Protein 1E7U (pdb70)

Nearest PDB structures (foldseek):
  1e7u-assembly1_A  TM=1.001E+00  e=0.000E+00  Sus scrofa
  1e7v-assembly1_A  TM=9.940E-01  e=0.000E+00  Sus scrofa
  8sc8-assembly1_A  TM=9.888E-01  e=0.000E+00  Homo sapiens
  4urk-assembly1_A  TM=9.868E-01  e=0.000E+00  Homo sapiens
  4kz0-assembly1_A  TM=9.833E-01  e=0.000E+00  Homo sapiens

InterPro domains:
  IPR000341 Phosphatidylinositol 3-kinase Ras-binding (PI3K RBD) domain [PF00794] (204-310)
  IPR000341 Phosphatidylinositol 3-kinase Ras-binding (PI3K RBD) domain [PS51546] (217-309)
  IPR000341 Phosphatidylinositol 3-kinase Ras-binding (PI3K RBD) domain [SM00144] (203-312)
  IPR000403 Phosphatidylinositol 3-/4-kinase, catalytic domain [PF00454] (828-1043)
  IPR000403 Phosphatidylinositol 3-/4-kinase, catalytic domain [PS50290] (797-1080)
  IPR000403 Phosphatidylinositol 3-/4-kinase, catalytic domain [SM00146] (829-1094)
  IPR001263 Phosphoinositide 3-kinase, accessory (PIK) domain [PF00613] (544-732)
  IPR001263 Phosphoinositide 3-kinase, accessory (PIK) domain [PS51545] (541-723)
  IPR001263 Phosphoinositide 3-kinase, accessory (PIK) domain [SM00145] (541-733)
  IPR002420 C2 phosphatidylinositol 3-kinase-type domain [PF00792] (380-495)
  IPR002420 C2 phosphatidylinositol 3-kinase-type domain [PS51547] (357-521)
  IPR002420 C2 phosphatidylinositol 3-kinase-type domain [SM00142] (349-452)
  IPR003113 Phosphatidylinositol 3-kinase, adaptor-binding domain [PS51544] (34-141)
  IPR011009 Protein kinase-like domain superfamily [SSF56112] (728-1089)
  IPR015433 Phosphatidylinositol 3-/4-kinase [PTHR10048] (99-1087)
  IPR016024 Armadillo-type fold [SSF48371] (526-725)
  IPR018936 Phosphatidylinositol 3-/4-kinase, conserved site [PS00915] (832-846)
  IPR018936 Phosphatidylinositol 3-/4-kinase, conserved site [PS00916] (931-951)
  IPR029071 Ubiquitin-like domain superfamily [SSF54236] (144-321)
  IPR035892 C2 domain superfamily [G3DSA:2.60.40.150] (357-522)

Radius of gyration: 29.2 Å; Cα contacts (8 Å, |Δi|>4): 1530; chains: 1; bounding box: 87×67×64 Å

Foldseek 3Di:
DDPVVVVVLVLLCLLLVHNLVDDLFDDDCQSVVQLVVLQVLLVVLLVPFDLQCQQLQFAFDPDDQFPLLVVLDDPQKAKEWEAEPVDIDIDIGGQFDAQQSVVVVVCVPDPVVRSQKFKAFFQWSHGRHDNGGSNGGPVRSVCSNVVHHTYIYIGGRDDSVQQDFDDDLEAELDFQAFFKKWWFKKAFPDDDDPQQKKKKKKKFWDFLNDGPWIDIADIDGDDRMGGDRDMTTTPFTSSLRFFLIKTKMFMQMDGCATFWIAIAGQQDPQQWGDFFKDKAFTDTAPFRPAFLLSLFNTGDSPPNGTMITIMGGDDDGIYGYDDADADDDPLVQDDDPVLVVVLVVLLPDFDLDDADLVNLVSCAVNVNNLLLDLSCLLVNVLSFPSSGNVRVSVVVNSVVPNPNLLPDQQDPLSLLSQLASRHADQSSNLSSLVSVLPDDLNVCVLCVLVLVLSVSNYSGLDHSSLSSLLSSLLNGVVSVLLLSQSLSLCLFAPPRCVNSSSSSNSSSLSRRGNNVSVQSSLVSQQLVLVVVLCVVLVCLAPLPDWDDPVSFVVSLVSLVVCQPPPRPQWHADSQGRRFIFGHWPSVPWGFDRDSNRWTWTWTFTPRPSHPDGGTWIKTKGAPASCLLLVLLLSVLVVLQVLVSVVSDHLLEDSWGWGRRHNRITMTGDDPQKAFQVVLQCVVPNLALPGDQASLLVLLCVLPVDPVQSVQLLLQLLRQVLSCLLSCLLLQNALDARRQWMAHSSNHIYGHDPGQGVPDTASHDDASNSCVNQPDHAPDADDSRVVSLVSNLSSLVSVLVVLSSSLSSSVSCSRRVHSHHHDSVSSCSSVVSSVPPDDSVVNSVVVVVSVVSNNVCHCVSNNVVSCCVPVVD

B-factor: mean 49.57, std 15.91, range [21.3, 102.06]

CATH classification: 3.10.20.90 (+4 more: 2.60.40.150, 1.25.40.70, 3.30.1010.10)

Solvent-accessible surface area: 38796 Å² total; per-residue (Å²): 117,66,135,87,67,104,41,15,25,189,80,0,30,64,6,0,46,36,60,12,54,50,103,78,11,54,64,46,54,7,24,60,36,1,42,132,118,1,40,93,25,8,78,68,18,35,94,65,30,68,78,133,89,6,5,18,30,25,65,48,6,92,47,114,34,10,123,59,7,108,185,106,33,105,128,86,39,5,129,7,22,2,31,136,87,137,75,57,66,62,11,127,11,41,5,70,30,33,5,39,57,4,12,96,43,23,66,102,120,88,80,254,151,133,129,71,68,2,3,33,2,18,5,53,34,13,16,6,20,29,162,22,38,9,53,25,0,45,53,3,16,84,2,20,93,68,50,114,128,8,38,3,7,20,29,95,41,37,78,42,65,109,12,123,43,83,162,132,121,88,37,80,65,98,21,85,168,80,3,88,0,27,0,79,1,1,55,10,70,116,53,42,239,88,76,107,24,21,0,37,0,10,0,4,0,32,6,7,66,86,82,46,12,73,89,120,12,64,92,77,97,13,58,98,95,6,105,16,88,67,84,14,82,2,80,17,66,18,57,16,12,11,48,2,0,16,0,1,0,11,0,38,13,30,92,115,104,17,31,9,8,0,0,0,4,0,7,15,20,100,65,52,23,16,62,14,102,31,99,0,27,1,13,118,16,91,24,189,69,123,4,1,36,24,31,3,18,12,15,23,37,64,94,146,101,14,1,9,0,25,0,35,1,32,102,114,72,86,13,40,28,52,88,54,136,141,106,107,134,185,62,71,56,150,17,82,130,122,63,61,122,96,6,77,50,17,19,86,41,22,36,48,56,107,27,78,80,139,34,85,120,34,0,46,89,12,23,17,17,0,11,117,56,29,126,0,0,14,19,0,0,42,10,6,126,11,17,68,35,89,25,12,21,95,0,39,42,0,3,43,114,40,135,61,3,69,157,26,90,54,49,24,3,12,1,0,20,0,0,13,10,76,11,18,6,99,19,0,5,36,2,0,5,67,15,0,81,78,6,50,43,5,31,0,26,37,18,1,4,4,0,0,7,0,0,6,11,13,20,18,17,26,13,43,0,0,59,1,0,1,67,14,0,0,96,14,30,40,0,0,10,22,0,0,0,10,0,17,1,3,1,30,29,8,124,36,6,14,12,7,0,0,3,0,0,6,7,0,1,54,0,0,4,75,26,10,24,107,26,3,47,31,0,9,63,1,2,70,20,2,47,97,4,5,92,70,5,151,27,3,91,25,114,203,118,130,32,45,82,121,14,43,67,84,0,54,82,44,0,79,78,26,52,113,166,99,15,15,163,34,3,44,0,0,27,29,14,4,26,52,0,5,48,7,11,28,140,110,1,87,4,46,98,29,136,74,4,10,0,69,0,23,1,118,36,39,21,129,43,29,93,69,153,120,17,17,6,0,18,0,17,18,50,30,16,3,52,12,4,7,4,9,1,13,5,5,64,0,0,59,17,4,1,48,87,57,43,25,35,6,20,10,56,23,12,7,5,10,0,0,3,82,81,8,0,0,24,66,22,30,85,92,24,48,12,2,5,114,8,2,77,104,89,49,17,129,70,12,69,26,105,56,66,13,1,19,120,41,0,74,112,61,0,96,104,132,148,87,33,96,57,3,1,90,82,0,0,53,0,0,0,0,5,4,0,1,6,8,0,11,39,17,3,33,6,16,3,49,30,1,37,0,8,53,86,0,8,3,1,7,33,62,12,17,99,86,187,125,74,141,20,23,0,8,3,8,24,0,2,7,60,8,0,50,2,81,31,130,137,76,25,143,48,0,92,88,0,40,81,9,0,9,111,0,0,29,4,0,32,115,52,20,61,16,7,2,6,2,12,10,4,13,16,20,14,12,35,72,86,40,7,29,158,121,73,15,60,88,0,55,88,2,0,13,49,79,109,69,85,108,47,0,85,108,65,0,47,85,32,0,67,46,3,20,109,52,20,38,60,10,5,84,62,53,16,47,103,87,79,95,67,130

Sequence (872 aa):
ASEETLAFQRQLNALIGYDVTDVSNVHDDELEFTRRRLVTPRMAEVAGRDPKLYAMHPWVTSKPLPEYLLKKITNNCVFIVIHRSTTSQTIKVSADDTPGTILQSFFTKMAKNERDFVLRVCGRDEYLVGETPIKNFQWVRQCLKNGEEIHLVLDTPPDPALDEVRKETVSLWDCDRKFRVKIRGIDIPVLPRTADLTVFVEANIQYGQQVLCQRRTSPKPFTEEVLWNVWLEFSIKIKDLPKGALLNLQIYCGAKQLLYYVNLLLIDHRFLLRHGEYVLHMWQLSGKGFNADKLTSATNPDKENSMSISILLDNYCHPIALPKHRPTDRVRAEMPNQLRKQLEAIIATDPLNPLTAEDKELLWHFRYESLKDPKAYPKLFSSVKWGQQEIVAKTYQLLAKREVWDQSALDVGLTMQLLDCNFSDENVRAIAVQKLESLEDDDVLHYLLQLVQAVKFEPYHDSALARFLLKRGLRNKRIGHFLFWFLRSEIAQSRHYQQRFAVILEAYLRGCGTAMLHDFTQQVQVIDMLQKVTIDIKSLSAEKYDVSSQVISQLKQKLENLQNLNLPQSFRVPYDPGLKAGALVIEKCKVMASKKKPLWLEFKCADPTALSNETIGIIFKHGDDLRQDMLILQILRIMESIWETESLDLCLLPYGCISTGDKIGMIEIVKDATTIAKIQQSTVGNTGAFKDEVLSHWLKEKCPIEEKFQAAVERFVYSCAGYCVATFVLGIGDRHNDNIMISETGNLFHIDFGHINKERVPFVLTPDFLFVMGTSGKKTSLHFQKFQDVCVKAYLALRHHTNLLIILFSMMLMTGMPQLTSKEDIEYIRDALTVGKSEEDAKKYFLDQIEVCRDKGWTVQFNWFLHLVLGI

Secondary structure (DSSP, 8-state):
--HHHHHHHHHHHHHHTS-TT--TT-SSSHHHHHHHHHHHHHHHHHHHS-HHHHHH---B--SPPPHHHHTT-SSSEEEEEEESSS-EEEEEEETT--HHHHHHHHHHHS----S--EEEETTSS-B--SSS-GGGBHHHHHHHHHT--EEEEEEPPPPGGGG-------B-S---SEEEEEEEEEE-SS--TTS-EEEEEEEEEEETTEEEEEEEPPPEE--SEEEEEEEEEEEEEGGGPPTT-EEEEEEEEEE--EEEEEEEESB-TTSBBP-EEEEEEPEEP-S----GGGG--PPPS-TTTS-EEEEEE--SS-BBPPPP------------HHHHHHHHHHHTS-TTSPPPHHHHHHHHHTHHHHTT-GGGHHHHHTSS-TT-HHHHHHHHHHHH--HHHHHSPP-HHHHHHTTSTT---HHHHHHHHHHHTT--HHHHHHHHHHHHHHGGG-SSSS-HHHHHHHHHHHH-HHHHHHHHHHHHHHHHH-TTTHHHHHHHHHHHHTTS-HHHHHHHHHHHHHHHHHHHHHHHSGGGG--SS---HHHHHHHHHHHHHHHHTTS-S-EEETTEEEEEEEEE-GGG-EE-SSTT--EEEEEEES-TT-S----EEEEEEESS--HHHHHHHHHHHHHHHHHHHTT---------EEEEETTEEEEE--SSEEEHHHHHHHHS-SSS---SSHHHHHHHHH--SHHHHHHHHHHHHHHHHHHHHHHHHTT-----GGGEEEETT--EEE-----------SS---HHHHHHTT--SS---HHHHHHHHHHHHHHHHHHTTHHHHHHHHHHHHHHS-SSPP-HHHHHHHHHHTTTTS-HHHHHHHHHHHHHHHHHHTTHHHHHHHHHHTT--

Organism: Sus scrofa (NCBI:txid9823)

Structure (mmCIF, N/CA/C/O backbone):
data_1E7U
#
_entry.id   1E7U
#
_cell.length_a   145.327
_cell.length_b   67.664
_cell.length_c   106.650
_cell.angle_alpha   90.00
_cell.angle_beta   95.05
_cell.angle_gamma   90.00
#
_symmetry.space_group_name_H-M   'C 1 2 1'
#
loop_
_entity.id
_entity.type
_entity.pdbx_description
1 polymer 'PHOSPHATIDYLINOSITOL 3-KINASE CATALYTIC SUBUNIT'
2 non-polymer '(1S,6BR,9AS,11R,11BR)-9A,11B-DIMETHYL-1-[(METHYLOXY)METHYL]-3,6,9-TRIOXO-1,6,6B,7,8,9,9A,10,11,11B-DECAHYDRO-3H-FURO[4, 3,2-DE]INDENO[4,5-H][2]BENZOPYRAN-11-YL ACETATE'
3 water water
#
loop_
_atom_site.group_PDB
_atom_site.id
_atom_site.type_symbol
_atom_site.label_atom_id
_atom_site.label_alt_id
_atom_site.label_comp_id
_atom_site.label_asym_id
_atom_site.label_entity_id
_atom_site.label_seq_id
_atom_site.pdbx_PDB_ins_code
_atom_site.Cartn_x
_atom_site.Cartn_y
_atom_site.Cartn_z
_atom_site.occupancy
_atom_site.B_iso_or_equiv
_atom_site.auth_seq_id
_atom_site.auth_comp_id
_atom_site.auth_asym_id
_atom_site.auth_atom_id
_atom_site.pdbx_PDB_model_num
ATOM 1 N N . ALA A 1 2 ? 35.039 19.725 -0.770 1.00 79.80 143 ALA A N 1
ATOM 2 C CA . ALA A 1 2 ? 34.214 20.887 -0.324 1.00 79.85 143 ALA A CA 1
ATOM 3 C C . ALA A 1 2 ? 33.024 21.117 -1.255 1.00 79.90 143 ALA A C 1
ATOM 4 O O . ALA A 1 2 ? 33.187 21.622 -2.369 1.00 80.37 143 ALA A O 1
ATOM 6 N N . SER A 1 3 ? 31.828 20.755 -0.796 1.00 79.16 144 SER A N 1
ATOM 7 C CA . SER A 1 3 ? 30.619 20.932 -1.600 1.00 78.32 144 SER A CA 1
ATOM 8 C C . SER A 1 3 ? 30.215 22.402 -1.622 1.00 77.90 144 SER A C 1
ATOM 9 O O . SER A 1 3 ? 30.818 23.235 -0.945 1.00 78.03 144 SER A O 1
ATOM 12 N N . GLU A 1 4 ? 29.185 22.712 -2.401 1.00 77.33 145 GLU A N 1
ATOM 13 C CA . GLU A 1 4 ? 28.688 24.077 -2.504 1.00 76.80 145 GLU A CA 1
ATOM 14 C C . GLU A 1 4 ? 28.228 24.522 -1.123 1.00 75.98 145 GLU A C 1
ATOM 15 O O . GLU A 1 4 ? 28.309 25.700 -0.778 1.00 75.69 145 GLU A O 1
ATOM 21 N N . GLU A 1 5 ? 27.754 23.559 -0.337 1.00 74.89 146 GLU A N 1
ATOM 22 C CA . GLU A 1 5 ? 27.264 23.820 1.009 1.00 74.08 146 GLU A CA 1
ATOM 23 C C . GLU A 1 5 ? 28.350 24.408 1.915 1.00 72.48 146 GLU A C 1
ATOM 24 O O . GLU A 1 5 ? 28.197 25.509 2.452 1.00 71.86 146 GLU A O 1
ATOM 30 N N . THR A 1 6 ? 29.443 23.669 2.075 1.00 70.01 147 THR A N 1
ATOM 31 C CA . THR A 1 6 ? 30.555 24.105 2.907 1.00 68.10 147 THR A CA 1
ATOM 32 C C . THR A 1 6 ? 31.063 25.473 2.459 1.00 65.75 147 THR A C 1
ATOM 33 O O . THR A 1 6 ? 31.265 26.377 3.277 1.00 65.15 147 THR A O 1
ATOM 37 N N . LEU A 1 7 ? 31.267 25.628 1.157 1.00 62.60 148 LEU A N 1
ATOM 38 C CA . LEU A 1 7 ? 31.739 26.901 0.625 1.00 60.01 148 LEU A CA 1
ATOM 39 C C . LEU A 1 7 ? 30.724 27.995 0.954 1.00 56.82 148 LEU A C 1
ATOM 40 O O . LEU A 1 7 ? 31.093 29.092 1.374 1.00 55.47 148 LEU A O 1
ATOM 45 N N . ALA A 1 8 ? 29.444 27.682 0.768 1.00 53.57 149 ALA A N 1
ATOM 46 C CA . ALA A 1 8 ? 28.373 28.636 1.041 1.00 51.49 149 ALA A CA 1
ATOM 47 C C . ALA A 1 8 ? 28.347 29.076 2.509 1.00 49.35 149 ALA A C 1
ATOM 48 O O . ALA A 1 8 ? 28.224 30.265 2.811 1.00 47.45 149 ALA A O 1
ATOM 50 N N . PHE A 1 9 ? 28.447 28.105 3.409 1.00 46.72 150 PHE A N 1
ATOM 51 C CA . PHE A 1 9 ? 28.443 28.379 4.835 1.00 45.74 150 PHE A CA 1
ATOM 52 C C . PHE A 1 9 ? 29.618 29.297 5.222 1.00 44.20 150 PHE A C 1
ATOM 53 O O . PHE A 1 9 ? 29.439 30.268 5.956 1.00 43.04 150 PHE A O 1
ATOM 61 N N . GLN A 1 10 ? 30.812 28.997 4.717 1.00 42.45 151 GLN A N 1
ATOM 62 C CA . GLN A 1 10 ? 31.983 29.810 5.009 1.00 42.41 151 GLN A CA 1
ATOM 63 C C . GLN A 1 10 ? 31.723 31.235 4.576 1.00 43.97 151 GLN A C 1
ATOM 64 O O . GLN A 1 10 ? 32.030 32.189 5.302 1.00 38.20 151 GLN A O 1
ATOM 70 N N . ARG A 1 11 ? 31.142 31.366 3.387 1.00 43.56 152 ARG A N 1
ATOM 71 C CA . ARG A 1 11 ? 30.826 32.667 2.813 1.00 45.52 152 ARG A CA 1
ATOM 72 C C . ARG A 1 11 ? 29.961 33.523 3.740 1.00 44.25 152 ARG A C 1
ATOM 73 O O . ARG A 1 11 ? 30.282 34.684 4.008 1.00 43.29 152 ARG A O 1
ATOM 81 N N . GLN A 1 12 ? 28.865 32.953 4.235 1.00 44.01 153 GLN A N 1
ATOM 82 C CA . GLN A 1 12 ? 27.975 33.713 5.110 1.00 44.55 153 GLN A CA 1
ATOM 83 C C . GLN A 1 12 ? 28.670 34.076 6.427 1.00 43.43 153 GLN A C 1
ATOM 84 O O . GLN A 1 12 ? 28.461 35.157 6.969 1.00 42.08 153 GLN A O 1
ATOM 90 N N . LEU A 1 13 ? 29.483 33.165 6.954 1.00 42.38 154 LEU A N 1
ATOM 91 C CA . LEU A 1 13 ? 30.192 33.453 8.195 1.00 41.70 154 LEU A CA 1
ATOM 92 C C . LEU A 1 13 ? 31.144 34.631 7.960 1.00 39.31 154 LEU A C 1
ATOM 93 O O . LEU A 1 13 ? 31.232 35.524 8.789 1.00 37.40 154 LEU A O 1
ATOM 98 N N . ASN A 1 14 ? 31.852 34.644 6.832 1.00 37.37 155 ASN A N 1
ATOM 99 C CA . ASN A 1 14 ? 32.754 35.759 6.561 1.00 38.31 155 ASN A CA 1
ATOM 100 C C . ASN A 1 14 ? 31.968 37.071 6.480 1.00 38.62 155 ASN A C 1
ATOM 101 O O . ASN A 1 14 ? 32.486 38.134 6.841 1.00 38.03 155 ASN A O 1
ATOM 106 N N . ALA A 1 15 ? 30.717 36.991 6.026 1.00 37.26 156 ALA A N 1
ATOM 107 C CA . ALA A 1 15 ? 29.877 38.181 5.896 1.00 37.24 156 ALA A CA 1
ATOM 108 C C . ALA A 1 15 ? 29.472 38.688 7.272 1.00 35.00 156 ALA A C 1
ATOM 109 O O . ALA A 1 15 ? 29.404 39.893 7.508 1.00 32.46 156 ALA A O 1
ATOM 111 N N . LEU A 1 16 ? 29.204 37.756 8.180 1.00 34.64 157 LEU A N 1
ATOM 112 C CA . LEU A 1 16 ? 28.826 38.114 9.540 1.00 34.60 157 LEU A CA 1
ATOM 113 C C . LEU A 1 16 ? 30.018 38.699 10.291 1.00 34.51 157 LEU A C 1
ATOM 114 O O . LEU A 1 16 ? 29.871 39.661 11.046 1.00 35.52 157 LEU A O 1
ATOM 119 N N . ILE A 1 17 ? 31.191 38.113 10.058 1.00 33.71 158 ILE A N 1
ATOM 120 C CA . ILE A 1 17 ? 32.453 38.533 10.690 1.00 33.28 158 ILE A CA 1
ATOM 121 C C . ILE A 1 17 ? 32.917 39.882 10.154 1.00 32.98 158 ILE A C 1
ATOM 122 O O . ILE A 1 17 ? 33.508 40.681 10.883 1.00 31.20 158 ILE A O 1
ATOM 127 N N . GLY A 1 18 ? 32.675 40.106 8.862 1.00 31.33 159 GLY A N 1
ATOM 128 C CA . GLY A 1 18 ? 33.095 41.334 8.222 1.00 32.07 159 GLY A CA 1
ATOM 129 C C . GLY A 1 18 ? 34.547 41.264 7.781 1.00 33.11 159 GLY A C 1
ATOM 130 O O . GLY A 1 18 ? 35.174 42.298 7.552 1.00 33.57 159 GLY A O 1
ATOM 131 N N . TYR A 1 19 ? 35.081 40.046 7.678 1.00 33.10 160 TYR A N 1
ATOM 132 C CA . TYR A 1 19 ? 36.471 39.802 7.276 1.00 32.54 160 TYR A CA 1
ATOM 133 C C . TYR A 1 19 ? 36.569 38.357 6.805 1.00 32.68 160 TYR A C 1
ATOM 134 O O . TYR A 1 19 ? 35.920 37.476 7.361 1.00 33.07 160 TYR A O 1
ATOM 143 N N . ASP A 1 20 ? 37.399 38.113 5.799 1.00 33.77 161 ASP A N 1
ATOM 144 C CA . ASP A 1 20 ? 37.583 36.763 5.273 1.00 35.26 161 ASP A CA 1
ATOM 145 C C . ASP A 1 20 ? 38.586 35.998 6.134 1.00 34.28 161 ASP A C 1
ATOM 146 O O . ASP A 1 20 ? 39.789 36.137 5.945 1.00 34.06 161 ASP A O 1
ATOM 151 N N . VAL A 1 21 ? 38.096 35.178 7.056 1.00 35.61 162 VAL A N 1
ATOM 152 C CA . VAL A 1 21 ? 38.974 34.427 7.944 1.00 39.63 162 VAL A CA 1
ATOM 153 C C . VAL A 1 21 ? 39.880 33.413 7.260 1.00 41.94 162 VAL A C 1
ATOM 154 O O . VAL A 1 21 ? 40.774 32.869 7.903 1.00 43.57 162 VAL A O 1
ATOM 158 N N . THR A 1 22 ? 39.650 33.139 5.977 1.00 41.80 163 THR A N 1
ATOM 159 C CA . THR A 1 22 ? 40.484 32.171 5.267 1.00 42.86 163 THR A CA 1
ATOM 160 C C . THR A 1 22 ? 41.566 32.891 4.460 1.00 43.66 163 THR A C 1
ATOM 161 O O . THR A 1 22 ? 42.440 32.257 3.874 1.00 43.64 163 THR A O 1
ATOM 165 N N . ASP A 1 23 ? 41.512 34.219 4.438 1.00 43.29 164 ASP A N 1
ATOM 166 C CA . ASP A 1 23 ? 42.483 35.006 3.684 1.00 42.56 164 ASP A CA 1
ATOM 167 C C . ASP A 1 23 ? 43.901 34.734 4.146 1.00 41.61 164 ASP A C 1
ATOM 168 O O . ASP A 1 23 ? 44.158 34.646 5.344 1.00 40.21 164 ASP A O 1
ATOM 173 N N . VAL A 1 24 ? 44.825 34.586 3.204 1.00 38.58 165 VAL A N 1
ATOM 174 C CA . VAL A 1 24 ? 46.218 34.362 3.579 1.00 35.28 165 VAL A CA 1
ATOM 175 C C . VAL A 1 24 ? 47.134 35.300 2.809 1.00 35.26 165 VAL A C 1
ATOM 176 O O . VAL A 1 24 ? 48.318 35.023 2.640 1.00 34.35 165 VAL A O 1
ATOM 180 N N . SER A 1 25 ? 46.590 36.435 2.383 1.00 34.87 166 SER A N 1
ATOM 181 C CA . SER A 1 25 ? 47.370 37.411 1.631 1.00 36.87 166 SER A CA 1
ATOM 182 C C . SER A 1 25 ? 48.253 38.259 2.540 1.00 37.07 166 SER A C 1
ATOM 183 O O . SER A 1 25 ? 49.138 38.957 2.062 1.00 33.23 166 SER A O 1
ATOM 186 N N . ASN A 1 26 ? 48.013 38.191 3.847 1.00 36.45 167 ASN A N 1
ATOM 187 C CA . ASN A 1 26 ? 48.767 39.004 4.798 1.00 35.81 167 ASN A CA 1
ATOM 188 C C . ASN A 1 26 ? 49.261 38.178 5.984 1.00 36.41 167 ASN A C 1
ATOM 189 O O . ASN A 1 26 ? 48.960 38.475 7.141 1.00 35.67 167 ASN A O 1
ATOM 194 N N . VAL A 1 27 ? 50.009 37.124 5.677 1.00 35.85 168 VAL A N 1
ATOM 195 C CA . VAL A 1 27 ? 50.575 36.236 6.694 1.00 37.39 168 VAL A CA 1
ATOM 196 C C . VAL A 1 27 ? 51.949 35.743 6.216 1.00 39.12 168 VAL A C 1
ATOM 197 O O . VAL A 1 27 ? 52.224 35.737 5.015 1.00 39.04 168 VAL A O 1
ATOM 201 N N . HIS A 1 28 ? 52.808 35.335 7.152 1.00 39.45 169 HIS A N 1
ATOM 202 C CA . HIS A 1 28 ? 54.130 34.819 6.804 1.00 38.84 169 HIS A CA 1
ATOM 203 C C . HIS A 1 28 ? 54.318 33.438 7.419 1.00 38.74 169 HIS A C 1
ATOM 204 O O . HIS A 1 28 ? 55.399 32.860 7.333 1.00 40.60 169 HIS A O 1
ATOM 211 N N . ASP A 1 29 ? 53.263 32.935 8.057 1.00 38.02 170 ASP A N 1
ATOM 212 C CA . ASP A 1 29 ? 53.255 31.612 8.675 1.00 36.74 170 ASP A CA 1
ATOM 213 C C . ASP A 1 29 ? 51.810 31.132 8.789 1.00 37.31 170 ASP A C 1
ATOM 214 O O . ASP A 1 29 ? 50.887 31.816 8.338 1.00 37.23 170 ASP A O 1
ATOM 219 N N . ASP A 1 30 ? 51.605 29.961 9.383 1.00 36.62 171 ASP A N 1
ATOM 220 C CA . ASP A 1 30 ? 50.257 29.436 9.503 1.00 37.23 171 ASP A CA 1
ATOM 221 C C . ASP A 1 30 ? 49.695 29.521 10.907 1.00 34.94 171 ASP A C 1
ATOM 222 O O . ASP A 1 30 ? 48.847 28.706 11.275 1.00 36.20 171 ASP A O 1
ATOM 227 N N . GLU A 1 31 ? 50.128 30.502 11.701 1.00 35.66 172 GLU A N 1
ATOM 228 C CA . GLU A 1 31 ? 49.616 30.574 13.078 1.00 33.47 172 GLU A CA 1
ATOM 229 C C . GLU A 1 31 ? 48.095 30.731 13.116 1.00 31.33 172 GLU A C 1
ATOM 230 O O . GLU A 1 31 ? 47.419 30.050 13.885 1.00 33.07 172 GLU A O 1
ATOM 236 N N . LEU A 1 32 ? 4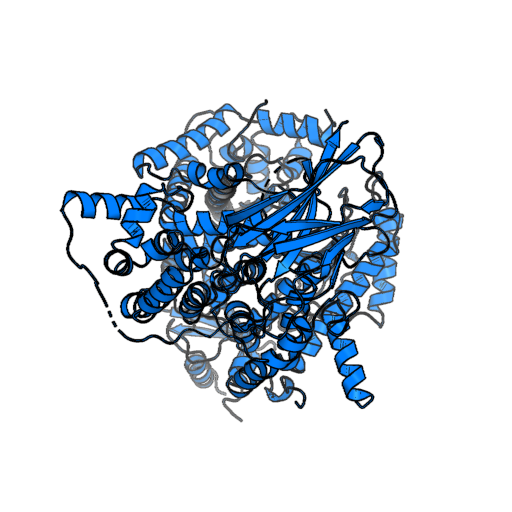7.553 31.624 12.288 1.00 32.07 173 LEU A N 1
ATOM 237 C CA . LEU A 1 32 ? 46.099 31.854 12.263 1.00 34.68 173 LEU A CA 1
ATOM 238 C C . LEU A 1 32 ? 45.323 30.583 11.882 1.00 36.15 173 LEU A C 1
ATOM 239 O O . LEU A 1 32 ? 44.390 30.173 12.569 1.00 36.77 173 LEU A O 1
ATOM 244 N N . GLU A 1 33 ? 45.709 29.957 10.776 1.00 40.28 174 GLU A N 1
ATOM 245 C CA . GLU A 1 33 ? 45.033 28.736 10.330 1.00 42.22 174 GLU A CA 1
ATOM 246 C C . GLU A 1 33 ? 45.189 27.668 11.406 1.00 39.61 174 GLU A C 1
ATOM 247 O O . GLU A 1 33 ? 44.261 26.930 11.705 1.00 37.94 174 GLU A O 1
ATOM 253 N N . PHE A 1 34 ? 46.376 27.609 11.998 1.00 40.67 175 PHE A N 1
ATOM 254 C CA . PHE A 1 34 ? 46.652 26.648 13.056 1.00 38.54 175 PHE A CA 1
ATOM 255 C C . PHE A 1 34 ? 45.692 26.878 14.214 1.00 37.42 175 PHE A C 1
ATOM 256 O O . PHE A 1 34 ? 45.178 25.934 14.819 1.00 35.47 175 PHE A O 1
ATOM 264 N N . THR A 1 35 ? 45.449 28.146 14.519 1.00 36.17 176 THR A N 1
ATOM 265 C CA . THR A 1 35 ? 44.559 28.489 15.618 1.00 34.90 176 THR A CA 1
ATOM 266 C C . THR A 1 35 ? 43.116 28.095 15.303 1.00 33.11 176 THR A C 1
ATOM 267 O O . THR A 1 35 ? 42.400 27.611 16.179 1.00 30.69 176 THR A O 1
ATOM 271 N N . ARG A 1 36 ? 42.681 28.296 14.060 1.00 33.24 177 ARG A N 1
ATOM 272 C CA . ARG A 1 36 ? 41.321 27.918 13.693 1.00 33.53 177 ARG A CA 1
ATOM 273 C C . ARG A 1 36 ? 41.133 26.432 13.991 1.00 35.20 177 ARG A C 1
ATOM 274 O O . ARG A 1 36 ? 40.157 26.041 14.622 1.00 35.01 177 ARG A O 1
ATOM 282 N N . ARG A 1 37 ? 42.087 25.606 13.554 1.00 38.46 178 ARG A N 1
ATOM 283 C CA . ARG A 1 37 ? 42.000 24.167 13.780 1.00 39.75 178 ARG A CA 1
ATOM 284 C C . ARG A 1 37 ? 41.973 23.818 15.261 1.00 39.31 178 ARG A C 1
ATOM 285 O O . ARG A 1 37 ? 41.185 22.978 15.691 1.00 39.73 178 ARG A O 1
ATOM 293 N N . ARG A 1 38 ? 42.825 24.466 16.048 1.00 40.06 179 ARG A N 1
ATOM 294 C CA . ARG A 1 38 ? 42.876 24.183 17.481 1.00 39.30 179 ARG A CA 1
ATOM 295 C C . ARG A 1 38 ? 41.659 24.644 18.268 1.00 39.58 179 ARG A C 1
ATOM 296 O O . ARG A 1 38 ? 41.377 24.102 19.343 1.00 38.72 179 ARG A O 1
ATOM 304 N N . LEU A 1 39 ? 40.931 25.636 17.755 1.00 37.53 180 LEU A N 1
ATOM 305 C CA . LEU A 1 39 ? 39.744 26.100 18.481 1.00 37.41 180 LEU A CA 1
ATOM 306 C C . LEU A 1 39 ? 38.534 25.202 18.229 1.00 36.71 180 LEU A C 1
ATOM 307 O O . LEU A 1 39 ? 37.494 25.352 18.874 1.00 35.50 180 LEU A O 1
ATOM 312 N N . VAL A 1 40 ? 38.673 24.262 17.294 1.00 38.80 181 VAL A N 1
ATOM 313 C CA . VAL A 1 40 ? 37.573 23.350 16.952 1.00 41.52 181 VAL A CA 1
ATOM 314 C C . VAL A 1 40 ? 37.143 22.466 18.127 1.00 41.36 181 VAL A C 1
ATOM 315 O O . VAL A 1 40 ? 35.956 22.301 18.381 1.00 40.66 181 VAL A O 1
ATOM 319 N N . THR A 1 41 ? 38.114 21.905 18.841 1.00 42.71 182 THR A N 1
ATOM 320 C CA . THR A 1 41 ? 37.825 21.041 19.990 1.00 44.77 182 THR A CA 1
ATOM 321 C C . THR A 1 41 ? 37.146 21.781 21.146 1.00 44.28 182 THR A C 1
ATOM 322 O O . THR A 1 41 ? 36.153 21.312 21.692 1.00 46.06 182 THR A O 1
ATOM 326 N N . PRO A 1 42 ? 37.689 22.938 21.549 1.00 42.97 183 PRO A N 1
ATOM 327 C CA . PRO A 1 42 ? 37.084 23.695 22.652 1.00 41.93 183 PRO A CA 1
ATOM 328 C C . PRO A 1 42 ? 35.611 24.031 22.362 1.00 40.32 183 PRO A C 1
ATOM 329 O O . PRO A 1 42 ? 34.742 23.910 23.230 1.00 37.08 183 PRO A O 1
ATOM 333 N N . ARG A 1 43 ? 35.343 24.469 21.136 1.00 39.88 184 ARG A N 1
ATOM 334 C CA . ARG A 1 43 ? 33.983 24.833 20.727 1.00 39.55 184 ARG A CA 1
ATOM 335 C C . ARG A 1 43 ? 33.052 23.621 20.843 1.00 40.06 184 ARG A C 1
ATOM 336 O O . ARG A 1 43 ? 32.037 23.674 21.537 1.00 36.74 184 ARG A O 1
ATOM 344 N N . MET A 1 44 ? 33.406 22.525 20.172 1.00 39.76 185 MET A N 1
ATOM 345 C CA . MET A 1 44 ? 32.571 21.316 20.209 1.00 41.93 185 MET A CA 1
ATOM 346 C C . MET A 1 44 ? 32.315 20.803 21.624 1.00 41.49 185 MET A C 1
ATOM 347 O O . MET A 1 44 ? 31.195 20.423 21.963 1.00 42.14 185 MET A O 1
ATOM 352 N N . ALA A 1 45 ? 33.357 20.796 22.447 1.00 43.27 186 ALA A N 1
ATOM 353 C CA . ALA A 1 45 ? 33.246 20.331 23.827 1.00 43.96 186 ALA A CA 1
ATOM 354 C C . ALA A 1 45 ? 32.241 21.149 24.614 1.00 43.68 186 ALA A C 1
ATOM 355 O O . ALA A 1 45 ? 31.453 20.605 25.397 1.00 43.88 186 ALA A O 1
ATOM 357 N N . GLU A 1 46 ? 32.260 22.461 24.410 1.00 41.92 187 GLU A N 1
ATOM 358 C CA . GLU A 1 46 ? 31.333 23.323 25.132 1.00 41.56 187 GLU A CA 1
ATOM 359 C C . GLU A 1 46 ? 29.903 23.147 24.604 1.00 39.98 187 GLU A C 1
ATOM 360 O O . GLU A 1 46 ? 28.941 23.193 25.370 1.00 38.82 187 GLU A O 1
ATOM 366 N N . VAL A 1 47 ? 29.769 22.968 23.292 1.00 40.32 188 VAL A N 1
ATOM 367 C CA . VAL A 1 47 ? 28.456 22.784 22.666 1.00 42.03 188 VAL A CA 1
ATOM 368 C C . VAL A 1 47 ? 27.727 21.545 23.195 1.00 42.97 188 VAL A C 1
ATOM 369 O O . VAL A 1 47 ? 26.522 21.593 23.468 1.00 43.21 188 VAL A O 1
ATOM 373 N N . ALA A 1 48 ? 28.473 20.448 23.344 1.00 43.81 189 ALA A N 1
ATOM 374 C CA . ALA A 1 48 ? 27.926 19.182 23.833 1.00 43.90 189 ALA A CA 1
ATOM 375 C C . ALA A 1 48 ? 27.724 19.162 25.342 1.00 44.92 189 ALA A C 1
ATOM 376 O O . ALA A 1 48 ? 27.007 18.314 25.867 1.00 46.12 189 ALA A O 1
ATOM 378 N N . GLY A 1 49 ? 28.337 20.110 26.039 1.00 44.43 190 GLY A N 1
ATOM 379 C CA . GLY A 1 49 ? 28.209 20.139 27.485 1.00 45.78 190 GLY A CA 1
ATOM 380 C C . GLY A 1 49 ? 27.160 21.086 28.035 1.00 46.10 190 GLY A C 1
ATOM 381 O O . GLY A 1 49 ? 26.823 21.015 29.213 1.00 46.24 190 GLY A O 1
ATOM 382 N N . ARG A 1 50 ? 26.626 21.968 27.197 1.00 46.17 191 ARG A N 1
ATOM 383 C CA . ARG A 1 50 ? 25.625 22.915 27.671 1.00 47.08 191 ARG A CA 1
ATOM 384 C C . ARG A 1 50 ? 24.226 22.318 27.649 1.00 46.81 191 ARG A C 1
ATOM 385 O O . ARG A 1 50 ? 23.910 21.457 26.825 1.00 45.64 191 ARG A O 1
ATOM 393 N N . ASP A 1 51 ? 23.392 22.777 28.573 1.00 48.67 192 ASP A N 1
ATOM 394 C CA . ASP A 1 51 ? 22.022 22.305 28.645 1.00 49.81 192 ASP A CA 1
ATOM 395 C C . ASP A 1 51 ? 21.245 22.922 27.500 1.00 50.36 192 ASP A C 1
ATOM 396 O O . ASP A 1 51 ? 21.289 24.132 27.293 1.00 50.29 192 ASP A O 1
ATOM 401 N N . PRO A 1 52 ? 20.507 22.099 26.743 1.00 50.58 193 PRO A N 1
ATOM 402 C CA . PRO A 1 52 ? 19.734 22.626 25.614 1.00 50.25 193 PRO A CA 1
ATOM 403 C C . PRO A 1 52 ? 18.591 23.596 25.957 1.00 49.26 193 PRO A C 1
ATOM 404 O O . PRO A 1 52 ? 18.317 24.515 25.188 1.00 47.58 193 PRO A O 1
ATOM 408 N N . LYS A 1 53 ? 17.935 23.410 27.101 1.00 49.14 194 LYS A N 1
ATOM 409 C CA . LYS A 1 53 ? 16.826 24.294 27.473 1.00 49.29 194 LYS A CA 1
ATOM 410 C C . LYS A 1 53 ? 17.298 25.602 28.113 1.00 48.24 194 LYS A C 1
ATOM 411 O O . LYS A 1 53 ? 16.855 26.690 27.736 1.00 48.30 194 LYS A O 1
ATOM 417 N N . LEU A 1 54 ? 18.203 25.493 29.078 1.00 45.74 195 LEU A N 1
ATOM 418 C CA . LEU A 1 54 ? 18.731 26.669 29.745 1.00 45.37 195 LEU A CA 1
ATOM 419 C C . LEU A 1 54 ? 19.492 27.554 28.753 1.00 44.02 195 LEU A C 1
ATOM 420 O O . LEU A 1 54 ? 19.532 28.773 28.893 1.00 44.71 195 LEU A O 1
ATOM 425 N N . TYR A 1 55 ? 20.109 26.940 27.755 1.00 41.97 196 TYR A N 1
ATOM 426 C CA . TYR A 1 55 ? 20.848 27.704 26.756 1.00 40.87 196 TYR A CA 1
ATOM 427 C C . TYR A 1 55 ? 19.848 28.428 25.862 1.00 41.67 196 TYR A C 1
ATOM 428 O O . TYR A 1 55 ? 20.096 29.540 25.417 1.00 41.19 196 TYR A O 1
ATOM 437 N N . ALA A 1 56 ? 18.708 27.786 25.624 1.00 41.05 197 ALA A N 1
ATOM 438 C CA . ALA A 1 56 ? 17.650 28.341 24.789 1.00 41.48 197 ALA A CA 1
ATOM 439 C C . ALA A 1 56 ? 16.944 29.525 25.446 1.00 40.09 197 ALA A C 1
ATOM 440 O O . ALA A 1 56 ? 16.582 30.483 24.772 1.00 40.18 197 ALA A O 1
ATOM 442 N N . MET A 1 57 ? 16.741 29.464 26.758 1.00 40.19 198 MET A N 1
ATOM 443 C CA . MET A 1 57 ? 16.047 30.554 27.447 1.00 41.12 198 MET A CA 1
ATOM 444 C C . MET A 1 57 ? 16.972 31.528 28.166 1.00 41.19 198 MET A C 1
ATOM 445 O O . MET A 1 57 ? 16.508 32.489 28.769 1.00 42.63 198 MET A O 1
ATOM 450 N N . HIS A 1 58 ? 18.275 31.271 28.096 1.00 41.59 199 HIS A N 1
ATOM 451 C CA . HIS A 1 58 ? 19.298 32.124 28.708 1.00 40.58 199 HIS A CA 1
ATOM 452 C C . HIS A 1 58 ? 18.859 32.969 29.913 1.00 40.04 199 HIS A C 1
ATOM 453 O O . HIS A 1 58 ? 18.878 34.197 29.858 1.00 39.31 199 HIS A O 1
ATOM 460 N N . PRO A 1 59 ? 18.456 32.328 31.015 1.00 40.98 200 PRO A N 1
ATOM 461 C CA . PRO A 1 59 ? 18.033 33.087 32.196 1.00 40.89 200 PRO A CA 1
ATOM 462 C C . PRO A 1 59 ? 19.138 34.049 32.647 1.00 40.58 200 PRO A C 1
ATOM 463 O O . PRO A 1 59 ? 20.320 33.684 32.670 1.00 40.87 200 PRO A O 1
ATOM 467 N N . TRP A 1 60 ? 18.748 35.266 33.012 1.00 40.12 201 TRP A N 1
ATOM 468 C CA . TRP A 1 60 ? 19.708 36.275 33.465 1.00 42.04 201 TRP A CA 1
ATOM 469 C C . TRP A 1 60 ? 19.568 36.439 34.975 1.00 40.98 201 TRP A C 1
ATOM 470 O O . TRP A 1 60 ? 18.654 37.110 35.459 1.00 40.20 201 TRP A O 1
ATOM 481 N N . VAL A 1 61 ? 20.491 35.832 35.711 1.00 41.05 202 VAL A N 1
ATOM 482 C CA . VAL A 1 61 ? 20.445 35.862 37.162 1.00 44.04 202 VAL A CA 1
ATOM 483 C C . VAL A 1 61 ? 21.729 36.318 37.823 1.00 42.77 202 VAL A C 1
ATOM 484 O O . VAL A 1 61 ? 22.720 36.626 37.161 1.00 42.37 202 VAL A O 1
ATOM 488 N N . THR A 1 62 ? 21.698 36.342 39.149 1.00 43.34 203 THR A N 1
ATOM 489 C CA . THR A 1 62 ? 22.848 36.731 39.949 1.00 43.75 203 THR A CA 1
ATOM 490 C C . THR A 1 62 ? 22.833 35.988 41.282 1.00 45.50 203 THR A C 1
ATOM 491 O O . THR A 1 62 ? 21.769 35.638 41.799 1.00 44.32 203 THR A O 1
ATOM 495 N N . SER A 1 63 ? 24.021 35.760 41.836 1.00 46.65 204 SER A N 1
ATOM 496 C CA . SER A 1 63 ? 24.159 35.071 43.114 1.00 47.91 204 SER A CA 1
ATOM 497 C C . SER A 1 63 ? 24.546 36.108 44.167 1.00 48.92 204 SER A C 1
ATOM 498 O O . SER A 1 63 ? 24.820 35.771 45.315 1.00 48.58 204 SER A O 1
ATOM 501 N N . LYS A 1 64 ? 24.575 37.375 43.764 1.00 47.93 205 LYS A N 1
ATOM 502 C CA . LYS A 1 64 ? 24.925 38.445 44.683 1.00 47.44 205 LYS A CA 1
ATOM 503 C C . LYS A 1 64 ? 23.744 38.731 45.606 1.00 49.08 205 LYS A C 1
ATOM 504 O O . LYS A 1 64 ? 22.592 38.479 45.264 1.00 47.57 205 LYS A O 1
ATOM 510 N N . PRO A 1 65 ? 24.019 39.274 46.794 1.00 50.83 206 PRO A N 1
ATOM 511 C CA . PRO A 1 65 ? 22.930 39.573 47.726 1.00 52.60 206 PRO A CA 1
ATOM 512 C C . PRO A 1 65 ? 22.147 40.796 47.285 1.00 53.69 206 PRO A C 1
ATOM 513 O O . PRO A 1 65 ? 22.635 41.589 46.485 1.00 53.63 206 PRO A O 1
ATOM 517 N N . LEU A 1 66 ? 20.929 40.941 47.793 1.00 54.83 207 LEU A N 1
ATOM 518 C CA . LEU A 1 66 ? 20.101 42.093 47.458 1.00 57.30 207 LEU A CA 1
ATOM 519 C C . LEU A 1 66 ? 20.673 43.344 48.108 1.00 58.46 207 LEU A C 1
ATOM 520 O O . LEU A 1 66 ? 20.850 43.399 49.326 1.00 58.46 207 LEU A O 1
ATOM 525 N N . PRO A 1 67 ? 20.981 44.364 47.298 1.00 59.16 208 PRO A N 1
ATOM 526 C CA . PRO A 1 67 ? 21.534 45.624 47.801 1.00 59.81 208 PRO A CA 1
ATOM 527 C C . PRO A 1 67 ? 20.606 46.274 48.821 1.00 60.76 208 PRO A C 1
ATOM 528 O O . PRO A 1 67 ? 19.387 46.064 48.789 1.00 59.48 208 PRO A O 1
ATOM 532 N N . GLU A 1 68 ? 21.188 47.073 49.712 1.00 61.51 209 GLU A N 1
ATOM 533 C CA . GLU A 1 68 ? 20.425 47.763 50.746 1.00 62.27 209 GLU A CA 1
ATOM 534 C C . GLU A 1 68 ? 19.301 48.623 50.159 1.00 62.00 209 GLU A C 1
ATOM 535 O O . GLU A 1 68 ? 18.224 48.715 50.743 1.00 62.14 209 GLU A O 1
ATOM 541 N N . TYR A 1 69 ? 19.542 49.238 49.002 1.00 61.63 210 TYR A N 1
ATOM 542 C CA . TYR A 1 69 ? 18.539 50.098 48.371 1.00 60.85 210 TYR A CA 1
ATOM 543 C C . TYR A 1 69 ? 17.412 49.347 47.676 1.00 61.99 210 TYR A C 1
ATOM 544 O O . TYR A 1 69 ? 16.502 49.956 47.116 1.00 62.04 210 TYR A O 1
ATOM 553 N N . LEU A 1 70 ? 17.476 48.022 47.703 1.00 63.48 211 LEU A N 1
ATOM 554 C CA . LEU A 1 70 ? 16.433 47.199 47.098 1.00 65.40 211 LEU A CA 1
ATOM 555 C C . LEU A 1 70 ? 15.671 46.484 48.205 1.00 66.34 211 LEU A C 1
ATOM 556 O O . LEU A 1 70 ? 14.502 46.128 48.046 1.00 65.72 211 LEU A O 1
ATOM 561 N N . LEU A 1 71 ? 16.349 46.280 49.331 1.00 68.41 212 LEU A N 1
ATOM 562 C CA . LEU A 1 71 ? 15.754 45.620 50.486 1.00 70.47 212 LEU A CA 1
ATOM 563 C C . LEU A 1 71 ? 14.549 46.433 50.941 1.00 71.74 212 LEU A C 1
ATOM 564 O O . LEU A 1 71 ? 13.518 45.884 51.325 1.00 71.32 212 LEU A O 1
ATOM 569 N N . LYS A 1 72 ? 14.692 47.752 50.887 1.00 73.57 213 LYS A N 1
ATOM 570 C CA . LYS A 1 72 ? 13.624 48.657 51.286 1.00 75.24 213 LYS A CA 1
ATOM 571 C C . LYS A 1 72 ? 12.412 48.406 50.393 1.00 76.27 213 LYS A C 1
ATOM 572 O O . LYS A 1 72 ? 11.286 48.264 50.876 1.00 76.73 213 LYS A O 1
ATOM 578 N N . LYS A 1 73 ? 12.661 48.336 49.089 1.00 76.59 214 LYS A N 1
ATOM 579 C CA . LYS A 1 73 ? 11.617 48.111 48.090 1.00 77.38 214 LYS A CA 1
ATOM 580 C C . LYS A 1 73 ? 10.700 46.904 48.316 1.00 77.84 214 LYS A C 1
ATOM 581 O O . LYS A 1 73 ? 9.597 46.853 47.760 1.00 77.66 214 LYS A O 1
ATOM 587 N N . ILE A 1 74 ? 11.139 45.932 49.113 1.00 78.15 215 ILE A N 1
ATOM 588 C CA . ILE A 1 74 ? 10.308 44.758 49.362 1.00 78.94 215 ILE A CA 1
ATOM 589 C C . ILE A 1 74 ? 9.711 44.786 50.762 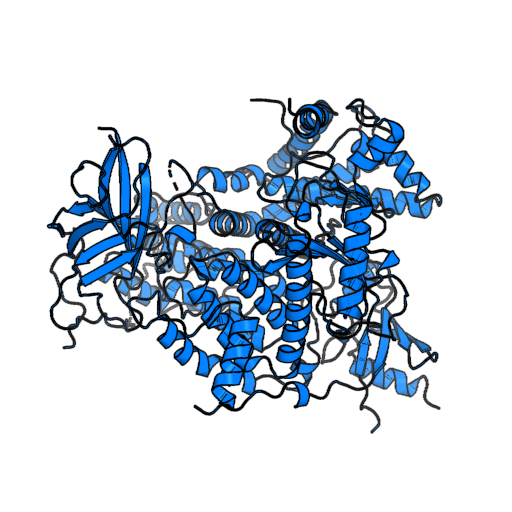1.00 79.30 215 ILE A C 1
ATOM 590 O O . ILE A 1 74 ? 10.420 45.006 51.745 1.00 79.46 215 ILE A O 1
ATOM 595 N N . THR A 1 75 ? 8.406 44.542 50.843 1.00 79.37 216 THR A N 1
ATOM 596 C CA . THR A 1 75 ? 7.697 44.530 52.119 1.00 79.24 216 THR A CA 1
ATOM 597 C C . THR A 1 75 ? 7.372 43.102 52.566 1.00 79.14 216 THR A C 1
ATOM 598 O O . THR A 1 75 ? 6.516 42.438 51.980 1.00 79.71 216 THR A O 1
ATOM 602 N N . ASN A 1 76 ? 8.071 42.640 53.600 1.00 78.77 217 ASN A N 1
ATOM 603 C CA . ASN A 1 76 ? 7.868 41.308 54.165 1.00 78.07 217 ASN A CA 1
ATOM 604 C C . ASN A 1 76 ? 8.203 40.102 53.290 1.00 77.02 217 ASN A C 1
ATOM 605 O O . ASN A 1 76 ? 7.406 39.162 53.203 1.00 76.33 217 ASN A O 1
ATOM 610 N N . ASN A 1 77 ? 9.358 40.128 52.632 1.00 75.61 218 ASN A N 1
ATOM 611 C CA . ASN A 1 77 ? 9.787 38.991 51.824 1.00 74.54 218 ASN A CA 1
ATOM 612 C C . ASN A 1 77 ? 8.765 38.618 50.736 1.00 73.33 218 ASN A C 1
ATOM 613 O O . ASN A 1 77 ? 8.677 37.460 50.335 1.00 72.29 218 ASN A O 1
ATOM 618 N N . CYS A 1 78 ? 7.995 39.594 50.258 1.00 72.19 219 CYS A N 1
ATOM 619 C CA . CYS A 1 78 ? 6.989 39.321 49.229 1.00 71.70 219 CYS A CA 1
ATOM 620 C C . CYS A 1 78 ? 7.169 40.116 47.943 1.00 71.15 219 CYS A C 1
ATOM 621 O O . CYS A 1 78 ? 7.765 41.192 47.942 1.00 71.08 219 CYS A O 1
ATOM 624 N N . VAL A 1 79 ? 6.647 39.565 46.852 1.00 69.89 220 VAL A N 1
ATOM 625 C CA . VAL A 1 79 ? 6.755 40.184 45.538 1.00 69.22 220 VAL A CA 1
ATOM 626 C C . VAL A 1 79 ? 5.496 39.999 44.709 1.00 68.37 220 VAL A C 1
ATOM 627 O O . VAL A 1 79 ? 4.989 38.887 44.590 1.00 68.03 220 VAL A O 1
ATOM 631 N N . PHE A 1 80 ? 5.002 41.090 44.129 1.00 67.87 221 PHE A N 1
ATOM 632 C CA . PHE A 1 80 ? 3.807 41.033 43.297 1.00 67.27 221 PHE A CA 1
ATOM 633 C C . PHE A 1 80 ? 4.168 40.948 41.818 1.00 66.83 221 PHE A C 1
ATOM 634 O O . PHE A 1 80 ? 4.969 41.742 41.322 1.00 66.11 221 PHE A O 1
ATOM 642 N N . ILE A 1 81 ? 3.571 39.983 41.123 1.00 65.55 222 ILE A N 1
ATOM 643 C CA . ILE A 1 81 ? 3.808 39.794 39.697 1.00 65.66 222 ILE A CA 1
ATOM 644 C C . ILE A 1 81 ? 2.477 39.705 38.963 1.00 65.91 222 ILE A C 1
ATOM 645 O O . ILE A 1 81 ? 1.517 39.135 39.481 1.00 65.84 222 ILE A O 1
ATOM 650 N N . VAL A 1 82 ? 2.422 40.270 37.761 1.00 65.89 223 VAL A N 1
ATOM 651 C CA . VAL A 1 82 ? 1.204 40.242 36.960 1.00 66.47 223 VAL A CA 1
ATOM 652 C C . VAL A 1 82 ? 1.382 39.320 35.768 1.00 66.69 223 VAL A C 1
ATOM 653 O O . VAL A 1 82 ? 2.203 39.580 34.891 1.00 67.38 223 VAL A O 1
ATOM 657 N N . ILE A 1 83 ? 0.609 38.242 35.734 1.00 66.88 224 ILE A N 1
ATOM 658 C CA . ILE A 1 83 ? 0.695 37.290 34.638 1.00 67.24 224 ILE A CA 1
ATOM 659 C C . ILE A 1 83 ? -0.409 37.547 33.622 1.00 68.22 224 ILE A C 1
ATOM 660 O O . ILE A 1 83 ? -1.549 37.832 33.993 1.00 68.13 224 ILE A O 1
ATOM 665 N N . HIS A 1 84 ? -0.063 37.459 32.340 1.00 68.65 225 HIS A N 1
ATOM 666 C CA . HIS A 1 84 ? -1.031 37.673 31.274 1.00 70.05 225 HIS A CA 1
ATOM 667 C C . HIS A 1 84 ? -1.202 36.416 30.430 1.00 71.16 225 HIS A C 1
ATOM 668 O O . HIS A 1 84 ? -0.333 35.541 30.410 1.00 71.22 225 HIS A O 1
ATOM 675 N N . ARG A 1 85 ? -2.339 36.343 29.742 1.00 72.39 226 ARG A N 1
ATOM 676 C CA . ARG A 1 85 ? -2.671 35.243 28.841 1.00 73.63 226 ARG A CA 1
ATOM 677 C C . ARG A 1 85 ? -2.910 35.933 27.506 1.00 73.20 226 ARG A C 1
ATOM 678 O O . ARG A 1 85 ? -1.996 36.085 26.695 1.00 73.88 226 ARG A O 1
ATOM 686 N N . SER A 1 86 ? -4.149 36.349 27.282 1.00 72.07 227 SER A N 1
ATOM 687 C CA . SER A 1 86 ? -4.495 37.088 26.077 1.00 71.38 227 SER A CA 1
ATOM 688 C C . SER A 1 86 ? -4.753 38.453 26.681 1.00 71.26 227 SER A C 1
ATOM 689 O O . SER A 1 86 ? -3.812 39.143 27.081 1.00 71.52 227 SER A O 1
ATOM 692 N N . THR A 1 87 ? -6.018 38.843 26.765 1.00 71.30 228 THR A N 1
ATOM 693 C CA . THR A 1 87 ? -6.358 40.108 27.405 1.00 71.12 228 THR A CA 1
ATOM 694 C C . THR A 1 87 ? -6.460 39.662 28.855 1.00 71.42 228 THR A C 1
ATOM 695 O O . THR A 1 87 ? -6.340 40.456 29.795 1.00 71.61 228 THR A O 1
ATOM 699 N N . THR A 1 88 ? -6.677 38.356 28.997 1.00 71.76 229 THR A N 1
ATOM 700 C CA . THR A 1 88 ? -6.799 37.686 30.284 1.00 72.15 229 THR A CA 1
ATOM 701 C C . THR A 1 88 ? -5.519 37.922 31.073 1.00 73.02 229 THR A C 1
ATOM 702 O O . THR A 1 88 ? -4.419 37.709 30.559 1.00 73.18 229 THR A O 1
ATOM 706 N N . SER A 1 89 ? -5.663 38.361 32.319 1.00 74.23 230 SER A N 1
ATOM 707 C CA . SER A 1 89 ? -4.509 38.642 33.164 1.00 75.02 230 SER A CA 1
ATOM 708 C C . SER A 1 89 ? -4.906 38.740 34.628 1.00 76.93 230 SER A C 1
ATOM 709 O O . SER A 1 89 ? -5.919 39.348 34.967 1.00 77.12 230 SER A O 1
ATOM 712 N N . GLN A 1 90 ? -4.095 38.134 35.488 1.00 79.73 231 GLN A N 1
ATOM 713 C CA . GLN A 1 90 ? -4.335 38.134 36.926 1.00 82.32 231 GLN A CA 1
ATOM 714 C C . GLN A 1 90 ? -3.055 38.540 37.641 1.00 83.59 231 GLN A C 1
ATOM 715 O O . GLN A 1 90 ? -1.956 38.320 37.137 1.00 83.84 231 GLN A O 1
ATOM 721 N N . THR A 1 91 ? -3.201 39.137 38.816 1.00 84.87 232 THR A N 1
ATOM 722 C CA . THR A 1 91 ? -2.048 39.564 39.594 1.00 86.23 232 THR A CA 1
ATOM 723 C C . THR A 1 91 ? -1.884 38.636 40.796 1.00 87.11 232 THR A C 1
ATOM 724 O O . THR A 1 91 ? -2.863 38.294 41.461 1.00 88.04 232 THR A O 1
ATOM 728 N N . ILE A 1 92 ? -0.651 38.221 41.070 1.00 87.59 233 ILE A N 1
ATOM 729 C CA . ILE A 1 92 ? -0.391 37.322 42.190 1.00 87.97 233 ILE A CA 1
ATOM 730 C C . ILE A 1 92 ? 0.713 37.833 43.104 1.00 87.42 233 ILE A C 1
ATOM 731 O O . ILE A 1 92 ? 1.613 38.548 42.670 1.00 87.71 233 ILE A O 1
ATOM 736 N N . LYS A 1 93 ? 0.631 37.460 44.375 1.00 86.99 234 LYS A N 1
ATOM 737 C CA . LYS A 1 93 ? 1.628 37.844 45.368 1.00 86.55 234 LYS A CA 1
ATOM 738 C C . LYS A 1 93 ? 2.411 36.587 45.729 1.00 85.78 234 LYS A C 1
ATOM 739 O O . LYS A 1 93 ? 1.834 35.608 46.199 1.00 85.38 234 LYS A O 1
ATOM 745 N N . VAL A 1 94 ? 3.722 36.614 45.511 1.00 84.70 235 VAL A N 1
ATOM 746 C CA . VAL A 1 94 ? 4.557 35.455 45.801 1.00 83.44 235 VAL A CA 1
ATOM 747 C C . VAL A 1 94 ? 5.661 35.772 46.797 1.00 82.16 235 VAL A C 1
ATOM 748 O O . VAL A 1 94 ? 5.825 36.915 47.215 1.00 81.79 235 VAL A O 1
ATOM 752 N N . SER A 1 95 ? 6.420 34.752 47.176 1.00 81.45 236 SER A N 1
ATOM 753 C CA . SER A 1 95 ? 7.512 34.944 48.116 1.00 81.22 236 SER A CA 1
ATOM 754 C C . SER A 1 95 ? 8.783 35.236 47.331 1.00 80.43 236 SER A C 1
ATOM 755 O O . SER A 1 95 ? 9.052 34.608 46.305 1.00 79.44 236 SER A O 1
ATOM 758 N N . ALA A 1 96 ? 9.563 36.186 47.830 1.00 79.21 237 ALA A N 1
ATOM 759 C CA . ALA A 1 96 ? 10.806 36.582 47.193 1.00 77.98 237 ALA A CA 1
ATOM 760 C C . ALA A 1 96 ? 11.760 35.415 46.972 1.00 77.31 237 ALA A C 1
ATOM 761 O O . ALA A 1 96 ? 12.725 35.540 46.219 1.00 76.32 237 ALA A O 1
ATOM 763 N N . ASP A 1 97 ? 11.493 34.280 47.612 1.00 76.33 238 ASP A N 1
ATOM 764 C CA . ASP A 1 97 ? 12.374 33.131 47.460 1.00 76.33 238 ASP A CA 1
ATOM 765 C C . ASP A 1 97 ? 11.811 32.008 46.592 1.00 75.75 238 ASP A C 1
ATOM 766 O O . ASP A 1 97 ? 12.466 30.985 46.397 1.00 75.69 238 ASP A O 1
ATOM 771 N N . ASP A 1 98 ? 10.606 32.195 46.064 1.00 75.45 239 ASP A N 1
ATOM 772 C CA . ASP A 1 98 ? 10.003 31.170 45.220 1.00 75.70 239 ASP A CA 1
ATOM 773 C C . ASP A 1 98 ? 10.695 31.039 43.872 1.00 75.68 239 ASP A C 1
ATOM 774 O O . ASP A 1 98 ? 11.141 32.026 43.294 1.00 75.64 239 ASP A O 1
ATOM 779 N N . THR A 1 99 ? 10.778 29.811 43.375 1.00 75.38 240 THR A N 1
ATOM 780 C CA . THR A 1 99 ? 11.393 29.556 42.084 1.00 75.60 240 THR A CA 1
ATOM 781 C C . THR A 1 99 ? 10.296 29.687 41.036 1.00 75.90 240 THR A C 1
ATOM 782 O O . THR A 1 99 ? 9.131 29.424 41.319 1.00 75.67 240 THR A O 1
ATOM 786 N N . PRO A 1 100 ? 10.651 30.111 39.815 1.00 76.30 241 PRO A N 1
ATOM 787 C CA . PRO A 1 100 ? 9.661 30.262 38.746 1.00 76.94 241 PRO A CA 1
ATOM 788 C C . PRO A 1 100 ? 8.721 29.059 38.650 1.00 77.35 241 PRO A C 1
ATOM 789 O O . PRO A 1 100 ? 7.574 29.188 38.218 1.00 76.75 241 PRO A O 1
ATOM 793 N N . GLY A 1 101 ? 9.219 27.893 39.052 1.00 78.23 242 GLY A N 1
ATOM 794 C CA . GLY A 1 101 ? 8.413 26.685 39.019 1.00 79.34 242 GLY A CA 1
ATOM 795 C C . GLY A 1 101 ? 7.373 26.713 40.124 1.00 79.87 242 GLY A C 1
ATOM 796 O O . GLY A 1 101 ? 6.207 26.378 39.908 1.00 79.66 242 GLY A O 1
ATOM 797 N N . THR A 1 102 ? 7.803 27.125 41.312 1.00 80.28 243 THR A N 1
ATOM 798 C CA . THR A 1 102 ? 6.919 27.222 42.466 1.00 81.13 243 THR A CA 1
ATOM 799 C C . THR A 1 102 ? 5.890 28.321 42.209 1.00 81.65 243 THR A C 1
ATOM 800 O O . THR A 1 102 ? 4.887 28.421 42.909 1.00 80.88 243 THR A O 1
ATOM 804 N N . ILE A 1 103 ? 6.158 29.147 41.201 1.00 83.04 244 ILE A N 1
ATOM 805 C CA . ILE A 1 103 ? 5.265 30.238 40.831 1.00 84.65 244 ILE A CA 1
ATOM 806 C C . ILE A 1 103 ? 4.134 29.688 39.972 1.00 86.19 244 ILE A C 1
ATOM 807 O O . ILE A 1 103 ? 2.960 29.849 40.300 1.00 86.49 244 ILE A O 1
ATOM 812 N N . LEU A 1 104 ? 4.498 29.035 38.872 1.00 87.65 245 LEU A N 1
ATOM 813 C CA . LEU A 1 104 ? 3.517 28.462 37.961 1.00 89.73 245 LEU A CA 1
ATOM 814 C C . LEU A 1 104 ? 2.621 27.471 38.692 1.00 90.85 245 LEU A C 1
ATOM 815 O O . LEU A 1 104 ? 1.398 27.503 38.546 1.00 90.76 245 LEU A O 1
ATOM 820 N N . GLN A 1 105 ? 3.237 26.592 39.476 1.00 92.13 246 GLN A N 1
ATOM 821 C CA . GLN A 1 105 ? 2.498 25.596 40.246 1.00 93.61 246 GLN A CA 1
ATOM 822 C C . GLN A 1 105 ? 1.524 26.300 41.185 1.00 93.87 246 GLN A C 1
ATOM 823 O O . GLN A 1 105 ? 0.446 25.786 41.480 1.00 93.99 246 GLN A O 1
ATOM 829 N N . SER A 1 106 ? 1.913 27.487 41.641 1.00 94.48 247 SER A N 1
ATOM 830 C CA . SER A 1 106 ? 1.088 28.282 42.543 1.00 94.76 247 SER A CA 1
ATOM 831 C C . SER A 1 106 ? 0.045 29.073 41.762 1.00 95.06 247 SER A C 1
ATOM 832 O O . SER A 1 106 ? -0.939 29.544 42.328 1.00 94.89 247 SER A O 1
ATOM 835 N N . PHE A 1 107 ? 0.268 29.220 40.461 1.00 95.65 248 PHE A N 1
ATOM 836 C CA . PHE A 1 107 ? -0.661 29.953 39.612 1.00 96.24 248 PHE A CA 1
ATOM 837 C C . PHE A 1 107 ? -1.785 29.039 39.151 1.00 96.87 248 PHE A C 1
ATOM 838 O O . PHE A 1 107 ? -2.925 29.474 38.987 1.00 96.90 248 PHE A O 1
ATOM 846 N N . PHE A 1 108 ? -1.452 27.770 38.941 1.00 97.50 249 PHE A N 1
ATOM 847 C CA . PHE A 1 108 ? -2.429 26.788 38.496 1.00 98.41 249 PHE A CA 1
ATOM 848 C C . PHE A 1 108 ? -3.391 26.407 39.616 1.00 98.45 249 PHE A C 1
ATOM 849 O O . PHE A 1 108 ? -4.473 25.881 39.358 1.00 98.85 249 PHE A O 1
ATOM 857 N N . THR A 1 109 ? -2.998 26.678 40.857 1.00 98.18 250 THR A N 1
ATOM 858 C CA . THR A 1 109 ? -3.842 26.365 42.005 1.00 98.01 250 THR A CA 1
ATOM 859 C C . THR A 1 109 ? -4.800 27.512 42.311 1.00 97.81 250 THR A C 1
ATOM 860 O O . THR A 1 109 ? -5.938 27.283 42.716 1.00 97.94 250 THR A O 1
ATOM 864 N N . LYS A 1 110 ? -4.338 28.745 42.124 1.00 97.60 251 LYS A N 1
ATOM 865 C CA . LYS A 1 110 ? -5.185 29.906 42.364 1.00 97.52 251 LYS A CA 1
ATOM 866 C C . LYS A 1 110 ? -6.242 29.863 41.269 1.00 97.71 251 LYS A C 1
ATOM 867 O O . LYS A 1 110 ? -7.328 29.320 41.475 1.00 97.89 251 LYS A O 1
ATOM 873 N N . MET A 1 111 ? -5.935 30.438 40.110 1.00 97.81 252 MET A N 1
ATOM 874 C CA . MET A 1 111 ? -6.868 30.375 38.994 1.00 98.03 252 MET A CA 1
ATOM 875 C C . MET A 1 111 ? -6.744 28.925 38.554 1.00 98.39 252 MET A C 1
ATOM 876 O O . MET A 1 111 ? -5.635 28.393 38.507 1.00 98.54 252 MET A O 1
ATOM 881 N N . ALA A 1 112 ? -7.859 28.277 38.241 1.00 98.48 253 ALA A N 1
ATOM 882 C CA . ALA A 1 112 ? -7.791 26.883 37.825 1.00 98.67 253 ALA A CA 1
ATOM 883 C C . ALA A 1 112 ? -8.847 26.513 36.794 1.00 98.99 253 ALA A C 1
ATOM 884 O O . ALA A 1 112 ? -8.538 25.903 35.771 1.00 99.21 253 ALA A O 1
ATOM 886 N N . LYS A 1 113 ? -10.093 26.882 37.071 1.00 99.22 254 LYS A N 1
ATOM 887 C CA . LYS A 1 113 ? -11.204 26.580 36.174 1.00 99.36 254 LYS A CA 1
ATOM 888 C C . LYS A 1 113 ? -11.287 27.589 35.033 1.00 99.29 254 LYS A C 1
ATOM 889 O O . LYS A 1 113 ? -10.820 27.329 33.923 1.00 98.83 254 LYS A O 1
ATOM 895 N N . ASN A 1 125 ? 1.779 19.537 27.918 1.00 97.14 266 ASN A N 1
ATOM 896 C CA . ASN A 1 125 ? 0.649 18.826 28.506 1.00 96.65 266 ASN A CA 1
ATOM 897 C C . ASN A 1 125 ? -0.076 19.677 29.547 1.00 96.10 266 ASN A C 1
ATOM 898 O O . ASN A 1 125 ? -1.220 20.090 29.341 1.00 95.59 266 ASN A O 1
ATOM 903 N N . GLU A 1 126 ? 0.605 19.937 30.660 1.00 95.54 267 GLU A N 1
ATOM 904 C CA . GLU A 1 126 ? 0.052 20.731 31.752 1.00 94.43 267 GLU A CA 1
ATOM 905 C C . GLU A 1 126 ? 1.071 21.771 32.200 1.00 93.32 267 GLU A C 1
ATOM 906 O O . GLU A 1 126 ? 0.800 22.974 32.187 1.00 92.97 267 GLU A O 1
ATOM 912 N N . ARG A 1 127 ? 2.246 21.295 32.597 1.00 92.29 268 ARG A N 1
ATOM 913 C CA . ARG A 1 127 ? 3.320 22.173 33.045 1.00 90.95 268 ARG A CA 1
ATOM 914 C C . ARG A 1 127 ? 4.271 22.374 31.870 1.00 89.32 268 ARG A C 1
ATOM 915 O O . ARG A 1 127 ? 5.491 22.270 32.011 1.00 88.85 268 ARG A O 1
ATOM 923 N N . ASP A 1 128 ? 3.693 22.662 30.707 1.00 87.46 269 ASP A N 1
ATOM 924 C CA . ASP A 1 128 ? 4.459 22.860 29.485 1.00 84.83 269 ASP A CA 1
ATOM 925 C C . ASP A 1 128 ? 4.574 24.342 29.128 1.00 82.41 269 ASP A C 1
ATOM 926 O O . ASP A 1 128 ? 4.856 24.689 27.981 1.00 82.49 269 ASP A O 1
ATOM 931 N N . PHE A 1 129 ? 4.346 25.214 30.106 1.00 79.26 270 PHE A N 1
ATOM 932 C CA . PHE A 1 129 ? 4.435 26.652 29.872 1.00 76.07 270 PHE A CA 1
ATOM 933 C C . PHE A 1 129 ? 5.650 27.270 30.556 1.00 73.04 270 PHE A C 1
ATOM 934 O O . PHE A 1 129 ? 6.302 26.634 31.382 1.00 72.79 270 PHE A O 1
ATOM 942 N N . VAL A 1 130 ? 5.952 28.514 30.204 1.00 69.44 271 VAL A N 1
ATOM 943 C CA . VAL A 1 130 ? 7.097 29.214 30.774 1.00 65.58 271 VAL A CA 1
ATOM 944 C C . VAL A 1 130 ? 6.783 30.692 30.987 1.00 62.45 271 VAL A C 1
ATOM 945 O O . VAL A 1 130 ? 5.957 31.266 30.278 1.00 61.82 271 VAL A O 1
ATOM 949 N N . LEU A 1 131 ? 7.436 31.300 31.974 1.00 59.27 272 LEU A N 1
ATOM 950 C CA . LEU A 1 131 ? 7.238 32.718 32.260 1.00 56.93 272 LEU A CA 1
ATOM 951 C C . LEU A 1 131 ? 8.218 33.575 31.462 1.00 55.63 272 LEU A C 1
ATOM 952 O O . LEU A 1 131 ? 9.428 33.406 31.570 1.00 54.58 272 LEU A O 1
ATOM 957 N N . ARG A 1 132 ? 7.678 34.489 30.661 1.00 53.99 273 ARG A N 1
ATOM 958 C CA . ARG A 1 132 ? 8.484 35.383 29.838 1.00 52.96 273 ARG A CA 1
ATOM 959 C C . ARG A 1 132 ? 8.079 36.824 30.119 1.00 51.93 273 ARG A C 1
ATOM 960 O O . ARG A 1 132 ? 6.900 37.116 30.292 1.00 52.05 273 ARG A O 1
ATOM 968 N N . VAL A 1 133 ? 9.053 37.724 30.171 1.00 51.80 274 VAL A N 1
ATOM 969 C CA . VAL A 1 133 ? 8.763 39.131 30.422 1.00 50.04 274 VAL A CA 1
ATOM 970 C C . VAL A 1 133 ? 7.946 39.686 29.266 1.00 50.66 274 VAL A C 1
ATOM 971 O O . VAL A 1 133 ? 8.149 39.309 28.112 1.00 50.61 274 VAL A O 1
ATOM 975 N N . CYS A 1 134 ? 7.015 40.576 29.583 1.00 51.03 275 CYS A N 1
ATOM 976 C CA . CYS A 1 134 ? 6.168 41.177 28.565 1.00 51.93 275 CYS A CA 1
ATOM 977 C C . CYS A 1 134 ? 6.963 41.995 27.556 1.00 50.95 275 CYS A C 1
ATOM 978 O O . CYS A 1 134 ? 7.719 42.887 27.932 1.00 50.86 275 CYS A O 1
ATOM 981 N N . GLY A 1 135 ? 6.783 41.674 26.278 1.00 49.36 276 GLY A N 1
ATOM 982 C CA . GLY A 1 135 ? 7.462 42.392 25.217 1.00 48.90 276 GLY A CA 1
ATOM 983 C C . GLY A 1 135 ? 8.968 42.241 25.143 1.00 47.81 276 GLY A C 1
ATOM 984 O O . GLY A 1 135 ? 9.655 43.143 24.675 1.00 49.00 276 GLY A O 1
ATOM 985 N N . ARG A 1 136 ? 9.492 41.111 25.596 1.00 47.28 277 ARG A N 1
ATOM 986 C CA . ARG A 1 136 ? 10.929 40.882 25.547 1.00 46.52 277 ARG A CA 1
ATOM 987 C C . ARG A 1 136 ? 11.274 39.408 25.557 1.00 46.01 277 ARG A C 1
ATOM 988 O O . ARG A 1 136 ? 10.542 38.600 26.117 1.00 46.08 277 ARG A O 1
ATOM 996 N N . ASP A 1 137 ? 12.395 39.064 24.934 1.00 46.71 278 ASP A N 1
ATOM 997 C CA . ASP A 1 137 ? 12.861 37.687 24.927 1.00 47.05 278 ASP A CA 1
ATOM 998 C C . ASP A 1 137 ? 13.707 37.499 26.182 1.00 45.63 278 ASP A C 1
ATOM 999 O O . ASP A 1 137 ? 14.926 37.314 26.110 1.00 44.07 278 ASP A O 1
ATOM 1004 N N . GLU A 1 138 ? 13.048 37.582 27.335 1.00 43.75 279 GLU A N 1
ATOM 1005 C CA . GLU A 1 138 ? 13.710 37.406 28.622 1.00 43.26 279 GLU A CA 1
ATOM 1006 C C . GLU A 1 138 ? 12.883 36.424 29.444 1.00 44.49 279 GLU A C 1
ATOM 1007 O O . GLU A 1 138 ? 11.717 36.690 29.745 1.00 44.07 279 GLU A O 1
ATOM 1013 N N . TYR A 1 139 ? 13.488 35.298 29.811 1.00 44.17 280 TYR A N 1
ATOM 1014 C CA . TYR A 1 139 ? 12.788 34.266 30.567 1.00 45.92 280 TYR A CA 1
ATOM 1015 C C . TYR A 1 139 ? 13.194 34.150 32.032 1.00 47.20 280 TYR A C 1
ATOM 1016 O O . TYR A 1 139 ? 14.371 34.272 32.380 1.00 47.09 280 TYR A O 1
ATOM 1025 N N . LEU A 1 140 ? 12.206 33.908 32.889 1.00 49.20 281 LEU A N 1
ATOM 1026 C CA . LEU A 1 140 ? 12.459 33.725 34.314 1.00 51.22 281 LEU A CA 1
ATOM 1027 C C . LEU A 1 140 ? 12.214 32.247 34.572 1.00 51.46 281 LEU A C 1
ATOM 1028 O O . LEU A 1 140 ? 11.082 31.834 34.848 1.00 51.62 281 LEU A O 1
ATOM 1033 N N . VAL A 1 141 ? 13.274 31.457 34.441 1.00 52.99 282 VAL A N 1
ATOM 1034 C CA . VAL A 1 141 ? 13.217 30.010 34.642 1.00 54.29 282 VAL A CA 1
ATOM 1035 C C . VAL A 1 141 ? 14.504 29.504 35.270 1.00 53.80 282 VAL A C 1
ATOM 1036 O O . VAL A 1 141 ? 15.501 30.233 35.341 1.00 52.85 282 VAL A O 1
ATOM 1040 N N . GLY A 1 142 ? 14.476 28.247 35.706 1.00 52.46 283 GLY A N 1
ATOM 1041 C CA . GLY A 1 142 ? 15.638 27.649 36.336 1.00 52.88 283 GLY A CA 1
ATOM 1042 C C . GLY A 1 142 ? 15.509 27.678 37.847 1.00 53.13 283 GLY A C 1
ATOM 1043 O O . GLY A 1 142 ? 14.725 28.456 38.389 1.00 53.29 283 GLY A O 1
ATOM 1044 N N . GLU A 1 143 ? 16.266 26.829 38.533 1.00 53.29 284 GLU A N 1
ATOM 1045 C CA . GLU A 1 143 ? 16.213 26.778 39.988 1.00 53.87 284 GLU A CA 1
ATOM 1046 C C . GLU A 1 143 ? 16.846 28.019 40.600 1.00 52.36 284 GLU A C 1
ATOM 1047 O O . GLU A 1 143 ? 17.968 27.979 41.114 1.00 52.21 284 GLU A O 1
ATOM 1053 N N . THR A 1 144 ? 16.117 29.126 40.545 1.00 51.35 285 THR A N 1
ATOM 1054 C CA . THR A 1 144 ? 16.610 30.382 41.090 1.00 49.87 285 THR A CA 1
ATOM 1055 C C . THR A 1 144 ? 15.480 31.191 41.712 1.00 50.74 285 THR A C 1
ATOM 1056 O O . THR A 1 144 ? 14.372 31.257 41.173 1.00 50.80 285 THR A O 1
ATOM 1060 N N . PRO A 1 145 ? 15.743 31.813 42.867 1.00 51.29 286 PRO A N 1
ATOM 1061 C CA . PRO A 1 145 ? 14.706 32.619 43.520 1.00 51.26 286 PRO A CA 1
ATOM 1062 C C . PRO A 1 145 ? 14.324 33.769 42.597 1.00 51.41 286 PRO A C 1
ATOM 1063 O O . PRO A 1 145 ? 15.193 34.377 41.976 1.00 52.68 286 PRO A O 1
ATOM 1067 N N . ILE A 1 146 ? 13.034 34.071 42.504 1.00 50.18 287 ILE A N 1
ATOM 1068 C CA . ILE A 1 146 ? 12.583 35.158 41.647 1.00 51.88 287 ILE A CA 1
ATOM 1069 C C . ILE A 1 146 ? 13.347 36.455 41.913 1.00 51.31 287 ILE A C 1
ATOM 1070 O O . ILE A 1 146 ? 13.527 37.264 41.008 1.00 52.26 287 ILE A O 1
ATOM 1075 N N . LYS A 1 147 ? 13.794 36.651 43.148 1.00 49.75 288 LYS A N 1
ATOM 1076 C CA . LYS A 1 147 ? 14.512 37.869 43.500 1.00 49.44 288 LYS A CA 1
ATOM 1077 C C . LYS A 1 147 ? 15.932 37.923 42.942 1.00 48.70 288 LYS A C 1
ATOM 1078 O O . LYS A 1 147 ? 16.572 38.975 42.974 1.00 47.42 288 LYS A O 1
ATOM 1084 N N . ASN A 1 148 ? 16.431 36.791 42.457 1.00 48.10 289 ASN A N 1
ATOM 1085 C CA . ASN A 1 148 ? 17.780 36.741 41.914 1.00 47.30 289 ASN A CA 1
ATOM 1086 C C . ASN A 1 148 ? 17.828 36.908 40.398 1.00 46.90 289 ASN A C 1
ATOM 1087 O O . ASN A 1 148 ? 18.836 36.598 39.760 1.00 47.84 289 ASN A O 1
ATOM 1092 N N . PHE A 1 149 ? 16.738 37.395 39.819 1.00 45.42 290 PHE A N 1
ATOM 1093 C CA . PHE A 1 149 ? 16.688 37.639 38.385 1.00 44.01 290 PHE A CA 1
ATOM 1094 C C . PHE A 1 149 ? 16.942 39.123 38.146 1.00 44.02 290 PHE A C 1
ATOM 1095 O O . PHE A 1 149 ? 16.355 39.977 38.801 1.00 42.86 290 PHE A O 1
ATOM 1103 N N . GLN A 1 150 ? 17.821 39.430 37.206 1.00 44.94 291 GLN A N 1
ATOM 1104 C CA . GLN A 1 150 ? 18.140 40.814 36.927 1.00 46.23 291 GLN A CA 1
ATOM 1105 C C . GLN A 1 150 ? 16.941 41.673 36.575 1.00 44.10 291 GLN A C 1
ATOM 1106 O O . GLN A 1 150 ? 16.894 42.825 36.977 1.00 43.10 291 GLN A O 1
ATOM 1112 N N . TRP A 1 151 ? 15.983 41.128 35.826 1.00 43.39 292 TRP A N 1
ATOM 1113 C CA . TRP A 1 151 ? 14.807 41.907 35.445 1.00 44.61 292 TRP A CA 1
ATOM 1114 C C . TRP A 1 151 ? 13.953 42.293 36.639 1.00 45.51 292 TRP A C 1
ATOM 1115 O O . TRP A 1 151 ? 13.407 43.400 36.703 1.00 44.84 292 TRP A O 1
ATOM 1126 N N . VAL A 1 152 ? 13.842 41.366 37.581 1.00 45.80 293 VAL A N 1
ATOM 1127 C CA . VAL A 1 152 ? 13.053 41.581 38.784 1.00 46.91 293 VAL A CA 1
ATOM 1128 C C . VAL A 1 152 ? 13.702 42.704 39.593 1.00 46.74 293 VAL A C 1
ATOM 1129 O O . VAL A 1 152 ? 13.028 43.619 40.075 1.00 46.76 293 VAL A O 1
ATOM 1133 N N . ARG A 1 153 ? 15.022 42.628 39.727 1.00 47.72 294 ARG A N 1
ATOM 1134 C CA . ARG A 1 153 ? 15.773 43.635 40.468 1.00 48.50 294 ARG A CA 1
ATOM 1135 C C . ARG A 1 153 ? 15.716 44.992 39.780 1.00 50.22 294 ARG A C 1
ATOM 1136 O O . ARG A 1 153 ? 15.783 46.032 40.437 1.00 49.43 294 ARG A O 1
ATOM 1144 N N . GLN A 1 154 ? 15.575 44.975 38.458 1.00 51.24 295 GLN A N 1
ATOM 1145 C CA . GLN A 1 154 ? 15.502 46.205 37.687 1.00 52.75 295 GLN A CA 1
ATOM 1146 C C . GLN A 1 154 ? 14.166 46.894 37.953 1.00 53.21 295 GLN A C 1
ATOM 1147 O O . GLN A 1 154 ? 14.118 48.085 38.270 1.00 52.64 295 GLN A O 1
ATOM 1153 N N . CYS A 1 155 ? 13.080 46.137 37.815 1.00 52.34 296 CYS A N 1
ATOM 1154 C CA . CYS A 1 155 ? 11.743 46.671 38.057 1.00 52.90 296 CYS A CA 1
ATOM 1155 C C . CYS A 1 155 ? 11.635 47.256 39.462 1.00 53.10 296 CYS A C 1
ATOM 1156 O O . CYS A 1 155 ? 11.119 48.355 39.642 1.00 53.00 296 CYS A O 1
ATOM 1159 N N . LEU A 1 156 ? 12.125 46.518 40.453 1.00 55.00 297 LEU A N 1
ATOM 1160 C CA . LEU A 1 156 ? 12.082 46.979 41.836 1.00 57.00 297 LEU A CA 1
ATOM 1161 C C . LEU A 1 156 ? 12.679 48.377 41.947 1.00 59.06 297 LEU A C 1
ATOM 1162 O O . LEU A 1 156 ? 11.990 49.323 42.316 1.00 59.93 297 LEU A O 1
ATOM 1167 N N . LYS A 1 157 ? 13.959 48.506 41.613 1.00 61.49 298 LYS A N 1
ATOM 1168 C CA . LYS A 1 157 ? 14.638 49.797 41.675 1.00 63.55 298 LYS A CA 1
ATOM 1169 C C . LYS A 1 157 ? 13.859 50.884 40.934 1.00 64.51 298 LYS A C 1
ATOM 1170 O O . LYS A 1 157 ? 13.662 51.983 41.453 1.00 64.72 298 LYS A O 1
ATOM 1176 N N . ASN A 1 158 ? 13.422 50.572 39.718 1.00 65.75 299 ASN A N 1
ATOM 1177 C CA . ASN A 1 158 ? 12.675 51.529 38.910 1.00 67.97 299 ASN A CA 1
ATOM 1178 C C . ASN A 1 158 ? 11.293 51.805 39.477 1.00 68.45 299 ASN A C 1
ATOM 1179 O O . ASN A 1 158 ? 10.649 52.787 39.109 1.00 68.74 299 ASN A O 1
ATOM 1184 N N . GLY A 1 159 ? 10.840 50.936 40.372 1.00 68.93 300 GLY A N 1
ATOM 1185 C CA . GLY A 1 159 ? 9.528 51.109 40.958 1.00 68.77 300 GLY A CA 1
ATOM 1186 C C . GLY A 1 159 ? 8.451 50.653 39.996 1.00 69.27 300 GLY A C 1
ATOM 1187 O O . GLY A 1 159 ? 7.261 50.777 40.284 1.00 70.24 300 GLY A O 1
ATOM 1188 N N . GLU A 1 160 ? 8.863 50.132 38.845 1.00 68.85 301 GLU A N 1
ATOM 1189 C CA . GLU A 1 160 ? 7.913 49.649 37.852 1.00 68.51 301 GLU A CA 1
ATOM 1190 C C . GLU A 1 160 ? 7.392 48.267 38.228 1.00 67.41 301 GLU A C 1
ATOM 1191 O O . GLU A 1 160 ? 8.010 47.556 39.021 1.00 67.38 301 GLU A O 1
ATOM 1197 N N . GLU A 1 161 ? 6.256 47.895 37.648 1.00 65.62 302 GLU A N 1
ATOM 1198 C CA . GLU A 1 161 ? 5.627 46.607 37.919 1.00 63.85 302 GLU A CA 1
ATOM 1199 C C . GLU A 1 161 ? 6.229 45.481 37.085 1.00 62.12 302 GLU A C 1
ATOM 1200 O O . GLU A 1 161 ? 6.792 45.715 36.018 1.00 61.54 302 GLU A O 1
ATOM 1206 N N . ILE A 1 162 ? 6.093 44.255 37.576 1.00 60.46 303 ILE A N 1
ATOM 1207 C CA . ILE A 1 162 ? 6.631 43.084 36.891 1.00 59.41 303 ILE A CA 1
ATOM 1208 C C . ILE A 1 162 ? 5.548 42.355 36.100 1.00 59.07 303 ILE A C 1
ATOM 1209 O O . ILE A 1 162 ? 4.748 41.610 36.666 1.00 59.00 303 ILE A O 1
ATOM 1214 N N . HIS A 1 163 ? 5.519 42.574 34.792 1.00 58.53 304 HIS A N 1
ATOM 1215 C CA . HIS A 1 163 ? 4.534 41.920 33.943 1.00 58.23 304 HIS A CA 1
ATOM 1216 C C . HIS A 1 163 ? 5.155 40.761 33.162 1.00 58.15 304 HIS A C 1
ATOM 1217 O O . HIS A 1 163 ? 6.086 40.950 32.379 1.00 58.02 304 HIS A O 1
ATOM 1224 N N . LEU A 1 164 ? 4.637 39.558 33.390 1.00 57.41 305 LEU A N 1
ATOM 1225 C CA . LEU A 1 164 ? 5.128 38.361 32.723 1.00 57.17 305 LEU A CA 1
ATOM 1226 C C . LEU A 1 164 ? 3.996 37.725 31.922 1.00 58.35 305 LEU A C 1
ATOM 1227 O O . LEU A 1 164 ? 2.836 37.804 32.312 1.00 58.57 305 LEU A O 1
ATOM 1232 N N . VAL A 1 165 ? 4.328 37.097 30.801 1.00 59.70 306 VAL A N 1
ATOM 1233 C CA . VAL A 1 165 ? 3.313 36.454 29.981 1.00 61.98 306 VAL A CA 1
ATOM 1234 C C . VAL A 1 165 ? 3.515 34.946 30.026 1.00 63.42 306 VAL A C 1
ATOM 1235 O O . VAL A 1 165 ? 4.631 34.458 30.227 1.00 63.64 306 VAL A O 1
ATOM 1239 N N . LEU A 1 166 ? 2.430 34.206 29.847 1.00 63.97 307 LEU A N 1
ATOM 1240 C CA . LEU A 1 166 ? 2.506 32.756 29.874 1.00 65.32 307 LEU A CA 1
ATOM 1241 C C . LEU A 1 166 ? 2.548 32.216 28.448 1.00 65.89 307 LEU A C 1
ATOM 1242 O O . LEU A 1 166 ? 1.515 32.142 27.781 1.00 66.57 307 LEU A O 1
ATOM 1247 N N . ASP A 1 167 ? 3.735 31.846 27.974 1.00 65.97 308 ASP A N 1
ATOM 1248 C CA . ASP A 1 167 ? 3.862 31.313 26.620 1.00 66.14 308 ASP A CA 1
ATOM 1249 C C . ASP A 1 167 ? 4.629 29.998 26.592 1.00 64.81 308 ASP A C 1
ATOM 1250 O O . ASP A 1 167 ? 5.095 29.520 27.624 1.00 63.68 308 ASP A O 1
ATOM 1255 N N . THR A 1 168 ? 4.747 29.418 25.402 1.00 64.48 309 THR A N 1
ATOM 1256 C CA . THR A 1 168 ? 5.435 28.143 25.223 1.00 63.87 309 THR A CA 1
ATOM 1257 C C . THR A 1 168 ? 6.952 28.297 25.137 1.00 62.63 309 THR A C 1
ATOM 1258 O O . THR A 1 168 ? 7.461 29.151 24.410 1.00 61.72 309 THR A O 1
ATOM 1262 N N . PRO A 1 169 ? 7.693 27.452 25.874 1.00 61.72 310 PRO A N 1
ATOM 1263 C CA . PRO A 1 169 ? 9.157 27.496 25.879 1.00 60.60 310 PRO A CA 1
ATOM 1264 C C . PRO A 1 169 ? 9.726 27.313 24.477 1.00 59.25 310 PRO A C 1
ATOM 1265 O O . PRO A 1 169 ? 9.215 26.522 23.686 1.00 58.22 310 PRO A O 1
ATOM 1269 N N . PRO A 1 170 ? 10.795 28.054 24.153 1.00 57.66 311 PRO A N 1
ATOM 1270 C CA . PRO A 1 170 ? 11.412 27.948 22.832 1.00 57.02 311 PRO A CA 1
ATOM 1271 C C . PRO A 1 170 ? 12.060 26.579 22.655 1.00 56.16 311 PRO A C 1
ATOM 1272 O O . PRO A 1 170 ? 12.835 26.125 23.497 1.00 55.34 311 PRO A O 1
ATOM 1276 N N . ASP A 1 171 ? 11.717 25.919 21.557 1.00 54.81 312 ASP A N 1
ATOM 1277 C CA . ASP A 1 171 ? 12.242 24.600 21.261 1.00 53.51 312 ASP A CA 1
ATOM 1278 C C . ASP A 1 171 ? 13.745 24.660 21.025 1.00 53.14 312 ASP A C 1
ATOM 1279 O O . ASP A 1 171 ? 14.220 25.323 20.102 1.00 51.62 312 ASP A O 1
ATOM 1284 N N . PRO A 1 172 ? 14.514 23.958 21.866 1.00 51.82 313 PRO A N 1
ATOM 1285 C CA . PRO A 1 172 ? 15.973 23.925 21.760 1.00 51.83 313 PRO A CA 1
ATOM 1286 C C . PRO A 1 172 ? 16.488 23.393 20.432 1.00 50.80 313 PRO A C 1
ATOM 1287 O O . PRO A 1 172 ? 17.670 23.518 20.127 1.00 49.48 313 PRO A O 1
ATOM 1291 N N . ALA A 1 173 ? 15.601 22.807 19.637 1.00 50.44 314 ALA A N 1
ATOM 1292 C CA . ALA A 1 173 ? 16.007 22.276 18.341 1.00 50.18 314 ALA A CA 1
ATOM 1293 C C . ALA A 1 173 ? 16.344 23.433 17.404 1.00 49.22 314 ALA A C 1
ATOM 1294 O O . ALA A 1 173 ? 17.038 23.260 16.401 1.00 49.36 314 ALA A O 1
ATOM 1296 N N . LEU A 1 174 ? 15.841 24.616 17.732 1.00 48.05 315 LEU A N 1
ATOM 1297 C CA . LEU A 1 174 ? 16.110 25.795 16.919 1.00 47.47 315 LEU A CA 1
ATOM 1298 C C . LEU A 1 174 ? 17.569 26.257 17.073 1.00 46.15 315 LEU A C 1
ATOM 1299 O O . LEU A 1 174 ? 18.054 27.064 16.282 1.00 44.99 315 LEU A O 1
ATOM 1304 N N . ASP A 1 175 ? 18.259 25.749 18.091 1.00 45.61 316 ASP A N 1
ATOM 1305 C CA . ASP A 1 175 ? 19.660 26.104 18.322 1.00 46.03 316 ASP A CA 1
ATOM 1306 C C . ASP A 1 175 ? 20.596 25.052 17.756 1.00 47.68 316 ASP A C 1
ATOM 1307 O O . ASP A 1 175 ? 21.784 25.026 18.077 1.00 48.81 316 ASP A O 1
ATOM 1312 N N . GLU A 1 176 ? 20.054 24.177 16.918 1.00 50.56 317 GLU A N 1
ATOM 1313 C CA . GLU A 1 176 ? 20.830 23.107 16.300 1.00 52.33 317 GLU A CA 1
ATOM 1314 C C . GLU A 1 176 ? 22.139 23.629 15.731 1.00 51.84 317 GLU A C 1
ATOM 1315 O O . GLU A 1 176 ? 22.181 24.709 15.158 1.00 50.56 317 GLU A O 1
ATOM 1321 N N . VAL A 1 177 ? 23.207 22.859 15.907 1.00 52.73 318 VAL A N 1
ATOM 1322 C CA . VAL A 1 177 ? 24.517 23.228 15.386 1.00 54.50 318 VAL A CA 1
ATOM 1323 C C . VAL A 1 177 ? 24.858 22.360 14.177 1.00 57.45 318 VAL A C 1
ATOM 1324 O O . VAL A 1 177 ? 24.608 21.152 14.176 1.00 57.48 318 VAL A O 1
ATOM 1328 N N . ARG A 1 178 ? 25.439 22.979 13.155 1.00 61.15 319 ARG A N 1
ATOM 1329 C CA . ARG A 1 178 ? 25.817 22.266 11.939 1.00 64.37 319 ARG A CA 1
ATOM 1330 C C . ARG A 1 178 ? 26.777 21.131 12.245 1.00 66.39 319 ARG A C 1
ATOM 1331 O O . ARG A 1 178 ? 27.484 21.144 13.253 1.00 66.19 319 ARG A O 1
ATOM 1339 N N . LYS A 1 179 ? 26.784 20.147 11.356 1.00 69.32 320 LYS A N 1
ATOM 1340 C CA . LYS A 1 179 ? 27.641 18.978 11.474 1.00 71.65 320 LYS A CA 1
ATOM 1341 C C . LYS A 1 179 ? 29.114 19.366 11.372 1.00 72.40 320 LYS A C 1
ATOM 1342 O O . LYS A 1 179 ? 29.483 20.220 10.569 1.00 71.84 320 LYS A O 1
ATOM 1348 N N . GLU A 1 180 ? 29.953 18.739 12.191 1.00 73.89 321 GLU A N 1
ATOM 1349 C CA . GLU A 1 180 ? 31.385 19.024 12.175 1.00 75.61 321 GLU A CA 1
ATOM 1350 C C . GLU A 1 180 ? 32.183 17.765 11.849 1.00 76.32 321 GLU A C 1
ATOM 1351 O O . GLU A 1 180 ? 32.053 16.739 12.520 1.00 76.92 321 GLU A O 1
ATOM 1357 N N . THR A 1 210 ? 67.383 19.110 12.908 1.00 86.92 351 THR A N 1
ATOM 1358 C CA . THR A 1 210 ? 66.298 18.159 13.132 1.00 86.72 351 THR A CA 1
ATOM 1359 C C . THR A 1 210 ? 65.495 18.566 14.366 1.00 86.57 351 THR A C 1
ATOM 1360 O O . THR A 1 210 ? 64.459 19.224 14.255 1.00 86.52 351 THR A O 1
ATOM 1364 N N . VAL A 1 211 ? 65.987 18.181 15.542 1.00 86.03 352 VAL A N 1
ATOM 1365 C CA . VAL A 1 211 ? 65.318 18.505 16.796 1.00 84.77 352 VAL A CA 1
ATOM 1366 C C . VAL A 1 211 ? 66.318 18.962 17.857 1.00 83.70 352 VAL A C 1
ATOM 1367 O O . VAL A 1 211 ? 66.567 18.257 18.832 1.00 83.46 352 VAL A O 1
ATOM 1371 N N . SER A 1 212 ? 66.892 20.145 17.660 1.00 82.89 353 SER A N 1
ATOM 1372 C CA . SER A 1 212 ? 67.850 20.696 18.615 1.00 82.25 353 SER A CA 1
ATOM 1373 C C . SER A 1 212 ? 67.084 21.139 19.867 1.00 81.29 353 SER A C 1
ATOM 1374 O O . SER A 1 212 ? 65.906 21.480 19.782 1.00 81.36 353 SER A O 1
ATOM 1377 N N . LEU A 1 213 ? 67.748 21.134 21.021 1.00 80.11 354 LEU A N 1
ATOM 1378 C CA . LEU A 1 213 ? 67.114 21.524 22.280 1.00 78.51 354 LEU A CA 1
ATOM 1379 C C . LEU A 1 213 ? 67.497 22.941 22.701 1.00 77.51 354 LEU A C 1
ATOM 1380 O O . LEU A 1 213 ? 67.884 23.764 21.870 1.00 77.79 354 LEU A O 1
ATOM 1385 N N . TRP A 1 214 ? 67.374 23.214 23.999 1.00 75.74 355 TRP A N 1
ATOM 1386 C CA . TRP A 1 214 ? 67.707 24.519 24.574 1.00 73.59 355 TRP A CA 1
ATOM 1387 C C . TRP A 1 214 ? 69.110 24.968 24.189 1.00 73.28 355 TRP A C 1
ATOM 1388 O O . TRP A 1 214 ? 69.295 26.044 23.612 1.00 73.16 355 TRP A O 1
ATOM 1399 N N . ASP A 1 215 ? 70.083 24.120 24.520 1.00 71.68 356 ASP A N 1
ATOM 1400 C CA . ASP A 1 215 ? 71.494 24.365 24.258 1.00 70.34 356 ASP A CA 1
ATOM 1401 C C . ASP A 1 215 ? 71.839 24.976 22.903 1.00 69.69 356 ASP A C 1
ATOM 1402 O O . ASP A 1 215 ? 71.740 24.338 21.859 1.00 70.96 356 ASP A O 1
ATOM 1407 N N . CYS A 1 216 ? 72.252 26.235 22.959 1.00 68.25 357 CYS A N 1
ATOM 1408 C CA . CYS A 1 216 ? 72.656 27.030 21.809 1.00 66.88 357 CYS A CA 1
ATOM 1409 C C . CYS A 1 216 ? 73.300 28.274 22.409 1.00 66.46 357 CYS A C 1
ATOM 1410 O O . CYS A 1 216 ? 72.738 29.373 22.370 1.00 67.10 357 CYS A O 1
ATOM 1413 N N . ASP A 1 217 ? 74.480 28.072 22.987 1.00 64.70 358 ASP A N 1
ATOM 1414 C CA . ASP A 1 217 ? 75.234 29.131 23.640 1.00 63.51 358 ASP A CA 1
ATOM 1415 C C . ASP A 1 217 ? 75.491 30.322 22.733 1.00 61.22 358 ASP A C 1
ATOM 1416 O O . ASP A 1 217 ? 75.829 31.403 23.208 1.00 59.83 358 ASP A O 1
ATOM 1421 N N . ARG A 1 218 ? 75.325 30.134 21.430 1.00 59.92 359 ARG A N 1
ATOM 1422 C CA . ARG A 1 218 ? 75.578 31.221 20.495 1.00 58.69 359 ARG A CA 1
ATOM 1423 C C . ARG A 1 218 ? 74.624 32.390 20.736 1.00 56.12 359 ARG A C 1
ATOM 1424 O O . ARG A 1 218 ? 73.487 32.200 21.152 1.00 55.72 359 ARG A O 1
ATOM 1432 N N . LYS A 1 219 ? 75.106 33.600 20.477 1.00 52.74 360 LYS A N 1
ATOM 1433 C CA . LYS A 1 219 ? 74.313 34.799 20.667 1.00 49.53 360 LYS A CA 1
ATOM 1434 C C . LYS A 1 219 ? 73.352 34.978 19.489 1.00 48.04 360 LYS A C 1
ATOM 1435 O O . LYS A 1 219 ? 73.703 34.700 18.333 1.00 43.77 360 LYS A O 1
ATOM 1441 N N . PHE A 1 220 ? 72.147 35.461 19.787 1.00 44.40 361 PHE A N 1
ATOM 1442 C CA . PHE A 1 220 ? 71.145 35.689 18.759 1.00 41.54 361 PHE A CA 1
ATOM 1443 C C . PHE A 1 220 ? 71.541 36.874 17.886 1.00 41.13 361 PHE A C 1
ATOM 1444 O O . PHE A 1 220 ? 72.058 37.879 18.378 1.00 38.43 361 PHE A O 1
ATOM 1452 N N . ARG A 1 221 ? 71.295 36.751 16.585 1.00 42.25 362 ARG A N 1
ATOM 1453 C CA . ARG A 1 221 ? 71.612 37.815 15.642 1.00 43.78 362 ARG A CA 1
ATOM 1454 C C . ARG A 1 221 ? 70.590 37.871 14.512 1.00 43.09 362 ARG A C 1
ATOM 1455 O O . ARG A 1 221 ? 69.950 36.877 14.181 1.00 43.01 362 ARG A O 1
ATOM 1463 N N . VAL A 1 222 ? 70.434 39.047 13.926 1.00 43.12 363 VAL A N 1
ATOM 1464 C CA . VAL A 1 222 ? 69.511 39.211 12.816 1.00 43.03 363 VAL A CA 1
ATOM 1465 C C . VAL A 1 222 ? 70.191 40.119 11.800 1.00 41.97 363 VAL A C 1
ATOM 1466 O O . VAL A 1 222 ? 70.954 41.011 12.173 1.00 43.03 363 VAL A O 1
ATOM 1470 N N . LYS A 1 223 ? 69.926 39.887 10.520 1.00 41.33 364 LYS A N 1
ATOM 1471 C CA . LYS A 1 223 ? 70.512 40.705 9.478 1.00 39.96 364 LYS A CA 1
ATOM 1472 C C . LYS A 1 223 ? 69.494 41.663 8.864 1.00 39.60 364 LYS A C 1
ATOM 1473 O O . LYS A 1 223 ? 68.432 41.249 8.402 1.00 35.44 364 LYS A O 1
ATOM 1479 N N . ILE A 1 224 ? 69.828 42.948 8.875 1.00 39.10 365 ILE A N 1
ATOM 1480 C CA . ILE A 1 224 ? 68.973 43.969 8.308 1.00 39.54 365 ILE A CA 1
ATOM 1481 C C . ILE A 1 224 ? 69.437 44.183 6.871 1.00 40.70 365 ILE A C 1
ATOM 1482 O O . ILE A 1 224 ? 70.497 44.777 6.640 1.00 40.25 365 ILE A O 1
ATOM 1487 N N . ARG A 1 225 ? 68.661 43.684 5.909 1.00 41.36 366 ARG A N 1
ATOM 1488 C CA . ARG A 1 225 ? 69.010 43.835 4.495 1.00 41.59 366 ARG A CA 1
ATOM 1489 C C . ARG A 1 225 ? 68.689 45.235 3.986 1.00 42.67 366 ARG A C 1
ATOM 1490 O O . ARG A 1 225 ? 69.567 45.925 3.457 1.00 42.98 366 ARG A O 1
ATOM 1498 N N . GLY A 1 226 ? 67.441 45.667 4.155 1.00 41.67 367 GLY A N 1
ATOM 1499 C CA . GLY A 1 226 ? 67.071 47.002 3.709 1.00 42.02 367 GLY A CA 1
ATOM 1500 C C . GLY A 1 226 ? 65.622 47.369 3.957 1.00 40.83 367 GLY A C 1
ATOM 1501 O O . GLY A 1 226 ? 64.843 46.572 4.466 1.00 41.33 367 GLY A O 1
ATOM 1502 N N . ILE A 1 227 ? 65.252 48.590 3.596 1.00 41.64 368 ILE A N 1
ATOM 1503 C CA . ILE A 1 227 ? 63.876 49.032 3.773 1.00 41.12 368 ILE A CA 1
ATOM 1504 C C . ILE A 1 227 ? 63.397 49.607 2.443 1.00 43.83 368 ILE A C 1
ATOM 1505 O O . ILE A 1 227 ? 64.195 50.156 1.681 1.00 42.94 368 ILE A O 1
ATOM 1510 N N . ASP A 1 228 ? 62.104 49.463 2.158 1.00 44.69 369 ASP A N 1
ATOM 1511 C CA . ASP A 1 228 ? 61.532 49.947 0.897 1.00 47.59 369 ASP A CA 1
ATOM 1512 C C . ASP A 1 228 ? 60.161 50.574 1.039 1.00 48.00 369 ASP A C 1
ATOM 1513 O O . ASP A 1 228 ? 59.269 49.988 1.638 1.00 47.81 369 ASP A O 1
ATOM 1518 N N . ILE A 1 229 ? 59.992 51.761 0.467 1.00 49.32 370 ILE A N 1
ATOM 1519 C CA . ILE A 1 229 ? 58.713 52.442 0.527 1.00 52.69 370 ILE A CA 1
ATOM 1520 C C . ILE A 1 229 ? 58.428 53.165 -0.798 1.00 55.04 370 ILE A C 1
ATOM 1521 O O . ILE A 1 229 ? 59.199 54.019 -1.237 1.00 54.55 370 ILE A O 1
ATOM 1526 N N . PRO A 1 230 ? 57.314 52.811 -1.460 1.00 57.10 371 PRO A N 1
ATOM 1527 C CA . PRO A 1 230 ? 56.918 53.412 -2.736 1.00 59.06 371 PRO A CA 1
ATOM 1528 C C . PRO A 1 230 ? 57.051 54.929 -2.758 1.00 61.28 371 PRO A C 1
ATOM 1529 O O . PRO A 1 230 ? 57.759 55.477 -3.600 1.00 60.93 371 PRO A O 1
ATOM 1533 N N . VAL A 1 231 ? 56.369 55.604 -1.837 1.00 63.57 372 VAL A N 1
ATOM 1534 C CA . VAL A 1 231 ? 56.434 57.059 -1.749 1.00 66.59 372 VAL A CA 1
ATOM 1535 C C . VAL A 1 231 ? 57.123 57.430 -0.446 1.00 68.01 372 VAL A C 1
ATOM 1536 O O . VAL A 1 231 ? 56.965 56.748 0.561 1.00 67.17 372 VAL A O 1
ATOM 1540 N N . LEU A 1 232 ? 57.892 58.508 -0.464 1.00 70.79 373 LEU A N 1
ATOM 1541 C CA . LEU A 1 232 ? 58.569 58.939 0.748 1.00 74.75 373 LEU A CA 1
ATOM 1542 C C . LEU A 1 232 ? 58.160 60.353 1.142 1.00 77.81 373 LEU A C 1
ATOM 1543 O O . LEU A 1 232 ? 57.705 61.138 0.307 1.00 78.88 373 LEU A O 1
ATOM 1548 N N . PRO A 1 233 ? 58.300 60.684 2.434 1.00 80.23 374 PRO A N 1
ATOM 1549 C CA . PRO A 1 233 ? 57.983 61.968 3.071 1.00 82.04 374 PRO A CA 1
ATOM 1550 C C . PRO A 1 233 ? 58.350 63.236 2.297 1.00 83.58 374 PRO A C 1
ATOM 1551 O O . PRO A 1 233 ? 59.163 63.214 1.369 1.00 83.72 374 PRO A O 1
ATOM 1555 N N . ARG A 1 234 ? 57.744 64.347 2.705 1.00 85.54 375 ARG A N 1
ATOM 1556 C CA . ARG A 1 234 ? 57.977 65.638 2.069 1.00 87.11 375 ARG A CA 1
ATOM 1557 C C . ARG A 1 234 ? 58.912 66.554 2.861 1.00 87.61 375 ARG A C 1
ATOM 1558 O O . ARG A 1 234 ? 58.474 67.526 3.483 1.00 88.78 375 ARG A O 1
ATOM 1566 N N . THR A 1 235 ? 60.202 66.227 2.831 1.00 87.35 376 THR A N 1
ATOM 1567 C CA . THR A 1 235 ? 61.244 66.995 3.517 1.00 87.20 376 THR A CA 1
ATOM 1568 C C . THR A 1 235 ? 62.574 66.602 2.869 1.00 86.67 376 THR A C 1
ATOM 1569 O O . THR A 1 235 ? 63.585 67.299 2.982 1.00 86.54 376 THR A O 1
ATOM 1573 N N . ALA A 1 236 ? 62.533 65.460 2.189 1.00 85.80 377 ALA A N 1
ATOM 1574 C CA . ALA A 1 236 ? 63.648 64.876 1.441 1.00 84.70 377 ALA A CA 1
ATOM 1575 C C . ALA A 1 236 ? 65.103 65.048 1.889 1.00 83.51 377 ALA A C 1
ATOM 1576 O O . ALA A 1 236 ? 66.019 64.806 1.100 1.00 83.91 377 ALA A O 1
ATOM 1578 N N . ASP A 1 237 ? 65.333 65.470 3.125 1.00 81.55 378 ASP A N 1
ATOM 1579 C CA . ASP A 1 237 ? 66.702 65.603 3.618 1.00 79.28 378 ASP A CA 1
ATOM 1580 C C . ASP A 1 237 ? 66.744 64.877 4.951 1.00 77.03 378 ASP A C 1
ATOM 1581 O O . ASP A 1 237 ? 67.542 65.186 5.843 1.00 76.54 378 ASP A O 1
ATOM 1586 N N . LEU A 1 238 ? 65.866 63.885 5.049 1.00 74.12 379 LEU A N 1
ATOM 1587 C CA . LEU A 1 238 ? 65.712 63.065 6.237 1.00 70.97 379 LEU A CA 1
ATOM 1588 C C . LEU A 1 238 ? 66.719 61.926 6.315 1.00 68.62 379 LEU A C 1
ATOM 1589 O O . LEU A 1 238 ? 67.245 61.463 5.302 1.00 67.71 379 LEU A O 1
ATOM 1594 N N . THR A 1 239 ? 66.975 61.486 7.542 1.00 65.96 380 THR A N 1
ATOM 1595 C CA . THR A 1 239 ? 67.889 60.390 7.810 1.00 63.70 380 THR A CA 1
ATOM 1596 C C . THR A 1 239 ? 67.108 59.328 8.566 1.00 61.19 380 THR A C 1
ATOM 1597 O O . THR A 1 239 ? 66.196 59.649 9.327 1.00 60.84 380 THR A O 1
ATOM 1601 N N . VAL A 1 240 ? 67.457 58.066 8.347 1.00 56.91 381 VAL A N 1
ATOM 1602 C CA . VAL A 1 240 ? 66.783 56.976 9.025 1.00 53.74 381 VAL A CA 1
ATOM 1603 C C . VAL A 1 240 ? 67.707 55.807 9.329 1.00 51.71 381 VAL A C 1
ATOM 1604 O O . VAL A 1 240 ? 68.624 55.500 8.561 1.00 51.31 381 VAL A O 1
ATOM 1608 N N . PHE A 1 241 ? 67.448 55.163 10.461 1.00 47.70 382 PHE A N 1
ATOM 1609 C CA . PHE A 1 241 ? 68.210 54.007 10.884 1.00 45.18 382 PHE A CA 1
ATOM 1610 C C . PHE A 1 241 ? 67.236 52.987 11.444 1.00 43.78 382 PHE A C 1
ATOM 1611 O O . PHE A 1 241 ? 66.126 53.334 11.842 1.00 42.83 382 PHE A O 1
ATOM 1619 N N . VAL A 1 242 ? 67.649 51.726 11.453 1.00 40.96 383 VAL A N 1
ATOM 1620 C CA . VAL A 1 242 ? 66.809 50.668 11.968 1.00 41.09 383 VAL A CA 1
ATOM 1621 C C . VAL A 1 242 ? 67.241 50.296 13.376 1.00 41.56 383 VAL A C 1
ATOM 1622 O O . VAL A 1 242 ? 68.428 50.176 13.647 1.00 43.07 383 VAL A O 1
ATOM 1626 N N . GLU A 1 243 ? 66.268 50.131 14.267 1.00 41.78 384 GLU A N 1
ATOM 1627 C CA . GLU A 1 243 ? 66.522 49.747 15.654 1.00 39.74 384 GLU A CA 1
ATOM 1628 C C . GLU A 1 243 ? 65.835 48.410 15.852 1.00 39.73 384 GLU A C 1
ATOM 1629 O O . GLU A 1 243 ? 64.646 48.260 15.551 1.00 41.25 384 GLU A O 1
ATOM 1635 N N . ALA A 1 244 ? 66.583 47.433 16.337 1.00 37.46 385 ALA A N 1
ATOM 1636 C CA . ALA A 1 244 ? 66.029 46.114 16.579 1.00 37.84 385 ALA A CA 1
ATOM 1637 C C . ALA A 1 244 ? 66.062 45.826 18.071 1.00 39.50 385 ALA A C 1
ATOM 1638 O O . ALA A 1 244 ? 67.121 45.867 18.697 1.00 39.71 385 ALA A O 1
ATOM 1640 N N . ASN A 1 245 ? 64.900 45.535 18.641 1.00 38.70 386 ASN A N 1
ATOM 1641 C CA . ASN A 1 245 ? 64.809 45.235 20.063 1.00 38.96 386 ASN A CA 1
ATOM 1642 C C . ASN A 1 245 ? 64.281 43.838 20.280 1.00 39.31 386 ASN A C 1
ATOM 1643 O O . ASN A 1 245 ? 63.438 43.356 19.517 1.00 38.97 386 ASN A O 1
ATOM 1648 N N . ILE A 1 246 ? 64.792 43.182 21.314 1.00 37.25 387 ILE A N 1
ATOM 1649 C CA . ILE A 1 246 ? 64.319 41.862 21.693 1.00 36.67 387 ILE A CA 1
ATOM 1650 C C . ILE A 1 246 ? 63.467 42.236 22.902 1.00 38.89 387 ILE A C 1
ATOM 1651 O O . ILE A 1 246 ? 64.016 42.503 23.987 1.00 37.44 387 ILE A O 1
ATOM 1656 N N . GLN A 1 247 ? 62.146 42.271 22.716 1.00 38.29 388 GLN A N 1
ATOM 1657 C CA . GLN A 1 247 ? 61.224 42.653 23.783 1.00 37.75 388 GLN A CA 1
ATOM 1658 C C . GLN A 1 247 ? 60.463 41.502 24.408 1.00 37.64 388 GLN A C 1
ATOM 1659 O O . GLN A 1 247 ? 60.240 40.470 23.780 1.00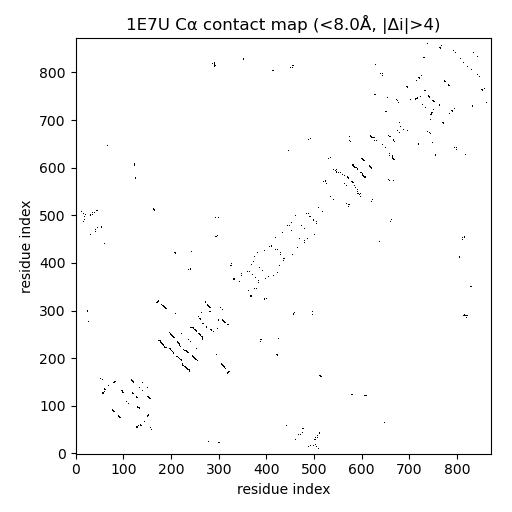 36.96 388 GLN A O 1
ATOM 1665 N N . TYR A 1 248 ? 60.076 41.699 25.664 1.00 37.61 389 TYR A N 1
ATOM 1666 C CA . TYR A 1 248 ? 59.298 40.727 26.436 1.00 39.29 389 TYR A CA 1
ATOM 1667 C C . TYR A 1 248 ? 58.536 41.558 27.465 1.00 40.84 389 TYR A C 1
ATOM 1668 O O . TYR A 1 248 ? 59.116 42.442 28.094 1.00 40.75 389 TYR A O 1
ATOM 1677 N N . GLY A 1 249 ? 57.243 41.298 27.612 1.00 42.87 390 GLY A N 1
ATOM 1678 C CA . GLY A 1 249 ? 56.452 42.051 28.563 1.00 45.06 390 GLY A CA 1
ATOM 1679 C C . GLY A 1 249 ? 56.682 43.545 28.441 1.00 47.77 390 GLY A C 1
ATOM 1680 O O . GLY A 1 249 ? 56.889 44.229 29.447 1.00 47.08 390 GLY A O 1
ATOM 1681 N N . GLN A 1 250 ? 56.647 44.042 27.208 1.00 48.58 391 GLN A N 1
ATOM 1682 C CA . GLN A 1 250 ? 56.852 45.450 26.923 1.00 50.98 391 GLN A CA 1
ATOM 1683 C C . GLN A 1 250 ? 58.191 46.003 27.437 1.00 52.04 391 GLN A C 1
ATOM 1684 O O . GLN A 1 250 ? 58.390 47.219 27.490 1.00 52.96 391 GLN A O 1
ATOM 1690 N N . GLN A 1 251 ? 59.114 45.116 27.803 1.00 50.98 392 GLN A N 1
ATOM 1691 C CA . GLN A 1 251 ? 60.425 45.540 28.268 1.00 50.12 392 GLN A CA 1
ATOM 1692 C C . GLN A 1 251 ? 61.462 45.089 27.238 1.00 49.27 392 GLN A C 1
ATOM 1693 O O . GLN A 1 251 ? 61.338 44.010 26.649 1.00 47.67 392 GLN A O 1
ATOM 1699 N N . VAL A 1 252 ? 62.481 45.912 27.016 1.00 48.47 393 VAL A N 1
ATOM 1700 C CA . VAL A 1 252 ? 63.528 45.561 26.063 1.00 47.81 393 VAL A CA 1
ATOM 1701 C C . VAL A 1 252 ? 64.650 44.807 26.765 1.00 46.20 393 VAL A C 1
ATOM 1702 O O . VAL A 1 252 ? 65.260 45.328 27.695 1.00 44.75 393 VAL A O 1
ATOM 1706 N N . LEU A 1 253 ? 64.908 43.575 26.327 1.00 44.29 394 LEU A N 1
ATOM 1707 C CA . LEU A 1 253 ? 65.970 42.756 26.909 1.00 44.29 394 LEU A CA 1
ATOM 1708 C C . LEU A 1 253 ? 67.317 43.188 26.321 1.00 46.20 394 LEU A C 1
ATOM 1709 O O . LEU A 1 253 ? 68.312 43.300 27.034 1.00 46.47 394 LEU A O 1
ATOM 1714 N N . CYS A 1 254 ? 67.333 43.440 25.017 1.00 45.23 395 CYS A N 1
ATOM 1715 C CA . CYS A 1 254 ? 68.534 43.896 24.341 1.00 47.82 395 CYS A CA 1
ATOM 1716 C C . CYS A 1 254 ? 68.171 44.738 23.116 1.00 47.32 395 CYS A C 1
ATOM 1717 O O . CYS A 1 254 ? 67.143 44.522 22.479 1.00 47.80 395 CYS A O 1
ATOM 1720 N N . GLN A 1 255 ? 69.030 45.690 22.787 1.00 47.26 396 GLN A N 1
ATOM 1721 C CA . GLN A 1 255 ? 68.797 46.569 21.660 1.00 48.94 396 GLN A CA 1
ATOM 1722 C C . GLN A 1 255 ? 70.048 46.725 20.786 1.00 48.92 396 GLN A C 1
ATOM 1723 O O . GLN A 1 255 ? 71.175 46.758 21.288 1.00 45.97 396 GLN A O 1
ATOM 1729 N N . ARG A 1 256 ? 69.829 46.818 19.479 1.00 46.98 397 ARG A N 1
ATOM 1730 C CA . ARG A 1 256 ? 70.893 47.010 18.502 1.00 47.93 397 ARG A CA 1
ATOM 1731 C C . ARG A 1 256 ? 70.354 47.971 17.443 1.00 49.56 397 ARG A C 1
ATOM 1732 O O . ARG A 1 256 ? 69.155 47.969 17.148 1.00 48.15 397 ARG A O 1
ATOM 1740 N N . ARG A 1 257 ? 71.231 48.804 16.890 1.00 49.54 398 ARG A N 1
ATOM 1741 C CA . ARG A 1 257 ? 70.833 49.778 15.878 1.00 49.97 398 ARG A CA 1
ATOM 1742 C C . ARG A 1 257 ? 71.817 49.821 14.717 1.00 50.34 398 ARG A C 1
ATOM 1743 O O . ARG A 1 257 ? 72.983 49.463 14.869 1.00 50.29 398 ARG A O 1
ATOM 1751 N N . THR A 1 258 ? 71.341 50.260 13.558 1.00 50.16 399 THR A N 1
ATOM 1752 C CA . THR A 1 258 ? 72.193 50.388 12.382 1.00 50.48 399 THR A CA 1
ATOM 1753 C C . THR A 1 258 ? 72.578 51.861 12.318 1.00 51.06 399 THR A C 1
ATOM 1754 O O . THR A 1 258 ? 72.019 52.687 13.047 1.00 51.68 399 THR A O 1
ATOM 1758 N N . SER A 1 259 ? 73.518 52.189 11.438 1.00 49.74 400 SER A N 1
ATOM 1759 C CA . SER A 1 259 ? 73.963 53.568 11.274 1.00 49.40 400 SER A CA 1
ATOM 1760 C C . SER A 1 259 ? 72.914 54.375 10.521 1.00 49.36 400 SER A C 1
ATOM 1761 O O . SER A 1 259 ? 72.052 53.815 9.864 1.00 48.57 400 SER A O 1
ATOM 1764 N N . PRO A 1 260 ? 72.975 55.710 10.620 1.00 49.80 401 PRO A N 1
ATOM 1765 C CA . PRO A 1 260 ? 72.006 56.555 9.920 1.00 50.09 401 PRO A CA 1
ATOM 1766 C C . PRO A 1 260 ? 72.380 56.678 8.441 1.00 51.01 401 PRO A C 1
ATOM 1767 O O . PRO A 1 260 ? 73.562 56.720 8.093 1.00 49.71 401 PRO A O 1
ATOM 1771 N N . LYS A 1 261 ? 71.369 56.725 7.579 1.00 50.95 402 LYS A N 1
ATOM 1772 C CA . LYS A 1 261 ? 71.574 56.878 6.140 1.00 50.76 402 LYS A CA 1
ATOM 1773 C C . LYS A 1 261 ? 70.454 57.751 5.600 1.00 51.77 402 LYS A C 1
ATOM 1774 O O . LYS A 1 261 ? 69.384 57.842 6.207 1.00 51.31 402 LYS A O 1
ATOM 1780 N N . PRO A 1 262 ? 70.683 58.409 4.451 1.00 52.06 403 PRO A N 1
ATOM 1781 C CA . PRO A 1 262 ? 69.654 59.269 3.855 1.00 51.39 403 PRO A CA 1
ATOM 1782 C C . PRO A 1 262 ? 68.358 58.491 3.637 1.00 51.34 403 PRO A C 1
ATOM 1783 O O . PRO A 1 262 ? 68.377 57.308 3.271 1.00 49.47 403 PRO A O 1
ATOM 1787 N N . PHE A 1 263 ? 67.232 59.154 3.878 1.00 51.64 404 PHE A N 1
ATOM 1788 C CA . PHE A 1 263 ? 65.937 58.511 3.716 1.00 51.81 404 PHE A CA 1
ATOM 1789 C C . PHE A 1 263 ? 65.472 58.571 2.268 1.00 51.78 404 PHE A C 1
ATOM 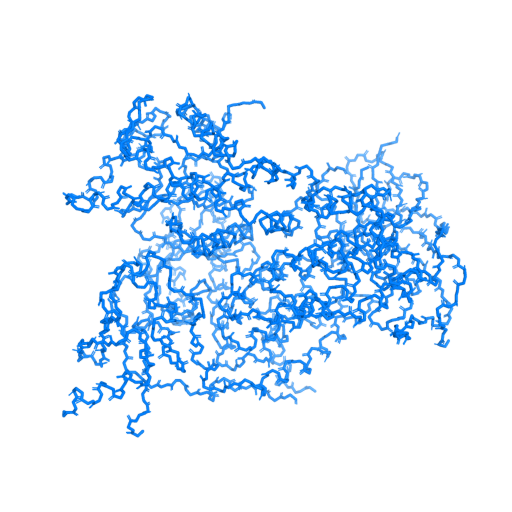1790 O O . PHE A 1 263 ? 64.984 59.599 1.805 1.00 52.69 404 PHE A O 1
ATOM 1798 N N . THR A 1 264 ? 65.626 57.455 1.567 1.00 52.08 405 THR A N 1
ATOM 1799 C CA . THR A 1 264 ? 65.234 57.348 0.171 1.00 51.66 405 THR A CA 1
ATOM 1800 C C . THR A 1 264 ? 64.324 56.134 -0.004 1.00 50.53 405 THR A C 1
ATOM 1801 O O . THR A 1 264 ? 64.262 55.276 0.872 1.00 48.77 405 THR A O 1
ATOM 1805 N N . GLU A 1 265 ? 63.622 56.064 -1.132 1.00 50.25 406 GLU A N 1
ATOM 1806 C CA . GLU A 1 265 ? 62.696 54.963 -1.403 1.00 50.86 406 GLU A CA 1
ATOM 1807 C C . GLU A 1 265 ? 63.257 53.587 -1.045 1.00 50.38 406 GLU A C 1
ATOM 1808 O O . GLU A 1 265 ? 62.525 52.707 -0.590 1.00 47.93 406 GLU A O 1
ATOM 1814 N N . GLU A 1 266 ? 64.552 53.394 -1.266 1.00 48.87 407 GLU A N 1
ATOM 1815 C CA . GLU A 1 266 ? 65.192 52.127 -0.941 1.00 48.33 407 GLU A CA 1
ATOM 1816 C C . GLU A 1 266 ? 66.508 52.394 -0.201 1.00 49.21 407 GLU A C 1
ATOM 1817 O O . GLU A 1 266 ? 67.371 53.135 -0.689 1.00 47.59 407 GLU A O 1
ATOM 1823 N N . VAL A 1 267 ? 66.645 51.802 0.984 1.00 47.79 408 VAL A N 1
ATOM 1824 C CA . VAL A 1 267 ? 67.852 51.966 1.790 1.00 48.76 408 VAL A CA 1
ATOM 1825 C C . VAL A 1 267 ? 68.373 50.593 2.187 1.00 48.31 408 VAL A C 1
ATOM 1826 O O . VAL A 1 267 ? 67.704 49.847 2.891 1.00 48.47 408 VAL A O 1
ATOM 1830 N N . LEU A 1 268 ? 69.570 50.259 1.721 1.00 48.14 409 LEU A N 1
ATOM 1831 C CA . LEU A 1 268 ? 70.168 48.964 2.016 1.00 48.62 409 LEU A CA 1
ATOM 1832 C C . LEU A 1 268 ? 71.264 49.102 3.079 1.00 49.21 409 LEU A C 1
ATOM 1833 O O . LEU A 1 268 ? 71.966 50.121 3.146 1.00 48.81 409 LEU A O 1
ATOM 1838 N N . TRP A 1 269 ? 71.402 48.067 3.904 1.00 49.62 410 TRP A N 1
ATOM 1839 C CA . TRP A 1 269 ? 72.399 48.041 4.975 1.00 49.98 410 TRP A CA 1
ATOM 1840 C C . TRP A 1 269 ? 73.216 46.764 4.883 1.00 50.04 410 TRP A C 1
ATOM 1841 O O . TRP A 1 269 ? 74.447 46.795 4.924 1.00 49.51 410 TRP A O 1
ATOM 1852 N N . ASN A 1 270 ? 72.520 45.642 4.739 1.00 50.79 411 ASN A N 1
ATOM 1853 C CA . ASN A 1 270 ? 73.171 44.340 4.661 1.00 52.68 411 ASN A CA 1
ATOM 1854 C C . ASN A 1 270 ? 74.182 44.221 5.794 1.00 53.05 411 ASN A C 1
ATOM 1855 O O . ASN A 1 270 ? 75.324 43.820 5.573 1.00 52.66 411 ASN A O 1
ATOM 1860 N N . VAL A 1 271 ? 73.748 44.571 7.005 1.00 52.65 412 VAL A N 1
ATOM 1861 C CA . VAL A 1 271 ? 74.605 44.528 8.189 1.00 51.85 412 VAL A CA 1
ATOM 1862 C C . VAL A 1 271 ? 74.032 43.586 9.246 1.00 52.83 412 VAL A C 1
ATOM 1863 O O . VAL A 1 271 ? 72.834 43.634 9.527 1.00 52.37 412 VAL A O 1
ATOM 1867 N N . TRP A 1 272 ? 74.881 42.739 9.830 1.00 51.72 413 TRP A N 1
ATOM 1868 C CA . TRP A 1 272 ? 74.439 41.814 10.871 1.00 51.47 413 TRP A CA 1
ATOM 1869 C C . TRP A 1 272 ? 74.389 42.484 12.238 1.00 51.83 413 TRP A C 1
ATOM 1870 O O . TRP A 1 272 ? 75.335 43.169 12.651 1.00 51.03 413 TRP A O 1
ATOM 1881 N N . LEU A 1 273 ? 73.281 42.277 12.940 1.00 51.23 414 LEU A N 1
ATOM 1882 C CA . LEU A 1 273 ? 73.112 42.829 14.278 1.00 51.39 414 LEU A CA 1
ATOM 1883 C C . LEU A 1 273 ? 73.089 41.672 15.266 1.00 51.69 414 LEU A C 1
ATOM 1884 O O . LEU A 1 273 ? 72.123 40.921 15.330 1.00 53.37 414 LEU A O 1
ATOM 1889 N N . GLU A 1 274 ? 74.164 41.518 16.029 1.00 51.83 415 GLU A N 1
ATOM 1890 C CA . GLU A 1 274 ? 74.239 40.438 17.002 1.00 51.57 415 GLU A CA 1
ATOM 1891 C C . GLU A 1 274 ? 73.872 40.960 18.386 1.00 50.15 415 GLU A C 1
ATOM 1892 O O . GLU A 1 274 ? 74.348 42.016 18.800 1.00 48.21 415 GLU A O 1
ATOM 1898 N N . PHE A 1 275 ? 73.026 40.220 19.095 1.00 48.06 416 PHE A N 1
ATOM 1899 C CA . PHE A 1 275 ? 72.594 40.643 20.420 1.00 49.08 416 PHE A CA 1
ATOM 1900 C C . PHE A 1 275 ? 73.381 39.961 21.536 1.00 48.62 416 PHE A C 1
ATOM 1901 O O . PHE A 1 275 ? 73.986 38.906 21.331 1.00 46.97 416 PHE A O 1
ATOM 1909 N N . SER A 1 276 ? 73.342 40.559 22.723 1.00 48.99 417 SER A N 1
ATOM 1910 C CA . SER A 1 276 ? 74.047 40.013 23.868 1.00 49.65 417 SER A CA 1
ATOM 1911 C C . SER A 1 276 ? 73.306 38.863 24.533 1.00 49.90 417 SER A C 1
ATOM 1912 O O . SER A 1 276 ? 73.800 38.293 25.502 1.00 50.33 417 SER A O 1
ATOM 1915 N N . ILE A 1 277 ? 72.138 38.490 24.013 1.00 48.58 418 ILE A N 1
ATOM 1916 C CA . ILE A 1 277 ? 71.402 37.388 24.622 1.00 47.10 418 ILE A CA 1
ATOM 1917 C C . ILE A 1 277 ? 71.628 36.083 23.869 1.00 47.93 418 ILE A C 1
ATOM 1918 O O . ILE A 1 277 ? 71.704 36.072 22.640 1.00 47.91 418 ILE A O 1
ATOM 1923 N N . LYS A 1 278 ? 71.746 34.983 24.608 1.00 48.32 419 LYS A N 1
ATOM 1924 C CA . LYS A 1 278 ? 71.976 33.680 23.989 1.00 50.35 419 LYS A CA 1
ATOM 1925 C C . LYS A 1 278 ? 70.673 33.044 23.527 1.00 50.77 419 LYS A C 1
ATOM 1926 O O . LYS A 1 278 ? 69.656 33.133 24.213 1.00 50.98 419 LYS A O 1
ATOM 1932 N N . ILE A 1 279 ? 70.713 32.399 22.364 1.00 51.15 420 ILE A N 1
ATOM 1933 C CA . ILE A 1 279 ? 69.542 31.725 21.812 1.00 49.98 420 ILE A CA 1
ATOM 1934 C C . ILE A 1 279 ? 68.799 30.921 22.878 1.00 49.78 420 ILE A C 1
ATOM 1935 O O . ILE A 1 279 ? 67.577 31.008 22.989 1.00 50.07 420 ILE A O 1
ATOM 1940 N N . LYS A 1 280 ? 69.540 30.144 23.663 1.00 47.34 421 LYS A N 1
ATOM 1941 C CA . LYS A 1 280 ? 68.943 29.314 24.703 1.00 45.63 421 LYS A CA 1
ATOM 1942 C C . LYS A 1 280 ? 68.238 30.115 25.789 1.00 43.58 421 LYS A C 1
ATOM 1943 O O . LYS A 1 280 ? 67.465 29.560 26.562 1.00 43.11 421 LYS A O 1
ATOM 1949 N N . ASP A 1 281 ? 68.523 31.411 25.868 1.00 42.75 422 ASP A N 1
ATOM 1950 C CA . ASP A 1 281 ? 67.886 32.257 26.873 1.00 41.88 422 ASP A CA 1
ATOM 1951 C C . ASP A 1 281 ? 66.622 32.958 26.370 1.00 41.27 422 ASP A C 1
ATOM 1952 O O . ASP A 1 281 ? 65.907 33.580 27.155 1.00 40.94 422 ASP A O 1
ATOM 1957 N N . LEU A 1 282 ? 66.351 32.873 25.071 1.00 39.68 423 LEU A N 1
ATOM 1958 C CA . LEU A 1 282 ? 65.143 33.490 24.516 1.00 37.79 423 LEU A CA 1
ATOM 1959 C C . LEU A 1 282 ? 63.919 32.800 25.118 1.00 37.02 423 LEU A C 1
ATOM 1960 O O . LEU A 1 282 ? 63.788 31.581 25.042 1.00 38.35 423 LEU A O 1
ATOM 1965 N N . PRO A 1 283 ? 63.028 33.568 25.768 1.00 36.63 424 PRO A N 1
ATOM 1966 C CA . PRO A 1 283 ? 61.804 33.040 26.392 1.00 37.01 424 PRO A CA 1
ATOM 1967 C C . PRO A 1 283 ? 60.623 32.975 25.398 1.00 36.99 424 PRO A C 1
ATOM 1968 O O . PRO A 1 283 ? 60.522 33.790 24.481 1.00 38.54 424 PRO A O 1
ATOM 1972 N N . LYS A 1 284 ? 59.732 32.013 25.584 1.00 37.81 425 LYS A N 1
ATOM 1973 C CA . LYS A 1 284 ? 58.586 31.872 24.695 1.00 39.94 425 LYS A CA 1
ATOM 1974 C C . LYS A 1 284 ? 57.696 33.114 24.782 1.00 39.36 425 LYS A C 1
ATOM 1975 O O . LYS A 1 284 ? 57.258 33.499 25.862 1.00 38.41 425 LYS A O 1
ATOM 1981 N N . GLY A 1 285 ? 57.457 33.750 23.638 1.00 38.97 426 GLY A N 1
ATOM 1982 C CA . GLY A 1 285 ? 56.636 34.949 23.619 1.00 38.54 426 GLY A CA 1
ATOM 1983 C C . GLY A 1 285 ? 57.460 36.202 23.367 1.00 37.30 426 GLY A C 1
ATOM 1984 O O . GLY A 1 285 ? 56.927 37.306 23.237 1.00 35.87 426 GLY A O 1
ATOM 1985 N N . ALA A 1 286 ? 58.777 36.048 23.294 1.00 36.22 427 ALA A N 1
ATOM 1986 C CA . ALA A 1 286 ? 59.626 37.206 23.054 1.00 35.41 427 ALA A CA 1
ATOM 1987 C C . ALA A 1 286 ? 59.419 37.653 21.622 1.00 35.42 427 ALA A C 1
ATOM 1988 O O . ALA A 1 286 ? 59.093 36.845 20.761 1.00 34.17 427 ALA A O 1
ATOM 1990 N N . LEU A 1 287 ? 59.571 38.949 21.385 1.00 35.83 428 LEU A N 1
ATOM 1991 C CA . LEU A 1 287 ? 59.406 39.505 20.058 1.00 36.87 428 LEU A CA 1
ATOM 1992 C C . LEU A 1 287 ? 60.639 40.247 19.563 1.00 37.95 428 LEU A C 1
ATOM 1993 O O . LEU A 1 287 ? 61.391 40.837 20.342 1.00 39.15 428 LEU A O 1
ATOM 1998 N N . LEU A 1 288 ? 60.835 40.211 18.253 1.00 37.02 429 LEU A N 1
ATOM 1999 C CA . LEU A 1 288 ? 61.896 40.961 17.627 1.00 36.94 429 LEU A CA 1
ATOM 2000 C C . LEU A 1 288 ? 61.125 42.175 17.139 1.00 37.03 429 LEU A C 1
ATOM 2001 O O . LEU A 1 288 ? 60.320 42.081 16.200 1.00 39.37 429 LEU A O 1
ATOM 2006 N N . ASN A 1 289 ? 61.317 43.295 17.819 1.00 36.51 430 ASN A N 1
ATOM 2007 C CA . ASN A 1 289 ? 60.643 44.527 17.469 1.00 37.34 430 ASN A CA 1
ATOM 2008 C C . ASN A 1 289 ? 61.560 45.369 16.602 1.00 38.91 430 ASN A C 1
ATOM 2009 O O . ASN A 1 289 ? 62.605 45.837 17.053 1.00 39.22 430 ASN A O 1
ATOM 2014 N N . LEU A 1 290 ? 61.149 45.566 15.355 1.00 37.31 431 LEU A N 1
ATOM 2015 C CA . LEU A 1 290 ? 61.920 46.333 14.382 1.00 37.39 431 LEU A CA 1
ATOM 2016 C C . LEU A 1 290 ? 61.320 47.710 14.193 1.00 37.75 431 LEU A C 1
ATOM 2017 O O . LEU A 1 290 ? 60.140 47.838 13.853 1.00 38.75 431 LEU A O 1
ATOM 2022 N N . GLN A 1 291 ? 62.120 48.748 14.407 1.00 37.56 432 GLN A N 1
ATOM 2023 C CA . GLN A 1 291 ? 61.607 50.102 14.260 1.00 37.98 432 GLN A CA 1
ATOM 2024 C C . GLN A 1 291 ? 62.490 51.031 13.448 1.00 40.00 432 GLN A C 1
ATOM 2025 O O . GLN A 1 291 ? 63.711 50.916 13.470 1.00 42.78 432 GLN A O 1
ATOM 2031 N N . ILE A 1 292 ? 61.855 51.941 12.719 1.00 39.29 433 ILE A N 1
ATOM 2032 C CA . ILE A 1 292 ? 62.567 52.885 11.874 1.00 39.81 433 ILE A CA 1
ATOM 2033 C C . ILE A 1 292 ? 62.402 54.301 12.409 1.00 40.42 433 ILE A C 1
ATOM 2034 O O . ILE A 1 292 ? 61.277 54.762 12.624 1.00 38.34 433 ILE A O 1
ATOM 2039 N N . TYR A 1 293 ? 63.527 54.974 12.640 1.00 40.86 434 TYR A N 1
ATOM 2040 C CA . TYR A 1 293 ? 63.531 56.345 13.146 1.00 45.30 434 TYR A CA 1
ATOM 2041 C C . TYR A 1 293 ? 63.887 57.337 12.040 1.00 49.45 434 TYR A C 1
ATOM 2042 O O . TYR A 1 293 ? 64.784 57.083 11.225 1.00 49.40 434 TYR A O 1
ATOM 2051 N N . CYS A 1 294 ? 63.190 58.471 12.019 1.00 52.82 435 CYS A N 1
ATOM 2052 C CA . CYS A 1 294 ? 63.426 59.479 10.996 1.00 58.20 435 CYS A CA 1
ATOM 2053 C C . CYS A 1 294 ? 63.872 60.823 11.553 1.00 60.64 435 CYS A C 1
ATOM 2054 O O . CYS A 1 294 ? 63.110 61.503 12.241 1.00 60.94 435 CYS A O 1
ATOM 2057 N N . GLY A 1 295 ? 65.110 61.198 11.241 1.00 62.18 436 GLY A N 1
ATOM 2058 C CA . GLY A 1 295 ? 65.652 62.461 11.709 1.00 65.03 436 GLY A CA 1
ATOM 2059 C C . GLY A 1 295 ? 66.021 63.388 10.566 1.00 66.15 436 GLY A C 1
ATOM 2060 O O . GLY A 1 295 ? 65.612 63.172 9.423 1.00 65.84 436 GLY A O 1
ATOM 2061 N N . ALA A 1 296 ? 66.796 64.423 10.865 1.00 67.59 437 ALA A N 1
ATOM 2062 C CA . ALA A 1 296 ? 67.209 65.372 9.835 1.00 69.56 437 ALA A CA 1
ATOM 2063 C C . ALA A 1 296 ? 68.715 65.294 9.601 1.00 70.69 437 ALA A C 1
ATOM 2064 O O . ALA A 1 296 ? 69.477 64.967 10.511 1.00 71.14 437 ALA A O 1
ATOM 2066 N N . LYS A 1 297 ? 69.142 65.585 8.376 1.00 72.37 438 LYS A N 1
ATOM 2067 C CA . LYS A 1 297 ? 70.567 65.553 8.048 1.00 73.60 438 LYS A CA 1
ATOM 2068 C C . LYS A 1 297 ? 70.929 66.666 7.077 1.00 73.90 438 LYS A C 1
ATOM 2069 O O . LYS A 1 297 ? 71.806 67.483 7.359 1.00 75.82 438 LYS A O 1
ATOM 2071 N N . GLN A 1 318 ? 63.065 60.097 15.859 1.00 51.80 459 GLN A N 1
ATOM 2072 C CA . GLN A 1 318 ? 61.601 60.019 15.875 1.00 52.72 459 GLN A CA 1
ATOM 2073 C C . GLN A 1 318 ? 61.077 58.742 15.205 1.00 50.12 459 GLN A C 1
ATOM 2074 O O . GLN A 1 318 ? 61.283 58.532 14.017 1.00 48.68 459 GLN A O 1
ATOM 2080 N N . LEU A 1 319 ? 60.404 57.894 15.978 1.00 48.33 460 LEU A N 1
ATOM 2081 C CA . LEU A 1 319 ? 59.856 56.640 15.466 1.00 46.86 460 LEU A CA 1
ATOM 2082 C C . LEU A 1 319 ? 58.750 56.896 14.443 1.00 45.76 460 LEU A C 1
ATOM 2083 O O . LEU A 1 319 ? 57.833 57.682 14.700 1.00 45.52 460 LEU A O 1
ATOM 2088 N N . LEU A 1 320 ? 58.833 56.220 13.297 1.00 43.40 461 LEU A N 1
ATOM 2089 C CA . LEU A 1 320 ? 57.844 56.387 12.226 1.00 43.67 461 LEU A CA 1
ATOM 2090 C C . LEU A 1 320 ? 57.187 55.105 11.737 1.00 40.54 461 LEU A C 1
ATOM 2091 O O . LEU A 1 320 ? 56.044 55.127 11.283 1.00 39.26 461 LEU A O 1
ATOM 2096 N N . TYR A 1 321 ? 57.918 53.999 11.811 1.00 38.16 462 TYR A N 1
ATOM 2097 C CA . TYR A 1 321 ? 57.408 52.711 11.355 1.00 36.30 462 TYR A CA 1
ATOM 2098 C C . TYR A 1 321 ? 57.837 51.600 12.299 1.00 33.78 462 TYR A C 1
ATOM 2099 O O . TYR A 1 321 ? 58.915 51.664 12.883 1.00 32.14 462 TYR A O 1
ATOM 2108 N N . TYR A 1 322 ? 56.999 50.575 12.429 1.00 31.79 463 TYR A N 1
ATOM 2109 C CA . TYR A 1 322 ? 57.318 49.444 13.282 1.00 30.97 463 TYR A CA 1
ATOM 2110 C C . TYR A 1 322 ? 56.611 48.185 12.840 1.00 32.58 463 TYR A C 1
ATOM 2111 O O . TYR A 1 322 ? 55.542 48.226 12.218 1.00 32.14 463 TYR A O 1
ATOM 2120 N N . VAL A 1 323 ? 57.216 47.059 13.177 1.00 32.69 464 VAL A N 1
ATOM 2121 C CA . VAL A 1 323 ? 56.632 45.763 12.893 1.00 32.57 464 VAL A CA 1
ATOM 2122 C C . VAL A 1 323 ? 57.327 44.763 13.822 1.00 32.28 464 VAL A C 1
ATOM 2123 O O . VAL A 1 323 ? 58.502 44.933 14.165 1.00 34.12 464 VAL A O 1
ATOM 2127 N N . ASN A 1 324 ? 56.593 43.738 14.242 1.00 32.11 465 ASN A N 1
ATOM 2128 C CA . ASN A 1 324 ? 57.128 42.731 15.148 1.00 32.36 465 ASN A CA 1
ATOM 2129 C C . ASN A 1 324 ? 57.074 41.346 14.557 1.00 33.24 465 ASN A C 1
ATOM 2130 O O . ASN A 1 324 ? 56.338 41.088 13.609 1.00 32.94 465 ASN A O 1
ATOM 2135 N N . LEU A 1 325 ? 57.852 40.457 15.153 1.00 32.05 466 LEU A N 1
ATOM 2136 C CA . LEU A 1 325 ? 57.938 39.079 14.729 1.00 31.76 466 LEU A CA 1
ATOM 2137 C C . LEU A 1 325 ? 58.259 38.224 15.955 1.00 31.91 466 LEU A C 1
ATOM 2138 O O . LEU A 1 325 ? 59.253 38.469 16.651 1.00 32.48 466 LEU A O 1
ATOM 2143 N N . LEU A 1 326 ? 57.400 37.246 16.230 1.00 31.59 467 LEU A N 1
ATOM 2144 C CA . LEU A 1 326 ? 57.584 36.341 17.361 1.00 33.82 467 LEU A CA 1
ATOM 2145 C C . LEU A 1 326 ? 58.827 35.486 17.087 1.00 35.77 467 LEU A C 1
ATOM 2146 O O . LEU A 1 326 ? 58.934 34.851 16.030 1.00 31.77 467 LEU A O 1
ATOM 2151 N N . LEU A 1 327 ? 59.757 35.464 18.040 1.00 36.81 468 LEU A N 1
ATOM 2152 C CA . LEU A 1 327 ? 61.009 34.716 17.874 1.00 38.25 468 LEU A CA 1
ATOM 2153 C C . LEU A 1 327 ? 60.836 33.212 17.976 1.00 37.92 468 LEU A C 1
ATOM 2154 O O . LEU A 1 327 ? 61.554 32.436 17.337 1.00 38.20 468 LEU A O 1
ATOM 2159 N N . ILE A 1 328 ? 59.873 32.809 18.787 1.00 39.10 469 ILE A N 1
ATOM 2160 C CA . ILE A 1 328 ? 59.552 31.406 18.960 1.00 40.71 469 ILE A CA 1
ATOM 2161 C C . ILE A 1 328 ? 58.122 31.313 18.454 1.00 41.37 469 ILE A C 1
ATOM 2162 O O . ILE A 1 328 ? 57.259 32.020 18.968 1.00 39.55 469 ILE A O 1
ATOM 2167 N N . ASP A 1 329 ? 57.869 30.452 17.466 1.00 41.47 470 ASP A N 1
ATOM 2168 C CA . ASP A 1 329 ? 56.522 30.340 16.911 1.00 40.92 470 ASP A CA 1
ATOM 2169 C C . ASP A 1 329 ? 55.591 29.468 17.737 1.00 41.26 470 ASP A C 1
ATOM 2170 O O . ASP A 1 329 ? 55.992 28.900 18.749 1.00 40.79 470 ASP A O 1
ATOM 2175 N N . HIS A 1 330 ? 54.343 29.371 17.290 1.00 40.62 471 HIS A N 1
ATOM 2176 C CA . HIS A 1 330 ? 53.317 28.606 17.982 1.00 39.75 471 HIS A CA 1
ATOM 2177 C C . HIS A 1 330 ? 53.645 27.136 18.146 1.00 41.15 471 HIS A C 1
ATOM 2178 O O . HIS A 1 330 ? 52.997 26.446 18.926 1.00 40.93 471 HIS A O 1
ATOM 2185 N N . ARG A 1 331 ? 54.634 26.650 17.403 1.00 43.08 472 ARG A N 1
ATOM 2186 C CA . ARG A 1 331 ? 55.024 25.249 17.494 1.00 46.28 472 ARG A CA 1
ATOM 2187 C C . ARG A 1 331 ? 56.331 25.077 18.261 1.00 48.17 472 ARG A C 1
ATOM 2188 O O . ARG A 1 331 ? 56.985 24.038 18.165 1.00 49.34 472 ARG A O 1
ATOM 2196 N N . PHE A 1 332 ? 56.707 26.101 19.020 1.00 47.22 473 PHE A N 1
ATOM 2197 C CA . PHE A 1 332 ? 57.924 26.063 19.820 1.00 47.53 473 PHE A CA 1
ATOM 2198 C C . PHE A 1 332 ? 59.197 25.981 18.987 1.00 48.06 473 PHE A C 1
ATOM 2199 O O . PHE A 1 332 ? 60.239 25.578 19.495 1.00 46.22 473 PHE A O 1
ATOM 2207 N N . LEU A 1 333 ? 59.117 26.362 17.716 1.00 48.60 474 LEU A N 1
ATOM 2208 C CA . LEU A 1 333 ? 60.285 26.329 16.845 1.00 49.83 474 LEU A CA 1
ATOM 2209 C C . LEU A 1 333 ? 60.888 27.723 16.752 1.00 49.86 474 LEU A C 1
ATOM 2210 O O . LEU A 1 333 ? 60.169 28.721 16.787 1.00 50.15 474 LEU A O 1
ATOM 2215 N N . LEU A 1 334 ? 62.209 27.786 16.630 1.00 47.85 475 LEU A N 1
ATOM 2216 C CA . LEU A 1 334 ? 62.908 29.052 16.523 1.00 48.36 475 LEU A CA 1
ATOM 2217 C C . LEU A 1 334 ? 62.670 29.626 15.129 1.00 48.95 475 LEU A C 1
ATOM 2218 O O . LEU A 1 334 ? 62.840 28.940 14.125 1.00 48.10 475 LEU A O 1
ATOM 2223 N N . ARG A 1 335 ? 62.297 30.894 15.071 1.00 49.70 476 ARG A N 1
ATOM 2224 C CA . ARG A 1 335 ? 62.028 31.545 13.800 1.00 51.03 476 ARG A CA 1
ATOM 2225 C C . ARG A 1 335 ? 63.305 31.656 12.958 1.00 50.86 476 ARG A C 1
ATOM 2226 O O . ARG A 1 335 ? 64.333 32.136 13.437 1.00 50.57 476 ARG A O 1
ATOM 2234 N N . HIS A 1 336 ? 63.243 31.208 11.706 1.00 49.83 477 HIS A N 1
ATOM 2235 C CA . HIS A 1 336 ? 64.404 31.281 10.825 1.00 49.23 477 HIS A CA 1
ATOM 2236 C C . HIS A 1 336 ? 63.969 31.608 9.416 1.00 49.53 477 HIS A C 1
ATOM 2237 O O . HIS A 1 336 ? 62.782 31.569 9.100 1.00 47.85 477 HIS A O 1
ATOM 2244 N N . GLY A 1 337 ? 64.940 31.919 8.566 1.00 48.94 478 GLY A N 1
ATOM 2245 C CA . GLY A 1 337 ? 64.626 32.234 7.189 1.00 48.74 478 GLY A CA 1
ATOM 2246 C C . GLY A 1 337 ? 64.635 33.712 6.870 1.00 48.60 478 GLY A C 1
ATOM 2247 O O . GLY A 1 337 ? 64.973 34.542 7.716 1.00 47.98 478 GLY A O 1
ATOM 2248 N N . GLU A 1 338 ? 64.280 34.029 5.629 1.00 48.43 479 GLU A N 1
ATOM 2249 C CA . GLU A 1 338 ? 64.215 35.404 5.150 1.00 48.91 479 GLU A CA 1
ATOM 2250 C C . GLU A 1 338 ? 62.795 35.909 5.379 1.00 47.90 479 GLU A C 1
ATOM 2251 O O . GLU A 1 338 ? 61.838 35.135 5.347 1.00 47.41 479 GLU A O 1
ATOM 2257 N N . TYR A 1 339 ? 62.654 37.207 5.612 1.00 46.08 480 TYR A N 1
ATOM 2258 C CA . TYR A 1 339 ? 61.336 37.777 5.835 1.00 44.01 480 TYR A CA 1
ATOM 2259 C C . TYR A 1 339 ? 61.208 39.166 5.235 1.00 42.59 480 TYR A C 1
ATOM 2260 O O . TYR A 1 339 ? 62.143 39.957 5.269 1.00 41.61 480 TYR A O 1
ATOM 2269 N N . VAL A 1 340 ? 60.042 39.447 4.667 1.00 41.43 481 VAL A N 1
ATOM 2270 C CA . VAL A 1 340 ? 59.745 40.753 4.100 1.00 40.32 481 VAL A CA 1
ATOM 2271 C C . VAL A 1 340 ? 58.457 41.143 4.849 1.00 40.30 481 VAL A C 1
ATOM 2272 O O . VAL A 1 340 ? 57.372 40.628 4.576 1.00 39.27 481 VAL A O 1
ATOM 2276 N N . LEU A 1 341 ? 58.603 42.041 5.818 1.00 39.22 482 LEU A N 1
ATOM 2277 C CA . LEU A 1 341 ? 57.493 42.468 6.654 1.00 36.50 482 LEU A CA 1
ATOM 2278 C C . LEU A 1 341 ? 57.073 43.912 6.404 1.00 35.94 482 LEU A C 1
ATOM 2279 O O . LEU A 1 341 ? 57.893 44.831 6.463 1.00 36.39 482 LEU A O 1
ATOM 2284 N N . HIS A 1 342 ? 55.785 44.110 6.136 1.00 35.21 483 HIS A N 1
ATOM 2285 C CA . HIS A 1 342 ? 55.265 45.451 5.907 1.00 34.57 483 HIS A CA 1
ATOM 2286 C C . HIS A 1 342 ? 54.893 46.002 7.267 1.00 34.26 483 HIS A C 1
ATOM 2287 O O . HIS A 1 342 ? 54.226 45.348 8.065 1.00 32.73 483 HIS A O 1
ATOM 2294 N N . MET A 1 343 ? 55.318 47.228 7.505 1.00 32.81 484 MET A N 1
ATOM 2295 C CA . MET A 1 343 ? 55.162 47.841 8.799 1.00 35.80 484 MET A CA 1
ATOM 2296 C C . MET A 1 343 ? 53.994 48.785 8.988 1.00 37.06 484 MET A C 1
ATOM 2297 O O . MET A 1 343 ? 53.332 49.201 8.029 1.00 36.65 484 MET A O 1
ATOM 2302 N N . TRP A 1 344 ? 53.759 49.134 10.247 1.00 35.26 485 TRP A N 1
ATOM 2303 C CA . TRP A 1 344 ? 52.697 50.053 10.564 1.00 36.35 485 TRP A CA 1
ATOM 2304 C C . TRP A 1 344 ? 53.355 51.418 10.715 1.00 38.40 485 TRP A C 1
ATOM 2305 O O . TRP A 1 344 ? 54.538 51.515 11.062 1.00 35.29 485 TRP A O 1
ATOM 2316 N N . GLN A 1 345 ? 52.596 52.468 10.435 1.00 40.43 486 GLN A N 1
ATOM 2317 C CA . GLN A 1 345 ? 53.116 53.814 10.552 1.00 46.41 486 GLN A CA 1
ATOM 2318 C C . GLN A 1 345 ? 52.608 54.434 11.846 1.00 49.89 486 GLN A C 1
ATOM 2319 O O . GLN A 1 345 ? 51.432 54.311 12.187 1.00 49.82 486 GLN A O 1
ATOM 2325 N N . LEU A 1 346 ? 53.503 55.097 12.565 1.00 53.62 487 LEU A N 1
ATOM 2326 C CA . LEU A 1 346 ? 53.157 55.722 13.832 1.00 59.30 487 LEU A CA 1
ATOM 2327 C C . LEU A 1 346 ? 52.432 57.033 13.579 1.00 62.68 487 LEU A C 1
ATOM 2328 O O . LEU A 1 346 ? 52.922 57.898 12.849 1.00 63.36 487 LEU A O 1
ATOM 2333 N N . SER A 1 347 ? 51.259 57.174 14.185 1.00 67.32 488 SER A N 1
ATOM 2334 C CA . SER A 1 347 ? 50.465 58.385 14.028 1.00 71.59 488 SER A CA 1
ATOM 2335 C C . SER A 1 347 ? 50.924 59.473 14.994 1.00 73.87 488 SER A C 1
ATOM 2336 O O . SER A 1 347 ? 50.958 60.657 14.643 1.00 74.41 488 SER A O 1
ATOM 2339 N N . GLY A 1 348 ? 51.274 59.063 16.210 1.00 75.77 489 GLY A N 1
ATOM 2340 C CA . GLY A 1 348 ? 51.722 60.013 17.212 1.00 78.39 489 GLY A CA 1
ATOM 2341 C C . GLY A 1 348 ? 53.136 60.500 16.963 1.00 79.84 489 GLY A C 1
ATOM 2342 O O . GLY A 1 348 ? 54.101 59.800 17.271 1.00 79.73 489 GLY A O 1
ATOM 2343 N N . LYS A 1 349 ? 53.258 61.701 16.403 1.00 80.98 490 LYS A N 1
ATOM 2344 C CA . LYS A 1 349 ? 54.560 62.288 16.111 1.00 81.69 490 LYS A CA 1
ATOM 2345 C C . LYS A 1 349 ? 55.369 62.486 17.390 1.00 81.88 490 LYS A C 1
ATOM 2346 O O . LYS A 1 349 ? 55.244 63.509 18.065 1.00 81.45 490 LYS A O 1
ATOM 2352 N N . GLY A 1 350 ? 56.198 61.500 17.718 1.00 82.37 491 GLY A N 1
ATOM 2353 C CA . GLY A 1 350 ? 57.013 61.589 18.916 1.00 82.67 491 GLY A CA 1
ATOM 2354 C C . GLY A 1 350 ? 58.234 60.693 18.852 1.00 82.87 491 GLY A C 1
ATOM 2355 O O . GLY A 1 350 ? 58.354 59.850 17.963 1.00 82.69 491 GLY A O 1
ATOM 2356 N N . PHE A 1 356 ? 53.738 52.017 24.768 1.00 48.16 497 PHE A N 1
ATOM 2357 C CA . PHE A 1 356 ? 52.883 53.153 24.457 1.00 47.01 497 PHE A CA 1
ATOM 2358 C C . PHE A 1 356 ? 51.433 52.736 24.203 1.00 43.96 497 PHE A C 1
ATOM 2359 O O . PHE A 1 356 ? 50.514 53.486 24.527 1.00 44.10 497 PHE A O 1
ATOM 2367 N N . ASN A 1 357 ? 51.230 51.562 23.606 1.00 39.53 498 ASN A N 1
ATOM 2368 C CA . ASN A 1 357 ? 49.879 51.029 23.383 1.00 38.79 498 ASN A CA 1
ATOM 2369 C C . ASN A 1 357 ? 49.850 49.648 22.747 1.00 35.01 498 ASN A C 1
ATOM 2370 O O . ASN A 1 357 ? 50.832 49.195 22.164 1.00 35.74 498 ASN A O 1
ATOM 2375 N N . ALA A 1 358 ? 48.713 48.980 22.911 1.00 34.00 499 ALA A N 1
ATOM 2376 C CA . ALA A 1 358 ? 48.497 47.626 22.414 1.00 30.84 499 ALA A CA 1
ATOM 2377 C C . ALA A 1 358 ? 48.882 47.369 20.967 1.00 30.97 499 ALA A C 1
ATOM 2378 O O . ALA A 1 358 ? 49.399 46.297 20.649 1.00 31.54 499 ALA A O 1
ATOM 2380 N N . ASP A 1 359 ? 48.624 48.334 20.091 1.00 27.87 500 ASP A N 1
ATOM 2381 C CA . ASP A 1 359 ? 48.935 48.155 18.674 1.00 30.40 500 ASP A CA 1
ATOM 2382 C C . ASP A 1 359 ? 50.410 47.929 18.388 1.00 30.60 500 ASP A C 1
ATOM 2383 O O . ASP A 1 359 ? 50.762 47.185 17.473 1.00 30.47 500 ASP A O 1
ATOM 2388 N N . LYS A 1 360 ? 51.280 48.557 19.174 1.00 31.75 501 LYS A N 1
ATOM 2389 C CA . LYS A 1 360 ? 52.708 48.386 18.948 1.00 33.04 501 LYS A CA 1
ATOM 2390 C C . LYS A 1 360 ? 53.205 46.980 19.237 1.00 30.90 501 LYS A C 1
ATOM 2391 O O . LYS A 1 360 ? 54.329 46.640 18.873 1.00 31.12 501 LYS A O 1
ATOM 2397 N N . LEU A 1 361 ? 52.381 46.162 19.884 1.00 28.93 502 LEU A N 1
ATOM 2398 C CA . LEU A 1 361 ? 52.809 44.805 20.212 1.00 28.71 502 LEU A CA 1
ATOM 2399 C C . LEU A 1 361 ? 52.353 43.752 19.223 1.00 29.27 502 LEU A C 1
ATOM 2400 O O . LEU A 1 361 ? 52.718 42.592 19.347 1.00 27.52 502 LEU A O 1
ATOM 2405 N N . THR A 1 362 ? 51.550 44.143 18.243 1.00 26.38 503 THR A N 1
ATOM 2406 C CA . THR A 1 362 ? 51.001 43.160 17.311 1.00 28.85 503 THR A CA 1
ATOM 2407 C C . THR A 1 362 ? 51.985 42.390 16.426 1.00 27.39 503 THR A C 1
ATOM 2408 O O . THR A 1 362 ? 52.982 42.933 15.957 1.00 31.02 503 THR A O 1
ATOM 2412 N N . SER A 1 363 ? 51.695 41.109 16.232 1.00 29.15 504 SER A N 1
ATOM 2413 C CA . SER A 1 363 ? 52.508 40.259 15.365 1.00 31.98 504 SER A CA 1
ATOM 2414 C C . SER A 1 363 ? 51.960 40.380 13.948 1.00 32.81 504 SER A C 1
ATOM 2415 O O . SER A 1 363 ? 52.502 39.798 13.003 1.00 32.22 504 SER A O 1
ATOM 2418 N N . ALA A 1 364 ? 50.887 41.144 13.790 1.00 30.08 505 ALA A N 1
ATOM 2419 C CA . ALA A 1 364 ? 50.310 41.293 12.462 1.00 31.84 505 ALA A CA 1
ATOM 2420 C C . ALA A 1 364 ? 51.088 42.284 11.630 1.00 31.12 505 ALA A C 1
ATOM 2421 O O . ALA A 1 364 ? 51.639 43.265 12.147 1.00 31.35 505 ALA A O 1
ATOM 2423 N N . THR A 1 365 ? 51.126 42.021 10.330 1.00 30.26 506 THR A N 1
ATOM 2424 C CA . THR A 1 365 ? 51.808 42.893 9.377 1.00 30.97 506 THR A CA 1
ATOM 2425 C C . THR A 1 365 ? 50.764 43.787 8.702 1.00 30.12 506 THR A C 1
ATOM 2426 O O . THR A 1 365 ? 49.586 43.474 8.733 1.00 28.66 506 THR A O 1
ATOM 2430 N N . ASN A 1 366 ? 51.194 44.908 8.128 1.00 30.23 507 ASN A N 1
ATOM 2431 C CA . ASN A 1 366 ? 50.291 45.845 7.454 1.00 33.36 507 ASN A CA 1
ATOM 2432 C C . ASN A 1 366 ? 49.808 45.219 6.133 1.00 33.73 507 ASN A C 1
ATOM 2433 O O . ASN A 1 366 ? 50.625 44.912 5.270 1.00 34.74 507 ASN A O 1
ATOM 2438 N N . PRO A 1 367 ? 48.485 45.016 5.956 1.00 33.84 508 PRO A N 1
ATOM 2439 C CA . PRO A 1 367 ? 48.010 44.411 4.694 1.00 35.35 508 PRO A CA 1
ATOM 2440 C C . PRO A 1 367 ? 48.141 45.270 3.437 1.00 38.92 508 PRO A C 1
ATOM 2441 O O . PRO A 1 367 ? 48.038 44.760 2.317 1.00 39.59 508 PRO A O 1
ATOM 2445 N N . ASP A 1 368 ? 48.356 46.566 3.620 1.00 40.60 509 ASP A N 1
ATOM 2446 C CA . ASP A 1 368 ? 48.491 47.477 2.500 1.00 45.36 509 ASP A CA 1
ATOM 2447 C C . ASP A 1 368 ? 49.943 47.495 2.035 1.00 47.51 509 ASP A C 1
ATOM 2448 O O . ASP A 1 368 ? 50.747 48.308 2.489 1.00 48.81 509 ASP A O 1
ATOM 2453 N N . LYS A 1 369 ? 50.271 46.582 1.128 1.00 48.99 510 LYS A N 1
ATOM 2454 C CA . LYS A 1 369 ? 51.632 46.460 0.608 1.00 51.91 510 LYS A CA 1
ATOM 2455 C C . LYS A 1 369 ? 52.055 47.569 -0.348 1.00 53.91 510 LYS A C 1
ATOM 2456 O O . LYS A 1 369 ? 53.201 48.028 -0.316 1.00 55.10 510 LYS A O 1
ATOM 2462 N N . GLU A 1 370 ? 51.121 47.989 -1.195 1.00 54.96 511 GLU A N 1
ATOM 2463 C CA . GLU A 1 370 ? 51.367 49.014 -2.204 1.00 56.04 511 GLU A CA 1
ATOM 2464 C C . GLU A 1 370 ? 51.686 50.410 -1.680 1.00 56.05 511 GLU A C 1
ATOM 2465 O O . GLU A 1 370 ? 52.196 51.251 -2.422 1.00 55.91 511 GLU A O 1
ATOM 2471 N N . ASN A 1 371 ? 51.397 50.677 -0.412 1.00 54.22 512 ASN A N 1
ATOM 2472 C CA . ASN A 1 371 ? 51.661 52.017 0.101 1.00 53.66 512 ASN A CA 1
ATOM 2473 C C . ASN A 1 371 ? 52.540 52.092 1.341 1.00 52.05 512 ASN A C 1
ATOM 2474 O O . ASN A 1 371 ? 53.174 53.119 1.598 1.00 53.41 512 ASN A O 1
ATOM 2479 N N . SER A 1 372 ? 52.587 51.005 2.099 1.00 48.04 513 SER A N 1
ATOM 2480 C CA . SER A 1 372 ? 53.366 50.969 3.331 1.00 45.46 513 SER A CA 1
ATOM 2481 C C . SER A 1 372 ? 54.859 50.741 3.151 1.00 43.75 513 SER A C 1
ATOM 2482 O O . SER A 1 372 ? 55.347 50.473 2.062 1.00 44.88 513 SER A O 1
ATOM 2485 N N . MET A 1 373 ? 55.573 50.859 4.259 1.00 42.64 514 MET A N 1
ATOM 2486 C CA . MET A 1 373 ? 57.009 50.642 4.310 1.00 40.19 514 MET A CA 1
ATOM 2487 C C . MET A 1 373 ? 57.216 49.157 4.593 1.00 39.14 514 MET A C 1
ATOM 2488 O O . MET A 1 373 ? 56.434 48.548 5.323 1.00 36.80 514 MET A O 1
ATOM 2493 N N . SER A 1 374 ? 58.257 48.563 4.017 1.00 36.92 515 SER A N 1
ATOM 2494 C CA . SER A 1 374 ? 58.541 47.153 4.279 1.00 38.04 515 SER A CA 1
ATOM 2495 C C . SER A 1 374 ? 60.003 47.069 4.668 1.00 39.60 515 SER A C 1
ATOM 2496 O O . SER A 1 374 ? 60.825 47.885 4.225 1.00 40.72 515 SER A O 1
ATOM 2499 N N . ILE A 1 375 ? 60.328 46.097 5.510 1.00 38.47 516 ILE A N 1
ATOM 2500 C CA . ILE A 1 375 ? 61.707 45.900 5.937 1.00 38.68 516 ILE A CA 1
ATOM 2501 C C . ILE A 1 375 ? 62.041 44.454 5.640 1.00 37.22 516 ILE A C 1
ATOM 2502 O O . ILE A 1 375 ? 61.245 43.554 5.929 1.00 36.47 516 ILE A O 1
ATOM 2507 N N . SER A 1 376 ? 63.201 44.250 5.023 1.00 36.45 517 SER A N 1
ATOM 2508 C CA . SER A 1 376 ? 63.656 42.917 4.650 1.00 35.94 517 SER A CA 1
ATOM 2509 C C . SER A 1 376 ? 64.804 42.494 5.548 1.00 36.97 517 SER A C 1
ATOM 2510 O O . SER A 1 376 ? 65.829 43.178 5.609 1.00 35.17 517 SER A O 1
ATOM 2513 N N . ILE A 1 377 ? 64.630 41.356 6.219 1.00 36.91 518 ILE A N 1
ATOM 2514 C CA . ILE A 1 377 ? 65.635 40.826 7.129 1.00 37.89 518 ILE A CA 1
ATOM 2515 C C . ILE A 1 377 ? 65.864 39.346 6.880 1.00 40.37 518 ILE A C 1
ATOM 2516 O O . ILE A 1 377 ? 65.073 38.680 6.199 1.00 36.68 518 ILE A O 1
ATOM 2521 N N . LEU A 1 378 ? 66.966 38.853 7.433 1.00 42.19 519 LEU A N 1
ATOM 2522 C CA . LEU A 1 378 ? 67.354 37.459 7.312 1.00 44.91 519 LEU A CA 1
ATOM 2523 C C . LEU A 1 378 ? 67.718 36.882 8.674 1.00 46.91 519 LEU A C 1
ATOM 2524 O O . LEU A 1 378 ? 68.523 37.464 9.396 1.00 46.69 519 LEU A O 1
ATOM 2529 N N . LEU A 1 379 ? 67.113 35.747 9.022 1.00 51.62 520 LEU A N 1
ATOM 2530 C CA . LEU A 1 379 ? 67.388 35.065 10.291 1.00 56.34 520 LEU A CA 1
ATOM 2531 C C . LEU A 1 379 ? 68.183 33.783 10.044 1.00 60.34 520 LEU A C 1
ATOM 2532 O O . LEU A 1 379 ? 68.065 33.180 8.981 1.00 60.67 520 LEU A O 1
ATOM 2537 N N . ASP A 1 380 ? 68.987 33.384 11.032 1.00 65.92 521 ASP A N 1
ATOM 2538 C CA . ASP A 1 380 ? 69.824 32.179 10.964 1.00 71.78 521 ASP A CA 1
ATOM 2539 C C . ASP A 1 380 ? 69.060 30.992 10.404 1.00 75.42 521 ASP A C 1
ATOM 2540 O O . ASP A 1 380 ? 68.006 30.619 10.925 1.00 75.73 521 ASP A O 1
ATOM 2545 N N . ASN A 1 381 ? 69.620 30.373 9.369 1.00 79.66 522 ASN A N 1
ATOM 2546 C CA . ASN A 1 381 ? 68.942 29.267 8.709 1.00 83.61 522 ASN A CA 1
ATOM 2547 C C . ASN A 1 381 ? 69.607 27.891 8.747 1.00 85.15 522 ASN A C 1
ATOM 2548 O O . ASN A 1 381 ? 70.132 27.437 7.726 1.00 85.34 522 ASN A O 1
ATOM 2553 N N . TYR A 1 382 ? 69.614 27.230 9.905 1.00 86.83 523 TYR A N 1
ATOM 2554 C CA . TYR A 1 382 ? 70.169 25.883 9.928 1.00 88.97 523 TYR A CA 1
ATOM 2555 C C . TYR A 1 382 ? 69.052 24.853 10.071 1.00 89.77 523 TYR A C 1
ATOM 2556 O O . TYR A 1 382 ? 68.051 24.932 9.350 1.00 90.28 523 TYR A O 1
ATOM 2565 N N . CYS A 1 383 ? 69.205 23.888 10.969 1.00 90.74 524 CYS A N 1
ATOM 2566 C CA . CYS A 1 383 ? 68.176 22.864 11.129 1.00 90.99 524 CYS A CA 1
ATOM 2567 C C . CYS A 1 383 ? 66.875 23.389 11.728 1.00 90.49 524 CYS A C 1
ATOM 2568 O O . CYS A 1 383 ? 66.244 24.292 11.172 1.00 90.68 524 CYS A O 1
ATOM 2571 N N . HIS A 1 384 ? 66.466 22.812 12.853 1.00 89.74 525 HIS A N 1
ATOM 2572 C CA . HIS A 1 384 ? 65.231 23.220 13.505 1.00 88.92 525 HIS A CA 1
ATOM 2573 C C . HIS A 1 384 ? 65.317 23.170 15.029 1.00 87.26 525 HIS A C 1
ATOM 2574 O O . HIS A 1 384 ? 64.894 22.196 15.650 1.00 87.33 525 HIS A O 1
ATOM 2581 N N . PRO A 1 385 ? 65.887 24.218 15.650 1.00 85.67 526 PRO A N 1
ATOM 2582 C CA . PRO A 1 385 ? 66.010 24.271 17.112 1.00 83.80 526 PRO A CA 1
ATOM 2583 C C . PRO A 1 385 ? 64.620 24.406 17.724 1.00 82.11 526 PRO A C 1
ATOM 2584 O O . PRO A 1 385 ? 63.822 25.232 17.283 1.00 81.06 526 PRO A O 1
ATOM 2588 N N . ILE A 1 386 ? 64.334 23.598 18.738 1.00 81.05 527 ILE A N 1
ATOM 2589 C CA . ILE A 1 386 ? 63.028 23.630 19.384 1.00 80.31 527 ILE A CA 1
ATOM 2590 C C . ILE A 1 386 ? 63.125 23.921 20.875 1.00 79.69 527 ILE A C 1
ATOM 2591 O O . ILE A 1 386 ? 63.950 23.335 21.578 1.00 78.90 527 ILE A O 1
ATOM 2596 N N . ALA A 1 387 ? 62.272 24.824 21.352 1.00 79.10 528 ALA A N 1
ATOM 2597 C CA . ALA A 1 387 ? 62.244 25.180 22.765 1.00 79.09 528 ALA A CA 1
ATOM 2598 C C . ALA A 1 387 ? 61.537 24.063 23.519 1.00 78.96 528 ALA A C 1
ATOM 2599 O O . ALA A 1 387 ? 60.413 23.697 23.192 1.00 77.49 528 ALA A O 1
ATOM 2601 N N . LEU A 1 388 ? 62.203 23.526 24.533 1.00 80.31 529 LEU A N 1
ATOM 2602 C CA . LEU A 1 388 ? 61.650 22.432 25.318 1.00 81.94 529 LEU A CA 1
ATOM 2603 C C . LEU A 1 388 ? 60.677 22.865 26.410 1.00 82.78 529 LEU A C 1
ATOM 2604 O O . LEU A 1 388 ? 60.981 23.745 27.214 1.00 83.01 529 LEU A O 1
ATOM 2609 N N . PRO A 1 389 ? 59.479 22.259 26.437 1.00 83.38 530 PRO A N 1
ATOM 2610 C CA . PRO A 1 389 ? 58.478 22.594 27.453 1.00 84.19 530 PRO A CA 1
ATOM 2611 C C . PRO A 1 389 ? 58.979 22.201 28.848 1.00 84.71 530 PRO A C 1
ATOM 2612 O O . PRO A 1 389 ? 59.527 21.114 29.033 1.00 84.42 530 PRO A O 1
ATOM 2616 N N . LYS A 1 390 ? 58.787 23.089 29.821 1.00 85.44 531 LYS A N 1
ATOM 2617 C CA . LYS A 1 390 ? 59.232 22.861 31.196 1.00 87.12 531 LYS A CA 1
ATOM 2618 C C . LYS A 1 390 ? 58.547 21.676 31.883 1.00 88.88 531 LYS A C 1
ATOM 2619 O O . LYS A 1 390 ? 57.370 21.402 31.654 1.00 89.54 531 LYS A O 1
ATOM 2625 N N . HIS A 1 391 ? 59.301 20.984 32.732 1.00 90.65 532 HIS A N 1
ATOM 2626 C CA . HIS A 1 391 ? 58.799 19.845 33.498 1.00 92.55 532 HIS A CA 1
ATOM 2627 C C . HIS A 1 391 ? 59.296 19.982 34.941 1.00 93.89 532 HIS A C 1
ATOM 2628 O O . HIS A 1 391 ? 60.470 19.739 35.232 1.00 94.05 532 HIS A O 1
ATOM 2635 N N . ARG A 1 392 ? 58.389 20.371 35.835 1.00 95.47 533 ARG A N 1
ATOM 2636 C CA . ARG A 1 392 ? 58.709 20.585 37.246 1.00 96.90 533 ARG A CA 1
ATOM 2637 C C . ARG A 1 392 ? 59.330 19.395 37.979 1.00 97.88 533 ARG A C 1
ATOM 2638 O O . ARG A 1 392 ? 58.696 18.351 38.136 1.00 97.88 533 ARG A O 1
ATOM 2646 N N . PRO A 1 393 ? 60.585 19.546 38.441 1.00 98.89 534 PRO A N 1
ATOM 2647 C CA . PRO A 1 393 ? 61.294 18.485 39.167 1.00 99.46 534 PRO A CA 1
ATOM 2648 C C . PRO A 1 393 ? 60.799 18.393 40.610 1.00 99.82 534 PRO A C 1
ATOM 2649 O O . PRO A 1 393 ? 59.943 17.571 40.938 1.00 99.93 534 PRO A O 1
ATOM 2653 N N . THR A 1 394 ? 61.345 19.251 41.465 1.00 100.28 535 THR A N 1
ATOM 2654 C CA . THR A 1 394 ? 60.964 19.279 42.872 1.00 101.08 535 THR A CA 1
ATOM 2655 C C . THR A 1 394 ? 59.475 19.569 43.033 1.00 101.45 535 THR A C 1
ATOM 2656 O O . THR A 1 394 ? 58.856 20.193 42.170 1.00 102.06 535 THR A O 1
ATOM 2660 N N . ASP A 1 400 ? 64.278 24.665 45.637 1.00 86.25 541 ASP A N 1
ATOM 2661 C CA . ASP A 1 400 ? 64.000 24.041 46.925 1.00 85.87 541 ASP A CA 1
ATOM 2662 C C . ASP A 1 400 ? 64.037 25.040 48.074 1.00 85.44 541 ASP A C 1
ATOM 2663 O O . ASP A 1 400 ? 63.120 25.077 48.899 1.00 85.65 541 ASP A O 1
ATOM 2668 N N . ARG A 1 401 ? 65.098 25.843 48.126 1.00 84.60 542 ARG A N 1
ATOM 2669 C CA . ARG A 1 401 ? 65.252 26.844 49.177 1.00 83.02 542 ARG A CA 1
ATOM 2670 C C . ARG A 1 401 ? 64.040 27.766 49.264 1.00 81.20 542 ARG A C 1
ATOM 2671 O O . ARG A 1 401 ? 63.979 28.803 48.598 1.00 80.66 542 ARG A O 1
ATOM 2679 N N . VAL A 1 402 ? 63.077 27.375 50.091 1.00 78.91 543 VAL A N 1
ATOM 2680 C CA . VAL A 1 402 ? 61.869 28.158 50.287 1.00 76.86 543 VAL A CA 1
ATOM 2681 C C . VAL A 1 402 ? 62.155 29.317 51.233 1.00 74.95 543 VAL A C 1
ATOM 2682 O O . VAL A 1 402 ? 61.405 30.292 51.266 1.00 75.14 543 VAL A O 1
ATOM 2686 N N . ARG A 1 403 ? 63.245 29.197 51.991 1.00 72.34 544 ARG A N 1
ATOM 2687 C CA . ARG A 1 403 ? 63.665 30.219 52.945 1.00 70.12 544 ARG A CA 1
ATOM 2688 C C . ARG A 1 403 ? 62.481 30.983 53.519 1.00 69.60 544 ARG A C 1
ATOM 2689 O O . ARG A 1 403 ? 62.267 32.148 53.199 1.00 69.66 544 ARG A O 1
ATOM 2697 N N . ALA A 1 404 ? 61.723 30.314 54.382 1.00 69.86 545 ALA A N 1
ATOM 2698 C CA . ALA A 1 404 ? 60.538 30.896 55.000 1.00 70.17 545 ALA A CA 1
ATOM 2699 C C . ALA A 1 404 ? 60.802 31.877 56.141 1.00 70.35 545 ALA A C 1
ATOM 2700 O O . ALA A 1 404 ? 59.860 32.329 56.801 1.00 70.41 545 ALA A O 1
ATOM 2702 N N . GLU A 1 405 ? 62.067 32.209 56.376 1.00 70.48 546 GLU A N 1
ATOM 2703 C CA . GLU A 1 405 ? 62.410 33.142 57.445 1.00 70.82 546 GLU A CA 1
ATOM 2704 C C . GLU A 1 405 ? 63.356 34.254 56.995 1.00 69.53 546 GLU A C 1
ATOM 2705 O O . GLU A 1 405 ? 64.267 34.031 56.198 1.00 69.43 546 GLU A O 1
ATOM 2711 N N . MET A 1 406 ? 63.130 35.455 57.515 1.00 68.05 547 MET A N 1
ATOM 2712 C CA . MET A 1 406 ? 63.949 36.609 57.169 1.00 66.27 547 MET A CA 1
ATOM 2713 C C . MET A 1 406 ? 63.981 37.609 58.327 1.00 65.17 547 MET A C 1
ATOM 2714 O O . MET A 1 406 ? 63.154 37.543 59.236 1.00 64.54 547 MET A O 1
ATOM 2719 N N . PRO A 1 407 ? 64.951 38.540 58.311 1.00 64.63 548 PRO A N 1
ATOM 2720 C CA . PRO A 1 407 ? 65.097 39.561 59.354 1.00 64.66 548 PRO A CA 1
ATOM 2721 C C . PRO A 1 407 ? 63.854 40.433 59.452 1.00 64.92 548 PRO A C 1
ATOM 2722 O O . PRO A 1 407 ? 63.241 40.769 58.436 1.00 64.01 548 PRO A O 1
ATOM 2726 N N . ASN A 1 408 ? 63.490 40.806 60.673 1.00 63.76 549 ASN A N 1
ATOM 2727 C CA . ASN A 1 408 ? 62.323 41.650 60.883 1.00 64.72 549 ASN A CA 1
ATOM 2728 C C . ASN A 1 408 ? 62.248 42.840 59.928 1.00 64.25 549 ASN A C 1
ATOM 2729 O O . ASN A 1 408 ? 61.223 43.066 59.285 1.00 64.18 549 ASN A O 1
ATOM 2734 N N . GLN A 1 409 ? 63.331 43.604 59.843 1.00 63.45 550 GLN A N 1
ATOM 2735 C CA . GLN A 1 409 ? 63.371 44.771 58.974 1.00 64.22 550 GLN A CA 1
ATOM 2736 C C . GLN A 1 409 ? 63.169 44.398 57.503 1.00 63.46 550 GLN A C 1
ATOM 2737 O O . GLN A 1 409 ? 62.388 45.036 56.802 1.00 63.35 550 GLN A O 1
ATOM 2743 N N . LEU A 1 410 ? 63.873 43.368 57.044 1.00 62.39 551 LEU A N 1
ATOM 2744 C CA . LEU A 1 410 ? 63.766 42.909 55.664 1.00 61.71 551 LEU A CA 1
ATOM 2745 C C . LEU A 1 410 ? 62.309 42.587 55.358 1.00 61.55 551 LEU A C 1
ATOM 2746 O O . LEU A 1 410 ? 61.741 43.079 54.383 1.00 59.78 551 LEU A O 1
ATOM 2751 N N . ARG A 1 411 ? 61.719 41.755 56.211 1.00 60.79 552 ARG A N 1
ATOM 2752 C CA . ARG A 1 411 ? 60.327 41.354 56.082 1.00 60.11 552 ARG A CA 1
ATOM 2753 C C . ARG A 1 411 ? 59.437 42.580 55.920 1.00 59.81 552 ARG A C 1
ATOM 2754 O O . ARG A 1 411 ? 58.712 42.715 54.930 1.00 58.26 552 ARG A O 1
ATOM 2762 N N . LYS A 1 412 ? 59.508 43.483 56.890 1.00 59.08 553 LYS A N 1
ATOM 2763 C CA . LYS A 1 412 ? 58.685 44.685 56.862 1.00 60.05 553 LYS A CA 1
ATOM 2764 C C . LYS A 1 412 ? 58.865 45.558 55.622 1.00 59.80 553 LYS A C 1
ATOM 2765 O O . LYS A 1 412 ? 57.910 46.190 55.161 1.00 60.34 553 LYS A O 1
ATOM 2771 N N . GLN A 1 413 ? 60.076 45.602 55.080 1.00 58.59 554 GLN A N 1
ATOM 2772 C CA . GLN A 1 413 ? 60.320 46.417 53.900 1.00 59.25 554 GLN A CA 1
ATOM 2773 C C . GLN A 1 413 ? 59.859 45.695 52.632 1.00 58.14 554 GLN A C 1
ATOM 2774 O O . GLN A 1 413 ? 59.696 46.304 51.575 1.00 55.22 554 GLN A O 1
ATOM 2780 N N . LEU A 1 414 ? 59.645 44.390 52.754 1.00 57.87 555 LEU A N 1
ATOM 2781 C CA . LEU A 1 414 ? 59.172 43.583 51.640 1.00 57.56 555 LEU A CA 1
ATOM 2782 C C . LEU A 1 414 ? 57.680 43.818 51.497 1.00 57.77 555 LEU A C 1
ATOM 2783 O O . LEU A 1 414 ? 57.166 43.995 50.386 1.00 56.89 555 LEU A O 1
ATOM 2788 N N . GLU A 1 415 ? 56.992 43.828 52.636 1.00 57.71 556 GLU A N 1
ATOM 2789 C CA . GLU A 1 415 ? 55.546 44.031 52.671 1.00 57.89 556 GLU A CA 1
ATOM 2790 C C . GLU A 1 415 ? 55.192 45.458 52.267 1.00 57.14 556 GLU A C 1
ATOM 2791 O O . GLU A 1 415 ? 54.067 45.737 51.853 1.00 57.66 556 GLU A O 1
ATOM 2797 N N . ALA A 1 416 ? 56.154 46.364 52.402 1.00 56.69 557 ALA A N 1
ATOM 2798 C CA . ALA A 1 416 ? 55.936 47.758 52.029 1.00 56.44 557 ALA A CA 1
ATOM 2799 C C . ALA A 1 416 ? 55.961 47.854 50.509 1.00 56.37 557 ALA A C 1
ATOM 2800 O O . ALA A 1 416 ? 55.202 48.613 49.915 1.00 57.20 557 ALA A O 1
ATOM 2802 N N . ILE A 1 417 ? 56.846 47.085 49.881 1.00 55.88 558 ILE A N 1
ATOM 2803 C CA . ILE A 1 417 ? 56.945 47.079 48.423 1.00 55.25 558 ILE A CA 1
ATOM 2804 C C . ILE A 1 417 ? 55.658 46.518 47.826 1.00 55.18 558 ILE A C 1
ATOM 2805 O O . ILE A 1 417 ? 55.091 47.101 46.907 1.00 55.70 558 ILE A O 1
ATOM 2810 N N . ILE A 1 418 ? 55.207 45.389 48.363 1.00 53.53 559 ILE A N 1
ATOM 2811 C CA . ILE A 1 418 ? 53.992 44.738 47.897 1.00 54.96 559 ILE A CA 1
ATOM 2812 C C . ILE A 1 418 ? 52.766 45.614 48.105 1.00 57.11 559 ILE A C 1
ATOM 2813 O O . ILE A 1 418 ? 51.896 45.699 47.235 1.00 57.36 559 ILE A O 1
ATOM 2818 N N . ALA A 1 419 ? 52.710 46.268 49.261 1.00 57.42 560 ALA A N 1
ATOM 2819 C CA . ALA A 1 419 ? 51.590 47.130 49.611 1.00 59.44 560 ALA A CA 1
ATOM 2820 C C . ALA A 1 419 ? 51.509 48.367 48.727 1.00 60.55 560 ALA A C 1
ATOM 2821 O O . ALA A 1 419 ? 50.533 49.113 48.779 1.00 62.07 560 ALA A O 1
ATOM 2823 N N . THR A 1 420 ? 52.534 48.586 47.914 1.00 62.07 561 THR A N 1
ATOM 2824 C CA . THR A 1 420 ? 52.559 49.741 47.026 1.00 63.80 561 THR A CA 1
ATOM 2825 C C . THR A 1 420 ? 51.592 49.546 45.856 1.00 63.54 561 THR A C 1
ATOM 2826 O O . THR A 1 420 ? 51.287 48.412 45.478 1.00 63.00 561 THR A O 1
ATOM 2830 N N . ASP A 1 421 ? 51.117 50.649 45.283 1.00 62.87 562 ASP A N 1
ATOM 2831 C CA . ASP A 1 421 ? 50.179 50.579 44.163 1.00 62.40 562 ASP A CA 1
ATOM 2832 C C . ASP A 1 421 ? 50.851 50.058 42.890 1.00 61.28 562 ASP A C 1
ATOM 2833 O O . ASP A 1 421 ? 52.081 50.043 42.786 1.00 60.17 562 ASP A O 1
ATOM 2838 N N . PRO A 1 422 ? 50.047 49.634 41.900 1.00 61.13 563 PRO A N 1
ATOM 2839 C CA . PRO A 1 422 ? 50.529 49.102 40.619 1.00 61.77 563 PRO A CA 1
ATOM 2840 C C . PRO A 1 422 ? 51.482 50.004 39.834 1.00 62.28 563 PRO A C 1
ATOM 2841 O O . PRO A 1 422 ? 52.581 49.588 39.463 1.00 63.14 563 PRO A O 1
ATOM 2845 N N . LEU A 1 423 ? 51.058 51.239 39.588 1.00 62.68 564 LEU A N 1
ATOM 2846 C CA . LEU A 1 423 ? 51.861 52.188 38.820 1.00 62.17 564 LEU A CA 1
ATOM 2847 C C . LEU A 1 423 ? 53.215 52.519 39.438 1.00 62.47 564 LEU A C 1
ATOM 2848 O O . LEU A 1 423 ? 54.064 53.139 38.794 1.00 61.42 564 LEU A O 1
ATOM 2853 N N . ASN A 1 424 ? 53.426 52.112 40.683 1.00 63.11 565 ASN A N 1
ATOM 2854 C CA . ASN A 1 424 ? 54.698 52.394 41.331 1.00 63.29 565 ASN A CA 1
ATOM 2855 C C . ASN A 1 424 ? 55.775 51.446 40.827 1.00 62.69 565 ASN A C 1
ATOM 2856 O O . ASN A 1 424 ? 55.628 50.224 40.903 1.00 62.82 565 ASN A O 1
ATOM 2861 N N . PRO A 1 425 ? 56.878 52.002 40.303 1.00 61.74 566 PRO A N 1
ATOM 2862 C CA . PRO A 1 425 ? 57.984 51.199 39.782 1.00 60.97 566 PRO A CA 1
ATOM 2863 C C . PRO A 1 425 ? 58.816 50.535 40.868 1.00 59.89 566 PRO A C 1
ATOM 2864 O O . PRO A 1 425 ? 58.896 51.021 41.998 1.00 59.69 566 PRO A O 1
ATOM 2868 N N . LEU A 1 426 ? 59.423 49.409 40.515 1.00 58.74 567 LEU A N 1
ATOM 2869 C CA . LEU A 1 426 ? 60.270 48.672 41.437 1.00 57.33 567 LEU A CA 1
ATOM 2870 C C . LEU A 1 426 ? 61.708 48.974 41.070 1.00 56.81 567 LEU A C 1
ATOM 2871 O O . LEU A 1 426 ? 62.050 49.055 39.892 1.00 54.72 567 LEU A O 1
ATOM 2876 N N . THR A 1 427 ? 62.547 49.142 42.085 1.00 57.21 568 THR A N 1
ATOM 2877 C CA . THR A 1 427 ? 63.958 49.425 41.872 1.00 56.14 568 THR A CA 1
ATOM 2878 C C . THR A 1 427 ? 64.690 48.102 41.737 1.00 55.83 568 THR A C 1
ATOM 2879 O O . THR A 1 427 ? 64.130 47.042 42.029 1.00 55.04 568 THR A O 1
ATOM 2883 N N . ALA A 1 428 ? 65.940 48.164 41.293 1.00 55.01 569 ALA A N 1
ATOM 2884 C CA . ALA A 1 428 ? 66.745 46.961 41.147 1.00 54.39 569 ALA A CA 1
ATOM 2885 C C . ALA A 1 428 ? 66.808 46.239 42.488 1.00 54.20 569 ALA A C 1
ATOM 2886 O O . ALA A 1 428 ? 66.685 45.017 42.547 1.00 54.24 569 ALA A O 1
ATOM 2888 N N . GLU A 1 429 ? 66.980 46.999 43.567 1.00 54.65 570 GLU A N 1
ATOM 2889 C CA . GLU A 1 429 ? 67.067 46.413 44.906 1.00 54.25 570 GLU A CA 1
ATOM 2890 C C . GLU A 1 429 ? 65.719 45.836 45.313 1.00 51.90 570 GLU A C 1
ATOM 2891 O O . GLU A 1 429 ? 65.654 44.808 45.995 1.00 51.18 570 GLU A O 1
ATOM 2897 N N . ASP A 1 430 ? 64.648 46.514 44.904 1.00 50.20 571 ASP A N 1
ATOM 2898 C CA . ASP A 1 430 ? 63.283 46.072 45.194 1.00 49.17 571 ASP A CA 1
ATOM 2899 C C . ASP A 1 430 ? 63.018 44.721 44.539 1.00 47.07 571 ASP A C 1
ATOM 2900 O O . ASP A 1 430 ? 62.433 43.820 45.147 1.00 43.91 571 ASP A O 1
ATOM 2905 N N . LYS A 1 431 ? 63.461 44.590 43.292 1.00 45.87 572 LYS A N 1
ATOM 2906 C CA . LYS A 1 431 ? 63.272 43.356 42.545 1.00 46.11 572 LYS A CA 1
ATOM 2907 C C . LYS A 1 431 ? 64.122 42.216 43.109 1.00 45.89 572 LYS A C 1
ATOM 2908 O O . LYS A 1 431 ? 63.697 41.062 43.111 1.00 45.19 572 LYS A O 1
ATOM 2914 N N . GLU A 1 432 ? 65.323 42.535 43.582 1.00 47.41 573 GLU A N 1
ATOM 2915 C CA . GLU A 1 432 ? 66.202 41.504 44.139 1.00 47.81 573 GLU A CA 1
ATOM 2916 C C . GLU A 1 432 ? 65.610 40.856 45.385 1.00 47.08 573 GLU A C 1
ATOM 2917 O O . GLU A 1 432 ? 65.691 39.631 45.561 1.00 47.16 573 GLU A O 1
ATOM 2923 N N . LEU A 1 433 ? 65.004 41.684 46.231 1.00 45.68 574 LEU A N 1
ATOM 2924 C CA . LEU A 1 433 ? 64.391 41.223 47.472 1.00 45.95 574 LEU A CA 1
ATOM 2925 C C . LEU A 1 433 ? 63.190 40.331 47.165 1.00 45.75 574 LEU A C 1
ATOM 2926 O O . LEU A 1 433 ? 63.009 39.261 47.764 1.00 44.63 574 LEU A O 1
ATOM 2931 N N . LEU A 1 434 ? 62.360 40.789 46.229 1.00 44.96 575 LEU A N 1
ATOM 2932 C CA . LEU A 1 434 ? 61.177 40.039 45.838 1.00 42.89 575 LEU A CA 1
ATOM 2933 C C . LEU A 1 434 ? 61.578 38.670 45.289 1.00 41.31 575 LEU A C 1
ATOM 2934 O O . LEU A 1 434 ? 61.011 37.648 45.654 1.00 40.93 575 LEU A O 1
ATOM 2939 N N . TRP A 1 435 ? 62.561 38.648 44.404 1.00 41.65 576 TRP A N 1
ATOM 2940 C CA . TRP A 1 435 ? 62.984 37.384 43.829 1.00 43.84 576 TRP A CA 1
ATOM 2941 C C . TRP A 1 435 ? 63.677 36.480 44.849 1.00 44.65 576 TRP A C 1
ATOM 2942 O O . TRP A 1 435 ? 63.390 35.291 44.928 1.00 44.69 576 TRP A O 1
ATOM 2953 N N . HIS A 1 436 ? 64.585 37.040 45.636 1.00 44.69 577 HIS A N 1
ATOM 2954 C CA . HIS A 1 436 ? 65.299 36.243 46.626 1.00 45.48 577 HIS A CA 1
ATOM 2955 C C . HIS A 1 436 ? 64.306 35.537 47.538 1.00 43.69 577 HIS A C 1
ATOM 2956 O O . HIS A 1 436 ? 64.446 34.349 47.824 1.00 42.96 577 HIS A O 1
ATOM 2963 N N . PHE A 1 437 ? 63.286 36.267 47.976 1.00 43.71 578 PHE A N 1
ATOM 2964 C CA . PHE A 1 437 ? 62.271 35.701 48.849 1.00 43.20 578 PHE A CA 1
ATOM 2965 C C . PHE A 1 437 ? 61.000 35.354 48.079 1.00 44.36 578 PHE A C 1
ATOM 2966 O O . PHE A 1 437 ? 59.893 35.672 48.501 1.00 43.92 578 PHE A O 1
ATOM 2974 N N . ARG A 1 438 ? 61.177 34.686 46.947 1.00 45.43 579 ARG A N 1
ATOM 2975 C CA . ARG A 1 438 ? 60.066 34.268 46.100 1.00 47.11 579 ARG A CA 1
ATOM 2976 C C . ARG A 1 438 ? 58.945 33.621 46.888 1.00 46.78 579 ARG A C 1
ATOM 2977 O O . ARG A 1 438 ? 57.832 34.144 46.935 1.00 47.68 579 ARG A O 1
ATOM 2985 N N . TYR A 1 439 ? 59.240 32.467 47.489 1.00 46.51 580 TYR A N 1
ATOM 2986 C CA . TYR A 1 439 ? 58.239 31.718 48.250 1.00 45.91 580 TYR A CA 1
ATOM 2987 C C . TYR A 1 439 ? 57.533 32.502 49.328 1.00 46.32 580 TYR A C 1
ATOM 2988 O O . TYR A 1 439 ? 56.366 32.236 49.625 1.00 47.92 580 TYR A O 1
ATOM 2997 N N . GLU A 1 440 ? 58.229 33.466 49.917 1.00 45.77 581 GLU A N 1
ATOM 2998 C CA . GLU A 1 440 ? 57.618 34.278 50.951 1.00 46.63 581 GLU A CA 1
ATOM 2999 C C . GLU A 1 440 ? 56.623 35.217 50.271 1.00 46.60 581 GLU A C 1
ATOM 3000 O O . GLU A 1 440 ? 55.506 35.433 50.751 1.00 44.29 581 GLU A O 1
ATOM 3006 N N . SER A 1 441 ? 57.035 35.772 49.138 1.00 46.57 582 SER A N 1
ATOM 3007 C CA . SER A 1 441 ? 56.169 36.679 48.398 1.00 45.93 582 SER A CA 1
ATOM 3008 C C . SER A 1 441 ? 54.955 35.913 47.871 1.00 45.18 582 SER A C 1
ATOM 3009 O O . SER A 1 441 ? 53.853 36.445 47.816 1.00 47.03 582 SER A O 1
ATOM 3012 N N . LEU A 1 442 ? 55.168 34.651 47.511 1.00 45.86 583 LEU A N 1
ATOM 3013 C CA . LEU A 1 442 ? 54.114 33.785 46.976 1.00 46.28 583 LEU A CA 1
ATOM 3014 C C . LEU A 1 442 ? 52.947 33.576 47.934 1.00 46.57 583 LEU A C 1
ATOM 3015 O O . LEU A 1 442 ? 51.851 33.189 47.519 1.00 44.99 583 LEU A O 1
ATOM 3020 N N . LYS A 1 443 ? 53.182 33.811 49.217 1.00 45.17 584 LYS A N 1
ATOM 3021 C CA . LYS A 1 443 ? 52.139 33.613 50.204 1.00 45.61 584 LYS A CA 1
ATOM 3022 C C . LYS A 1 443 ? 51.083 34.711 50.153 1.00 45.16 584 LYS A C 1
ATOM 3023 O O . LYS A 1 443 ? 50.034 34.595 50.777 1.00 45.69 584 LYS A O 1
ATOM 3029 N N . ASP A 1 444 ? 51.348 35.768 49.389 1.00 45.60 585 ASP A N 1
ATOM 3030 C CA . ASP A 1 444 ? 50.386 36.864 49.252 1.00 44.75 585 ASP A CA 1
ATOM 3031 C C . ASP A 1 444 ? 50.032 37.122 47.783 1.00 42.84 585 ASP A C 1
ATOM 3032 O O . ASP A 1 444 ? 50.834 37.677 47.037 1.00 40.52 585 ASP A O 1
ATOM 3037 N N . PRO A 1 445 ? 48.816 36.734 47.362 1.00 42.85 586 PRO A N 1
ATOM 3038 C CA . PRO A 1 445 ? 48.359 36.925 45.983 1.00 43.02 586 PRO A CA 1
ATOM 3039 C C . PRO A 1 445 ? 48.617 38.322 45.429 1.00 43.63 586 PRO A C 1
ATOM 3040 O O . PRO A 1 445 ? 49.037 38.471 44.287 1.00 44.45 586 PRO A O 1
ATOM 3044 N N . LYS A 1 446 ? 48.378 39.343 46.243 1.00 42.58 587 LYS A N 1
ATOM 3045 C CA . LYS A 1 446 ? 48.565 40.716 45.797 1.00 44.10 587 LYS A CA 1
ATOM 3046 C C . LYS A 1 446 ? 49.989 41.059 45.391 1.00 42.85 587 LYS A C 1
ATOM 3047 O O . LYS A 1 446 ? 50.236 42.112 44.808 1.00 44.33 587 LYS A O 1
ATOM 3053 N N . ALA A 1 447 ? 50.927 40.171 45.692 1.00 41.80 588 ALA A N 1
ATOM 3054 C CA . ALA A 1 447 ? 52.324 40.409 45.349 1.00 39.70 588 ALA A CA 1
ATOM 3055 C C . ALA A 1 447 ? 52.694 39.779 44.014 1.00 38.80 588 ALA A C 1
ATOM 3056 O O . ALA A 1 447 ? 53.787 40.008 43.499 1.00 38.68 588 ALA A O 1
ATOM 3058 N N . TYR A 1 448 ? 51.794 38.978 43.451 1.00 37.51 589 TYR A N 1
ATOM 3059 C CA . TYR A 1 448 ? 52.099 38.299 42.198 1.00 37.74 589 TYR A CA 1
ATOM 3060 C C . TYR A 1 448 ? 52.553 39.205 41.057 1.00 37.54 589 TYR A C 1
ATOM 3061 O O . TYR A 1 448 ? 53.544 38.912 40.392 1.00 35.90 589 TYR A O 1
ATOM 3070 N N . PRO A 1 449 ? 51.845 40.318 40.813 1.00 36.45 590 PRO A N 1
ATOM 3071 C CA . PRO A 1 449 ? 52.264 41.209 39.724 1.00 36.91 590 PRO A CA 1
ATOM 3072 C C . PRO A 1 449 ? 53.700 41.705 39.930 1.00 36.68 590 PRO A C 1
ATOM 3073 O O . PRO A 1 449 ? 54.535 41.562 39.046 1.00 35.31 590 PRO A O 1
ATOM 3077 N N . LYS A 1 450 ? 53.990 42.269 41.104 1.00 38.75 591 LYS A N 1
ATOM 3078 C CA . LYS A 1 450 ? 55.339 42.762 41.398 1.00 37.74 591 LYS A CA 1
ATOM 3079 C C . LYS A 1 450 ? 56.365 41.629 41.291 1.00 38.16 591 LYS A C 1
ATOM 3080 O O . LYS A 1 450 ? 57.425 41.794 40.697 1.00 37.68 591 LYS A O 1
ATOM 3086 N N . LEU A 1 451 ? 56.050 40.486 41.887 1.00 37.11 592 LEU A N 1
ATOM 3087 C CA . LEU A 1 451 ? 56.945 39.334 41.883 1.00 38.75 592 LEU A CA 1
ATOM 3088 C C . LEU A 1 451 ? 57.316 38.884 40.488 1.00 40.79 592 LEU A C 1
ATOM 3089 O O . LEU A 1 451 ? 58.492 38.765 40.151 1.00 38.52 592 LEU A O 1
ATOM 3094 N N . PHE A 1 452 ? 56.311 38.632 39.659 1.00 40.77 593 PHE A N 1
ATOM 3095 C CA . PHE A 1 452 ? 56.614 38.178 38.316 1.00 42.87 593 PHE A CA 1
ATOM 3096 C C . PHE A 1 452 ? 57.197 39.253 37.424 1.00 44.57 593 PHE A C 1
ATOM 3097 O O . PHE A 1 452 ? 57.672 38.965 36.327 1.00 46.13 593 PHE A O 1
ATOM 3105 N N . SER A 1 453 ? 57.207 40.488 37.918 1.00 45.54 594 SER A N 1
ATOM 3106 C CA . SER A 1 453 ? 57.791 41.582 37.155 1.00 47.20 594 SER A CA 1
ATOM 3107 C C . SER A 1 453 ? 59.233 41.752 37.646 1.00 47.30 594 SER A C 1
ATOM 3108 O O . SER A 1 453 ? 59.949 42.657 37.221 1.00 46.57 594 SER A O 1
ATOM 3111 N N . SER A 1 454 ? 59.647 40.874 38.556 1.00 45.97 595 SER A N 1
ATOM 3112 C CA . SER A 1 454 ? 60.996 40.905 39.115 1.00 46.63 595 SER A CA 1
ATOM 3113 C C . SER A 1 454 ? 61.785 39.695 38.614 1.00 46.00 595 SER A C 1
ATOM 3114 O O . SER A 1 454 ? 62.902 39.408 39.068 1.00 45.12 595 SER A O 1
ATOM 3117 N N . VAL A 1 455 ? 61.165 38.982 37.685 1.00 43.90 596 VAL A N 1
ATOM 3118 C CA . VAL A 1 455 ? 61.740 37.803 37.076 1.00 42.87 596 VAL A CA 1
ATOM 3119 C C . VAL A 1 455 ? 62.577 38.190 35.869 1.00 43.76 596 VAL A C 1
ATOM 3120 O O . VAL A 1 455 ? 62.110 38.912 34.985 1.00 43.25 596 VAL A O 1
ATOM 3124 N N . LYS A 1 456 ? 63.819 37.721 35.825 1.00 41.87 597 LYS A N 1
ATOM 3125 C CA . LYS A 1 456 ? 64.655 38.016 34.673 1.00 42.25 597 LYS A CA 1
ATOM 3126 C C . LYS A 1 456 ? 64.220 37.010 33.610 1.00 42.00 597 LYS A C 1
ATOM 3127 O O . LYS A 1 456 ? 64.749 35.898 33.535 1.00 39.86 597 LYS A O 1
ATOM 3133 N N . TRP A 1 457 ? 63.232 37.393 32.804 1.00 37.82 598 TRP A N 1
ATOM 3134 C CA . TRP A 1 457 ? 62.722 36.492 31.784 1.00 38.11 598 TRP A CA 1
ATOM 3135 C C . TRP A 1 457 ? 63.736 36.195 30.692 1.00 38.18 598 TRP A C 1
ATOM 3136 O O . TRP A 1 457 ? 63.561 35.252 29.916 1.00 40.53 598 TRP A O 1
ATOM 3147 N N . GLY A 1 458 ? 64.800 36.987 30.637 1.00 38.57 599 GLY A N 1
ATOM 3148 C CA . GLY A 1 458 ? 65.825 36.761 29.637 1.00 40.86 599 GLY A CA 1
ATOM 3149 C C . GLY A 1 458 ? 66.879 35.756 30.081 1.00 42.39 599 GLY A C 1
ATOM 3150 O O . GLY A 1 458 ? 67.957 35.683 29.504 1.00 44.70 599 GLY A O 1
ATOM 3151 N N . GLN A 1 459 ? 66.582 34.986 31.119 1.00 43.89 600 GLN A N 1
ATOM 3152 C CA . GLN A 1 459 ? 67.519 33.985 31.612 1.00 45.09 600 GLN A CA 1
ATOM 3153 C C . GLN A 1 459 ? 66.857 32.635 31.807 1.00 44.44 600 GLN A C 1
ATOM 3154 O O . GLN A 1 459 ? 66.009 32.464 32.683 1.00 44.54 600 GLN A O 1
ATOM 3160 N N . GLN A 1 460 ? 67.251 31.680 30.973 1.00 44.76 601 GLN A N 1
ATOM 3161 C CA . GLN A 1 460 ? 66.718 30.321 31.027 1.00 46.47 601 GLN A CA 1
ATOM 3162 C C . GLN A 1 460 ? 66.594 29.777 32.454 1.00 46.12 601 GLN A C 1
ATOM 3163 O O . GLN A 1 460 ? 65.509 29.398 32.897 1.00 44.66 601 GLN A O 1
ATOM 3169 N N . GLU A 1 461 ? 67.717 29.752 33.166 1.00 46.51 602 GLU A N 1
ATOM 3170 C CA . GLU A 1 461 ? 67.773 29.232 34.526 1.00 46.98 602 GLU A CA 1
ATOM 3171 C C . GLU A 1 461 ? 66.708 29.873 35.418 1.00 45.56 602 GLU A C 1
ATOM 3172 O O . GLU A 1 461 ? 65.993 29.186 36.153 1.00 43.08 602 GLU A O 1
ATOM 3178 N N . ILE A 1 462 ? 66.605 31.199 35.356 1.00 45.77 603 ILE A N 1
ATOM 3179 C CA . ILE A 1 462 ? 65.634 31.921 36.180 1.00 46.49 603 ILE A CA 1
ATOM 3180 C C . ILE A 1 462 ? 64.195 31.570 35.812 1.00 44.55 603 ILE A C 1
ATOM 3181 O O . ILE A 1 462 ? 63.366 31.320 36.688 1.00 44.18 603 ILE A O 1
ATOM 3186 N N . VAL A 1 463 ? 63.897 31.522 34.520 1.00 44.55 604 VAL A N 1
ATOM 3187 C CA . VAL A 1 463 ? 62.550 31.164 34.085 1.00 43.68 604 VAL A CA 1
ATOM 3188 C C . VAL A 1 463 ? 62.171 29.786 34.604 1.00 42.72 604 VAL A C 1
ATOM 3189 O O . VAL A 1 463 ? 61.074 29.595 35.136 1.00 42.33 604 VAL A O 1
ATOM 3193 N N . ALA A 1 464 ? 63.079 28.824 34.439 1.00 44.37 605 ALA A N 1
ATOM 3194 C CA . ALA A 1 464 ? 62.834 27.463 34.906 1.00 44.94 605 ALA A CA 1
ATOM 3195 C C . ALA A 1 464 ? 62.475 27.496 36.384 1.00 44.14 605 ALA A C 1
ATOM 3196 O O . ALA A 1 464 ? 61.566 26.798 36.835 1.00 42.94 605 ALA A O 1
ATOM 3198 N N . LYS A 1 465 ? 63.181 28.324 37.138 1.00 44.81 606 LYS A N 1
ATOM 3199 C CA . LYS A 1 465 ? 62.923 28.434 38.566 1.00 45.32 606 LYS A CA 1
ATOM 3200 C C . LYS A 1 465 ? 61.553 29.030 38.788 1.00 45.75 606 LYS A C 1
ATOM 3201 O O . LYS A 1 465 ? 60.861 28.684 39.742 1.00 43.11 606 LYS A O 1
ATOM 3207 N N . THR A 1 466 ? 61.165 29.931 37.890 1.00 46.84 607 THR A N 1
ATOM 3208 C CA . THR A 1 466 ? 59.864 30.575 37.992 1.00 46.57 607 THR A CA 1
ATOM 3209 C C . THR A 1 466 ? 58.726 29.567 37.840 1.00 46.07 607 THR A C 1
ATOM 3210 O O . THR A 1 466 ? 57.720 29.657 38.543 1.00 44.20 607 THR A O 1
ATOM 3214 N N . TYR A 1 467 ? 58.884 28.598 36.940 1.00 47.62 608 TYR A N 1
ATOM 3215 C CA . TYR A 1 467 ? 57.843 27.590 36.759 1.00 48.82 608 TYR A CA 1
ATOM 3216 C C . TYR A 1 467 ? 57.807 26.643 37.951 1.00 49.31 608 TYR A C 1
ATOM 3217 O O . TYR A 1 467 ? 56.749 26.132 38.314 1.00 47.47 608 TYR A O 1
ATOM 3226 N N . GLN A 1 468 ? 58.970 26.403 38.551 1.00 51.11 609 GLN A N 1
ATOM 3227 C CA . GLN A 1 468 ? 59.049 25.540 39.720 1.00 53.02 609 GLN A CA 1
ATOM 3228 C C . GLN A 1 468 ? 58.235 26.207 40.819 1.00 53.68 609 GLN A C 1
ATOM 3229 O O . GLN A 1 468 ? 57.477 25.550 41.537 1.00 51.78 609 GLN A O 1
ATOM 3235 N N . LEU A 1 469 ? 58.402 27.525 40.926 1.00 54.35 610 LEU A N 1
ATOM 3236 C CA . LEU A 1 469 ? 57.704 28.333 41.919 1.00 55.39 610 LEU A CA 1
ATOM 3237 C C . LEU A 1 469 ? 56.199 28.235 41.719 1.00 56.54 610 LEU A C 1
ATOM 3238 O O . LEU A 1 469 ? 55.452 27.966 42.658 1.00 57.56 610 LEU A O 1
ATOM 3243 N N . LEU A 1 470 ? 55.759 28.455 40.484 1.00 57.33 611 LEU A N 1
ATOM 3244 C CA . LEU A 1 470 ? 54.338 28.404 40.155 1.00 57.89 611 LEU A CA 1
ATOM 3245 C C . LEU A 1 470 ? 53.737 27.009 40.287 1.00 58.85 611 LEU A C 1
ATOM 3246 O O . LEU A 1 470 ? 52.521 26.864 40.428 1.00 56.75 611 LEU A O 1
ATOM 3251 N N . ALA A 1 471 ? 54.587 25.986 40.230 1.00 60.04 612 ALA A N 1
ATOM 3252 C CA . ALA A 1 471 ? 54.122 24.609 40.367 1.00 61.87 612 ALA A CA 1
ATOM 3253 C C . ALA A 1 471 ? 53.262 24.505 41.625 1.00 62.83 612 ALA A C 1
ATOM 3254 O O . ALA A 1 471 ? 52.145 23.992 41.585 1.00 62.83 612 ALA A O 1
ATOM 3256 N N . LYS A 1 472 ? 53.790 25.006 42.738 1.00 63.91 613 LYS A N 1
ATOM 3257 C CA . LYS A 1 472 ? 53.065 24.988 43.997 1.00 65.21 613 LYS A CA 1
ATOM 3258 C C . LYS A 1 472 ? 52.244 26.258 44.125 1.00 65.00 613 LYS A C 1
ATOM 3259 O O . LYS A 1 472 ? 52.707 27.247 44.697 1.00 65.87 613 LYS A O 1
ATOM 3265 N N . ARG A 1 473 ? 51.024 26.221 43.595 1.00 64.29 614 ARG A N 1
ATOM 3266 C CA . ARG A 1 473 ? 50.131 27.373 43.642 1.00 63.13 614 ARG A CA 1
ATOM 3267 C C . ARG A 1 473 ? 48.907 27.142 44.501 1.00 62.07 614 ARG A C 1
ATOM 3268 O O . ARG A 1 473 ? 47.841 27.685 44.216 1.00 61.10 614 ARG A O 1
ATOM 3276 N N . GLU A 1 474 ? 49.050 26.349 45.556 1.00 60.33 615 GLU A N 1
ATOM 3277 C CA . GLU A 1 474 ? 47.909 26.079 46.417 1.00 59.23 615 GLU A CA 1
ATOM 3278 C C . GLU A 1 474 ? 47.331 27.364 46.999 1.00 57.10 615 GLU A C 1
ATOM 3279 O O . GLU A 1 474 ? 46.113 27.506 47.120 1.00 56.68 615 GLU A O 1
ATOM 3285 N N . VAL A 1 475 ? 48.208 28.301 47.344 1.00 55.66 616 VAL A N 1
ATOM 3286 C CA . VAL A 1 475 ? 47.773 29.572 47.908 1.00 55.10 616 VAL A CA 1
ATOM 3287 C C . VAL A 1 475 ? 46.969 30.386 46.894 1.00 56.05 616 VAL A C 1
ATOM 3288 O O . VAL A 1 475 ? 45.933 30.977 47.223 1.00 55.36 616 VAL A O 1
ATOM 3292 N N . TRP A 1 476 ? 47.451 30.416 45.659 1.00 54.61 617 TRP A N 1
ATOM 3293 C CA . TRP A 1 476 ? 46.761 31.145 44.614 1.00 53.81 617 TRP A CA 1
ATOM 3294 C C . TRP A 1 476 ? 45.498 30.388 44.190 1.00 54.33 617 TRP A C 1
ATOM 3295 O O . TRP A 1 476 ? 44.478 31.002 43.896 1.00 53.69 617 TRP A O 1
ATOM 3306 N N . ASP A 1 477 ? 45.546 29.060 44.176 1.00 54.67 618 ASP A N 1
ATOM 3307 C CA . ASP A 1 477 ? 44.367 28.297 43.777 1.00 56.40 618 ASP A CA 1
ATOM 3308 C C . ASP A 1 477 ? 43.196 28.491 44.731 1.00 55.89 618 ASP A C 1
ATOM 3309 O O . ASP A 1 477 ? 42.044 28.492 44.302 1.00 55.48 618 ASP A O 1
ATOM 3314 N N . GLN A 1 478 ? 43.497 28.659 46.018 1.00 55.62 619 GLN A N 1
ATOM 3315 C CA . GLN A 1 478 ? 42.473 28.838 47.053 1.00 54.91 619 GLN A CA 1
ATOM 3316 C C . GLN A 1 478 ? 42.110 30.296 47.305 1.00 52.84 619 GLN A C 1
ATOM 3317 O O . GLN A 1 478 ? 41.078 30.592 47.912 1.00 53.00 619 GLN A O 1
ATOM 3323 N N . SER A 1 479 ? 42.965 31.204 46.848 1.00 50.90 620 SER A N 1
ATOM 3324 C CA . SER A 1 479 ? 42.738 32.632 47.045 1.00 46.94 620 SER A CA 1
ATOM 3325 C C . SER A 1 479 ? 41.378 33.037 46.490 1.00 46.33 620 SER A C 1
ATOM 3326 O O . SER A 1 479 ? 40.850 32.390 45.582 1.00 46.45 620 SER A O 1
ATOM 3329 N N . ALA A 1 480 ? 40.811 34.111 47.031 1.00 45.72 621 ALA A N 1
ATOM 3330 C CA . ALA A 1 480 ? 39.514 34.594 46.565 1.00 45.15 621 ALA A CA 1
ATOM 3331 C C . ALA A 1 480 ? 39.703 35.299 45.226 1.00 45.06 621 ALA A C 1
ATOM 3332 O O . ALA A 1 480 ? 40.755 35.886 44.983 1.00 42.22 621 ALA A O 1
ATOM 3334 N N . LEU A 1 481 ? 38.702 35.217 44.352 1.00 44.51 622 LEU A N 1
ATOM 3335 C CA . LEU A 1 481 ? 38.783 35.867 43.043 1.00 42.24 622 LEU A CA 1
ATOM 3336 C C . LEU A 1 481 ? 38.837 37.388 43.208 1.00 39.60 622 LEU A C 1
ATOM 3337 O O . LEU A 1 481 ? 37.921 38.002 43.754 1.00 38.29 622 LEU A O 1
ATOM 3342 N N . ASP A 1 482 ? 39.923 37.987 42.737 1.00 38.35 623 ASP A N 1
ATOM 3343 C CA . ASP A 1 482 ? 40.123 39.441 42.797 1.00 38.13 623 ASP A CA 1
ATOM 3344 C C . ASP A 1 482 ? 40.273 39.913 41.338 1.00 37.19 623 ASP A C 1
ATOM 3345 O O . ASP A 1 482 ? 41.365 39.867 40.778 1.00 32.67 623 ASP A O 1
ATOM 3350 N N . VAL A 1 483 ? 39.176 40.347 40.723 1.00 37.04 624 VAL A N 1
ATOM 3351 C CA . VAL A 1 483 ? 39.223 40.780 39.329 1.00 35.58 624 VAL A CA 1
ATOM 3352 C C . VAL A 1 483 ? 40.355 41.766 39.032 1.00 34.03 624 VAL A C 1
ATOM 3353 O O . VAL A 1 483 ? 41.074 41.613 38.043 1.00 34.81 624 VAL A O 1
ATOM 3357 N N . GLY A 1 484 ? 40.517 42.770 39.891 1.00 33.81 625 GLY A N 1
ATOM 3358 C CA . GLY A 1 484 ? 41.563 43.758 39.695 1.00 31.90 625 GLY A CA 1
ATOM 3359 C C . GLY A 1 484 ? 42.948 43.155 39.591 1.00 33.64 625 GLY A C 1
ATOM 3360 O O . GLY A 1 484 ? 43.726 43.480 38.677 1.00 33.22 625 GLY A O 1
ATOM 3361 N N . LEU A 1 485 ? 43.254 42.282 40.545 1.00 31.38 626 LEU A N 1
ATOM 3362 C CA . LEU A 1 485 ? 44.529 41.577 40.617 1.00 33.72 626 LEU A CA 1
ATOM 3363 C C . LEU A 1 485 ? 44.729 40.710 39.376 1.00 33.01 626 LEU A C 1
ATOM 3364 O O . LEU A 1 485 ? 45.811 40.672 38.784 1.00 31.16 626 LEU A O 1
ATOM 3369 N N . THR A 1 486 ? 43.672 40.013 38.982 1.00 32.42 627 THR A N 1
ATOM 3370 C CA . THR A 1 486 ? 43.758 39.131 37.830 1.00 35.20 627 THR A CA 1
ATOM 3371 C C . THR A 1 486 ? 44.060 39.883 36.531 1.00 35.77 627 THR A C 1
ATOM 3372 O O . THR A 1 486 ? 44.910 39.458 35.747 1.00 36.71 627 THR A O 1
ATOM 3376 N N . MET A 1 487 ? 43.389 41.011 36.320 1.00 35.06 628 MET A N 1
ATOM 3377 C CA . MET A 1 487 ? 43.602 41.807 35.116 1.00 36.13 628 MET A CA 1
ATOM 3378 C C . MET A 1 487 ? 45.050 42.275 35.023 1.00 36.37 628 MET A C 1
ATOM 3379 O O . MET A 1 487 ? 45.626 42.352 33.934 1.00 29.81 628 MET A O 1
ATOM 3384 N N . GLN A 1 488 ? 45.639 42.595 36.172 1.00 32.25 629 GLN A N 1
ATOM 3385 C CA . GLN A 1 488 ? 47.020 43.059 36.177 1.00 31.84 629 GLN A CA 1
ATOM 3386 C C . GLN A 1 488 ? 47.982 42.054 35.525 1.00 31.46 629 GLN A C 1
ATOM 3387 O O . GLN A 1 488 ? 48.994 42.449 34.944 1.00 32.37 629 GLN A O 1
ATOM 3393 N N . LEU A 1 489 ? 47.670 40.764 35.627 1.00 29.35 630 LEU A N 1
ATOM 3394 C CA . LEU A 1 489 ? 48.520 39.725 35.046 1.00 30.75 630 LEU A CA 1
ATOM 3395 C C . LEU A 1 489 ? 48.215 39.440 33.580 1.00 32.16 630 LEU A C 1
ATOM 3396 O O . LEU A 1 489 ? 48.882 38.614 32.949 1.00 31.32 630 LEU A O 1
ATOM 3401 N N . LEU A 1 490 ? 47.215 40.130 33.046 1.00 32.12 631 LEU A N 1
ATOM 3402 C CA . LEU A 1 490 ? 46.834 39.959 31.653 1.00 31.84 631 LEU A CA 1
ATOM 3403 C C . LEU A 1 490 ? 47.112 41.209 30.816 1.00 34.35 631 LEU A C 1
ATOM 3404 O O . LEU A 1 490 ? 46.634 41.307 29.682 1.00 31.52 631 LEU A O 1
ATOM 3409 N N . ASP A 1 491 ? 47.883 42.161 31.356 1.00 34.76 632 ASP A N 1
ATOM 3410 C CA . ASP A 1 491 ? 48.201 43.384 30.606 1.00 35.76 632 ASP A CA 1
ATOM 3411 C C . ASP A 1 491 ? 49.511 43.272 29.819 1.00 35.72 632 ASP A C 1
ATOM 3412 O O . ASP A 1 491 ? 50.044 42.174 29.649 1.00 37.97 632 ASP A O 1
ATOM 3417 N N . CYS A 1 492 ? 50.026 44.406 29.351 1.00 32.97 633 CYS A N 1
ATOM 3418 C CA . CYS A 1 492 ? 51.248 44.442 28.547 1.00 33.75 633 CYS A CA 1
ATOM 3419 C C . CYS A 1 492 ? 52.552 44.034 29.249 1.00 34.75 633 CYS A C 1
ATOM 3420 O O . CYS A 1 492 ? 53.556 43.748 28.588 1.00 31.65 633 CYS A O 1
ATOM 3423 N N . ASN A 1 493 ? 52.519 43.961 30.576 1.00 33.86 634 ASN A N 1
ATOM 3424 C CA . ASN A 1 493 ? 53.705 43.612 31.356 1.00 35.39 634 ASN A CA 1
ATOM 3425 C C . ASN A 1 493 ? 54.048 42.118 31.466 1.00 35.35 634 ASN A C 1
ATOM 3426 O O . ASN A 1 493 ? 55.150 41.764 31.879 1.00 34.58 634 ASN A O 1
ATOM 3431 N N . PHE A 1 494 ? 53.120 41.238 31.104 1.00 35.19 635 PHE A N 1
ATOM 3432 C CA . PHE A 1 494 ? 53.387 39.809 31.193 1.00 35.96 635 PHE A CA 1
ATOM 3433 C C . PHE A 1 494 ? 53.178 39.097 29.851 1.00 38.05 635 PHE A C 1
ATOM 3434 O O . PHE A 1 494 ? 52.107 39.168 29.270 1.00 37.70 635 PHE A O 1
ATOM 3442 N N . SER A 1 495 ? 54.223 38.446 29.345 1.00 37.03 636 SER A N 1
ATOM 3443 C CA . SER A 1 495 ? 54.141 37.732 28.076 1.00 38.36 636 SER A CA 1
ATOM 3444 C C . SER A 1 495 ? 54.247 36.226 28.278 1.00 36.83 636 SER A C 1
ATOM 3445 O O . SER A 1 495 ? 54.020 35.456 27.348 1.00 35.68 636 SER A O 1
ATOM 3448 N N . ASP A 1 496 ? 54.598 35.806 29.488 1.00 35.95 637 ASP A N 1
ATOM 3449 C CA . ASP A 1 496 ? 54.734 34.381 29.774 1.00 35.27 637 ASP A CA 1
ATOM 3450 C C . ASP A 1 496 ? 53.373 33.701 29.868 1.00 36.96 637 ASP A C 1
ATOM 3451 O O . ASP A 1 496 ? 52.517 34.117 30.653 1.00 35.36 637 ASP A O 1
ATOM 3456 N N . GLU A 1 497 ? 53.196 32.637 29.088 1.00 37.54 638 GLU A N 1
ATOM 3457 C CA . GLU A 1 497 ? 51.946 31.886 29.051 1.00 40.72 638 GLU A CA 1
ATOM 3458 C C . GLU A 1 497 ? 51.491 31.333 30.404 1.00 40.48 638 GLU A C 1
ATOM 3459 O O . GLU A 1 497 ? 50.305 31.387 30.724 1.00 40.11 638 GLU A O 1
ATOM 3465 N N . ASN A 1 498 ? 52.427 30.821 31.198 1.00 39.35 639 ASN A N 1
ATOM 3466 C CA . ASN A 1 498 ? 52.099 30.257 32.502 1.00 40.22 639 ASN A CA 1
ATOM 3467 C C . ASN A 1 498 ? 51.528 31.304 33.463 1.00 37.70 639 ASN A C 1
ATOM 3468 O O . ASN A 1 498 ? 50.544 31.042 34.136 1.00 38.40 639 ASN A O 1
ATOM 3473 N N . VAL A 1 499 ? 52.139 32.485 33.532 1.00 36.37 640 VAL A N 1
ATOM 3474 C CA . VAL A 1 499 ? 51.634 33.529 34.420 1.00 33.78 640 VAL A CA 1
ATOM 3475 C C . VAL A 1 499 ? 50.247 33.962 33.952 1.00 33.76 640 VAL A C 1
ATOM 3476 O O . VAL A 1 499 ? 49.349 34.120 34.764 1.00 32.98 640 VAL A O 1
ATOM 3480 N N . ARG A 1 500 ? 50.071 34.162 32.648 1.00 34.09 641 ARG A N 1
ATOM 3481 C CA . ARG A 1 500 ? 48.766 34.585 32.120 1.00 34.09 641 ARG A CA 1
ATOM 3482 C C . ARG A 1 500 ? 47.723 33.498 32.351 1.00 33.24 641 ARG A C 1
ATOM 3483 O O . ARG A 1 500 ? 46.596 33.786 32.763 1.00 35.25 641 ARG A O 1
ATOM 3491 N N . ALA A 1 501 ? 48.105 32.243 32.127 1.00 34.98 642 ALA A N 1
ATOM 3492 C CA . ALA A 1 501 ? 47.176 31.129 32.320 1.00 35.06 642 ALA A CA 1
ATOM 3493 C C . ALA A 1 501 ? 46.616 31.066 33.738 1.00 35.85 642 ALA A C 1
ATOM 3494 O O . ALA A 1 501 ? 45.454 30.709 33.935 1.00 35.90 642 ALA A O 1
ATOM 3496 N N . ILE A 1 502 ? 47.417 31.414 34.740 1.00 36.89 643 ILE A N 1
ATOM 3497 C CA . ILE A 1 502 ? 46.898 31.350 36.107 1.00 36.78 643 ILE A CA 1
ATOM 3498 C C . ILE A 1 502 ? 45.902 32.464 36.353 1.00 36.58 643 ILE A C 1
ATOM 3499 O O . ILE A 1 502 ? 45.032 32.361 37.214 1.00 37.25 643 ILE A O 1
ATOM 3504 N N . ALA A 1 503 ? 46.032 33.560 35.619 1.00 36.83 644 ALA A N 1
ATOM 3505 C CA . ALA A 1 503 ? 45.072 34.635 35.808 1.00 34.76 644 ALA A CA 1
ATOM 3506 C C . ALA A 1 503 ? 43.747 34.120 35.249 1.00 34.06 644 ALA A C 1
ATOM 3507 O O . ALA A 1 503 ? 42.703 34.220 35.900 1.00 33.17 644 ALA A O 1
ATOM 3509 N N . VAL A 1 504 ? 43.794 33.564 34.040 1.00 31.78 645 VAL A N 1
ATOM 3510 C CA . VAL A 1 504 ? 42.585 33.028 33.414 1.00 32.08 645 VAL A CA 1
ATOM 3511 C C . VAL A 1 504 ? 41.938 31.956 34.296 1.00 34.30 645 VAL A C 1
ATOM 3512 O O . VAL A 1 504 ? 40.702 31.840 34.371 1.00 34.04 645 VAL A O 1
ATOM 3516 N N . GLN A 1 505 ? 42.774 31.169 34.965 1.00 36.18 646 GLN A N 1
ATOM 3517 C CA . GLN A 1 505 ? 42.273 30.117 35.848 1.00 38.46 646 GLN A CA 1
ATOM 3518 C C . GLN A 1 505 ? 41.295 30.700 36.855 1.00 36.71 646 GLN A C 1
ATOM 3519 O O . GLN A 1 505 ? 40.242 30.115 37.125 1.00 35.11 646 GLN A O 1
ATOM 3525 N N . LYS A 1 506 ? 41.636 31.865 37.396 1.00 35.61 647 LYS A N 1
ATOM 3526 C CA . LYS A 1 506 ? 40.773 32.510 38.368 1.00 36.86 647 LYS A CA 1
ATOM 3527 C C . LYS A 1 506 ? 39.491 33.036 37.727 1.00 36.96 647 LYS A C 1
ATOM 3528 O O . LYS A 1 506 ? 38.427 32.975 38.331 1.00 37.38 647 LYS A O 1
ATOM 3534 N N . LEU A 1 507 ? 39.579 33.541 36.501 1.00 36.40 648 LEU A N 1
ATOM 3535 C CA . LEU A 1 507 ? 38.392 34.081 35.840 1.00 38.12 648 LEU A CA 1
ATOM 3536 C C . LEU A 1 507 ? 37.307 33.016 35.673 1.00 37.37 648 LEU A C 1
ATOM 3537 O O . LEU A 1 507 ? 36.128 33.338 35.590 1.00 35.17 648 LEU A O 1
ATOM 3542 N N . GLU A 1 508 ? 37.714 31.750 35.608 1.00 37.49 649 GLU A N 1
ATOM 3543 C CA . GLU A 1 508 ? 36.772 30.635 35.459 1.00 38.85 649 GLU A CA 1
ATOM 3544 C C . GLU A 1 508 ? 35.697 30.672 36.538 1.00 37.31 649 GLU A C 1
ATOM 3545 O O . GLU A 1 508 ? 34.605 30.135 36.362 1.00 37.05 649 GLU A O 1
ATOM 3551 N N . SER A 1 509 ? 36.018 31.316 37.655 1.00 37.38 650 SER A N 1
ATOM 3552 C CA . SER A 1 509 ? 35.103 31.426 38.795 1.00 39.02 650 SER A CA 1
ATOM 3553 C C . SER A 1 509 ? 33.998 32.483 38.634 1.00 38.27 650 SER A C 1
ATOM 3554 O O . SER A 1 509 ? 33.038 32.498 39.399 1.00 38.25 650 SER A O 1
ATOM 3557 N N . LEU A 1 510 ? 34.127 33.366 37.650 1.00 34.90 651 LEU A N 1
ATOM 3558 C CA . LEU A 1 510 ? 33.123 34.416 37.432 1.00 35.80 651 LEU A CA 1
ATOM 3559 C C . LEU A 1 510 ? 31.777 33.861 36.980 1.00 35.60 651 LEU A C 1
ATOM 3560 O O . LEU A 1 510 ? 31.733 32.972 36.133 1.00 36.41 651 LEU A O 1
ATOM 3565 N N . GLU A 1 511 ? 30.680 34.378 37.537 1.00 36.00 652 GLU A N 1
ATOM 3566 C CA . GLU A 1 511 ? 29.353 33.929 37.109 1.00 37.12 652 GLU A CA 1
ATOM 3567 C C . GLU A 1 511 ? 28.985 34.800 35.903 1.00 37.22 652 GLU A C 1
ATOM 3568 O O . GLU A 1 511 ? 29.505 35.911 35.762 1.00 34.71 652 GLU A O 1
ATOM 3574 N N . ASP A 1 512 ? 28.106 34.303 35.034 1.00 36.01 653 ASP A N 1
ATOM 3575 C CA . ASP A 1 512 ? 27.727 35.045 33.828 1.00 33.87 653 ASP A CA 1
ATOM 3576 C C . ASP A 1 512 ? 27.480 36.550 34.033 1.00 36.06 653 ASP A C 1
ATOM 3577 O O . ASP A 1 512 ? 27.948 37.379 33.246 1.00 34.17 653 ASP A O 1
ATOM 3582 N N . ASP A 1 513 ? 26.766 36.913 35.092 1.00 34.42 654 ASP A N 1
ATOM 3583 C CA . ASP A 1 513 ? 26.483 38.322 35.362 1.00 36.59 654 ASP A CA 1
ATOM 3584 C C . ASP A 1 513 ? 27.745 39.193 35.481 1.00 37.76 654 ASP A C 1
ATOM 3585 O O . ASP A 1 513 ? 27.780 40.352 35.029 1.00 35.43 654 ASP A O 1
ATOM 3590 N N . ASP A 1 514 ? 28.785 38.629 36.085 1.00 34.52 655 ASP A N 1
ATOM 3591 C CA . ASP A 1 514 ? 30.038 39.351 36.224 1.00 34.15 655 ASP A CA 1
ATOM 3592 C C . ASP A 1 514 ? 30.852 39.333 34.926 1.00 31.42 655 ASP A C 1
ATOM 3593 O O . ASP A 1 514 ? 31.549 40.294 34.612 1.00 30.25 655 ASP A O 1
ATOM 3598 N N . VAL A 1 515 ? 30.780 38.237 34.177 1.00 29.62 656 VAL A N 1
ATOM 3599 C CA . VAL A 1 515 ? 31.502 38.161 32.910 1.00 29.06 656 VAL A CA 1
ATOM 3600 C C . VAL A 1 515 ? 30.969 39.292 32.026 1.00 29.26 656 VAL A C 1
ATOM 3601 O O . VAL A 1 515 ? 31.725 39.947 31.323 1.00 31.69 656 VAL A O 1
ATOM 3605 N N . LEU A 1 516 ? 29.666 39.538 32.096 1.00 29.32 657 LEU A N 1
ATOM 3606 C CA . LEU A 1 516 ? 29.033 40.601 31.314 1.00 33.08 657 LEU A CA 1
ATOM 3607 C C . LEU A 1 516 ? 29.602 41.980 31.674 1.00 33.63 657 LEU A C 1
ATOM 3608 O O . LEU A 1 516 ? 29.801 42.818 30.799 1.00 34.44 657 LEU A O 1
ATOM 3613 N N . HIS A 1 517 ? 29.892 42.207 32.955 1.00 31.78 658 HIS A N 1
ATOM 3614 C CA . HIS A 1 517 ? 30.433 43.501 33.389 1.00 30.42 658 HIS A CA 1
ATOM 3615 C C . HIS A 1 517 ? 31.849 43.759 32.847 1.00 30.96 658 HIS A C 1
ATOM 3616 O O . HIS A 1 517 ? 32.201 44.877 32.450 1.00 26.85 658 HIS A O 1
ATOM 3623 N N . TYR A 1 518 ? 32.655 42.704 32.791 1.00 29.93 659 TYR A N 1
ATOM 3624 C CA . TYR A 1 518 ? 34.037 42.820 32.321 1.00 28.45 659 TYR A CA 1
ATOM 3625 C C . TYR A 1 518 ? 34.308 42.265 30.924 1.00 24.86 659 TYR A C 1
ATOM 3626 O O . TYR A 1 518 ? 35.458 42.235 30.478 1.00 24.57 659 TYR A O 1
ATOM 3635 N N . LEU A 1 519 ? 33.259 41.861 30.212 1.00 24.83 660 LEU A N 1
ATOM 3636 C CA . LEU A 1 519 ? 33.461 41.245 28.896 1.00 23.92 660 LEU A CA 1
ATOM 3637 C C . LEU A 1 519 ? 34.247 42.106 27.917 1.00 25.23 660 LEU A C 1
ATOM 3638 O O . LEU A 1 519 ? 35.202 41.626 27.308 1.00 24.09 660 LEU A O 1
ATOM 3643 N N . LEU A 1 520 ? 33.876 43.378 27.765 1.00 25.85 661 LEU A N 1
ATOM 3644 C CA . LEU A 1 520 ? 34.581 44.244 26.802 1.00 26.53 661 LEU A CA 1
ATOM 3645 C C . LEU A 1 520 ? 36.081 44.351 27.144 1.00 28.58 661 LEU A C 1
ATOM 3646 O O . LEU A 1 520 ? 36.959 44.265 26.271 1.00 26.46 661 LEU A O 1
ATOM 3651 N N . GLN A 1 521 ? 36.365 44.539 28.426 1.00 27.53 662 GLN A N 1
ATOM 3652 C CA . GLN A 1 521 ? 37.737 44.632 28.918 1.00 29.45 662 GLN A CA 1
ATOM 3653 C C . GLN A 1 521 ? 38.537 43.350 28.641 1.00 28.26 662 GLN A C 1
ATOM 3654 O O . GLN A 1 521 ? 39.706 43.414 28.228 1.00 29.70 662 GLN A O 1
ATOM 3660 N N . LEU A 1 522 ? 37.919 42.195 28.890 1.00 25.57 663 LEU A N 1
ATOM 3661 C CA . LEU A 1 522 ? 38.588 40.919 28.645 1.00 25.65 663 LEU A CA 1
ATOM 3662 C C . LEU A 1 522 ? 38.862 40.767 27.157 1.00 24.52 663 LEU A C 1
ATOM 3663 O O . LEU A 1 522 ? 39.937 40.297 26.772 1.00 23.20 663 LEU A O 1
ATOM 3668 N N . VAL A 1 523 ? 37.893 41.145 26.313 1.00 24.82 664 VAL A N 1
ATOM 3669 C CA . VAL A 1 523 ? 38.121 41.094 24.861 1.00 24.25 664 VAL A CA 1
ATOM 3670 C C . VAL A 1 523 ? 39.307 41.980 24.475 1.00 25.57 664 VAL A C 1
ATOM 3671 O O . VAL A 1 523 ? 40.196 41.546 23.714 1.00 23.66 664 VAL A O 1
ATOM 3675 N N . GLN A 1 524 ? 39.336 43.213 24.999 1.00 25.88 665 GLN A N 1
ATOM 3676 C CA . GLN A 1 524 ? 40.453 44.104 24.700 1.00 25.63 665 GLN A CA 1
ATOM 3677 C C . GLN A 1 524 ? 41.789 43.472 25.143 1.00 23.18 665 GLN A C 1
ATOM 3678 O O . GLN A 1 524 ? 42.808 43.603 24.447 1.00 23.74 665 GLN A O 1
ATOM 3684 N N . ALA A 1 525 ? 41.783 42.796 26.288 1.00 24.13 666 ALA A N 1
ATOM 3685 C CA . ALA A 1 525 ? 43.001 42.174 26.795 1.00 24.24 666 ALA A CA 1
ATOM 3686 C C . ALA A 1 525 ? 43.610 41.101 25.876 1.00 25.27 666 ALA A C 1
ATOM 3687 O O . ALA A 1 525 ? 44.785 40.742 26.014 1.00 23.26 666 ALA A O 1
ATOM 3689 N N . VAL A 1 526 ? 42.846 40.605 24.911 1.00 23.56 667 VAL A N 1
ATOM 3690 C CA . VAL A 1 526 ? 43.398 39.612 24.009 1.00 21.98 667 VAL A CA 1
ATOM 3691 C C . VAL A 1 526 ? 44.525 40.255 23.193 1.00 24.68 667 VAL A C 1
ATOM 3692 O O . VAL A 1 526 ? 45.426 39.567 22.702 1.00 26.58 667 VAL A O 1
ATOM 3696 N N . LYS A 1 527 ? 44.471 41.581 23.055 1.00 24.70 668 LYS A N 1
ATOM 3697 C CA . LYS A 1 527 ? 45.515 42.314 22.335 1.00 24.40 668 LYS A CA 1
ATOM 3698 C C . LYS A 1 527 ? 46.879 42.210 23.025 1.00 27.42 668 LYS A C 1
ATOM 3699 O O . LYS A 1 527 ? 47.916 42.478 22.408 1.00 29.35 668 LYS A O 1
ATOM 3705 N N . PHE A 1 528 ? 46.879 41.828 24.297 1.00 25.53 669 PHE A N 1
ATOM 3706 C CA . PHE A 1 528 ? 48.131 41.715 25.038 1.00 28.78 669 PHE A CA 1
ATOM 3707 C C . PHE A 1 528 ? 48.693 40.274 24.965 1.00 28.70 669 PHE A C 1
ATOM 3708 O O . PHE A 1 528 ? 49.755 39.969 25.508 1.00 30.14 669 PHE A O 1
ATOM 3716 N N . GLU A 1 529 ? 47.974 39.388 24.287 1.00 28.92 670 GLU A N 1
ATOM 3717 C CA . GLU A 1 529 ? 48.407 38.008 24.146 1.00 29.88 670 GLU A CA 1
ATOM 3718 C C . GLU A 1 529 ? 49.430 37.863 23.018 1.00 29.96 670 GLU A C 1
ATOM 3719 O O . GLU A 1 529 ? 49.219 38.344 21.904 1.00 30.50 670 GLU A O 1
ATOM 3725 N N . PRO A 1 530 ? 50.579 37.227 23.307 1.00 30.91 671 PRO A N 1
ATOM 3726 C CA . PRO A 1 530 ? 51.567 37.065 22.241 1.00 30.56 671 PRO A CA 1
ATOM 3727 C C . PRO A 1 530 ? 51.088 36.132 21.108 1.00 29.52 671 PRO A C 1
ATOM 3728 O O . PRO A 1 530 ? 51.433 36.339 19.946 1.00 30.13 671 PRO A O 1
ATOM 3732 N N . TYR A 1 531 ? 50.283 35.129 21.447 1.00 28.17 672 TYR A N 1
ATOM 3733 C CA . TYR A 1 531 ? 49.772 34.178 20.446 1.00 32.27 672 TYR A CA 1
ATOM 3734 C C . TYR A 1 531 ? 48.254 34.248 20.234 1.00 29.21 672 TYR A C 1
ATOM 3735 O O . TYR A 1 531 ? 47.525 34.613 21.142 1.00 30.09 672 TYR A O 1
ATOM 3744 N N . HIS A 1 532 ? 47.791 33.889 19.031 1.00 31.13 673 HIS A N 1
ATOM 3745 C CA . HIS A 1 532 ? 46.364 33.907 18.690 1.00 28.75 673 HIS A CA 1
ATOM 3746 C C . HIS A 1 532 ? 45.560 32.943 19.541 1.00 30.70 673 HIS A C 1
ATOM 3747 O O . HIS A 1 532 ? 44.417 33.227 19.925 1.00 28.02 673 HIS A O 1
ATOM 3754 N N . ASP A 1 533 ? 46.149 31.793 19.830 1.00 32.44 674 ASP A N 1
ATOM 3755 C CA . ASP A 1 533 ? 45.477 30.820 20.654 1.00 34.36 674 ASP A CA 1
ATOM 3756 C C . ASP A 1 533 ? 46.049 30.967 22.041 1.00 36.32 674 ASP A C 1
ATOM 3757 O O . ASP A 1 533 ? 47.254 30.823 22.235 1.00 39.12 674 ASP A O 1
ATOM 3762 N N . SER A 1 534 ? 45.185 31.245 23.005 1.00 34.55 675 SER A N 1
ATOM 3763 C CA . SER A 1 534 ? 45.624 31.431 24.373 1.00 33.03 675 SER A CA 1
ATOM 3764 C C . SER A 1 534 ? 44.503 31.009 25.290 1.00 31.85 675 SER A C 1
ATOM 3765 O O . SER A 1 534 ? 43.360 30.791 24.852 1.00 33.82 675 SER A O 1
ATOM 3768 N N . ALA A 1 535 ? 44.820 30.900 26.571 1.00 30.64 676 ALA A N 1
ATOM 3769 C CA . ALA A 1 535 ? 43.805 30.525 27.537 1.00 27.71 676 ALA A CA 1
ATOM 3770 C C . ALA A 1 535 ? 42.659 31.554 27.551 1.00 28.58 676 ALA A C 1
ATOM 3771 O O . ALA A 1 535 ? 41.473 31.179 27.581 1.00 29.23 676 ALA A O 1
ATOM 3773 N N . LEU A 1 536 ? 43.011 32.843 27.565 1.00 28.62 677 LEU A N 1
ATOM 3774 C CA . LEU A 1 536 ? 42.017 33.935 27.558 1.00 26.86 677 LEU A CA 1
ATOM 3775 C C . LEU A 1 536 ? 41.086 33.877 26.329 1.00 26.99 677 LEU A C 1
ATOM 3776 O O . LEU A 1 536 ? 39.869 34.008 26.458 1.00 28.87 677 LEU A O 1
ATOM 3781 N N . ALA A 1 537 ? 41.644 33.696 25.138 1.00 27.24 678 ALA A N 1
ATOM 3782 C CA . ALA A 1 537 ? 40.795 33.626 23.956 1.00 29.43 678 ALA A CA 1
ATOM 3783 C C . ALA A 1 537 ? 39.826 32.451 24.090 1.00 31.72 678 ALA A C 1
ATOM 3784 O O . ALA A 1 537 ? 38.645 32.567 23.739 1.00 29.86 678 ALA A O 1
ATOM 3786 N N . ARG A 1 538 ? 40.312 31.330 24.625 1.00 31.45 679 ARG A N 1
ATOM 3787 C CA . ARG A 1 538 ? 39.469 30.146 24.796 1.00 31.55 679 ARG A CA 1
ATOM 3788 C C . ARG A 1 538 ? 38.438 30.321 25.871 1.00 31.27 679 ARG A C 1
ATOM 3789 O O . ARG A 1 538 ? 37.350 29.720 25.823 1.00 31.68 679 ARG A O 1
ATOM 3797 N N . PHE A 1 539 ? 38.786 31.143 26.852 1.00 29.14 680 PHE A N 1
ATOM 3798 C CA . PHE A 1 539 ? 37.876 31.415 27.954 1.00 31.23 680 PHE A CA 1
ATOM 3799 C C . PHE A 1 539 ? 36.652 32.162 27.389 1.00 29.30 680 PHE A C 1
ATOM 3800 O O . PHE A 1 539 ? 35.501 31.777 27.614 1.00 28.98 680 PHE A O 1
ATOM 3808 N N . LEU A 1 540 ? 36.927 33.219 26.632 1.00 30.75 681 LEU A N 1
ATOM 3809 C CA . LEU A 1 540 ? 35.882 34.040 26.024 1.00 30.91 681 LEU A CA 1
ATOM 3810 C C . LEU A 1 540 ? 35.006 33.181 25.100 1.00 30.90 681 LEU A C 1
ATOM 3811 O O . LEU A 1 540 ? 33.790 33.306 25.093 1.00 30.32 681 LEU A O 1
ATOM 3816 N N . LEU A 1 541 ? 35.642 32.322 24.307 1.00 32.29 682 LEU A N 1
ATOM 3817 C CA . LEU A 1 541 ? 34.932 31.439 23.380 1.00 32.27 682 LEU A CA 1
ATOM 3818 C C . LEU A 1 541 ? 33.919 30.621 24.147 1.00 32.58 682 LEU A C 1
ATOM 3819 O O . LEU A 1 541 ? 32.729 30.608 23.823 1.00 33.55 682 LEU A O 1
ATOM 3824 N N . LYS A 1 542 ? 34.412 29.974 25.199 1.00 33.04 683 LYS A N 1
ATOM 3825 C CA . LYS A 1 542 ? 33.616 29.127 26.072 1.00 32.05 683 LYS A CA 1
ATOM 3826 C C . LYS A 1 542 ? 32.436 29.795 26.751 1.00 32.55 683 LYS A C 1
ATOM 3827 O O . LYS A 1 542 ? 31.318 29.265 26.704 1.00 32.50 683 LYS A O 1
ATOM 3833 N N . ARG A 1 543 ? 32.667 30.941 27.395 1.00 30.67 684 ARG A N 1
ATOM 3834 C CA . ARG A 1 543 ? 31.576 31.618 28.085 1.00 28.30 684 ARG A CA 1
ATOM 3835 C C . ARG A 1 543 ? 30.535 32.136 27.089 1.00 27.60 684 ARG A C 1
ATOM 3836 O O . ARG A 1 543 ? 29.334 32.179 27.380 1.00 28.19 684 ARG A O 1
ATOM 3844 N N . GLY A 1 544 ? 30.985 32.526 25.907 1.00 27.61 685 GLY A N 1
ATOM 3845 C CA . GLY A 1 544 ? 30.041 33.009 24.918 1.00 30.22 685 GLY A CA 1
ATOM 3846 C C . GLY A 1 544 ? 29.155 31.875 24.438 1.00 32.02 685 GLY A C 1
ATOM 3847 O O . GLY A 1 544 ? 27.947 32.051 24.285 1.00 31.54 685 GLY A O 1
ATOM 3848 N N . LEU A 1 545 ? 29.753 30.711 24.201 1.00 31.34 686 LEU A N 1
ATOM 3849 C CA . LEU A 1 545 ? 29.007 29.538 23.732 1.00 33.67 686 LEU A CA 1
ATOM 3850 C C . LEU A 1 545 ? 28.088 28.972 24.789 1.00 34.49 686 LEU A C 1
ATOM 3851 O O . LEU A 1 545 ? 27.099 28.299 24.474 1.00 35.78 686 LEU A O 1
ATOM 3856 N N . ARG A 1 546 ? 28.398 29.282 26.043 1.00 33.56 687 ARG A N 1
ATOM 3857 C CA . ARG A 1 546 ? 27.626 28.770 27.168 1.00 34.24 687 ARG A CA 1
ATOM 3858 C C . ARG A 1 546 ? 26.420 29.623 27.553 1.00 35.86 687 ARG A C 1
ATOM 3859 O O . ARG A 1 546 ? 25.523 29.153 28.256 1.00 35.75 687 ARG A O 1
ATOM 3867 N N . ASN A 1 547 ? 26.399 30.879 27.118 1.00 33.16 688 ASN A N 1
ATOM 3868 C CA . ASN A 1 547 ? 25.288 31.760 27.470 1.00 33.42 688 ASN A CA 1
ATOM 3869 C C . ASN A 1 547 ? 25.009 32.741 26.341 1.00 33.81 688 ASN A C 1
ATOM 3870 O O . ASN A 1 547 ? 25.913 33.445 25.889 1.00 32.15 688 ASN A O 1
ATOM 3875 N N . LYS A 1 548 ? 23.760 32.763 25.881 1.00 32.84 689 LYS A N 1
ATOM 3876 C CA . LYS A 1 548 ? 23.369 33.628 24.783 1.00 33.81 689 LYS A CA 1
ATOM 3877 C C . LYS A 1 548 ? 23.643 35.110 24.995 1.00 31.33 689 LYS A C 1
ATOM 3878 O O . LYS A 1 548 ? 24.046 35.791 24.066 1.00 33.03 689 LYS A O 1
ATOM 3884 N N . ARG A 1 549 ? 23.429 35.628 26.194 1.00 30.44 690 ARG A N 1
ATOM 3885 C CA . ARG A 1 549 ? 23.630 37.060 26.373 1.00 29.82 690 ARG A CA 1
ATOM 3886 C C . ARG A 1 549 ? 25.087 37.418 26.198 1.00 29.41 690 ARG A C 1
ATOM 3887 O O . ARG A 1 549 ? 25.424 38.420 25.558 1.00 30.45 690 ARG A O 1
ATOM 3895 N N . ILE A 1 550 ? 25.956 36.588 26.765 1.00 29.34 691 ILE A N 1
ATOM 3896 C CA . ILE A 1 550 ? 27.393 36.813 26.640 1.00 25.93 691 ILE A CA 1
ATOM 3897 C C . ILE A 1 550 ? 27.801 36.607 25.189 1.00 27.08 691 ILE A C 1
ATOM 3898 O O . ILE A 1 550 ? 28.568 37.399 24.629 1.00 26.53 691 ILE A O 1
ATOM 3903 N N . GLY A 1 551 ? 27.218 35.585 24.565 1.00 25.41 692 GLY A N 1
ATOM 3904 C CA . GLY A 1 551 ? 27.529 35.281 23.172 1.00 25.07 692 GLY A CA 1
ATOM 3905 C C . GLY A 1 551 ? 27.166 36.452 22.263 1.00 25.15 692 GLY A C 1
ATOM 3906 O O . GLY A 1 551 ? 27.913 36.823 21.351 1.00 25.97 692 GLY A O 1
ATOM 3907 N N . HIS A 1 552 ? 26.011 37.051 22.534 1.00 28.75 693 HIS A N 1
ATOM 3908 C CA . HIS A 1 552 ? 25.519 38.192 21.755 1.00 28.02 693 HIS A CA 1
ATOM 3909 C C . HIS A 1 552 ? 26.482 39.373 21.818 1.00 28.19 693 HIS A C 1
ATOM 3910 O O . HIS A 1 552 ? 26.850 39.938 20.795 1.00 26.44 693 HIS A O 1
ATOM 3917 N N . PHE A 1 553 ? 26.871 39.765 23.026 1.00 27.89 694 PHE A N 1
ATOM 3918 C CA . PHE A 1 553 ? 27.794 40.873 23.172 1.00 26.23 694 PHE A CA 1
ATOM 3919 C C . PHE A 1 553 ? 29.199 40.564 22.696 1.00 27.74 694 PHE A C 1
ATOM 3920 O O . PHE A 1 553 ? 29.883 41.448 22.170 1.00 24.12 694 PHE A O 1
ATOM 3928 N N . LEU A 1 554 ? 29.616 39.308 22.847 1.00 26.08 695 LEU A N 1
ATOM 3929 C CA . LEU A 1 554 ? 30.935 38.894 22.400 1.00 26.91 695 LEU A CA 1
ATOM 3930 C C . LEU A 1 554 ? 30.989 39.102 20.893 1.00 26.03 695 LEU A C 1
ATOM 3931 O O . LEU A 1 554 ? 31.966 39.625 20.330 1.00 24.74 695 LEU A O 1
ATOM 3936 N N . PHE A 1 555 ? 29.932 38.651 20.228 1.00 24.89 696 PHE A N 1
ATOM 3937 C CA . PHE A 1 555 ? 29.818 38.815 18.784 1.00 25.43 696 PHE A CA 1
ATOM 3938 C C . PHE A 1 555 ? 30.141 40.265 18.406 1.00 25.16 696 PHE A C 1
ATOM 3939 O O . PHE A 1 555 ? 31.097 40.535 17.674 1.00 24.89 696 PHE A O 1
ATOM 3947 N N . TRP A 1 556 ? 29.365 41.206 18.938 1.00 24.51 697 TRP A N 1
ATOM 3948 C CA . TRP A 1 556 ? 29.547 42.619 18.589 1.00 25.12 697 TRP A CA 1
ATOM 3949 C C . TRP A 1 556 ? 30.862 43.257 18.979 1.00 25.38 697 TRP A C 1
ATOM 3950 O O . TRP A 1 556 ? 31.382 44.112 18.248 1.00 23.64 697 TRP A O 1
ATOM 3961 N N . PHE A 1 557 ? 31.395 42.858 20.129 1.00 25.25 698 PHE A N 1
ATOM 3962 C CA . PHE A 1 557 ? 32.666 43.424 20.575 1.00 26.64 698 PHE A CA 1
ATOM 3963 C C . PHE A 1 557 ? 33.789 42.968 19.626 1.00 24.49 698 PHE A C 1
ATOM 3964 O O . PHE A 1 557 ? 34.663 43.755 19.252 1.00 21.76 698 PHE A O 1
ATOM 3972 N N . LEU A 1 558 ? 33.751 41.696 19.218 1.00 25.63 699 LEU A N 1
ATOM 3973 C CA . LEU A 1 558 ? 34.784 41.183 18.307 1.00 25.75 699 LEU A CA 1
ATOM 3974 C C . LEU A 1 558 ? 34.604 41.826 16.933 1.00 26.83 699 LEU A C 1
ATOM 3975 O O . LEU A 1 558 ? 35.579 42.205 16.274 1.00 26.24 699 LEU A O 1
ATOM 3980 N N . ARG A 1 559 ? 33.349 41.956 16.506 1.00 25.97 700 ARG A N 1
ATOM 3981 C CA . ARG A 1 559 ? 33.050 42.554 15.205 1.00 28.40 700 ARG A CA 1
ATOM 3982 C C . ARG A 1 559 ? 33.487 44.023 15.092 1.00 25.39 700 ARG A C 1
ATOM 3983 O O . ARG A 1 559 ? 33.942 44.463 14.017 1.00 26.50 700 ARG A O 1
ATOM 3991 N N . SER A 1 560 ? 33.369 44.783 16.182 1.00 25.64 701 SER A N 1
ATOM 3992 C CA . SER A 1 560 ? 33.780 46.183 16.114 1.00 24.90 701 SER A CA 1
ATOM 3993 C C . SER A 1 560 ? 35.293 46.299 15.972 1.00 24.36 701 SER A C 1
ATOM 3994 O O . SER A 1 560 ? 35.790 47.215 15.298 1.00 24.33 701 SER A O 1
ATOM 3997 N N . GLU A 1 561 ? 36.032 45.376 16.591 1.00 24.55 702 GLU A N 1
ATOM 3998 C CA . GLU A 1 561 ? 37.504 45.430 16.482 1.00 27.72 702 GLU A CA 1
ATOM 3999 C C . GLU A 1 561 ? 37.976 44.938 15.106 1.00 26.31 702 GLU A C 1
ATOM 4000 O O . GLU A 1 561 ? 38.880 45.511 14.495 1.00 29.42 702 GLU A O 1
ATOM 4006 N N . ILE A 1 562 ? 37.363 43.861 14.632 1.00 28.40 703 ILE A N 1
ATOM 4007 C CA . ILE A 1 562 ? 37.697 43.289 13.325 1.00 28.36 703 ILE A CA 1
ATOM 4008 C C . ILE A 1 562 ? 37.489 44.347 12.227 1.00 28.49 703 ILE A C 1
ATOM 4009 O O . ILE A 1 562 ? 38.264 44.449 11.270 1.00 29.12 703 ILE A O 1
ATOM 4014 N N . ALA A 1 563 ? 36.461 45.171 12.387 1.00 27.60 704 ALA A N 1
ATOM 4015 C CA . ALA A 1 563 ? 36.169 46.198 11.381 1.00 27.64 704 ALA A CA 1
ATOM 4016 C C . ALA A 1 563 ? 36.976 47.498 11.486 1.00 28.38 704 ALA A C 1
ATOM 4017 O O . ALA A 1 563 ? 37.180 48.180 10.484 1.00 27.09 704 ALA A O 1
ATOM 4019 N N . GLN A 1 564 ? 37.464 47.832 12.672 1.00 26.49 705 GLN A N 1
ATOM 4020 C CA . GLN A 1 564 ? 38.177 49.091 12.843 1.00 29.83 705 GLN A CA 1
ATOM 4021 C C . GLN A 1 564 ? 39.667 48.951 13.178 1.00 33.14 705 GLN A C 1
ATOM 4022 O O . GLN A 1 564 ? 40.421 49.920 13.116 1.00 34.15 705 GLN A O 1
ATOM 4028 N N . SER A 1 565 ? 40.090 47.740 13.522 1.00 33.29 706 SER A N 1
ATOM 4029 C CA . SER A 1 565 ? 41.485 47.508 13.878 1.00 34.13 706 SER A CA 1
ATOM 4030 C C . SER A 1 565 ? 42.208 46.550 12.930 1.00 32.03 706 SER A C 1
ATOM 4031 O O . SER A 1 565 ? 42.027 45.349 13.025 1.00 31.99 706 SER A O 1
ATOM 4034 N N . ARG A 1 566 ? 43.035 47.066 12.031 1.00 30.79 707 ARG A N 1
ATOM 4035 C CA . ARG A 1 566 ? 43.758 46.166 11.147 1.00 33.06 707 ARG A CA 1
ATOM 4036 C C . ARG A 1 566 ? 44.866 45.437 11.910 1.00 30.64 707 ARG A C 1
ATOM 4037 O O . ARG A 1 566 ? 45.302 44.376 11.490 1.00 30.96 707 ARG A O 1
ATOM 4045 N N . HIS A 1 567 ? 45.292 45.998 13.043 1.00 31.00 708 HIS A N 1
ATOM 4046 C CA . HIS A 1 567 ? 46.333 45.391 13.871 1.00 29.54 708 HIS A CA 1
ATOM 4047 C C . HIS A 1 567 ? 45.929 44.036 14.470 1.00 27.68 708 HIS A C 1
ATOM 4048 O O . HIS A 1 567 ? 46.768 43.145 14.603 1.00 27.04 708 HIS A O 1
ATOM 4055 N N . TYR A 1 568 ? 44.669 43.902 14.878 1.00 25.99 709 TYR A N 1
ATOM 4056 C CA . TYR A 1 568 ? 44.179 42.662 15.463 1.00 26.37 709 TYR A CA 1
ATOM 4057 C C . TYR A 1 568 ? 42.964 42.047 14.762 1.00 24.75 709 TYR A C 1
ATOM 4058 O O . TYR A 1 568 ? 42.408 41.077 15.250 1.00 24.88 709 TYR A O 1
ATOM 4067 N N . GLN A 1 569 ? 42.545 42.577 13.624 1.00 27.70 710 GLN A N 1
ATOM 4068 C CA . GLN A 1 569 ? 41.367 41.991 13.004 1.00 27.86 710 GLN A CA 1
ATOM 4069 C C . GLN A 1 569 ? 41.516 40.510 12.646 1.00 26.91 710 GLN A C 1
ATOM 4070 O O . GLN A 1 569 ? 40.551 39.751 12.759 1.00 28.69 710 GLN A O 1
ATOM 4076 N N . GLN A 1 570 ? 42.719 40.080 12.260 1.00 26.64 711 GLN A N 1
ATOM 4077 C CA . GLN A 1 570 ? 42.922 38.676 11.894 1.00 26.50 711 GLN A CA 1
ATOM 4078 C C . GLN A 1 570 ? 42.720 37.744 13.081 1.00 26.00 711 GLN A C 1
ATOM 4079 O O . GLN A 1 570 ? 42.032 36.709 12.975 1.00 25.83 711 GLN A O 1
ATOM 4085 N N . ARG A 1 571 ? 43.325 38.083 14.218 1.00 24.78 712 ARG A N 1
ATOM 4086 C CA . ARG A 1 571 ? 43.176 37.244 15.406 1.00 25.75 712 ARG A CA 1
ATOM 4087 C C . ARG A 1 571 ? 41.742 37.235 15.911 1.00 26.33 712 ARG A C 1
ATOM 4088 O O . ARG A 1 571 ? 41.200 36.173 16.255 1.00 26.34 712 ARG A O 1
ATOM 4096 N N . PHE A 1 572 ? 41.122 38.420 15.967 1.00 24.77 713 PHE A N 1
ATOM 4097 C CA . PHE A 1 572 ? 39.727 38.506 16.434 1.00 25.56 713 PHE A CA 1
ATOM 4098 C C . PHE A 1 572 ? 38.762 37.754 15.493 1.00 24.56 713 PHE A C 1
ATOM 4099 O O . PHE A 1 572 ? 37.779 37.159 15.936 1.00 25.66 713 PHE A O 1
ATOM 4107 N N . ALA A 1 573 ? 39.055 37.769 14.204 1.00 27.06 714 ALA A N 1
ATOM 4108 C CA . ALA A 1 573 ? 38.214 37.073 13.232 1.00 25.44 714 ALA A CA 1
ATOM 4109 C C . ALA A 1 573 ? 38.223 35.562 13.480 1.00 27.11 714 ALA A C 1
ATOM 4110 O O . ALA A 1 573 ? 37.187 34.910 13.392 1.00 26.73 714 ALA A O 1
ATOM 4112 N N . VAL A 1 574 ? 39.395 34.999 13.769 1.00 29.82 715 VAL A N 1
ATOM 4113 C CA . VAL A 1 574 ? 39.483 33.563 14.048 1.00 28.29 715 VAL A CA 1
ATOM 4114 C C . VAL A 1 574 ? 38.628 33.231 15.276 1.00 28.73 715 VAL A C 1
ATOM 4115 O O . VAL A 1 574 ? 37.864 32.263 15.280 1.00 28.48 715 VAL A O 1
ATOM 4119 N N . ILE A 1 575 ? 38.737 34.037 16.323 1.00 28.51 716 ILE A N 1
ATOM 4120 C CA . ILE A 1 575 ? 37.941 33.796 17.524 1.00 27.60 716 ILE A CA 1
ATOM 4121 C C . ILE A 1 575 ? 36.425 33.930 17.263 1.00 27.71 716 ILE A C 1
ATOM 4122 O O . ILE A 1 575 ? 35.637 33.137 17.770 1.00 28.57 716 ILE A O 1
ATOM 4127 N N . LEU A 1 576 ? 36.008 34.921 16.478 1.00 25.45 717 LEU A N 1
ATOM 4128 C CA . LEU A 1 576 ? 34.568 35.093 16.207 1.00 27.12 717 LEU A CA 1
ATOM 4129 C C . LEU A 1 576 ? 34.034 33.941 15.333 1.00 25.08 717 LEU A C 1
ATOM 4130 O O . LEU A 1 576 ? 32.909 33.492 15.527 1.00 24.61 717 LEU A O 1
ATOM 4135 N N . GLU A 1 577 ? 34.833 33.461 14.376 1.00 27.86 718 GLU A N 1
ATOM 4136 C CA . GLU A 1 577 ? 34.375 32.354 13.513 1.00 29.42 718 GLU A CA 1
ATOM 4137 C C . GLU A 1 577 ? 34.109 31.122 14.370 1.00 29.51 718 GLU A C 1
ATOM 4138 O O . GLU A 1 577 ? 33.091 30.441 14.197 1.00 26.42 718 GLU A O 1
ATOM 4144 N N . ALA A 1 578 ? 35.015 30.867 15.315 1.00 27.48 719 ALA A N 1
ATOM 4145 C CA . ALA A 1 578 ? 34.890 29.731 16.231 1.00 27.95 719 ALA A CA 1
ATOM 4146 C C . ALA A 1 578 ? 33.606 29.831 17.050 1.00 28.82 719 ALA A C 1
ATOM 4147 O O . ALA A 1 578 ? 32.953 28.819 17.343 1.00 28.71 719 ALA A O 1
ATOM 4149 N N . TYR A 1 579 ? 33.247 31.050 17.444 1.00 29.63 720 TYR A N 1
ATOM 4150 C CA . TYR A 1 579 ? 32.017 31.243 18.211 1.00 28.43 720 TYR A CA 1
ATOM 4151 C C . TYR A 1 579 ? 30.797 31.030 17.295 1.00 27.33 720 TYR A C 1
ATOM 4152 O O . TYR A 1 579 ? 29.828 30.391 17.679 1.00 29.47 720 TYR A O 1
ATOM 4161 N N . LEU A 1 580 ? 30.834 31.590 16.096 1.00 29.68 721 LEU A N 1
ATOM 4162 C CA . LEU A 1 580 ? 29.701 31.480 15.178 1.00 32.13 721 LEU A CA 1
ATOM 4163 C C . LEU A 1 580 ? 29.387 30.056 14.719 1.00 31.85 721 LEU A C 1
ATOM 4164 O O . LEU A 1 580 ? 28.245 29.757 14.385 1.00 33.31 721 LEU A O 1
ATOM 4169 N N . ARG A 1 581 ? 30.391 29.185 14.704 1.00 33.75 722 ARG A N 1
ATOM 4170 C CA . ARG A 1 581 ? 30.194 27.788 14.291 1.00 35.58 722 ARG A CA 1
ATOM 4171 C C . ARG A 1 581 ? 29.580 26.949 15.400 1.00 35.67 722 ARG A C 1
ATOM 4172 O O . ARG A 1 581 ? 29.241 25.771 15.211 1.00 36.94 722 ARG A O 1
ATOM 4180 N N . GLY A 1 582 ? 29.432 27.564 16.569 1.00 35.73 723 GLY A N 1
ATOM 4181 C CA . GLY A 1 582 ? 28.845 26.854 17.692 1.00 33.91 723 GLY A CA 1
ATOM 4182 C C . GLY A 1 582 ? 27.726 27.582 18.419 1.00 33.76 723 GLY A C 1
ATOM 4183 O O . GLY A 1 582 ? 27.220 27.064 19.420 1.00 33.66 723 GLY A O 1
ATOM 4184 N N . CYS A 1 583 ? 27.330 28.768 17.951 1.00 32.40 724 CYS A N 1
ATOM 4185 C CA . CYS A 1 583 ? 26.255 29.470 18.657 1.00 33.74 724 CYS A CA 1
ATOM 4186 C C . CYS A 1 583 ? 24.862 28.904 18.369 1.00 32.77 724 CYS A C 1
ATOM 4187 O O . CYS A 1 583 ? 23.946 29.051 19.173 1.00 29.30 724 CYS A O 1
ATOM 4190 N N . GLY A 1 584 ? 24.710 28.257 17.223 1.00 34.97 725 GLY A N 1
ATOM 4191 C CA . GLY A 1 584 ? 23.426 27.668 16.897 1.00 34.65 725 GLY A CA 1
ATOM 4192 C C . GLY A 1 584 ? 22.695 28.345 15.757 1.00 36.31 725 GLY A C 1
ATOM 4193 O O . GLY A 1 584 ? 22.877 29.539 15.476 1.00 33.68 725 GLY A O 1
ATOM 4194 N N . THR A 1 585 ? 21.852 27.569 15.085 1.00 36.63 726 THR A N 1
ATOM 4195 C CA . THR A 1 585 ? 21.081 28.077 13.954 1.00 38.25 726 THR A CA 1
ATOM 4196 C C . THR A 1 585 ? 20.293 29.333 14.300 1.00 36.17 726 THR A C 1
ATOM 4197 O O . THR A 1 585 ? 20.400 30.333 13.604 1.00 37.78 726 THR A O 1
ATOM 4201 N N . ALA A 1 586 ? 19.526 29.285 15.384 1.00 35.94 727 ALA A N 1
ATOM 4202 C CA . ALA A 1 586 ? 18.721 30.424 15.799 1.00 35.14 727 ALA A CA 1
ATOM 4203 C C . ALA A 1 586 ? 19.538 31.709 15.978 1.00 37.54 727 ALA A C 1
ATOM 4204 O O . ALA A 1 586 ? 19.152 32.760 15.467 1.00 36.04 727 ALA A O 1
ATOM 4206 N N . MET A 1 587 ? 20.662 31.644 16.690 1.00 36.56 728 MET A N 1
ATOM 4207 C CA . MET A 1 587 ? 21.464 32.856 16.879 1.00 36.74 728 MET A CA 1
ATOM 4208 C C . MET A 1 587 ? 22.088 33.329 15.573 1.00 35.03 728 MET A C 1
ATOM 4209 O O . MET A 1 587 ? 22.184 34.533 15.320 1.00 35.80 728 MET A O 1
ATOM 4214 N N . LEU A 1 588 ? 22.494 32.374 14.740 1.00 35.54 729 LEU A N 1
ATOM 4215 C CA . LEU A 1 588 ? 23.092 32.674 13.444 1.00 35.29 729 LEU A CA 1
ATOM 4216 C C . LEU A 1 588 ? 22.090 33.485 12.603 1.00 35.54 729 LEU A C 1
ATOM 4217 O O . LEU A 1 588 ? 22.458 34.394 11.850 1.00 35.10 729 LEU A O 1
ATOM 4222 N N . HIS A 1 589 ? 20.818 33.127 12.723 1.00 35.39 730 HIS A N 1
ATOM 4223 C CA . HIS A 1 589 ? 19.757 33.815 11.999 1.00 34.92 730 HIS A CA 1
ATOM 4224 C C . HIS A 1 589 ? 19.553 35.227 12.562 1.00 34.47 730 HIS A C 1
ATOM 4225 O O . HIS A 1 589 ? 19.351 36.185 11.804 1.00 34.98 730 HIS A O 1
ATOM 4232 N N . ASP A 1 590 ? 19.622 35.356 13.885 1.00 32.49 731 ASP A N 1
ATOM 4233 C CA . ASP A 1 590 ? 19.451 36.661 14.511 1.00 33.91 731 ASP A CA 1
ATOM 4234 C C . ASP A 1 590 ? 20.560 37.619 14.097 1.00 33.78 731 ASP A C 1
ATOM 4235 O O . ASP A 1 590 ? 20.302 38.777 13.748 1.00 33.25 731 ASP A O 1
ATOM 4240 N N . PHE A 1 591 ? 21.797 37.131 14.146 1.00 33.41 732 PHE A N 1
ATOM 4241 C CA . PHE A 1 591 ? 22.947 37.942 13.773 1.00 31.90 732 PHE A CA 1
ATOM 4242 C C . PHE A 1 591 ? 22.818 38.399 12.330 1.00 33.62 732 PHE A C 1
ATOM 4243 O O . PHE A 1 591 ? 23.155 39.539 12.007 1.00 32.84 732 PHE A O 1
ATOM 4251 N N . THR A 1 592 ? 22.344 37.501 11.462 1.00 32.76 733 THR A N 1
ATOM 4252 C CA . THR A 1 592 ? 22.182 37.823 10.036 1.00 32.41 733 THR A CA 1
ATOM 4253 C C . THR A 1 592 ? 21.203 38.982 9.833 1.00 31.65 733 THR A C 1
ATOM 4254 O O . THR A 1 592 ? 21.455 39.875 9.036 1.00 33.51 733 THR A O 1
ATOM 4258 N N . GLN A 1 593 ? 20.089 38.968 10.561 1.00 34.67 734 GLN A N 1
ATOM 4259 C CA . GLN A 1 593 ? 19.077 40.021 10.437 1.00 34.41 734 GLN A CA 1
ATOM 4260 C C . GLN A 1 593 ? 19.644 41.344 10.940 1.00 34.67 734 GLN A C 1
ATOM 4261 O O . GLN A 1 593 ? 19.482 42.395 10.312 1.00 33.82 734 GLN A O 1
ATOM 4267 N N . GLN A 1 594 ? 20.298 41.292 12.094 1.00 33.32 735 GLN A N 1
ATOM 4268 C CA . GLN A 1 594 ? 20.901 42.492 12.652 1.00 33.78 735 GLN A CA 1
ATOM 4269 C C . GLN A 1 594 ? 21.926 43.064 11.693 1.00 31.91 735 GLN A C 1
ATOM 4270 O O . GLN A 1 594 ? 21.961 44.272 11.458 1.00 30.36 735 GLN A O 1
ATOM 4276 N N . VAL A 1 595 ? 22.765 42.198 11.143 1.00 29.16 736 VAL A N 1
ATOM 4277 C CA . VAL A 1 595 ? 23.777 42.678 10.222 1.00 32.41 736 VAL A CA 1
ATOM 4278 C C . VAL A 1 595 ? 23.134 43.244 8.950 1.00 33.20 736 VAL A C 1
ATOM 4279 O O . VAL A 1 595 ? 23.609 44.246 8.416 1.00 29.29 736 VAL A O 1
ATOM 4283 N N . GLN A 1 596 ? 22.059 42.612 8.475 1.00 35.20 737 GLN A N 1
ATOM 4284 C CA . GLN A 1 596 ? 21.367 43.097 7.279 1.00 38.52 737 GLN A CA 1
ATOM 4285 C C . GLN A 1 596 ? 20.888 44.536 7.481 1.00 35.52 737 GLN A C 1
ATOM 4286 O O . GLN A 1 596 ? 21.142 45.401 6.647 1.00 37.43 737 GLN A O 1
ATOM 4292 N N . VAL A 1 597 ? 20.193 44.787 8.588 1.00 35.57 738 VAL A N 1
ATOM 4293 C CA . VAL A 1 597 ? 19.705 46.133 8.879 1.00 34.99 738 VAL A CA 1
ATOM 4294 C C . VAL A 1 597 ? 20.853 47.149 8.901 1.00 35.22 738 VAL A C 1
ATOM 4295 O O . VAL A 1 597 ? 20.758 48.229 8.316 1.00 34.39 738 VAL A O 1
ATOM 4299 N N . ILE A 1 598 ? 21.943 46.802 9.569 1.00 31.76 739 ILE A N 1
ATOM 4300 C CA . ILE A 1 598 ? 23.088 47.705 9.631 1.00 33.11 739 ILE A CA 1
ATOM 4301 C C . ILE A 1 598 ? 23.709 47.951 8.249 1.00 35.14 739 ILE A C 1
ATOM 4302 O O . ILE A 1 598 ? 24.081 49.078 7.936 1.00 34.38 739 ILE A O 1
ATOM 4307 N N . ASP A 1 599 ? 23.844 46.906 7.433 1.00 35.67 740 ASP A N 1
ATOM 4308 C CA . ASP A 1 599 ? 24.400 47.091 6.090 1.00 37.59 740 ASP A CA 1
ATOM 4309 C C . ASP A 1 599 ? 23.471 47.986 5.265 1.00 37.37 740 ASP A C 1
ATOM 4310 O O . ASP A 1 599 ? 23.924 48.891 4.571 1.00 36.37 740 ASP A O 1
ATOM 4315 N N . MET A 1 600 ? 22.172 47.727 5.343 1.00 39.19 741 MET A N 1
ATOM 4316 C CA . MET A 1 600 ? 21.206 48.527 4.602 1.00 40.95 741 MET A CA 1
ATOM 4317 C C . MET A 1 600 ? 21.226 49.979 5.061 1.00 40.01 741 MET A C 1
ATOM 4318 O O . MET A 1 600 ? 21.254 50.898 4.239 1.00 38.85 741 MET A O 1
ATOM 4323 N N . LEU A 1 601 ? 21.236 50.184 6.374 1.00 39.36 742 LEU A N 1
ATOM 4324 C CA . LEU A 1 601 ? 21.250 51.535 6.914 1.00 39.95 742 LEU A CA 1
ATOM 4325 C C . LEU A 1 601 ? 22.540 52.257 6.561 1.00 40.69 742 LEU A C 1
ATOM 4326 O O . LEU A 1 601 ? 22.546 53.467 6.343 1.00 41.87 742 LEU A O 1
ATOM 4331 N N . GLN A 1 602 ? 23.644 51.522 6.523 1.00 40.41 743 GLN A N 1
ATOM 4332 C CA . GLN A 1 602 ? 24.911 52.150 6.190 1.00 40.46 743 GLN A CA 1
ATOM 4333 C C . GLN A 1 602 ? 24.898 52.618 4.735 1.00 40.19 743 GLN A C 1
ATOM 4334 O O . GLN A 1 602 ? 25.247 53.756 4.444 1.00 38.24 743 GLN A O 1
ATOM 4340 N N . LYS A 1 603 ? 24.482 51.749 3.819 1.00 42.04 744 LYS A N 1
ATOM 4341 C CA . LYS A 1 603 ? 24.474 52.127 2.407 1.00 44.41 744 LYS A CA 1
ATOM 4342 C C . LYS A 1 603 ? 23.621 53.378 2.191 1.00 43.37 744 LYS A C 1
ATOM 4343 O O . LYS A 1 603 ? 23.905 54.184 1.305 1.00 44.59 744 LYS A O 1
ATOM 4349 N N . VAL A 1 604 ? 22.585 53.535 3.012 1.00 43.32 745 VAL A N 1
ATOM 4350 C CA . VAL A 1 604 ? 21.704 54.693 2.949 1.00 43.58 745 VAL A CA 1
ATOM 4351 C C . VAL A 1 604 ? 22.499 55.950 3.282 1.00 44.51 745 VAL A C 1
ATOM 4352 O O . VAL A 1 604 ? 22.365 56.984 2.615 1.00 43.08 745 VAL A O 1
ATOM 4356 N N . THR A 1 605 ? 23.340 55.859 4.307 1.00 44.10 746 THR A N 1
ATOM 4357 C CA . THR A 1 605 ? 24.148 57.004 4.706 1.00 43.60 746 THR A CA 1
ATOM 4358 C C . THR A 1 605 ? 25.228 57.265 3.660 1.00 44.46 746 THR A C 1
ATOM 4359 O O . THR A 1 605 ? 25.802 58.355 3.597 1.00 44.23 746 THR A O 1
ATOM 4363 N N . ILE A 1 606 ? 25.515 56.253 2.849 1.00 43.83 747 ILE A N 1
ATOM 4364 C CA . ILE A 1 606 ? 26.525 56.394 1.798 1.00 46.37 747 ILE A CA 1
ATOM 4365 C C . ILE A 1 606 ? 25.877 56.901 0.508 1.00 46.32 747 ILE A C 1
ATOM 4366 O O . ILE A 1 606 ? 26.511 57.598 -0.264 1.00 46.36 747 ILE A O 1
ATOM 4371 N N . ASP A 1 607 ? 24.617 56.540 0.287 1.00 46.92 748 ASP A N 1
ATOM 4372 C CA . ASP A 1 607 ? 23.895 56.957 -0.909 1.00 47.92 748 ASP A CA 1
ATOM 4373 C C . ASP A 1 607 ? 23.505 58.426 -0.848 1.00 48.17 748 ASP A C 1
ATOM 4374 O O . ASP A 1 607 ? 23.390 59.090 -1.877 1.00 48.44 748 ASP A O 1
ATOM 4379 N N . ILE A 1 608 ? 23.288 58.920 0.365 1.00 47.32 749 ILE A N 1
ATOM 4380 C CA . ILE A 1 608 ? 22.941 60.315 0.578 1.00 45.38 749 ILE A CA 1
ATOM 4381 C C . ILE A 1 608 ? 24.255 61.034 0.860 1.00 46.04 749 ILE A C 1
ATOM 4382 O O . ILE A 1 608 ? 24.643 61.232 2.020 1.00 43.80 749 ILE A O 1
ATOM 4387 N N . LYS A 1 609 ? 24.932 61.418 -0.222 1.00 44.60 750 LYS A N 1
ATOM 4388 C CA . LYS A 1 609 ? 26.234 62.084 -0.155 1.00 45.00 750 LYS A CA 1
ATOM 4389 C C . LYS A 1 609 ? 26.392 63.276 0.773 1.00 43.36 750 LYS A C 1
ATOM 4390 O O . LYS A 1 609 ? 27.493 63.503 1.308 1.00 42.62 750 LYS A O 1
ATOM 4396 N N . SER A 1 610 ? 25.321 64.044 0.965 1.00 40.53 751 SER A N 1
ATOM 4397 C CA . SER A 1 610 ? 25.425 65.218 1.829 1.00 40.34 751 SER A CA 1
ATOM 4398 C C . SER A 1 610 ? 25.533 64.847 3.315 1.00 42.25 751 SER A C 1
ATOM 4399 O O . SER A 1 610 ? 25.847 65.703 4.157 1.00 39.79 751 SER A O 1
ATOM 4402 N N . LEU A 1 611 ? 25.267 63.585 3.647 1.00 42.37 752 LEU A N 1
ATOM 4403 C CA . LEU A 1 611 ? 25.340 63.165 5.051 1.00 45.55 752 LEU A CA 1
ATOM 4404 C C . LEU A 1 611 ? 26.769 63.222 5.582 1.00 45.63 752 LEU A C 1
ATOM 4405 O O . LEU A 1 611 ? 26.989 63.330 6.786 1.00 48.06 752 LEU A O 1
ATOM 4410 N N . SER A 1 612 ? 27.740 63.173 4.677 1.00 47.75 753 SER A N 1
ATOM 4411 C CA . SER A 1 612 ? 29.150 63.220 5.071 1.00 50.50 753 SER A CA 1
ATOM 4412 C C . SER A 1 612 ? 29.736 64.629 4.988 1.00 51.01 753 SER A C 1
ATOM 4413 O O . SER A 1 612 ? 30.939 64.818 5.178 1.00 50.74 753 SER A O 1
ATOM 4416 N N . ALA A 1 613 ? 28.885 65.612 4.703 1.00 50.94 754 ALA A N 1
ATOM 4417 C CA . ALA A 1 613 ? 29.321 67.001 4.587 1.00 53.06 754 ALA A CA 1
ATOM 4418 C C . ALA A 1 613 ? 28.900 67.832 5.804 1.00 55.05 754 ALA A C 1
ATOM 4419 O O . ALA A 1 613 ? 27.752 68.275 5.908 1.00 54.90 754 ALA A O 1
ATOM 4421 N N . GLU A 1 614 ? 29.843 68.048 6.716 1.00 56.56 755 GLU A N 1
ATOM 4422 C CA . GLU A 1 614 ? 29.591 68.801 7.942 1.00 58.58 755 GLU A CA 1
ATOM 4423 C C . GLU A 1 614 ? 29.472 70.310 7.739 1.00 59.82 755 GLU A C 1
ATOM 4424 O O . GLU A 1 614 ? 28.940 71.022 8.595 1.00 58.55 755 GLU A O 1
ATOM 4430 N N . LYS A 1 615 ? 29.956 70.789 6.599 1.00 60.71 756 LYS A N 1
ATOM 4431 C CA . LYS A 1 615 ? 29.932 72.214 6.285 1.00 61.76 756 LYS A CA 1
ATOM 4432 C C . LYS A 1 615 ? 28.554 72.879 6.269 1.00 61.70 756 LYS A C 1
ATOM 4433 O O . LYS A 1 615 ? 28.376 73.956 6.840 1.00 62.13 756 LYS A O 1
ATOM 4439 N N . TYR A 1 616 ? 27.574 72.250 5.628 1.00 60.84 757 TYR A N 1
ATOM 4440 C CA . TYR A 1 616 ? 26.241 72.844 5.551 1.00 60.58 757 TYR A CA 1
ATOM 4441 C C . TYR A 1 616 ? 25.150 72.069 6.283 1.00 61.23 757 TYR A C 1
ATOM 4442 O O . TYR A 1 616 ? 25.221 70.849 6.429 1.00 61.08 757 TYR A O 1
ATOM 4451 N N . ASP A 1 617 ? 24.128 72.797 6.721 1.00 62.08 758 ASP A N 1
ATOM 4452 C CA . ASP A 1 617 ? 23.012 72.213 7.456 1.00 63.55 758 ASP A CA 1
ATOM 4453 C C . ASP A 1 617 ? 22.131 71.253 6.665 1.00 63.43 758 ASP A C 1
ATOM 4454 O O . ASP A 1 617 ? 22.200 71.175 5.441 1.00 62.06 758 ASP A O 1
ATOM 4459 N N . VAL A 1 618 ? 21.291 70.532 7.399 1.00 64.16 759 VAL A N 1
ATOM 4460 C CA . VAL A 1 618 ? 20.370 69.556 6.835 1.00 64.11 759 VAL A CA 1
ATOM 4461 C C . VAL A 1 618 ? 19.094 70.219 6.320 1.00 63.84 759 VAL A C 1
ATOM 4462 O O . VAL A 1 618 ? 18.330 70.810 7.089 1.00 61.83 759 VAL A O 1
ATOM 4466 N N . SER A 1 619 ? 18.856 70.092 5.019 1.00 64.60 760 SER A N 1
ATOM 4467 C CA . SER A 1 619 ? 17.681 70.686 4.387 1.00 66.00 760 SER A CA 1
ATOM 4468 C C . SER A 1 619 ? 16.456 69.782 4.492 1.00 66.97 760 SER A C 1
ATOM 4469 O O . SER A 1 619 ? 16.546 68.640 4.939 1.00 67.09 760 SER A O 1
ATOM 4472 N N . SER A 1 620 ? 15.313 70.293 4.051 1.00 67.27 761 SER A N 1
ATOM 4473 C CA . SER A 1 620 ? 14.079 69.522 4.099 1.00 67.89 761 SER A CA 1
ATOM 4474 C C . SER A 1 620 ? 14.068 68.485 2.982 1.00 67.52 761 SER A C 1
ATOM 4475 O O . SER A 1 620 ? 13.415 67.449 3.092 1.00 68.40 761 SER A O 1
ATOM 4478 N N . GLN A 1 621 ? 14.795 68.764 1.904 1.00 66.59 762 GLN A N 1
ATOM 4479 C CA . GLN A 1 621 ? 14.850 67.841 0.776 1.00 66.14 762 GLN A CA 1
ATOM 4480 C C . GLN A 1 621 ? 15.597 66.553 1.126 1.00 64.88 762 GLN A C 1
ATOM 4481 O O . GLN A 1 621 ? 15.166 65.458 0.755 1.00 63.92 762 GLN A O 1
ATOM 4487 N N . VAL A 1 622 ? 16.713 66.682 1.840 1.00 63.93 763 VAL A N 1
ATOM 4488 C CA . VAL A 1 622 ? 17.499 65.511 2.228 1.00 62.79 763 VAL A CA 1
ATOM 4489 C C . VAL A 1 622 ? 16.711 64.607 3.173 1.00 61.58 763 VAL A C 1
ATOM 4490 O O . VAL A 1 622 ? 16.720 63.382 3.025 1.00 61.20 763 VAL A O 1
ATOM 4494 N N . ILE A 1 623 ? 16.025 65.210 4.139 1.00 61.10 764 ILE A N 1
ATOM 4495 C CA . ILE A 1 623 ? 15.227 64.431 5.079 1.00 61.17 764 ILE A CA 1
ATOM 4496 C C . ILE A 1 623 ? 14.148 63.684 4.301 1.00 60.73 764 ILE A C 1
ATOM 4497 O O . ILE A 1 623 ? 13.926 62.489 4.516 1.00 61.79 764 ILE A O 1
ATOM 4502 N N . SER A 1 624 ? 13.488 64.390 3.388 1.00 59.11 765 SER A N 1
ATOM 4503 C CA . SER A 1 624 ? 12.444 63.787 2.575 1.00 58.22 765 SER A CA 1
ATOM 4504 C C . SER A 1 624 ? 13.057 62.637 1.781 1.00 56.84 765 SER A C 1
ATOM 4505 O O . SER A 1 624 ? 12.411 61.613 1.543 1.00 56.43 765 SER A O 1
ATOM 4508 N N . GLN A 1 625 ? 14.309 62.812 1.372 1.00 55.19 766 GLN A N 1
ATOM 4509 C CA . GLN A 1 625 ? 15.012 61.780 0.625 1.00 55.55 766 GLN A CA 1
ATOM 4510 C C . GLN A 1 625 ? 15.302 60.585 1.530 1.00 55.01 766 GLN A C 1
ATOM 4511 O O . GLN A 1 625 ? 15.310 59.433 1.081 1.00 53.76 766 GLN A O 1
ATOM 4517 N N . LEU A 1 626 ? 15.534 60.871 2.810 1.00 54.03 767 LEU A N 1
ATOM 4518 C CA . LEU A 1 626 ? 15.802 59.827 3.795 1.00 53.20 767 LEU A CA 1
ATOM 4519 C C . LEU A 1 626 ? 14.538 58.987 3.973 1.00 53.37 767 LEU A C 1
ATOM 4520 O O . LEU A 1 626 ? 14.575 57.759 3.855 1.00 51.05 767 LEU A O 1
ATOM 4525 N N . LYS A 1 627 ? 13.415 59.658 4.221 1.00 53.72 768 LYS A N 1
ATOM 4526 C CA . LYS A 1 627 ? 12.140 58.966 4.407 1.00 55.46 768 LYS A CA 1
ATOM 4527 C C . LYS A 1 627 ? 11.814 58.072 3.218 1.00 55.43 768 LYS A C 1
ATOM 4528 O O . LYS A 1 627 ? 11.330 56.946 3.377 1.00 55.27 768 LYS A O 1
ATOM 4534 N N . GLN A 1 628 ? 12.083 58.579 2.022 1.00 56.87 769 GLN A N 1
ATOM 4535 C CA . GLN A 1 628 ? 11.815 57.832 0.802 1.00 57.67 769 GLN A CA 1
ATOM 4536 C C . GLN A 1 628 ? 12.646 56.558 0.703 1.00 56.77 769 GLN A C 1
ATOM 4537 O O . GLN A 1 628 ? 12.109 55.472 0.465 1.00 57.85 769 GLN A O 1
ATOM 4543 N N . LYS A 1 629 ? 13.958 56.681 0.872 1.00 55.10 770 LYS A N 1
ATOM 4544 C CA . LYS A 1 629 ? 14.808 55.501 0.796 1.00 54.37 770 LYS A CA 1
ATOM 4545 C C . LYS A 1 629 ? 14.429 54.482 1.864 1.00 53.01 770 LYS A C 1
ATOM 4546 O O . LYS A 1 629 ? 14.475 53.271 1.625 1.00 50.28 770 LYS A O 1
ATOM 4552 N N . LEU A 1 630 ? 14.045 54.967 3.041 1.00 53.57 771 LEU A N 1
ATOM 4553 C CA . LEU A 1 630 ? 13.639 54.056 4.099 1.00 55.20 771 LEU A CA 1
ATOM 4554 C C . LEU A 1 630 ? 12.346 53.355 3.679 1.00 56.27 771 LEU A C 1
ATOM 4555 O O . LEU A 1 630 ? 12.097 52.218 4.070 1.00 55.28 771 LEU A O 1
ATOM 4560 N N . GLU A 1 631 ? 11.526 54.034 2.882 1.00 58.90 772 GLU A N 1
ATOM 4561 C CA . GLU A 1 631 ? 10.274 53.446 2.423 1.00 62.33 772 GLU A CA 1
ATOM 4562 C C . GLU A 1 631 ? 10.538 52.282 1.477 1.00 62.40 772 GLU A C 1
ATOM 4563 O O . GLU A 1 631 ? 9.950 51.213 1.630 1.00 63.26 772 GLU A O 1
ATOM 4569 N N . ASN A 1 632 ? 11.421 52.486 0.505 1.00 63.49 773 ASN A N 1
ATOM 4570 C CA . ASN A 1 632 ? 11.744 51.432 -0.454 1.00 65.59 773 ASN A CA 1
ATOM 4571 C C . ASN A 1 632 ? 12.227 50.177 0.253 1.00 66.31 773 ASN A C 1
ATOM 4572 O O . ASN A 1 632 ? 11.722 49.080 0.019 1.00 65.41 773 ASN A O 1
ATOM 4577 N N . LEU A 1 633 ? 13.216 50.351 1.120 1.00 67.14 774 LEU A N 1
ATOM 4578 C CA . LEU A 1 633 ? 13.789 49.238 1.856 1.00 68.44 774 LEU A CA 1
ATOM 4579 C C . LEU A 1 633 ? 12.732 48.461 2.623 1.00 68.78 774 LEU A C 1
ATOM 4580 O O . LEU A 1 633 ? 12.664 47.236 2.534 1.00 67.73 774 LEU A O 1
ATOM 4585 N N . GLN A 1 634 ? 11.906 49.191 3.366 1.00 70.02 775 GLN A N 1
ATOM 4586 C CA . GLN A 1 634 ? 10.859 48.596 4.184 1.00 71.07 775 GLN A CA 1
ATOM 4587 C C . GLN A 1 634 ? 9.834 47.792 3.387 1.00 72.56 775 GLN A C 1
ATOM 4588 O O . GLN A 1 634 ? 9.312 46.791 3.879 1.00 72.52 775 GLN A O 1
ATOM 4594 N N . ASN A 1 635 ? 9.547 48.219 2.159 1.00 74.24 776 ASN A N 1
ATOM 4595 C CA . ASN A 1 635 ? 8.577 47.505 1.330 1.00 75.91 776 ASN A CA 1
ATOM 4596 C C . ASN A 1 635 ? 8.775 45.998 1.417 1.00 76.56 776 ASN A C 1
ATOM 4597 O O . ASN A 1 635 ? 7.965 45.291 2.021 1.00 77.32 776 ASN A O 1
ATOM 4602 N N . LEU A 1 636 ? 9.863 45.512 0.827 1.00 76.49 777 LEU A N 1
ATOM 4603 C CA . LEU A 1 636 ? 10.153 44.086 0.841 1.00 76.06 777 LEU A CA 1
ATOM 4604 C C . LEU A 1 636 ? 11.645 43.852 0.635 1.00 74.54 777 LEU A C 1
ATOM 4605 O O . LEU A 1 636 ? 12.088 43.529 -0.467 1.00 75.59 777 LEU A O 1
ATOM 4610 N N . ASN A 1 637 ? 12.418 44.022 1.701 1.00 72.65 778 ASN A N 1
ATOM 4611 C CA . ASN A 1 637 ? 13.862 43.824 1.629 1.00 70.59 778 ASN A CA 1
ATOM 4612 C C . ASN A 1 637 ? 14.488 43.888 3.025 1.00 68.47 778 ASN A C 1
ATOM 4613 O O . ASN A 1 637 ? 15.360 43.085 3.369 1.00 67.36 778 ASN A O 1
ATOM 4618 N N . LEU A 1 638 ? 14.026 44.839 3.828 1.00 65.62 779 LEU A N 1
ATOM 4619 C CA . LEU A 1 638 ? 14.526 45.014 5.188 1.00 63.51 779 LEU A CA 1
ATOM 4620 C C . LEU A 1 638 ? 13.855 44.025 6.139 1.00 62.13 779 LEU A C 1
ATOM 4621 O O . LEU A 1 638 ? 12.638 43.864 6.116 1.00 62.13 779 LEU A O 1
ATOM 4626 N N . PRO A 1 639 ? 14.647 43.339 6.984 1.00 60.66 780 PRO A N 1
ATOM 4627 C CA . PRO A 1 639 ? 14.087 42.371 7.935 1.00 59.22 780 PRO A CA 1
ATOM 4628 C C . PRO A 1 639 ? 12.916 42.982 8.702 1.00 57.72 780 PRO A C 1
ATOM 4629 O O . PRO A 1 639 ? 13.028 44.086 9.235 1.00 56.98 780 PRO A O 1
ATOM 4633 N N . GLN A 1 640 ? 11.799 42.265 8.755 1.00 55.85 781 GLN A N 1
ATOM 4634 C CA . GLN A 1 640 ? 10.607 42.762 9.438 1.00 55.72 781 GLN A CA 1
ATOM 4635 C C . GLN A 1 640 ? 10.795 42.859 10.950 1.00 53.67 781 GLN A C 1
ATOM 4636 O O . GLN A 1 640 ? 9.938 43.384 11.661 1.00 53.79 781 GLN A O 1
ATOM 4642 N N . SER A 1 641 ? 11.911 42.332 11.442 1.00 51.45 782 SER A N 1
ATOM 4643 C CA . SER A 1 641 ? 12.219 42.393 12.868 1.00 48.96 782 SER A CA 1
ATOM 4644 C C . SER A 1 641 ? 13.658 41.950 13.132 1.00 47.02 782 SER A C 1
ATOM 4645 O O . SER A 1 641 ? 14.193 41.082 12.436 1.00 45.83 782 SER A O 1
ATOM 4648 N N . PHE A 1 642 ? 14.279 42.556 14.139 1.00 43.91 783 PHE A N 1
ATOM 4649 C CA . PHE A 1 642 ? 15.648 42.218 14.508 1.00 41.09 783 PHE A CA 1
ATOM 4650 C C . PHE A 1 642 ? 15.893 42.589 15.957 1.00 38.76 783 PHE A C 1
ATOM 4651 O O . PHE A 1 642 ? 15.209 43.452 16.512 1.00 39.66 783 PHE A O 1
ATOM 4659 N N . ARG A 1 643 ? 16.860 41.929 16.579 1.00 37.01 784 ARG A N 1
ATOM 4660 C CA . ARG A 1 643 ? 17.180 42.233 17.972 1.00 34.65 784 ARG A CA 1
ATOM 4661 C C . ARG A 1 643 ? 18.016 43.500 18.066 1.00 32.64 784 ARG A C 1
ATOM 4662 O O . ARG A 1 643 ? 18.895 43.724 17.256 1.00 31.19 784 ARG A O 1
ATOM 4670 N N . VAL A 1 644 ? 17.744 44.334 19.059 1.00 31.84 785 VAL A N 1
ATOM 4671 C CA . VAL A 1 644 ? 18.503 45.566 19.193 1.00 31.89 785 VAL A CA 1
ATOM 4672 C C . VAL A 1 644 ? 19.893 45.207 19.696 1.00 30.44 785 VAL A C 1
ATOM 4673 O O . VAL A 1 644 ? 20.052 44.675 20.784 1.00 29.91 785 VAL A O 1
ATOM 4677 N N . PRO A 1 645 ? 20.925 45.518 18.907 1.00 30.79 786 PRO A N 1
ATOM 4678 C CA . PRO A 1 645 ? 22.315 45.216 19.256 1.00 29.47 786 PRO A CA 1
ATOM 4679 C C . PRO A 1 645 ? 22.714 45.476 20.705 1.00 30.67 786 PRO A C 1
ATOM 4680 O O . PRO A 1 645 ? 23.339 44.623 21.332 1.00 31.16 786 PRO A O 1
ATOM 4684 N N . TYR A 1 646 ? 22.337 46.633 21.244 1.00 30.31 787 TYR A N 1
ATOM 4685 C CA . TYR A 1 646 ? 22.685 46.960 22.625 1.00 32.10 787 TYR A CA 1
ATOM 4686 C C . TYR A 1 646 ? 21.655 46.517 23.658 1.00 32.88 787 TYR A C 1
ATOM 4687 O O . TYR A 1 646 ? 21.849 46.750 24.853 1.00 32.22 787 TYR A O 1
ATOM 4696 N N . ASP A 1 647 ? 20.576 45.886 23.198 1.00 32.60 788 ASP A N 1
ATOM 4697 C CA . ASP A 1 647 ? 19.500 45.406 24.078 1.00 34.05 788 ASP A CA 1
ATOM 4698 C C . ASP A 1 647 ? 18.888 44.182 23.390 1.00 35.08 788 ASP A C 1
ATOM 4699 O O . ASP A 1 647 ? 17.749 44.221 22.929 1.00 33.86 788 ASP A O 1
ATOM 4704 N N . PRO A 1 648 ? 19.653 43.075 23.322 1.00 36.57 789 PRO A N 1
ATOM 4705 C CA . PRO A 1 648 ? 19.271 41.800 22.695 1.00 37.38 789 PRO A CA 1
ATOM 4706 C C . PRO A 1 648 ? 17.891 41.265 23.048 1.00 37.76 789 PRO A C 1
ATOM 4707 O O . PRO A 1 648 ? 17.231 40.644 22.214 1.00 39.52 789 PRO A O 1
ATOM 4711 N N . GLY A 1 649 ? 17.458 41.505 24.278 1.00 39.56 790 GLY A N 1
ATOM 4712 C CA . GLY A 1 649 ? 16.149 41.035 24.683 1.00 41.18 790 GLY A CA 1
ATOM 4713 C C . GLY A 1 649 ? 15.005 41.748 23.981 1.00 42.41 790 GLY A C 1
ATOM 4714 O O . GLY A 1 649 ? 13.888 41.232 23.948 1.00 43.32 790 GLY A O 1
ATOM 4715 N N . LEU A 1 650 ? 15.284 42.919 23.410 1.00 42.65 791 LEU A N 1
ATOM 4716 C CA . LEU A 1 650 ? 14.266 43.712 22.721 1.00 43.29 791 LEU A CA 1
ATOM 4717 C C . LEU A 1 650 ? 14.279 43.481 21.202 1.00 43.12 791 LEU A C 1
ATOM 4718 O O . LEU A 1 650 ? 15.327 43.559 20.567 1.00 41.98 791 LEU A O 1
ATOM 4723 N N . LYS A 1 651 ? 13.109 43.212 20.626 1.00 42.40 792 LYS A N 1
ATOM 4724 C CA . LYS A 1 651 ? 12.985 42.969 19.190 1.00 41.41 792 LYS A CA 1
ATOM 4725 C C . LYS A 1 651 ? 12.336 44.159 18.488 1.00 40.61 792 LYS A C 1
ATOM 4726 O O . LYS A 1 651 ? 11.171 44.469 18.742 1.00 41.99 792 LYS A O 1
ATOM 4732 N N . ALA A 1 652 ? 13.090 44.825 17.618 1.00 37.30 793 ALA A N 1
ATOM 4733 C CA . ALA A 1 652 ? 12.581 45.968 16.862 1.00 37.81 793 ALA A CA 1
ATOM 4734 C C . ALA A 1 652 ? 11.820 45.461 15.638 1.00 39.55 793 ALA A C 1
ATOM 4735 O O . ALA A 1 652 ? 12.224 44.480 15.011 1.00 39.03 793 ALA A O 1
ATOM 4737 N N . GLY A 1 653 ? 10.723 46.129 15.299 1.00 41.06 794 GLY A N 1
ATOM 4738 C CA . GLY A 1 653 ? 9.939 45.718 14.144 1.00 42.87 794 GLY A CA 1
ATOM 4739 C C . GLY A 1 653 ? 10.073 46.668 12.971 1.00 44.19 794 GLY A C 1
ATOM 4740 O O . GLY A 1 653 ? 11.180 46.952 12.523 1.00 44.82 794 GLY A O 1
ATOM 4741 N N . ALA A 1 654 ? 8.946 47.172 12.474 1.00 45.36 795 ALA A N 1
ATOM 4742 C CA . ALA A 1 654 ? 8.964 48.088 11.338 1.00 44.82 795 ALA A CA 1
ATOM 4743 C C . ALA A 1 654 ? 9.333 49.510 11.741 1.00 44.14 795 ALA A C 1
ATOM 4744 O O . ALA A 1 654 ? 9.097 49.935 12.868 1.00 42.41 795 ALA A O 1
ATOM 4746 N N . LEU A 1 655 ? 9.905 50.242 10.794 1.00 45.40 796 LEU A N 1
ATOM 4747 C CA . LEU A 1 655 ? 10.292 51.628 11.012 1.00 45.93 796 LEU A CA 1
ATOM 4748 C C . LEU A 1 655 ? 9.069 52.529 10.986 1.00 47.61 796 LEU A C 1
ATOM 4749 O O . LEU A 1 655 ? 8.108 52.261 10.270 1.00 46.92 796 LEU A O 1
ATOM 4754 N N . VAL A 1 656 ? 9.113 53.588 11.786 1.00 48.02 797 VAL A N 1
ATOM 4755 C CA . VAL A 1 656 ? 8.047 54.569 11.836 1.00 49.12 797 VAL A CA 1
ATOM 4756 C C . VAL A 1 656 ? 8.603 55.732 11.029 1.00 49.65 797 VAL A C 1
ATOM 4757 O O . VAL A 1 656 ? 9.049 56.738 11.579 1.00 48.94 797 VAL A O 1
ATOM 4761 N N . ILE A 1 657 ? 8.577 55.567 9.712 1.00 50.33 798 ILE A N 1
ATOM 4762 C CA . ILE A 1 657 ? 9.110 56.552 8.785 1.00 52.55 798 ILE A CA 1
ATOM 4763 C C . ILE A 1 657 ? 8.743 58.001 9.084 1.00 52.45 798 ILE A C 1
ATOM 4764 O O . ILE A 1 657 ? 9.539 58.900 8.834 1.00 52.22 798 ILE A O 1
ATOM 4769 N N . GLU A 1 658 ? 7.548 58.224 9.619 1.00 52.74 799 GLU A N 1
ATOM 4770 C CA . GLU A 1 658 ? 7.089 59.571 9.942 1.00 54.30 799 GLU A CA 1
ATOM 4771 C C . GLU A 1 658 ? 7.980 60.240 10.977 1.00 53.45 799 GLU A C 1
ATOM 4772 O O . GLU A 1 658 ? 8.333 61.409 10.840 1.00 51.87 799 GLU A O 1
ATOM 4778 N N . LYS A 1 659 ? 8.335 59.496 12.021 1.00 52.76 800 LYS A N 1
ATOM 4779 C CA . LYS A 1 659 ? 9.177 60.041 13.083 1.00 52.16 800 LYS A CA 1
ATOM 4780 C C . LYS A 1 659 ? 10.674 59.948 12.794 1.00 50.33 800 LYS A C 1
ATOM 4781 O O . LYS A 1 659 ? 11.483 60.406 13.598 1.00 49.35 800 LYS A O 1
ATOM 4787 N N . CYS A 1 660 ? 11.039 59.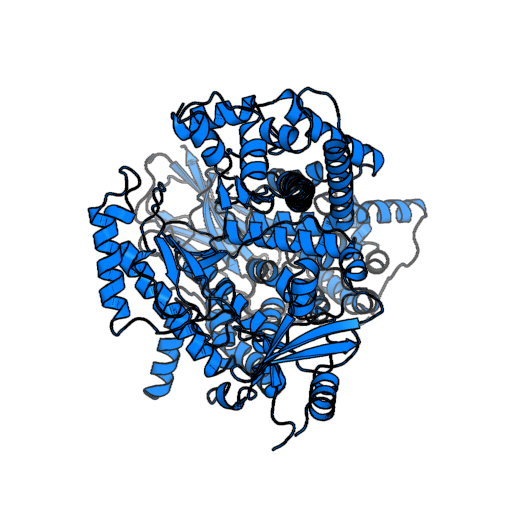353 11.659 1.00 48.00 801 CYS A N 1
ATOM 4788 C CA . CYS A 1 660 ? 12.450 59.228 11.286 1.00 47.85 801 CYS A CA 1
ATOM 4789 C C . CYS A 1 660 ? 12.933 60.540 10.680 1.00 49.81 801 CYS A C 1
ATOM 4790 O O . CYS A 1 660 ? 12.135 61.310 10.137 1.00 51.32 801 CYS A O 1
ATOM 4793 N N . LYS A 1 661 ? 14.239 60.787 10.746 1.00 49.05 802 LYS A N 1
ATOM 4794 C CA . LYS A 1 661 ? 14.791 62.026 10.208 1.00 47.92 802 LYS A CA 1
ATOM 4795 C C . LYS A 1 661 ? 16.308 62.062 10.300 1.00 47.38 802 LYS A C 1
ATOM 4796 O O . LYS A 1 661 ? 16.935 61.123 10.786 1.00 46.80 802 LYS A O 1
ATOM 4802 N N . VAL A 1 662 ? 16.887 63.156 9.813 1.00 48.86 803 VAL A N 1
ATOM 4803 C CA . VAL A 1 662 ? 18.324 63.375 9.868 1.00 48.73 803 VAL A CA 1
ATOM 4804 C C . VAL A 1 662 ? 18.533 64.463 10.907 1.00 49.76 803 VAL A C 1
ATOM 4805 O O . VAL A 1 662 ? 17.979 65.548 10.795 1.00 49.78 803 VAL A O 1
ATOM 4809 N N . MET A 1 663 ? 19.329 64.154 11.921 1.00 51.07 804 MET A N 1
ATOM 4810 C CA . MET A 1 663 ? 19.613 65.075 13.006 1.00 52.61 804 MET A CA 1
ATOM 4811 C C . MET A 1 663 ? 20.276 66.372 12.550 1.00 52.78 804 MET A C 1
ATOM 4812 O O . MET A 1 663 ? 21.068 66.378 11.608 1.00 51.77 804 MET A O 1
ATOM 4817 N N . ALA A 1 664 ? 19.948 67.469 13.228 1.00 53.62 805 ALA A N 1
ATOM 4818 C CA . ALA A 1 664 ? 20.518 68.776 12.899 1.00 54.53 805 ALA A CA 1
ATOM 4819 C C . ALA A 1 664 ? 21.914 68.906 13.501 1.00 54.82 805 ALA A C 1
ATOM 4820 O O . ALA A 1 664 ? 22.369 70.002 13.826 1.00 56.87 805 ALA A O 1
ATOM 4822 N N . SER A 1 665 ? 22.586 67.770 13.643 1.00 54.99 806 SER A N 1
ATOM 4823 C CA . SER A 1 665 ? 23.934 67.705 14.201 1.00 54.07 806 SER A CA 1
ATOM 4824 C C . SER A 1 665 ? 24.962 67.825 13.085 1.00 52.34 806 SER A C 1
ATOM 4825 O O . SER A 1 665 ? 24.681 67.496 11.935 1.00 51.12 806 SER A O 1
ATOM 4828 N N . LYS A 1 666 ? 26.159 68.281 13.438 1.00 51.48 807 LYS A N 1
ATOM 4829 C CA . LYS A 1 666 ? 27.238 68.444 12.469 1.00 51.69 807 LYS A CA 1
ATOM 4830 C C . LYS A 1 666 ? 27.554 67.127 11.776 1.00 50.49 807 LYS A C 1
ATOM 4831 O O . LYS A 1 666 ? 27.905 67.103 10.594 1.00 52.05 807 LYS A O 1
ATOM 4837 N N . LYS A 1 667 ? 27.432 66.036 12.526 1.00 47.57 808 LYS A N 1
ATOM 4838 C CA . LYS A 1 667 ? 27.716 64.707 12.005 1.00 44.19 808 LYS A CA 1
ATOM 4839 C C . LYS A 1 667 ? 26.508 64.086 11.314 1.00 40.71 808 LYS A C 1
ATOM 4840 O O . LYS A 1 667 ? 26.583 62.978 10.776 1.00 39.36 808 LYS A O 1
ATOM 4846 N N . LYS A 1 668 ? 25.388 64.794 11.358 1.00 39.33 809 LYS A N 1
ATOM 4847 C CA . LYS A 1 668 ? 24.165 64.338 10.714 1.00 38.98 809 LYS A CA 1
ATOM 4848 C C . LYS A 1 668 ? 23.805 62.870 10.964 1.00 39.54 809 LYS A C 1
ATOM 4849 O O . LYS A 1 668 ? 23.651 62.092 10.017 1.00 38.12 809 LYS A O 1
ATOM 4855 N N . PRO A 1 669 ? 23.652 62.473 12.244 1.00 39.08 810 PRO A N 1
ATOM 4856 C CA . PRO A 1 669 ? 23.303 61.081 12.576 1.00 38.16 810 PRO A CA 1
ATOM 4857 C C . PRO A 1 669 ? 21.839 60.782 12.244 1.00 37.23 810 PRO A C 1
ATOM 4858 O O . PRO A 1 669 ? 20.988 61.666 12.366 1.00 35.74 810 PRO A O 1
ATOM 4862 N N . LEU A 1 670 ? 21.529 59.548 11.849 1.00 35.84 811 LEU A N 1
ATOM 4863 C CA . LEU A 1 670 ? 20.134 59.208 11.554 1.00 34.95 811 LEU A CA 1
ATOM 4864 C C . LEU A 1 670 ? 19.369 58.951 12.842 1.00 36.74 811 LEU A C 1
ATOM 4865 O O . LEU A 1 670 ? 19.803 58.160 13.699 1.00 33.50 811 LEU A O 1
ATOM 4870 N N . TRP A 1 671 ? 18.231 59.628 12.977 1.00 35.33 812 TRP A N 1
ATOM 4871 C CA . TRP A 1 671 ? 17.367 59.471 14.139 1.00 35.32 812 TRP A CA 1
ATOM 4872 C C . TRP A 1 671 ? 16.264 58.590 13.604 1.00 36.81 812 TRP A C 1
ATOM 4873 O O . TRP A 1 671 ? 15.476 59.008 12.756 1.00 37.44 812 TRP A O 1
ATOM 4884 N N . LEU A 1 672 ? 16.238 57.352 14.087 1.00 36.18 813 LEU A N 1
ATOM 4885 C CA . LEU A 1 672 ? 15.271 56.364 13.645 1.00 35.50 813 LEU A CA 1
ATOM 4886 C C . LEU A 1 672 ? 14.401 55.875 14.783 1.00 37.16 813 LEU A C 1
ATOM 4887 O O . LEU A 1 672 ? 14.840 55.782 15.930 1.00 38.22 813 LEU A O 1
ATOM 4892 N N . GLU A 1 673 ? 13.157 55.553 14.459 1.00 38.88 814 GLU A N 1
ATOM 4893 C CA . GLU A 1 673 ? 12.233 55.047 15.459 1.00 38.64 814 GLU A CA 1
ATOM 4894 C C . GLU A 1 673 ? 11.542 53.824 14.891 1.00 38.43 814 GLU A C 1
ATOM 4895 O O . GLU A 1 673 ? 11.107 53.826 13.738 1.00 38.83 814 GLU A O 1
ATOM 4901 N N . PHE A 1 674 ? 11.488 52.764 15.691 1.00 38.89 815 PHE A N 1
ATOM 4902 C CA . PHE A 1 674 ? 10.857 51.514 15.273 1.00 40.29 815 PHE A CA 1
ATOM 4903 C C . PHE A 1 674 ? 9.742 51.122 16.233 1.00 40.52 815 PHE A C 1
ATOM 4904 O O . PHE A 1 674 ? 9.657 51.623 17.355 1.00 40.36 815 PHE A O 1
ATOM 4912 N N . LYS A 1 675 ? 8.907 50.193 15.789 1.00 43.68 816 LYS A N 1
ATOM 4913 C CA . LYS A 1 675 ? 7.827 49.675 16.619 1.00 44.36 816 LYS A CA 1
ATOM 4914 C C . LYS A 1 675 ? 8.362 48.394 17.263 1.00 44.33 816 LYS A C 1
ATOM 4915 O O . LYS A 1 675 ? 9.287 47.775 16.736 1.00 42.34 816 LYS A O 1
ATOM 4921 N N . CYS A 1 676 ? 7.814 47.996 18.405 1.00 44.56 817 CYS A N 1
ATOM 4922 C CA . CYS A 1 676 ? 8.283 46.763 19.004 1.00 45.08 817 CYS A CA 1
ATOM 4923 C C . CYS A 1 676 ? 7.640 45.621 18.238 1.00 44.88 817 CYS A C 1
ATOM 4924 O O . CYS A 1 676 ? 6.437 45.630 17.989 1.00 46.65 817 CYS A O 1
ATOM 4927 N N . ALA A 1 677 ? 8.455 44.656 17.838 1.00 45.17 818 ALA A N 1
ATOM 4928 C CA . ALA A 1 677 ? 7.976 43.503 17.092 1.00 47.24 818 ALA A CA 1
ATOM 4929 C C . ALA A 1 677 ? 7.180 42.531 17.958 1.00 47.87 818 ALA A C 1
ATOM 4930 O O . ALA A 1 677 ? 6.482 41.666 17.437 1.00 48.71 818 ALA A O 1
ATOM 4932 N N . ASP A 1 678 ? 7.287 42.672 19.275 1.00 48.63 819 ASP A N 1
ATOM 4933 C CA . ASP A 1 678 ? 6.576 41.795 20.191 1.00 50.33 819 ASP A CA 1
ATOM 4934 C C . ASP A 1 678 ? 5.190 42.353 20.515 1.00 51.63 819 ASP A C 1
ATOM 4935 O O . ASP A 1 678 ? 5.056 43.425 21.108 1.00 51.18 819 ASP A O 1
ATOM 4940 N N . PRO A 1 679 ? 4.135 41.615 20.141 1.00 53.60 820 PRO A N 1
ATOM 4941 C CA . PRO A 1 679 ? 2.753 42.042 20.394 1.00 53.87 820 PRO A CA 1
ATOM 4942 C C . PRO A 1 679 ? 2.351 42.032 21.874 1.00 53.47 820 PRO A C 1
ATOM 4943 O O . PRO A 1 679 ? 1.427 42.741 22.274 1.00 53.17 820 PRO A O 1
ATOM 4947 N N . THR A 1 680 ? 3.057 41.243 22.682 1.00 53.28 821 THR A N 1
ATOM 4948 C CA . THR A 1 680 ? 2.778 41.148 24.117 1.00 52.88 821 THR A CA 1
ATOM 4949 C C . THR A 1 680 ? 3.306 42.359 24.883 1.00 53.97 821 THR A C 1
ATOM 4950 O O . THR A 1 680 ? 3.125 42.466 26.098 1.00 53.45 821 THR A O 1
ATOM 4954 N N . ALA A 1 681 ? 3.973 43.260 24.170 1.00 55.18 822 ALA A N 1
ATOM 4955 C CA . ALA A 1 681 ? 4.525 44.463 24.777 1.00 56.59 822 ALA A CA 1
ATOM 4956 C C . ALA A 1 681 ? 3.402 45.275 25.401 1.00 58.12 822 ALA A C 1
ATOM 4957 O O . ALA A 1 681 ? 2.401 45.557 24.749 1.00 59.06 822 ALA A O 1
ATOM 4959 N N . LEU A 1 682 ? 3.565 45.649 26.664 1.00 60.69 823 LEU A N 1
ATOM 4960 C CA . LEU A 1 682 ? 2.542 46.429 27.351 1.00 63.49 823 LEU A CA 1
ATOM 4961 C C . LEU A 1 682 ? 2.670 47.933 27.121 1.00 63.80 823 LEU A C 1
ATOM 4962 O O . LEU A 1 682 ? 2.500 48.724 28.049 1.00 65.08 823 LEU A O 1
ATOM 4967 N N . SER A 1 683 ? 2.970 48.326 25.886 1.00 63.35 824 SER A N 1
ATOM 4968 C CA . SER A 1 683 ? 3.100 49.741 25.550 1.00 61.81 824 SER A CA 1
ATOM 4969 C C . SER A 1 683 ? 3.244 49.948 24.055 1.00 61.02 824 SER A C 1
ATOM 4970 O O . SER A 1 683 ? 3.625 49.035 23.328 1.00 62.09 824 SER A O 1
ATOM 4973 N N . ASN A 1 684 ? 2.939 51.158 23.603 1.00 59.26 825 ASN A N 1
ATOM 4974 C CA . ASN A 1 684 ? 3.036 51.487 22.191 1.00 56.82 825 ASN A CA 1
ATOM 4975 C C . ASN A 1 684 ? 4.225 52.391 21.887 1.00 53.79 825 ASN A C 1
ATOM 4976 O O . ASN A 1 684 ? 4.443 52.769 20.738 1.00 52.41 825 ASN A O 1
ATOM 4981 N N . GLU A 1 685 ? 4.992 52.744 22.912 1.00 51.17 826 GLU A N 1
ATOM 4982 C CA . GLU A 1 685 ? 6.151 53.598 22.697 1.00 50.75 826 GLU A CA 1
ATOM 4983 C C . GLU A 1 685 ? 7.086 52.939 21.693 1.00 48.29 826 GLU A C 1
ATOM 4984 O O . GLU A 1 685 ? 7.220 51.718 21.661 1.00 48.14 826 GLU A O 1
ATOM 4990 N N . THR A 1 686 ? 7.719 53.761 20.871 1.00 45.84 827 THR A N 1
ATOM 4991 C CA . THR A 1 686 ? 8.636 53.273 19.861 1.00 44.15 827 THR A CA 1
ATOM 4992 C C . THR A 1 686 ? 10.012 53.011 20.452 1.00 42.11 827 THR A C 1
ATOM 4993 O O . THR A 1 686 ? 10.303 53.367 21.601 1.00 41.33 827 THR A O 1
ATOM 4997 N N . ILE A 1 687 ? 10.851 52.373 19.647 1.00 40.15 828 ILE A N 1
ATOM 4998 C CA . ILE A 1 687 ? 12.225 52.080 20.014 1.00 37.87 828 ILE A CA 1
ATOM 4999 C C . ILE A 1 687 ? 13.041 53.116 19.240 1.00 36.28 828 ILE A C 1
ATOM 5000 O O . ILE A 1 687 ? 13.116 53.062 18.006 1.00 36.40 828 ILE A O 1
ATOM 5005 N N . GLY A 1 688 ? 13.621 54.072 19.964 1.00 34.67 829 GLY A N 1
ATOM 5006 C CA . GLY A 1 688 ? 14.414 55.112 19.330 1.00 30.84 829 GLY A CA 1
ATOM 5007 C C . GLY A 1 688 ? 15.867 54.719 19.211 1.00 32.42 829 GLY A C 1
ATOM 5008 O O . GLY A 1 688 ? 16.531 54.466 20.215 1.00 29.19 829 GLY A O 1
ATOM 5009 N N . ILE A 1 689 ? 16.365 54.682 17.982 1.00 31.80 830 ILE A N 1
ATOM 5010 C CA . ILE A 1 689 ? 17.750 54.302 17.739 1.00 32.07 830 ILE A CA 1
ATOM 5011 C C . ILE A 1 689 ? 18.451 55.274 16.811 1.00 31.77 830 ILE A C 1
ATOM 5012 O O . ILE A 1 689 ? 17.923 55.613 15.757 1.00 32.67 830 ILE A O 1
ATOM 5017 N N . ILE A 1 690 ? 19.638 55.719 17.211 1.00 30.83 831 ILE A N 1
ATOM 5018 C CA . ILE A 1 690 ? 20.439 56.618 16.396 1.00 30.84 831 ILE A CA 1
ATOM 5019 C C . ILE A 1 690 ? 21.433 55.772 15.601 1.00 31.73 831 ILE A C 1
ATOM 5020 O O . ILE A 1 690 ? 22.136 54.943 16.181 1.00 31.16 831 ILE A O 1
ATOM 5025 N N . PHE A 1 691 ? 21.478 55.953 14.282 1.00 30.95 832 PHE A N 1
ATOM 5026 C CA . PHE A 1 691 ? 22.438 55.221 13.461 1.00 32.39 832 PHE A CA 1
ATOM 5027 C C . PHE A 1 691 ? 23.521 56.240 13.161 1.00 32.74 832 PHE A C 1
ATOM 5028 O O . PHE A 1 691 ? 23.348 57.127 12.326 1.00 34.09 832 PHE A O 1
ATOM 5036 N N . LYS A 1 692 ? 24.642 56.119 13.860 1.00 33.47 833 LYS A N 1
ATOM 5037 C CA . LYS A 1 692 ? 25.748 57.058 13.706 1.00 34.31 833 LYS A CA 1
ATOM 5038 C C . LYS A 1 692 ? 26.745 56.568 12.674 1.00 35.35 833 LYS A C 1
ATOM 5039 O O . LYS A 1 692 ? 27.121 55.402 12.666 1.00 35.58 833 LYS A O 1
ATOM 5045 N N . HIS A 1 693 ? 27.177 57.460 11.799 1.00 35.13 834 HIS A N 1
ATOM 5046 C CA . HIS A 1 693 ? 28.125 57.065 10.773 1.00 37.66 834 HIS A CA 1
ATOM 5047 C C . HIS A 1 693 ? 29.261 58.068 10.732 1.00 36.08 834 HIS A C 1
ATOM 5048 O O . HIS A 1 693 ? 29.114 59.225 11.137 1.00 37.16 834 HIS A O 1
ATOM 5055 N N . GLY A 1 694 ? 30.403 57.606 10.244 1.00 39.79 835 GLY A N 1
ATOM 5056 C CA . GLY A 1 694 ? 31.564 58.469 10.143 1.00 40.45 835 GLY A CA 1
ATOM 5057 C C . GLY A 1 694 ? 32.267 58.705 11.472 1.00 40.35 835 GLY A C 1
ATOM 5058 O O . GLY A 1 694 ? 33.036 59.651 11.598 1.00 38.76 835 GLY A O 1
ATOM 5059 N N . ASP A 1 695 ? 32.015 57.858 12.466 1.00 38.36 836 ASP A N 1
ATOM 5060 C CA . ASP A 1 695 ? 32.662 58.028 13.770 1.00 37.44 836 ASP A CA 1
ATOM 5061 C C . ASP A 1 695 ? 32.925 56.691 14.453 1.00 35.17 836 ASP A C 1
ATOM 5062 O O . ASP A 1 695 ? 32.044 55.836 14.514 1.00 32.28 836 ASP A O 1
ATOM 5067 N N . ASP A 1 696 ? 34.148 56.511 14.946 1.00 33.67 837 ASP A N 1
ATOM 5068 C CA . ASP A 1 696 ? 34.521 55.281 15.644 1.00 33.11 837 ASP A CA 1
ATOM 5069 C C . ASP A 1 696 ? 33.959 55.443 17.055 1.00 32.53 837 ASP A C 1
ATOM 5070 O O . ASP A 1 696 ? 34.391 56.319 17.811 1.00 33.27 837 ASP A O 1
ATOM 5075 N N . LEU A 1 697 ? 32.989 54.602 17.396 1.00 31.70 838 LEU A N 1
ATOM 5076 C CA . LEU A 1 697 ? 32.342 54.650 18.704 1.00 31.92 838 LEU A CA 1
ATOM 5077 C C . LEU A 1 697 ? 32.975 53.719 19.742 1.00 32.55 838 LEU A C 1
ATOM 5078 O O . LEU A 1 697 ? 32.373 53.464 20.783 1.00 30.79 838 LEU A O 1
ATOM 5083 N N . ARG A 1 698 ? 34.183 53.227 19.473 1.00 29.20 839 ARG A N 1
ATOM 5084 C CA . ARG A 1 698 ? 34.824 52.320 20.410 1.00 31.48 839 ARG A CA 1
ATOM 5085 C C . ARG A 1 698 ? 35.180 52.954 21.759 1.00 31.12 839 ARG A C 1
ATOM 5086 O O . ARG A 1 698 ? 35.124 52.286 22.794 1.00 29.11 839 ARG A O 1
ATOM 5094 N N . GLN A 1 699 ? 35.522 54.234 21.759 1.00 31.26 840 GLN A N 1
ATOM 5095 C CA . GLN A 1 699 ? 35.850 54.895 23.007 1.00 33.98 840 GLN A CA 1
ATOM 5096 C C . GLN A 1 699 ? 34.585 55.125 23.822 1.00 32.80 840 GLN A C 1
ATOM 5097 O O . GLN A 1 699 ? 34.615 54.998 25.039 1.00 32.08 840 GLN A O 1
ATOM 5103 N N . ASP A 1 700 ? 33.483 55.485 23.163 1.00 30.15 841 ASP A N 1
ATOM 5104 C CA . ASP A 1 700 ? 32.236 55.688 23.892 1.00 31.86 841 ASP A CA 1
ATOM 5105 C C . ASP A 1 700 ? 31.837 54.384 24.586 1.00 32.45 841 ASP A C 1
ATOM 5106 O O . ASP A 1 700 ? 31.410 54.414 25.731 1.00 31.06 841 ASP A O 1
ATOM 5111 N N . MET A 1 701 ? 31.955 53.256 23.878 1.00 31.93 842 MET A N 1
ATOM 5112 C CA . MET A 1 701 ? 31.625 51.937 24.423 1.00 34.01 842 MET A CA 1
ATOM 5113 C C . MET A 1 701 ? 32.458 51.619 25.645 1.00 33.32 842 MET A C 1
ATOM 5114 O O . MET A 1 701 ? 31.971 51.031 26.603 1.00 36.15 842 MET A O 1
ATOM 5119 N N . LEU A 1 702 ? 33.734 51.974 25.588 1.00 32.69 843 LEU A N 1
ATOM 5120 C CA . LEU A 1 702 ? 34.642 51.719 26.698 1.00 33.89 843 LEU A CA 1
ATOM 5121 C C . LEU A 1 702 ? 34.237 52.569 27.897 1.00 33.44 843 LEU A C 1
ATOM 5122 O O . LEU A 1 702 ? 34.135 52.058 29.015 1.00 33.08 843 LEU A O 1
ATOM 5127 N N . ILE A 1 703 ? 33.987 53.857 27.657 1.00 31.08 844 ILE A N 1
ATOM 5128 C CA . ILE A 1 703 ? 33.599 54.787 28.730 1.00 31.49 844 ILE A CA 1
ATOM 5129 C C . ILE A 1 703 ? 32.296 54.348 29.387 1.00 29.75 844 ILE A C 1
ATOM 5130 O O . ILE A 1 703 ? 32.204 54.281 30.605 1.00 32.34 844 ILE A O 1
ATOM 5135 N N . LEU A 1 704 ? 31.294 54.036 28.573 1.00 29.50 845 LEU A N 1
ATOM 5136 C CA . LEU A 1 704 ? 30.004 53.587 29.080 1.00 29.45 845 LEU A CA 1
ATOM 5137 C C . LEU A 1 704 ? 30.147 52.316 29.926 1.00 30.74 845 LEU A C 1
ATOM 5138 O O . LEU A 1 704 ? 29.483 52.182 30.950 1.00 29.45 845 LEU A O 1
ATOM 5143 N N . GLN A 1 705 ? 30.999 51.387 29.489 1.00 30.24 846 GLN A N 1
ATOM 5144 C CA . GLN A 1 705 ? 31.190 50.117 30.203 1.00 30.82 846 GLN A CA 1
ATOM 5145 C C . GLN A 1 705 ? 31.900 50.349 31.524 1.00 31.56 846 GLN A C 1
ATOM 5146 O O . GLN A 1 705 ? 31.555 49.723 32.523 1.00 32.67 846 GLN A O 1
ATOM 5152 N N . ILE A 1 706 ? 32.888 51.241 31.541 1.00 31.38 847 ILE A N 1
ATOM 5153 C CA . ILE A 1 706 ? 33.588 51.531 32.788 1.00 33.02 847 ILE A CA 1
ATOM 5154 C C . ILE A 1 706 ? 32.547 52.117 33.750 1.00 32.23 847 ILE A C 1
ATOM 5155 O O . ILE A 1 706 ? 32.588 51.859 34.951 1.00 32.71 847 ILE A O 1
ATOM 5160 N N . LEU A 1 707 ? 31.598 52.881 33.211 1.00 31.08 848 LEU A N 1
ATOM 5161 C CA . LEU A 1 707 ? 30.530 53.462 34.036 1.00 32.79 848 LEU A CA 1
ATOM 5162 C C . LEU A 1 707 ? 29.650 52.356 34.615 1.00 32.28 848 LEU A C 1
ATOM 5163 O O . LEU A 1 707 ? 29.240 52.428 35.782 1.00 30.76 848 LEU A O 1
ATOM 5168 N N . ARG A 1 708 ? 29.354 51.332 33.812 1.00 29.56 849 ARG A N 1
ATOM 5169 C CA . ARG A 1 708 ? 28.541 50.230 34.314 1.00 29.53 849 ARG A CA 1
ATOM 5170 C C . ARG A 1 708 ? 29.344 49.524 35.392 1.00 31.04 849 ARG A C 1
ATOM 5171 O O . ARG A 1 708 ? 28.780 49.059 36.394 1.00 32.96 849 ARG A O 1
ATOM 5179 N N . ILE A 1 709 ? 30.663 49.446 35.201 1.00 31.56 850 ILE A N 1
ATOM 5180 C CA . ILE A 1 709 ? 31.515 48.806 36.216 1.00 32.97 850 ILE A CA 1
ATOM 5181 C C . ILE A 1 709 ? 31.446 49.630 37.509 1.00 35.75 850 ILE A C 1
ATOM 5182 O O . ILE A 1 709 ? 31.370 49.075 38.619 1.00 34.91 850 ILE A O 1
ATOM 5187 N N . MET A 1 710 ? 31.472 50.955 37.381 1.00 35.86 851 MET A N 1
ATOM 5188 C CA . MET A 1 710 ? 31.367 51.784 38.583 1.00 37.76 851 MET A CA 1
ATOM 5189 C C . MET A 1 710 ? 30.045 51.499 39.303 1.00 37.29 851 MET A C 1
ATOM 5190 O O . MET A 1 710 ? 30.009 51.449 40.533 1.00 39.77 851 MET A O 1
ATOM 5195 N N . GLU A 1 711 ? 28.972 51.288 38.545 1.00 36.09 852 GLU A N 1
ATOM 5196 C CA . GLU A 1 711 ? 27.671 50.988 39.150 1.00 38.93 852 GLU A CA 1
ATOM 5197 C C . GLU A 1 711 ? 27.719 49.710 39.978 1.00 39.69 852 GLU A C 1
ATOM 5198 O O . GLU A 1 711 ? 27.160 49.648 41.079 1.00 38.80 852 GLU A O 1
ATOM 5204 N N . SER A 1 712 ? 28.382 48.692 39.438 1.00 38.85 853 SER A N 1
ATOM 5205 C CA . SER A 1 712 ? 28.464 47.412 40.125 1.00 39.96 853 SER A CA 1
ATOM 5206 C C . SER A 1 712 ? 29.353 47.554 41.350 1.00 41.19 853 SER A C 1
ATOM 5207 O O . SER A 1 712 ? 29.115 46.920 42.386 1.00 40.13 853 SER A O 1
ATOM 5210 N N . ILE A 1 713 ? 30.385 48.384 41.220 1.00 42.07 854 ILE A N 1
ATOM 5211 C CA . ILE A 1 713 ? 31.297 48.634 42.322 1.00 43.41 854 ILE A CA 1
ATOM 5212 C C . ILE A 1 713 ? 30.532 49.335 43.427 1.00 44.77 854 ILE A C 1
ATOM 5213 O O . ILE A 1 713 ? 30.696 49.023 44.605 1.00 45.37 854 ILE A O 1
ATOM 5218 N N . TRP A 1 714 ? 29.697 50.296 43.057 1.00 44.79 855 TRP A N 1
ATOM 5219 C CA . TRP A 1 714 ? 28.935 50.999 44.071 1.00 46.31 855 TRP A CA 1
ATOM 5220 C C . TRP A 1 714 ? 27.879 50.094 44.677 1.00 46.75 855 TRP A C 1
ATOM 5221 O O . TRP A 1 714 ? 27.484 50.283 45.823 1.00 46.83 855 TRP A O 1
ATOM 5232 N N . GLU A 1 715 ? 27.428 49.104 43.909 1.00 49.13 856 GLU A N 1
ATOM 5233 C CA . GLU A 1 715 ? 26.429 48.164 44.404 1.00 49.79 856 GLU A CA 1
ATOM 5234 C C . GLU A 1 715 ? 26.996 47.322 45.549 1.00 51.51 856 GLU A C 1
ATOM 5235 O O . GLU A 1 715 ? 26.318 47.091 46.548 1.00 51.83 856 GLU A O 1
ATOM 5241 N N . THR A 1 716 ? 28.240 46.867 45.403 1.00 53.12 857 THR A N 1
ATOM 5242 C CA . THR A 1 716 ? 28.873 46.056 46.441 1.00 54.76 857 THR A CA 1
ATOM 5243 C C . THR A 1 716 ? 29.047 46.906 47.692 1.00 56.90 857 THR A C 1
ATOM 5244 O O . THR A 1 716 ? 29.001 46.401 48.815 1.00 57.57 857 THR A O 1
ATOM 5248 N N . GLU A 1 717 ? 29.260 48.201 47.486 1.00 56.97 858 GLU A N 1
ATOM 5249 C CA . GLU A 1 717 ? 29.429 49.130 48.592 1.00 56.88 858 GLU A CA 1
ATOM 5250 C C . GLU A 1 717 ? 28.055 49.659 48.966 1.00 56.61 858 GLU A C 1
ATOM 5251 O O . GLU A 1 717 ? 27.938 50.639 49.693 1.00 57.70 858 GLU A O 1
ATOM 5257 N N . SER A 1 718 ? 27.017 49.011 48.446 1.00 55.61 859 SER A N 1
ATOM 5258 C CA . SER A 1 718 ? 25.641 49.395 48.735 1.00 55.93 859 SER A CA 1
ATOM 5259 C C . SER A 1 718 ? 25.356 50.869 48.461 1.00 55.52 859 SER A C 1
ATOM 5260 O O . SER A 1 718 ? 25.091 51.632 49.391 1.00 57.58 859 SER A O 1
ATOM 5263 N N . LEU A 1 719 ? 25.413 51.266 47.191 1.00 52.19 860 LEU A N 1
ATOM 5264 C CA . LEU A 1 719 ? 25.149 52.647 46.799 1.00 50.39 860 LEU A CA 1
ATOM 5265 C C . LEU A 1 719 ? 24.571 52.717 45.396 1.00 48.48 860 LEU A C 1
ATOM 5266 O O . LEU A 1 719 ? 24.976 51.967 44.511 1.00 47.42 860 LEU A O 1
ATOM 5271 N N . ASP A 1 720 ? 23.626 53.627 45.204 1.00 47.30 861 ASP A N 1
ATOM 5272 C CA . ASP A 1 720 ? 22.979 53.811 43.915 1.00 46.99 861 ASP A CA 1
ATOM 5273 C C . ASP A 1 720 ? 23.201 55.246 43.435 1.00 45.60 861 ASP A C 1
ATOM 5274 O O . ASP A 1 720 ? 22.563 56.166 43.934 1.00 45.42 861 ASP A O 1
ATOM 5279 N N . LEU A 1 721 ? 24.093 55.444 42.469 1.00 42.86 862 LEU A N 1
ATOM 5280 C CA . LEU A 1 721 ? 24.366 56.792 41.981 1.00 41.00 862 LEU A CA 1
ATOM 5281 C C . LEU A 1 721 ? 23.505 57.217 40.800 1.00 38.13 862 LEU A C 1
ATOM 5282 O O . LEU A 1 721 ? 23.700 58.299 40.240 1.00 38.12 862 LEU A O 1
ATOM 5287 N N . CYS A 1 722 ? 22.546 56.371 40.437 1.00 37.81 863 CYS A N 1
ATOM 5288 C CA . CYS A 1 722 ? 21.623 56.648 39.338 1.00 36.56 863 CYS A CA 1
ATOM 5289 C C . CYS A 1 722 ? 22.238 57.020 37.981 1.00 37.39 863 CYS A C 1
ATOM 5290 O O . CYS A 1 722 ? 21.678 57.845 37.242 1.00 34.71 863 CYS A O 1
ATOM 5293 N N . LEU A 1 723 ? 23.382 56.426 37.649 1.00 36.00 864 LEU A N 1
ATOM 5294 C CA . LEU A 1 723 ? 24.013 56.721 36.363 1.00 36.51 864 LEU A CA 1
ATOM 5295 C C . LEU A 1 723 ? 23.085 56.230 35.264 1.00 35.23 864 LEU A C 1
ATOM 5296 O O . LEU A 1 723 ? 22.146 55.476 35.524 1.00 35.65 864 LEU A O 1
ATOM 5301 N N . LEU A 1 724 ? 23.339 56.644 34.030 1.00 33.79 865 LEU A N 1
ATOM 5302 C CA . LEU A 1 724 ? 22.503 56.190 32.931 1.00 34.16 865 LEU A CA 1
ATOM 5303 C C . LEU A 1 724 ? 23.371 55.845 31.717 1.00 33.01 865 LEU A C 1
ATOM 5304 O O . LEU A 1 724 ? 23.441 56.609 30.741 1.00 32.18 865 LEU A O 1
ATOM 5309 N N . PRO A 1 725 ? 24.055 54.686 31.778 1.00 32.34 866 PRO A N 1
ATOM 5310 C CA . PRO A 1 725 ? 24.931 54.212 30.700 1.00 31.19 866 PRO A CA 1
ATOM 5311 C C . PRO A 1 725 ? 24.024 53.691 29.613 1.00 32.16 866 PRO A C 1
ATOM 5312 O O . PRO A 1 725 ? 23.733 52.488 29.552 1.00 33.42 866 PRO A O 1
ATOM 5316 N N . TYR A 1 726 ? 23.549 54.595 28.766 1.00 30.42 867 TYR A N 1
ATOM 5317 C CA . TYR A 1 726 ? 22.638 54.207 27.699 1.00 29.56 867 TYR A CA 1
ATOM 5318 C C . TYR A 1 726 ? 23.320 53.247 26.719 1.00 29.41 867 TYR A C 1
ATOM 5319 O O . TYR A 1 726 ? 24.559 53.146 26.671 1.00 27.61 867 TYR A O 1
ATOM 5328 N N . GLY A 1 727 ? 22.504 52.557 25.928 1.00 28.90 868 GLY A N 1
ATOM 5329 C CA . GLY A 1 727 ? 23.034 51.611 24.957 1.00 29.31 868 GLY A CA 1
ATOM 5330 C C . GLY A 1 727 ? 23.849 52.290 23.878 1.00 31.13 868 GLY A C 1
ATOM 5331 O O . GLY A 1 727 ? 23.419 53.303 23.307 1.00 27.93 868 GLY A O 1
ATOM 5332 N N . CYS A 1 728 ? 25.016 51.720 23.592 1.00 28.15 869 CYS A N 1
ATOM 5333 C CA . CYS A 1 728 ? 25.915 52.272 22.594 1.00 29.95 869 CYS A CA 1
ATOM 5334 C C . CYS A 1 728 ? 26.817 51.162 22.075 1.00 30.17 869 CYS A C 1
ATOM 5335 O O . CYS A 1 728 ? 27.642 50.638 22.813 1.00 29.99 869 CYS A O 1
ATOM 5338 N N . ILE A 1 729 ? 26.654 50.771 20.815 1.00 30.88 870 ILE A N 1
ATOM 5339 C CA . ILE A 1 729 ? 27.496 49.703 20.276 1.00 32.91 870 ILE A CA 1
ATOM 5340 C C . ILE A 1 729 ? 28.031 49.978 18.885 1.00 32.86 870 ILE A C 1
ATOM 5341 O O . ILE A 1 729 ? 27.279 50.306 17.961 1.00 29.78 870 ILE A O 1
ATOM 5346 N N . SER A 1 730 ? 29.339 49.824 18.740 1.00 31.58 871 SER A N 1
ATOM 5347 C CA . SER A 1 730 ? 29.982 50.003 17.447 1.00 33.44 871 SER A CA 1
ATOM 5348 C C . SER A 1 730 ? 29.497 48.771 16.661 1.00 34.20 871 SER A C 1
ATOM 5349 O O . SER A 1 730 ? 29.535 47.643 17.177 1.00 32.89 871 SER A O 1
ATOM 5352 N N . THR A 1 731 ? 29.026 48.961 15.433 1.00 33.01 872 THR A N 1
ATOM 5353 C CA . THR A 1 731 ? 28.528 47.821 14.668 1.00 32.78 872 THR A CA 1
ATOM 5354 C C . THR A 1 731 ? 29.320 47.540 13.403 1.00 31.85 872 THR A C 1
ATOM 5355 O O . THR A 1 731 ? 29.027 46.596 12.685 1.00 33.46 872 THR A O 1
ATOM 5359 N N . GLY A 1 732 ? 30.318 48.369 13.136 1.00 29.87 873 GLY A N 1
ATOM 5360 C CA . GLY A 1 732 ? 31.138 48.195 11.954 1.00 30.03 873 GLY A CA 1
ATOM 5361 C C . GLY A 1 732 ? 32.124 49.351 11.814 1.00 32.69 873 GLY A C 1
ATOM 5362 O O . GLY A 1 732 ? 32.344 50.116 12.759 1.00 31.54 873 GLY A O 1
ATOM 5363 N N . ASP A 1 733 ? 32.706 49.493 10.625 1.00 33.94 874 ASP A N 1
ATOM 5364 C CA . ASP A 1 733 ? 33.686 50.540 10.361 1.00 36.26 874 ASP A CA 1
ATOM 5365 C C . ASP A 1 733 ? 33.124 51.952 10.466 1.00 37.43 874 ASP A C 1
ATOM 5366 O O . ASP A 1 733 ? 32.458 52.441 9.550 1.00 38.98 874 ASP A O 1
ATOM 5371 N N . LYS A 1 734 ? 33.409 52.607 11.588 1.00 35.20 875 LYS A N 1
ATOM 5372 C CA . LYS A 1 734 ? 32.942 53.964 11.837 1.00 34.73 875 LYS A CA 1
ATOM 5373 C C . LYS A 1 734 ? 31.421 54.074 11.769 1.00 33.15 875 LYS A C 1
ATOM 5374 O O . LYS A 1 734 ? 30.886 55.084 11.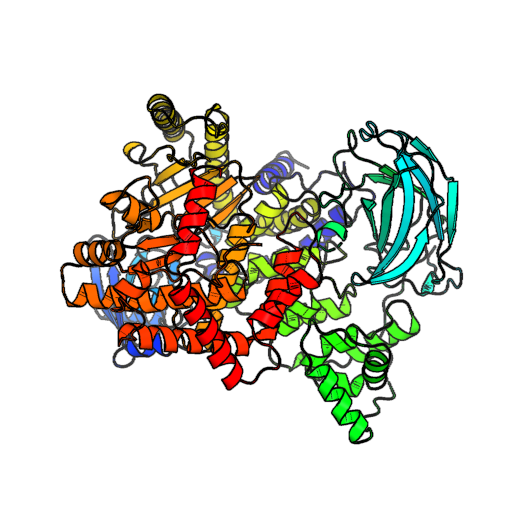314 1.00 30.86 875 LYS A O 1
ATOM 5380 N N . ILE A 1 735 ? 30.723 53.022 12.187 1.00 32.80 876 ILE A N 1
ATOM 5381 C CA . ILE A 1 735 ? 29.265 53.065 12.226 1.00 31.56 876 ILE A CA 1
ATOM 5382 C C . ILE A 1 735 ? 28.790 52.402 13.501 1.00 31.39 876 ILE A C 1
ATOM 5383 O O . ILE A 1 735 ? 29.475 51.536 14.049 1.00 30.55 876 ILE A O 1
ATOM 5388 N N . GLY A 1 736 ? 27.608 52.789 13.972 1.00 29.51 877 GLY A N 1
ATOM 5389 C CA . GLY A 1 736 ? 27.096 52.202 15.200 1.00 28.54 877 GLY A CA 1
ATOM 5390 C C . GLY A 1 736 ? 25.702 52.671 15.540 1.00 31.70 877 GLY A C 1
ATOM 5391 O O . GLY A 1 736 ? 25.157 53.584 14.897 1.00 33.89 877 GLY A O 1
ATOM 5392 N N . MET A 1 737 ? 25.120 52.036 16.550 1.00 30.80 878 MET A N 1
ATOM 5393 C CA . MET A 1 737 ? 23.780 52.373 17.010 1.00 29.74 878 MET A CA 1
ATOM 5394 C C . MET A 1 737 ? 23.825 52.869 18.449 1.00 32.87 878 MET A C 1
ATOM 5395 O O . MET A 1 737 ? 24.522 52.291 19.292 1.00 31.80 878 MET A O 1
ATOM 5400 N N . ILE A 1 738 ? 23.085 53.948 18.712 1.00 30.73 879 ILE A N 1
ATOM 5401 C CA . ILE A 1 738 ? 23.026 54.533 20.038 1.00 30.13 879 ILE A CA 1
ATOM 5402 C C . ILE A 1 738 ? 21.587 54.642 20.499 1.00 30.88 879 ILE A C 1
ATOM 5403 O O . ILE A 1 738 ? 20.700 55.054 19.740 1.00 31.35 879 ILE A O 1
ATOM 5408 N N . GLU A 1 739 ? 21.362 54.245 21.742 1.00 27.94 880 GLU A N 1
ATOM 5409 C CA . GLU A 1 739 ? 20.032 54.294 22.331 1.00 30.99 880 GLU A CA 1
ATOM 5410 C C . GLU A 1 739 ? 19.527 55.727 22.496 1.00 30.34 880 GLU A C 1
ATOM 5411 O O . GLU A 1 739 ? 20.260 56.590 22.965 1.00 28.73 880 GLU A O 1
ATOM 5417 N N . ILE A 1 740 ? 18.277 55.982 22.123 1.00 31.48 881 ILE A N 1
ATOM 5418 C CA . ILE A 1 740 ? 17.715 57.316 22.289 1.00 31.97 881 ILE A CA 1
ATOM 5419 C C . ILE A 1 740 ? 17.006 57.314 23.629 1.00 31.21 881 ILE A C 1
ATOM 5420 O O . ILE A 1 740 ? 16.039 56.575 23.805 1.00 32.35 881 ILE A O 1
ATOM 5425 N N . VAL A 1 741 ? 17.503 58.098 24.584 1.00 31.89 882 VAL A N 1
ATOM 5426 C CA . VAL A 1 741 ? 16.869 58.175 25.896 1.00 33.14 882 VAL A CA 1
ATOM 5427 C C . VAL A 1 741 ? 15.569 58.974 25.723 1.00 36.93 882 VAL A C 1
ATOM 5428 O O . VAL A 1 741 ? 15.567 60.049 25.124 1.00 34.20 882 VAL A O 1
ATOM 5432 N N . LYS A 1 742 ? 14.467 58.438 26.241 1.00 38.64 883 LYS A N 1
ATOM 5433 C CA . LYS A 1 742 ? 13.164 59.093 26.144 1.00 40.59 883 LYS A CA 1
ATOM 5434 C C . LYS A 1 742 ? 13.017 60.275 27.103 1.00 39.65 883 LYS A C 1
ATOM 5435 O O . LYS A 1 742 ? 13.664 60.325 28.144 1.00 40.02 883 LYS A O 1
ATOM 5441 N N . ASP A 1 743 ? 12.153 61.218 26.740 1.00 41.46 884 ASP A N 1
ATOM 5442 C CA . ASP A 1 743 ? 11.885 62.398 27.560 1.00 41.17 884 ASP A CA 1
ATOM 5443 C C . ASP A 1 743 ? 13.159 63.052 28.122 1.00 39.51 884 ASP A C 1
ATOM 5444 O O . ASP A 1 743 ? 13.285 63.222 29.336 1.00 42.66 884 ASP A O 1
ATOM 5449 N N . ALA A 1 744 ? 14.101 63.408 27.251 1.00 39.47 885 ALA A N 1
ATOM 5450 C CA . ALA A 1 744 ? 15.347 64.034 27.694 1.00 37.37 885 ALA A CA 1
ATOM 5451 C C . ALA A 1 744 ? 15.828 65.112 26.739 1.00 37.19 885 ALA A C 1
ATOM 5452 O O . ALA A 1 744 ? 15.531 65.075 25.551 1.00 35.54 885 ALA A O 1
ATOM 5454 N N . THR A 1 745 ? 16.580 66.074 27.258 1.00 37.32 886 THR A N 1
ATOM 5455 C CA . THR A 1 745 ? 17.108 67.133 26.409 1.00 38.94 886 THR A CA 1
ATOM 5456 C C . THR A 1 745 ? 18.461 67.554 26.949 1.00 37.86 886 THR A C 1
ATOM 5457 O O . THR A 1 745 ? 18.849 67.171 28.055 1.00 37.47 886 THR A O 1
ATOM 5461 N N . THR A 1 746 ? 19.173 68.341 26.157 1.00 36.47 887 THR A N 1
ATOM 5462 C CA . THR A 1 746 ? 20.491 68.825 26.528 1.00 38.39 887 THR A CA 1
ATOM 5463 C C . THR A 1 746 ? 20.382 70.023 27.462 1.00 38.11 887 THR A C 1
ATOM 5464 O O . THR A 1 746 ? 19.443 70.819 27.369 1.00 36.56 887 THR A O 1
ATOM 5468 N N . ILE A 1 747 ? 21.349 70.151 28.362 1.00 37.62 888 ILE A N 1
ATOM 5469 C CA . ILE A 1 747 ? 21.364 71.264 29.297 1.00 38.66 888 ILE A CA 1
ATOM 5470 C C . ILE A 1 747 ? 21.507 72.574 28.508 1.00 40.26 888 ILE A C 1
ATOM 5471 O O . ILE A 1 747 ? 20.831 73.563 28.791 1.00 39.94 888 ILE A O 1
ATOM 5476 N N . ALA A 1 748 ? 22.377 72.577 27.504 1.00 41.54 889 ALA A N 1
ATOM 5477 C CA . ALA A 1 748 ? 22.581 73.774 26.690 1.00 44.02 889 ALA A CA 1
ATOM 5478 C C . ALA A 1 748 ? 21.280 74.164 25.995 1.00 45.44 889 ALA A C 1
ATOM 5479 O O . ALA A 1 748 ? 20.981 75.355 25.824 1.00 45.29 889 ALA A O 1
ATOM 5481 N N . LYS A 1 749 ? 20.520 73.154 25.579 1.00 46.53 890 LYS A N 1
ATOM 5482 C CA . LYS A 1 749 ? 19.240 73.370 24.906 1.00 48.17 890 LYS A CA 1
ATOM 5483 C C . LYS A 1 749 ? 18.280 74.114 25.837 1.00 47.50 890 LYS A C 1
ATOM 5484 O O . LYS A 1 749 ? 17.664 75.107 25.458 1.00 47.45 890 LYS A O 1
ATOM 5490 N N . ILE A 1 750 ? 18.154 73.616 27.059 1.00 48.63 891 ILE A N 1
ATOM 5491 C CA . ILE A 1 750 ? 17.285 74.229 28.047 1.00 49.61 891 ILE A CA 1
ATOM 5492 C C . ILE A 1 750 ? 17.667 75.698 28.222 1.00 51.42 891 ILE A C 1
ATOM 5493 O O . ILE A 1 750 ? 16.798 76.555 28.349 1.00 51.39 891 ILE A O 1
ATOM 5498 N N . GLN A 1 751 ? 18.965 75.986 28.214 1.00 51.24 892 GLN A N 1
ATOM 5499 C CA . GLN A 1 751 ? 19.429 77.361 28.344 1.00 53.66 892 GLN A CA 1
ATOM 5500 C C . GLN A 1 751 ? 19.034 78.179 27.113 1.00 55.07 892 GLN A C 1
ATOM 5501 O O . GLN A 1 751 ? 18.487 79.271 27.244 1.00 55.21 892 GLN A O 1
ATOM 5507 N N . GLN A 1 752 ? 19.303 77.641 25.924 1.00 57.54 893 GLN A N 1
ATOM 5508 C CA . GLN A 1 752 ? 18.993 78.325 24.665 1.00 60.54 893 GLN A CA 1
ATOM 5509 C C . GLN A 1 752 ? 17.529 78.737 24.510 1.00 62.15 893 GLN A C 1
ATOM 5510 O O . GLN A 1 752 ? 17.234 79.742 23.865 1.00 63.06 893 GLN A O 1
ATOM 5516 N N . SER A 1 753 ? 16.613 77.967 25.089 1.00 64.52 894 SER A N 1
ATOM 5517 C CA . SER A 1 753 ? 15.191 78.292 24.981 1.00 67.64 894 SER A CA 1
ATOM 5518 C C . SER A 1 753 ? 14.854 79.624 25.639 1.00 69.03 894 SER A C 1
ATOM 5519 O O . SER A 1 753 ? 14.073 80.408 25.101 1.00 69.13 894 SER A O 1
ATOM 5522 N N . THR A 1 754 ? 15.449 79.872 26.801 1.00 70.98 895 THR A N 1
ATOM 5523 C CA . THR A 1 754 ? 15.216 81.109 27.531 1.00 72.86 895 THR A CA 1
ATOM 5524 C C . THR A 1 754 ? 16.111 82.208 26.971 1.00 74.72 895 THR A C 1
ATOM 5525 O O . THR A 1 754 ? 15.625 83.227 26.481 1.00 75.21 895 THR A O 1
ATOM 5529 N N . VAL A 1 755 ? 17.419 81.996 27.032 1.00 75.66 896 VAL A N 1
ATOM 5530 C CA . VAL A 1 755 ? 18.352 82.983 26.515 1.00 76.94 896 VAL A CA 1
ATOM 5531 C C . VAL A 1 755 ? 18.411 82.872 24.994 1.00 77.97 896 VAL A C 1
ATOM 5532 O O . VAL A 1 755 ? 17.624 83.503 24.292 1.00 79.67 896 VAL A O 1
ATOM 5536 N N . GLY A 1 756 ? 19.334 82.062 24.486 1.00 78.38 897 GLY A N 1
ATOM 5537 C CA . GLY A 1 756 ? 19.450 81.898 23.048 1.00 77.98 897 GLY A CA 1
ATOM 5538 C C . GLY A 1 756 ? 20.827 81.443 22.601 1.00 78.41 897 GLY A C 1
ATOM 5539 O O . GLY A 1 756 ? 21.480 80.641 23.270 1.00 78.09 897 GLY A O 1
ATOM 5540 N N . ASN A 1 757 ? 21.271 81.957 21.458 1.00 78.37 898 ASN A N 1
ATOM 5541 C CA . ASN A 1 757 ? 22.580 81.606 20.923 1.00 78.76 898 ASN A CA 1
ATOM 5542 C C . ASN A 1 757 ? 23.649 82.536 21.481 1.00 77.51 898 ASN A C 1
ATOM 5543 O O . ASN A 1 757 ? 24.514 83.015 20.748 1.00 77.36 898 ASN A O 1
ATOM 5548 N N . THR A 1 758 ? 23.576 82.788 22.786 1.00 75.36 899 THR A N 1
ATOM 5549 C CA . THR A 1 758 ? 24.533 83.658 23.463 1.00 73.16 899 THR A CA 1
ATOM 5550 C C . THR A 1 758 ? 24.996 83.009 24.765 1.00 70.74 899 THR A C 1
ATOM 5551 O O . THR A 1 758 ? 24.344 82.097 25.274 1.00 70.08 899 THR A O 1
ATOM 5555 N N . GLY A 1 759 ? 26.102 83.501 25.314 1.00 67.65 900 GLY A N 1
ATOM 5556 C CA . GLY A 1 759 ? 26.630 82.933 26.539 1.00 63.87 900 GLY A CA 1
ATOM 5557 C C . GLY A 1 759 ? 26.157 83.518 27.859 1.00 62.20 900 GLY A C 1
ATOM 5558 O O . GLY A 1 759 ? 26.750 83.231 28.899 1.00 61.74 900 GLY A O 1
ATOM 5559 N N . ALA A 1 760 ? 25.104 84.330 27.838 1.00 59.97 901 ALA A N 1
ATOM 5560 C CA . ALA A 1 760 ? 24.590 84.931 29.070 1.00 58.02 901 ALA A CA 1
ATOM 5561 C C . ALA A 1 760 ? 23.650 83.954 29.776 1.00 56.59 901 ALA A C 1
ATOM 5562 O O . ALA A 1 760 ? 22.454 84.203 29.898 1.00 55.21 901 ALA A O 1
ATOM 5564 N N . PHE A 1 761 ? 24.216 82.853 30.253 1.00 55.46 902 PHE A N 1
ATOM 5565 C CA . PHE A 1 761 ? 23.466 81.802 30.926 1.00 54.61 902 PHE A CA 1
ATOM 5566 C C . PHE A 1 761 ? 22.765 82.218 32.222 1.00 55.19 902 PHE A C 1
ATOM 5567 O O . PHE A 1 761 ? 23.334 82.922 33.056 1.00 53.74 902 PHE A O 1
ATOM 5575 N N . LYS A 1 762 ? 21.523 81.769 32.373 1.00 56.48 903 LYS A N 1
ATOM 5576 C CA . LYS A 1 762 ? 20.720 82.060 33.553 1.00 58.79 903 LYS A CA 1
ATOM 5577 C C . LYS A 1 762 ? 20.834 80.908 34.549 1.00 59.23 903 LYS A C 1
ATOM 5578 O O . LYS A 1 762 ? 21.022 79.760 34.158 1.00 59.33 903 LYS A O 1
ATOM 5584 N N . ASP A 1 763 ? 20.711 81.210 35.836 1.00 59.18 904 ASP A N 1
ATOM 5585 C CA . ASP A 1 763 ? 20.850 80.178 36.851 1.00 59.86 904 ASP A CA 1
ATOM 5586 C C . ASP A 1 763 ? 19.574 79.426 37.200 1.00 59.39 904 ASP A C 1
ATOM 5587 O O . ASP A 1 763 ? 19.639 78.307 37.718 1.00 59.52 904 ASP A O 1
ATOM 5592 N N . GLU A 1 764 ? 18.421 80.018 36.907 1.00 57.74 905 GLU A N 1
ATOM 5593 C CA . GLU A 1 764 ? 17.152 79.389 37.254 1.00 57.48 905 GLU A CA 1
ATOM 5594 C C . GLU A 1 764 ? 16.436 78.620 36.145 1.00 56.44 905 GLU A C 1
ATOM 5595 O O . GLU A 1 764 ? 15.386 78.019 36.384 1.00 55.47 905 GLU A O 1
ATOM 5601 N N . VAL A 1 765 ? 16.995 78.630 34.942 1.00 53.89 906 VAL A N 1
ATOM 5602 C CA . VAL A 1 765 ? 16.378 77.941 33.814 1.00 52.38 906 VAL A CA 1
ATOM 5603 C C . VAL A 1 765 ? 16.141 76.449 34.059 1.00 51.74 906 VAL A C 1
ATOM 5604 O O . VAL A 1 765 ? 15.046 75.940 33.822 1.00 50.69 906 VAL A O 1
ATOM 5608 N N . LEU A 1 766 ? 17.167 75.752 34.540 1.00 51.39 907 LEU A N 1
ATOM 5609 C CA . LEU A 1 766 ? 17.065 74.316 34.802 1.00 50.06 907 LEU A CA 1
ATOM 5610 C C . LEU A 1 766 ? 15.961 73.989 35.800 1.00 48.65 907 LEU A C 1
ATOM 5611 O O . LEU A 1 766 ? 15.076 73.184 35.517 1.00 46.95 907 LEU A O 1
ATOM 5616 N N . SER A 1 767 ? 16.018 74.608 36.973 1.00 49.13 908 SER A N 1
ATOM 5617 C CA . SER A 1 767 ? 15.009 74.369 37.999 1.00 48.64 908 SER A CA 1
ATOM 5618 C C . SER A 1 767 ? 13.603 74.609 37.434 1.00 48.82 908 SER A C 1
ATOM 5619 O O . SER A 1 767 ? 12.700 73.812 37.677 1.00 46.31 908 SER A O 1
ATOM 5622 N N . HIS A 1 768 ? 13.426 75.694 36.677 1.00 50.69 909 HIS A N 1
ATOM 5623 C CA . HIS A 1 768 ? 12.123 76.014 36.081 1.00 52.57 909 HIS A CA 1
ATOM 5624 C C . HIS A 1 768 ? 11.684 74.895 35.153 1.00 51.94 909 HIS A C 1
ATOM 5625 O O . HIS A 1 768 ? 10.539 74.452 35.191 1.00 53.75 909 HIS A O 1
ATOM 5632 N N . TRP A 1 769 ? 12.606 74.456 34.307 1.00 51.54 910 TRP A N 1
ATOM 5633 C CA . TRP A 1 769 ? 12.334 73.381 33.365 1.00 50.25 910 TRP A CA 1
ATOM 5634 C C . TRP A 1 769 ? 11.859 72.138 34.130 1.00 48.68 910 TRP A C 1
ATOM 5635 O O . TRP A 1 769 ? 10.824 71.572 33.809 1.00 47.29 910 TRP A O 1
ATOM 5646 N N . LEU A 1 770 ? 12.611 71.727 35.151 1.00 49.45 911 LEU A N 1
ATOM 5647 C CA . LEU A 1 770 ? 12.252 70.546 35.936 1.00 50.50 911 LEU A CA 1
ATOM 5648 C C . LEU A 1 770 ? 10.886 70.653 36.595 1.00 51.20 911 LEU A C 1
ATOM 5649 O O . LEU A 1 770 ? 10.078 69.735 36.507 1.00 52.40 911 LEU A O 1
ATOM 5654 N N . LYS A 1 771 ? 10.634 71.767 37.272 1.00 52.22 912 LYS A N 1
ATOM 5655 C CA . LYS A 1 771 ? 9.352 71.956 37.946 1.00 53.71 912 LYS A CA 1
ATOM 5656 C C . LYS A 1 771 ? 8.198 71.897 36.949 1.00 52.52 912 LYS A C 1
ATOM 5657 O O . LYS A 1 771 ? 7.184 71.242 37.193 1.00 51.00 912 LYS A O 1
ATOM 5663 N N . GLU A 1 772 ? 8.354 72.581 35.825 1.00 51.61 913 GLU A N 1
ATOM 5664 C CA . GLU A 1 772 ? 7.312 72.579 34.813 1.00 54.06 913 GLU A CA 1
ATOM 5665 C C . GLU A 1 772 ? 7.032 71.140 34.377 1.00 54.32 913 GLU A C 1
ATOM 5666 O O . GLU A 1 772 ? 5.898 70.788 34.053 1.00 54.05 913 GLU A O 1
ATOM 5672 N N . LYS A 1 773 ? 8.064 70.300 34.393 1.00 54.05 914 LYS A N 1
ATOM 5673 C CA . LYS A 1 773 ? 7.896 68.907 33.999 1.00 54.50 914 LYS A CA 1
ATOM 5674 C C . LYS A 1 773 ? 7.335 68.078 35.155 1.00 54.21 914 LYS A C 1
ATOM 5675 O O . LYS A 1 773 ? 6.834 66.979 34.958 1.00 54.13 914 LYS A O 1
ATOM 5681 N N . CYS A 1 774 ? 7.424 68.611 36.365 1.00 55.44 915 CYS A N 1
ATOM 5682 C CA . CYS A 1 774 ? 6.916 67.917 37.541 1.00 56.64 915 CYS A CA 1
ATOM 5683 C C . CYS A 1 774 ? 6.043 68.849 38.369 1.00 58.13 915 CYS A C 1
ATOM 5684 O O . CYS A 1 774 ? 6.465 69.326 39.423 1.00 57.42 915 CYS A O 1
ATOM 5687 N N . PRO A 1 775 ? 4.811 69.119 37.902 1.00 59.79 916 PRO A N 1
ATOM 5688 C CA . PRO A 1 775 ? 3.862 70.001 38.594 1.00 61.26 916 PRO A CA 1
ATOM 5689 C C . PRO A 1 775 ? 3.369 69.454 39.936 1.00 62.90 916 PRO A C 1
ATOM 5690 O O . PRO A 1 775 ? 2.796 70.191 40.738 1.00 63.96 916 PRO A O 1
ATOM 5694 N N . ILE A 1 776 ? 3.590 68.163 40.172 1.00 62.92 917 ILE A N 1
ATOM 5695 C CA . ILE A 1 776 ? 3.162 67.525 41.412 1.00 63.29 917 ILE A CA 1
ATOM 5696 C C . ILE A 1 776 ? 4.269 67.516 42.470 1.00 63.58 917 ILE A C 1
ATOM 5697 O O . ILE A 1 776 ? 5.357 66.995 42.236 1.00 60.73 917 ILE A O 1
ATOM 5702 N N . GLU A 1 777 ? 3.968 68.091 43.632 1.00 65.44 918 GLU A N 1
ATOM 5703 C CA . GLU A 1 777 ? 4.902 68.186 44.761 1.00 66.82 918 GLU A CA 1
ATOM 5704 C C . GLU A 1 777 ? 5.802 66.953 44.888 1.00 65.79 918 GLU A C 1
ATOM 5705 O O . GLU A 1 777 ? 7.019 67.032 44.707 1.00 63.35 918 GLU A O 1
ATOM 5711 N N . GLU A 1 778 ? 5.185 65.823 45.220 1.00 65.56 919 GLU A N 1
ATOM 5712 C CA . GLU A 1 778 ? 5.890 64.556 45.386 1.00 66.11 919 GLU A CA 1
ATOM 5713 C C . GLU A 1 778 ? 6.819 64.228 44.212 1.00 64.97 919 GLU A C 1
ATOM 5714 O O . GLU A 1 778 ? 7.948 63.770 44.408 1.00 63.18 919 GLU A O 1
ATOM 5720 N N . LYS A 1 779 ? 6.339 64.466 42.996 1.00 63.63 920 LYS A N 1
ATOM 5721 C CA . LYS A 1 779 ? 7.116 64.193 41.798 1.00 63.17 920 LYS A CA 1
ATOM 5722 C C . LYS A 1 779 ? 8.372 65.065 41.686 1.00 61.18 920 LYS A C 1
ATOM 5723 O O . LYS A 1 779 ? 9.457 64.558 41.400 1.00 60.22 920 LYS A O 1
ATOM 5729 N N . PHE A 1 780 ? 8.229 66.366 41.924 1.00 58.42 921 PHE A N 1
ATOM 5730 C CA . PHE A 1 780 ? 9.358 67.286 41.832 1.00 57.23 921 PHE A CA 1
ATOM 5731 C C . PHE A 1 780 ? 10.480 66.915 42.801 1.00 56.96 921 PHE A C 1
ATOM 5732 O O . PHE A 1 780 ? 11.645 66.882 42.418 1.00 55.60 921 PHE A O 1
ATOM 5740 N N . GLN A 1 781 ? 10.135 66.652 44.059 1.00 57.12 922 GLN A N 1
ATOM 5741 C CA . GLN A 1 781 ? 11.145 66.289 45.052 1.00 56.42 922 GLN A CA 1
ATOM 5742 C C . GLN A 1 781 ? 11.810 64.961 44.683 1.00 55.66 922 GLN A C 1
ATOM 5743 O O . GLN A 1 781 ? 12.980 64.735 44.996 1.00 55.19 922 GLN A O 1
ATOM 5749 N N . ALA A 1 782 ? 11.056 64.081 44.026 1.00 53.63 923 ALA A N 1
ATOM 5750 C CA . ALA A 1 782 ? 11.591 62.790 43.606 1.00 51.81 923 ALA A CA 1
ATOM 5751 C C . ALA A 1 782 ? 12.636 63.025 42.517 1.00 51.17 923 ALA A C 1
ATOM 5752 O O . ALA A 1 782 ? 13.696 62.394 42.507 1.00 51.69 923 ALA A O 1
ATOM 5754 N N . ALA A 1 783 ? 12.333 63.960 41.618 1.00 48.00 924 ALA A N 1
ATOM 5755 C CA . ALA A 1 783 ? 13.230 64.304 40.527 1.00 46.96 924 ALA A CA 1
ATOM 5756 C C . ALA A 1 783 ? 14.479 65.007 41.044 1.00 46.26 924 ALA A C 1
ATOM 5757 O O . ALA A 1 783 ? 15.591 64.722 40.595 1.00 43.43 924 ALA A O 1
ATOM 5759 N N . VAL A 1 784 ? 14.300 65.915 41.996 1.00 44.90 925 VAL A N 1
ATOM 5760 C CA . VAL A 1 784 ? 15.432 66.650 42.539 1.00 45.89 925 VAL A CA 1
ATOM 5761 C C . VAL A 1 784 ? 16.386 65.706 43.236 1.00 47.40 925 VAL A C 1
ATOM 5762 O O . VAL A 1 784 ? 17.603 65.836 43.098 1.00 48.06 925 VAL A O 1
ATOM 5766 N N . GLU A 1 785 ? 15.835 64.761 43.993 1.00 47.87 926 GLU A N 1
ATOM 5767 C CA . GLU A 1 785 ? 16.674 63.796 44.697 1.00 48.41 926 GLU A CA 1
ATOM 5768 C C . GLU A 1 785 ? 17.477 62.979 43.674 1.00 47.40 926 GLU A C 1
ATOM 5769 O O . GLU A 1 785 ? 18.659 62.653 43.889 1.00 44.16 926 GLU A O 1
ATOM 5775 N N . ARG A 1 786 ? 16.811 62.658 42.565 1.00 45.35 927 ARG A N 1
ATOM 5776 C CA . ARG A 1 786 ? 17.411 61.902 41.462 1.00 47.08 927 ARG A CA 1
ATOM 5777 C C . ARG A 1 786 ? 18.534 62.735 40.853 1.00 44.17 927 ARG A C 1
ATOM 5778 O O . ARG A 1 786 ? 19.616 62.231 40.523 1.00 42.34 927 ARG A O 1
ATOM 5786 N N . PHE A 1 787 ? 18.259 64.022 40.695 1.00 42.46 928 PHE A N 1
ATOM 5787 C CA . PHE A 1 787 ? 19.241 64.924 40.127 1.00 41.31 928 PHE A CA 1
ATOM 5788 C C . PHE A 1 787 ? 20.418 64.947 41.085 1.00 41.18 928 PHE A C 1
ATOM 5789 O O . PHE A 1 787 ? 21.565 64.861 40.668 1.00 39.60 928 PHE A O 1
ATOM 5797 N N . VAL A 1 788 ? 20.129 65.041 42.379 1.00 39.23 929 VAL A N 1
ATOM 5798 C CA . VAL A 1 788 ? 21.190 65.072 43.374 1.00 39.79 929 VAL A CA 1
ATOM 5799 C C . VAL A 1 788 ? 22.096 63.849 43.236 1.00 38.49 929 VAL A C 1
ATOM 5800 O O . VAL A 1 788 ? 23.323 63.979 43.198 1.00 39.37 929 VAL A O 1
ATOM 5804 N N . TYR A 1 789 ? 21.503 62.665 43.132 1.00 38.77 930 TYR A N 1
ATOM 5805 C CA . TYR A 1 789 ? 22.306 61.452 43.003 1.00 39.79 930 TYR A CA 1
ATOM 5806 C C . TYR A 1 789 ? 23.038 61.377 41.665 1.00 37.17 930 TYR A C 1
ATOM 5807 O O . TYR A 1 789 ? 24.268 61.245 41.628 1.00 36.78 930 TYR A O 1
ATOM 5816 N N . SER A 1 790 ? 22.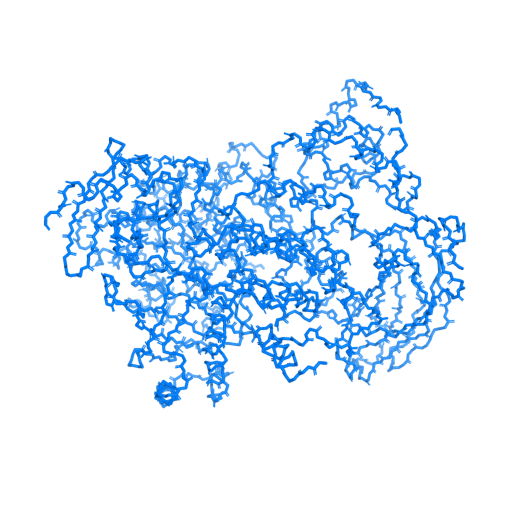285 61.465 40.573 1.00 34.90 931 SER A N 1
ATOM 5817 C CA . SER A 1 790 ? 22.896 61.380 39.237 1.00 38.68 931 SER A CA 1
ATOM 5818 C C . SER A 1 790 ? 24.005 62.427 39.060 1.00 38.50 931 SER A C 1
ATOM 5819 O O . SER A 1 790 ? 25.095 62.103 38.591 1.00 36.41 931 SER A O 1
ATOM 5822 N N . CYS A 1 791 ? 23.752 63.668 39.474 1.00 39.67 932 CYS A N 1
ATOM 5823 C CA . CYS A 1 791 ? 24.773 64.716 39.361 1.00 40.03 932 CYS A CA 1
ATOM 5824 C C . CYS A 1 791 ? 26.021 64.306 40.140 1.00 40.66 932 CYS A C 1
ATOM 5825 O O . CYS A 1 791 ? 27.133 64.483 39.666 1.00 42.25 932 CYS A O 1
ATOM 5828 N N . ALA A 1 792 ? 25.840 63.747 41.333 1.00 40.38 933 ALA A N 1
ATOM 5829 C CA . ALA A 1 792 ? 26.986 63.327 42.135 1.00 39.93 933 ALA A CA 1
ATOM 5830 C C . ALA A 1 792 ? 27.710 62.160 41.474 1.00 37.75 933 ALA A C 1
ATOM 5831 O O . ALA A 1 792 ? 28.940 62.131 41.415 1.00 38.71 933 ALA A O 1
ATOM 5833 N N . GLY A 1 793 ? 26.942 61.185 41.002 1.00 38.72 934 GLY A N 1
ATOM 5834 C CA . GLY A 1 793 ? 27.543 60.036 40.349 1.00 36.44 934 GLY A CA 1
ATOM 5835 C C . GLY A 1 793 ? 28.401 60.483 39.176 1.00 35.17 934 GLY A C 1
ATOM 5836 O O . GLY A 1 793 ? 29.566 60.105 39.065 1.00 36.37 934 GLY A O 1
ATOM 5837 N N . TYR A 1 794 ? 27.850 61.312 38.299 1.00 34.23 935 TYR A N 1
ATOM 5838 C CA . TYR A 1 794 ? 28.647 61.752 37.159 1.00 34.20 935 TYR A CA 1
ATOM 5839 C C . TYR A 1 794 ? 29.830 62.618 37.548 1.00 35.34 935 TYR A C 1
ATOM 5840 O O . TYR A 1 794 ? 30.907 62.471 36.969 1.00 33.20 935 TYR A O 1
ATOM 5849 N N . CYS A 1 795 ? 29.663 63.498 38.539 1.00 35.37 936 CYS A N 1
ATOM 5850 C CA . CYS A 1 795 ? 30.790 64.323 38.979 1.00 35.53 936 CYS A CA 1
ATOM 5851 C C . CYS A 1 795 ? 31.941 63.444 39.443 1.00 32.85 936 CYS A C 1
ATOM 5852 O O . CYS A 1 795 ? 33.090 63.667 39.064 1.00 34.54 936 CYS A O 1
ATOM 5855 N N . VAL A 1 796 ? 31.639 62.442 40.263 1.00 34.03 937 VAL A N 1
ATOM 5856 C CA . VAL A 1 796 ? 32.682 61.550 40.757 1.00 32.45 937 VAL A CA 1
ATOM 5857 C C . VAL A 1 796 ? 33.266 60.731 39.614 1.00 31.97 937 VAL A C 1
ATOM 5858 O O . VAL A 1 796 ? 34.479 60.731 39.387 1.00 33.03 937 VAL A O 1
ATOM 5862 N N . ALA A 1 797 ? 32.389 60.031 38.900 1.00 31.58 938 ALA A N 1
ATOM 5863 C CA . ALA A 1 797 ? 32.801 59.182 37.784 1.00 31.11 938 ALA A CA 1
ATOM 5864 C C . ALA A 1 797 ? 33.656 59.941 36.777 1.00 31.12 938 ALA A C 1
ATOM 5865 O O . ALA A 1 797 ? 34.785 59.566 36.506 1.00 31.90 938 ALA A O 1
ATOM 5867 N N . THR A 1 798 ? 33.129 61.027 36.230 1.00 33.91 939 THR A N 1
ATOM 5868 C CA . THR A 1 798 ? 33.890 61.777 35.241 1.00 35.62 939 THR A CA 1
ATOM 5869 C C . THR A 1 798 ? 35.206 62.334 35.793 1.00 35.56 939 THR A C 1
ATOM 5870 O O . THR A 1 798 ? 36.173 62.470 35.057 1.00 36.14 939 THR A O 1
ATOM 5874 N N . PHE A 1 799 ? 35.256 62.643 37.090 1.00 37.09 940 PHE A N 1
ATOM 5875 C CA . PHE A 1 799 ? 36.479 63.179 37.703 1.00 36.01 940 PHE A CA 1
ATOM 5876 C C . PHE A 1 799 ? 37.567 62.108 37.783 1.00 35.10 940 PHE A C 1
ATOM 5877 O O . PHE A 1 799 ? 38.729 62.348 37.451 1.00 35.60 940 PHE A O 1
ATOM 5885 N N . VAL A 1 800 ? 37.190 60.924 38.247 1.00 34.72 941 VAL A N 1
ATOM 5886 C CA . VAL A 1 800 ? 38.144 59.835 38.354 1.00 34.84 941 VAL A CA 1
ATOM 5887 C C . VAL A 1 800 ? 38.735 59.508 36.986 1.00 33.78 941 VAL A C 1
ATOM 5888 O O . VAL A 1 800 ? 39.920 59.204 36.880 1.00 30.56 941 VAL A O 1
ATOM 5892 N N . LEU A 1 801 ? 37.913 59.607 35.941 1.00 33.96 942 LEU A N 1
ATOM 5893 C CA . LEU A 1 801 ? 38.362 59.313 34.571 1.00 34.90 942 LEU A CA 1
ATOM 5894 C C . LEU A 1 801 ? 39.080 60.464 33.881 1.00 34.48 942 LEU A C 1
ATOM 5895 O O . LEU A 1 801 ? 39.600 60.296 32.780 1.00 35.65 942 LEU A O 1
ATOM 5900 N N . GLY A 1 802 ? 39.099 61.632 34.522 1.00 33.63 943 GLY A N 1
ATOM 5901 C CA . GLY A 1 802 ? 39.781 62.776 33.941 1.00 32.31 943 GLY A CA 1
ATOM 5902 C C . GLY A 1 802 ? 39.111 63.372 32.711 1.00 32.67 943 GLY A C 1
ATOM 5903 O O . GLY A 1 802 ? 39.776 63.909 31.834 1.00 33.68 943 GLY A O 1
ATOM 5904 N N . ILE A 1 803 ? 37.791 63.293 32.643 1.00 32.29 944 ILE A N 1
ATOM 5905 C CA . ILE A 1 803 ? 37.060 63.835 31.503 1.00 35.16 944 ILE A CA 1
ATOM 5906 C C . ILE A 1 803 ? 35.911 64.723 31.976 1.00 34.50 944 ILE A C 1
ATOM 5907 O O . ILE A 1 803 ? 34.893 64.841 31.292 1.00 34.88 944 ILE A O 1
ATOM 5912 N N . GLY A 1 804 ? 36.074 65.349 33.142 1.00 34.64 945 GLY A N 1
ATOM 5913 C CA . GLY A 1 804 ? 35.017 66.192 33.685 1.00 34.90 945 GLY A CA 1
ATOM 5914 C C . GLY A 1 804 ? 34.759 67.562 33.064 1.00 35.53 945 GLY A C 1
ATOM 5915 O O . GLY A 1 804 ? 33.609 68.030 33.038 1.00 35.89 945 GLY A O 1
ATOM 5916 N N . ASP A 1 805 ? 35.815 68.210 32.573 1.00 35.02 946 ASP A N 1
ATOM 5917 C CA . ASP A 1 805 ? 35.685 69.546 31.984 1.00 36.05 946 ASP A CA 1
ATOM 5918 C C . ASP A 1 805 ? 35.063 69.432 30.603 1.00 33.17 946 ASP A C 1
ATOM 5919 O O . ASP A 1 805 ? 35.762 69.297 29.619 1.00 33.83 946 ASP A O 1
ATOM 5924 N N . ARG A 1 806 ? 33.742 69.496 30.542 1.00 34.69 947 ARG A N 1
ATOM 5925 C CA . ARG A 1 806 ? 33.047 69.349 29.275 1.00 36.23 947 ARG A CA 1
ATOM 5926 C C . ARG A 1 806 ? 32.044 70.458 29.007 1.00 37.69 947 ARG A C 1
ATOM 5927 O O . ARG A 1 806 ? 31.562 71.122 29.930 1.00 35.94 947 ARG A O 1
ATOM 5935 N N . HIS A 1 807 ? 31.734 70.646 27.729 1.00 36.98 948 HIS A N 1
ATOM 5936 C CA . HIS A 1 807 ? 30.780 71.656 27.326 1.00 39.41 948 HIS A CA 1
ATOM 5937 C C . HIS A 1 807 ? 29.367 71.206 27.654 1.00 40.00 948 HIS A C 1
ATOM 5938 O O . HIS A 1 807 ? 29.024 70.021 27.574 1.00 39.98 948 HIS A O 1
ATOM 5945 N N . ASN A 1 808 ? 28.560 72.199 27.995 1.00 39.86 949 ASN A N 1
ATOM 5946 C CA . ASN A 1 808 ? 27.155 72.084 28.360 1.00 42.76 949 ASN A CA 1
ATOM 5947 C C . ASN A 1 808 ? 26.296 71.206 27.426 1.00 40.73 949 ASN A C 1
ATOM 5948 O O . ASN A 1 808 ? 25.307 70.614 27.854 1.00 39.97 949 ASN A O 1
ATOM 5953 N N . ASP A 1 809 ? 26.641 71.160 26.145 1.00 40.12 950 ASP A N 1
ATOM 5954 C CA . ASP A 1 809 ? 25.847 70.386 25.196 1.00 40.46 950 ASP A CA 1
ATOM 5955 C C . ASP A 1 809 ? 26.126 68.888 25.280 1.00 39.03 950 ASP A C 1
ATOM 5956 O O . ASP A 1 809 ? 25.469 68.096 24.611 1.00 38.90 950 ASP A O 1
ATOM 5961 N N . ASN A 1 810 ? 27.085 68.493 26.110 1.00 37.00 951 ASN A N 1
ATOM 5962 C CA . ASN A 1 810 ? 27.400 67.077 26.229 1.00 34.76 951 ASN A CA 1
ATOM 5963 C C . ASN A 1 810 ? 26.786 66.462 27.479 1.00 35.73 951 ASN A C 1
ATOM 5964 O O . ASN A 1 810 ? 27.135 65.352 27.895 1.00 34.69 951 ASN A O 1
ATOM 5969 N N . ILE A 1 811 ? 25.861 67.199 28.077 1.00 34.79 952 ILE A N 1
ATOM 5970 C CA . ILE A 1 811 ? 25.178 66.723 29.265 1.00 33.08 952 ILE A CA 1
ATOM 5971 C C . ILE A 1 811 ? 23.676 66.801 29.025 1.00 34.68 952 ILE A C 1
ATOM 5972 O O . ILE A 1 811 ? 23.167 67.827 28.571 1.00 33.71 952 ILE A O 1
ATOM 5977 N N . MET A 1 812 ? 22.975 65.705 29.308 1.00 32.66 953 MET A N 1
ATOM 5978 C CA . MET A 1 812 ? 21.537 65.665 29.139 1.00 32.71 953 MET A CA 1
ATOM 5979 C C . MET A 1 812 ? 20.842 65.501 30.476 1.00 33.99 953 MET A C 1
ATOM 5980 O O . MET A 1 812 ? 21.475 65.191 31.492 1.00 34.04 953 MET A O 1
ATOM 5985 N N . ILE A 1 813 ? 19.530 65.699 30.458 1.00 34.90 954 ILE A N 1
ATOM 5986 C CA . ILE A 1 813 ? 18.709 65.574 31.647 1.00 36.79 954 ILE A CA 1
ATOM 5987 C C . ILE A 1 813 ? 17.320 65.105 31.192 1.00 38.28 954 ILE A C 1
ATOM 5988 O O . ILE A 1 813 ? 16.817 65.530 30.141 1.00 36.19 954 ILE A O 1
ATOM 5993 N N . SER A 1 814 ? 16.723 64.194 31.956 1.00 39.11 955 SER A N 1
ATOM 5994 C CA . SER A 1 814 ? 15.396 63.679 31.621 1.00 41.18 955 SER A CA 1
ATOM 5995 C C . SER A 1 814 ? 14.344 64.388 32.473 1.00 41.30 955 SER A C 1
ATOM 5996 O O . SER A 1 814 ? 14.664 65.034 33.474 1.00 40.13 955 SER A O 1
ATOM 5999 N N . GLU A 1 815 ? 13.087 64.237 32.071 1.00 42.98 956 GLU A N 1
ATOM 6000 C CA . GLU A 1 815 ? 11.960 64.831 32.767 1.00 44.82 956 GLU A CA 1
ATOM 6001 C C . GLU A 1 815 ? 11.774 64.229 34.155 1.00 46.02 956 GLU A C 1
ATOM 6002 O O . GLU A 1 815 ? 10.955 64.707 34.935 1.00 46.60 956 GLU A O 1
ATOM 6008 N N . THR A 1 816 ? 12.537 63.187 34.470 1.00 43.91 957 THR A N 1
ATOM 6009 C CA . THR A 1 816 ? 12.430 62.574 35.780 1.00 43.24 957 THR A CA 1
ATOM 6010 C C . THR A 1 816 ? 13.562 63.053 36.647 1.00 41.42 957 THR A C 1
ATOM 6011 O O . THR A 1 816 ? 13.723 62.607 37.780 1.00 39.71 957 THR A O 1
ATOM 6015 N N . GLY A 1 817 ? 14.355 63.967 36.092 1.00 41.50 958 GLY A N 1
ATOM 6016 C CA . GLY A 1 817 ? 15.475 64.533 36.826 1.00 39.45 958 GLY A CA 1
ATOM 6017 C C . GLY A 1 817 ? 16.794 63.792 36.708 1.00 38.75 958 GLY A C 1
ATOM 6018 O O . GLY A 1 817 ? 17.774 64.156 37.363 1.00 38.31 958 GLY A O 1
ATOM 6019 N N . ASN A 1 818 ? 16.852 62.769 35.865 1.00 38.47 959 ASN A N 1
ATOM 6020 C CA . ASN A 1 818 ? 18.096 62.018 35.736 1.00 39.43 959 ASN A CA 1
ATOM 6021 C C . ASN A 1 818 ? 19.116 62.781 34.879 1.00 37.86 959 ASN A C 1
ATOM 6022 O O . ASN A 1 818 ? 18.849 63.105 33.726 1.00 37.08 959 ASN A O 1
ATOM 6027 N N . LEU A 1 819 ? 20.274 63.087 35.450 1.00 37.05 960 LEU A N 1
ATOM 6028 C CA . LEU A 1 819 ? 21.313 63.797 34.697 1.00 37.06 960 LEU A CA 1
ATOM 6029 C C . LEU A 1 819 ? 22.287 62.750 34.164 1.00 37.13 960 LEU A C 1
ATOM 6030 O O . LEU A 1 819 ? 22.618 61.792 34.868 1.00 37.07 960 LEU A O 1
ATOM 6035 N N . PHE A 1 820 ? 22.756 62.924 32.931 1.00 37.04 961 PHE A N 1
ATOM 6036 C CA . PHE A 1 820 ? 23.700 61.963 32.382 1.00 34.47 961 PHE A CA 1
ATOM 6037 C C . PHE A 1 820 ? 24.533 62.537 31.259 1.00 34.15 961 PHE A C 1
ATOM 6038 O O . PHE A 1 820 ? 24.025 63.285 30.414 1.00 34.19 961 PHE A O 1
ATOM 6046 N N . HIS A 1 821 ? 25.820 62.195 31.250 1.00 32.84 962 HIS A N 1
ATOM 6047 C CA . HIS A 1 821 ? 26.705 62.684 30.198 1.00 32.39 962 HIS A CA 1
ATOM 6048 C C . HIS A 1 821 ? 26.528 61.825 28.950 1.00 31.81 962 HIS A C 1
ATOM 6049 O O . HIS A 1 821 ? 26.128 60.670 29.042 1.00 30.20 962 HIS A O 1
ATOM 6056 N N . ILE A 1 822 ? 26.810 62.406 27.789 1.00 31.48 963 ILE A N 1
ATOM 6057 C CA . ILE A 1 822 ? 26.686 61.697 26.516 1.00 31.05 963 ILE A CA 1
ATOM 6058 C C . ILE A 1 822 ? 27.801 62.083 25.561 1.00 30.21 963 ILE A C 1
ATOM 6059 O O . ILE A 1 822 ? 28.727 62.816 25.909 1.00 30.37 963 ILE A O 1
ATOM 6064 N N . ASP A 1 823 ? 27.710 61.520 24.365 1.00 32.33 964 ASP A N 1
ATOM 6065 C CA . ASP A 1 823 ? 28.621 61.827 23.272 1.00 33.76 964 ASP A CA 1
ATOM 6066 C C . ASP A 1 823 ? 30.069 62.039 23.703 1.00 33.77 964 ASP A C 1
ATOM 6067 O O . ASP A 1 823 ? 30.605 63.122 23.569 1.00 32.68 964 ASP A O 1
ATOM 6072 N N . PHE A 1 824 ? 30.721 60.986 24.174 1.00 34.58 965 PHE A N 1
ATOM 6073 C CA . PHE A 1 824 ? 32.094 61.131 24.637 1.00 39.34 965 PHE A CA 1
ATOM 6074 C C . PHE A 1 824 ? 33.125 61.290 23.527 1.00 41.84 965 PHE A C 1
ATOM 6075 O O . PHE A 1 824 ? 34.022 62.135 23.626 1.00 42.66 965 PHE A O 1
ATOM 6083 N N . GLY A 1 825 ? 33.001 60.504 22.464 1.00 43.23 966 GLY A N 1
ATOM 6084 C CA . GLY A 1 825 ? 33.968 60.612 21.390 1.00 46.78 966 GLY A CA 1
ATOM 6085 C C . GLY A 1 825 ? 35.348 60.340 21.952 1.00 49.26 966 GLY A C 1
ATOM 6086 O O . GLY A 1 825 ? 35.480 59.719 23.014 1.00 49.98 966 GLY A O 1
ATOM 6087 N N . HIS A 1 826 ? 36.377 60.818 21.262 1.00 52.16 967 HIS A N 1
ATOM 6088 C CA . HIS A 1 826 ? 37.762 60.616 21.695 1.00 56.34 967 HIS A CA 1
ATOM 6089 C C . HIS A 1 826 ? 38.216 61.707 22.676 1.00 58.09 967 HIS A C 1
ATOM 6090 O O . HIS A 1 826 ? 38.929 62.641 22.302 1.00 58.06 967 HIS A O 1
ATOM 6097 N N . ILE A 1 827 ? 37.806 61.584 23.933 1.00 59.50 968 ILE A N 1
ATOM 6098 C CA . ILE A 1 827 ? 38.155 62.573 24.942 1.00 59.83 968 ILE A CA 1
ATOM 6099 C C . ILE A 1 827 ? 38.943 61.941 26.090 1.00 60.10 968 ILE A C 1
ATOM 6100 O O . ILE A 1 827 ? 39.594 60.904 25.918 1.00 60.53 968 ILE A O 1
ATOM 6105 N N . ASN A 1 838 ? 47.021 76.587 28.971 1.00 74.95 979 ASN A N 1
ATOM 6106 C CA . ASN A 1 838 ? 46.877 77.591 30.022 1.00 75.68 979 ASN A CA 1
ATOM 6107 C C . ASN A 1 838 ? 45.526 78.289 29.870 1.00 74.44 979 ASN A C 1
ATOM 6108 O O . ASN A 1 838 ? 45.321 79.055 28.928 1.00 74.76 979 ASN A O 1
ATOM 6113 N N . LYS A 1 839 ? 44.609 78.022 30.796 1.00 72.78 980 LYS A N 1
ATOM 6114 C CA . LYS A 1 839 ? 43.275 78.617 30.745 1.00 70.33 980 LYS A CA 1
ATOM 6115 C C . LYS A 1 839 ? 42.481 78.231 31.986 1.00 67.97 980 LYS A C 1
ATOM 6116 O O . LYS A 1 839 ? 43.028 77.662 32.926 1.00 68.51 980 LYS A O 1
ATOM 6122 N N . GLU A 1 840 ? 41.192 78.552 31.989 1.00 65.84 981 GLU A N 1
ATOM 6123 C CA . GLU A 1 840 ? 40.335 78.211 33.116 1.00 63.53 981 GLU A CA 1
ATOM 6124 C C . GLU A 1 840 ? 39.949 76.744 33.020 1.00 61.86 981 GLU A C 1
ATOM 6125 O O . GLU A 1 840 ? 39.642 76.240 31.935 1.00 60.89 981 GLU A O 1
ATOM 6131 N N . ARG A 1 841 ? 39.967 76.060 34.157 1.00 58.67 982 ARG A N 1
ATOM 6132 C CA . ARG A 1 841 ? 39.625 74.649 34.187 1.00 57.39 982 ARG A CA 1
ATOM 6133 C C . ARG A 1 841 ? 38.810 74.290 35.411 1.00 55.05 982 ARG A C 1
ATOM 6134 O O . ARG A 1 841 ? 38.809 75.010 36.409 1.00 55.68 982 ARG A O 1
ATOM 6142 N N . VAL A 1 842 ? 38.112 73.167 35.311 1.00 52.20 983 VAL A N 1
ATOM 6143 C CA . VAL A 1 842 ? 37.275 72.664 36.379 1.00 49.12 983 VAL A CA 1
ATOM 6144 C C . VAL A 1 842 ? 37.399 71.133 36.359 1.00 46.93 983 VAL A C 1
ATOM 6145 O O . VAL A 1 842 ? 37.625 70.541 35.298 1.00 45.39 983 VAL A O 1
ATOM 6149 N N . PRO A 1 843 ? 37.272 70.482 37.533 1.00 44.87 984 PRO A N 1
ATOM 6150 C CA . PRO A 1 843 ? 37.365 69.026 37.669 1.00 43.39 984 PRO A CA 1
ATOM 6151 C C . PRO A 1 843 ? 36.179 68.285 37.062 1.00 41.87 984 PRO A C 1
ATOM 6152 O O . PRO A 1 843 ? 36.305 67.140 36.622 1.00 41.25 984 PRO A O 1
ATOM 6156 N N . PHE A 1 844 ? 35.025 68.938 37.074 1.00 40.01 985 PHE A N 1
ATOM 6157 C CA . PHE A 1 844 ? 33.801 68.376 36.518 1.00 40.13 985 PHE A CA 1
ATOM 6158 C C . PHE A 1 844 ? 32.744 69.466 36.357 1.00 40.97 985 PHE A C 1
ATOM 6159 O O . PHE A 1 844 ? 32.968 70.627 36.711 1.00 40.25 985 PHE A O 1
ATOM 6167 N N . VAL A 1 845 ? 31.588 69.102 35.824 1.00 40.89 986 VAL A N 1
ATOM 6168 C CA . VAL A 1 845 ? 30.551 70.095 35.613 1.00 41.53 986 VAL A CA 1
ATOM 6169 C C . VAL A 1 845 ? 29.585 70.207 36.777 1.00 42.08 986 VAL A C 1
ATOM 6170 O O . VAL A 1 845 ? 28.841 69.277 37.085 1.00 42.43 986 VAL A O 1
ATOM 6174 N N . LEU A 1 846 ? 29.612 71.364 37.427 1.00 42.95 987 LEU A N 1
ATOM 6175 C CA . LEU A 1 846 ? 28.739 71.656 38.556 1.00 42.40 987 LEU A CA 1
ATOM 6176 C C . LEU A 1 846 ? 28.543 73.164 38.493 1.00 44.15 987 LEU A C 1
ATOM 6177 O O . LEU A 1 846 ? 29.106 73.922 39.288 1.00 43.35 987 LEU A O 1
ATOM 6182 N N . THR A 1 847 ? 27.747 73.575 37.514 1.00 44.92 988 THR A N 1
ATOM 6183 C CA . THR A 1 847 ? 27.455 74.974 37.245 1.00 44.70 988 THR A CA 1
ATOM 6184 C C . THR A 1 847 ? 26.333 75.557 38.094 1.00 47.07 988 THR A C 1
ATOM 6185 O O . THR A 1 847 ? 25.586 74.824 38.764 1.00 48.13 988 THR A O 1
ATOM 6189 N N . PRO A 1 848 ? 26.196 76.894 38.076 1.00 47.69 989 PRO A N 1
ATOM 6190 C CA . PRO A 1 848 ? 25.163 77.600 38.843 1.00 47.06 989 PRO A CA 1
ATOM 6191 C C . PRO A 1 848 ? 23.757 77.039 38.645 1.00 46.37 989 PRO A C 1
ATOM 6192 O O . PRO A 1 848 ? 22.959 77.007 39.582 1.00 47.13 989 PRO A O 1
ATOM 6196 N N . ASP A 1 849 ? 23.445 76.605 37.428 1.00 43.92 990 ASP A N 1
ATOM 6197 C CA . ASP A 1 849 ? 22.123 76.061 37.164 1.00 44.76 990 ASP A CA 1
ATOM 6198 C C . ASP A 1 849 ? 21.883 74.760 37.927 1.00 46.94 990 ASP A C 1
ATOM 6199 O O . ASP A 1 849 ? 20.765 74.498 38.380 1.00 46.78 990 ASP A O 1
ATOM 6204 N N . PHE A 1 850 ? 22.946 73.975 38.107 1.00 48.21 991 PHE A N 1
ATOM 6205 C CA . PHE A 1 850 ? 22.872 72.709 38.833 1.00 48.24 991 PHE A CA 1
ATOM 6206 C C . PHE A 1 850 ? 22.723 72.972 40.335 1.00 49.99 991 PHE A C 1
ATOM 6207 O O . PHE A 1 850 ? 21.883 72.369 41.009 1.00 51.14 991 PHE A O 1
ATOM 6215 N N . LEU A 1 851 ? 23.556 73.864 40.857 1.00 51.06 992 LEU A N 1
ATOM 6216 C CA . LEU A 1 851 ? 23.518 74.212 42.276 1.00 52.82 992 LEU A CA 1
ATOM 6217 C C . LEU A 1 851 ? 22.171 74.836 42.599 1.00 54.05 992 LEU A C 1
ATOM 6218 O O . LEU A 1 851 ? 21.657 74.692 43.709 1.00 55.84 992 LEU A O 1
ATOM 6223 N N . PHE A 1 852 ? 21.596 75.513 41.609 1.00 53.51 993 PHE A N 1
ATOM 6224 C CA . PHE A 1 852 ? 20.303 76.156 41.782 1.00 54.06 993 PHE A CA 1
ATOM 6225 C C . PHE A 1 852 ? 19.238 75.107 42.071 1.00 54.26 993 PHE A C 1
ATOM 6226 O O . PHE A 1 852 ? 18.508 75.207 43.056 1.00 55.43 993 PHE A O 1
ATOM 6234 N N . VAL A 1 853 ? 19.148 74.099 41.208 1.00 54.28 994 VAL A N 1
ATOM 6235 C CA . VAL A 1 853 ? 18.152 73.040 41.373 1.00 53.75 994 VAL A CA 1
ATOM 6236 C C . VAL A 1 853 ? 18.200 72.443 42.771 1.00 53.41 994 VAL A C 1
ATOM 6237 O O . VAL A 1 853 ? 17.175 72.050 43.319 1.00 53.94 994 VAL A O 1
ATOM 6241 N N . MET A 1 854 ? 19.397 72.378 43.340 1.00 54.14 995 MET A N 1
ATOM 6242 C CA . MET A 1 854 ? 19.589 71.816 44.671 1.00 57.60 995 MET A CA 1
ATOM 6243 C C . MET A 1 854 ? 19.342 72.835 45.791 1.00 60.01 995 MET A C 1
ATOM 6244 O O . MET A 1 854 ? 19.742 72.621 46.940 1.00 59.82 995 MET A O 1
ATOM 6249 N N . GLY A 1 855 ? 18.689 73.942 45.445 1.00 62.37 996 GLY A N 1
ATOM 6250 C CA . GLY A 1 855 ? 18.377 74.965 46.428 1.00 66.03 996 GLY A CA 1
ATOM 6251 C C . GLY A 1 855 ? 19.552 75.773 46.945 1.00 68.11 996 GLY A C 1
ATOM 6252 O O . GLY A 1 855 ? 19.579 76.144 48.117 1.00 67.77 996 GLY A O 1
ATOM 6253 N N . THR A 1 856 ? 20.520 76.049 46.078 1.00 70.37 997 THR A N 1
ATOM 6254 C CA . THR A 1 856 ? 21.697 76.824 46.456 1.00 73.00 997 THR A CA 1
ATOM 6255 C C . THR A 1 856 ? 21.970 77.880 45.397 1.00 74.55 997 THR A C 1
ATOM 6256 O O . THR A 1 856 ? 22.320 77.556 44.263 1.00 75.25 997 THR A O 1
ATOM 6260 N N . SER A 1 857 ? 21.809 79.145 45.771 1.00 76.16 998 SER A N 1
ATOM 6261 C CA . SER A 1 857 ? 22.028 80.251 44.847 1.00 77.40 998 SER A CA 1
ATOM 6262 C C . SER A 1 857 ? 23.446 80.793 44.975 1.00 78.25 998 SER A C 1
ATOM 6263 O O . SER A 1 857 ? 24.272 80.617 44.078 1.00 78.53 998 SER A O 1
ATOM 6266 N N . GLY A 1 858 ? 23.725 81.454 46.093 1.00 78.75 999 GLY A N 1
ATOM 6267 C CA . GLY A 1 858 ? 25.052 82.004 46.303 1.00 78.94 999 GLY A CA 1
ATOM 6268 C C . GLY A 1 858 ? 26.047 80.943 46.726 1.00 78.72 999 GLY A C 1
ATOM 6269 O O . GLY A 1 858 ? 25.934 79.781 46.336 1.00 78.40 999 GLY A O 1
ATOM 6270 N N . LYS A 1 859 ? 27.025 81.348 47.531 1.00 79.04 1000 LYS A N 1
ATOM 6271 C CA . LYS A 1 859 ? 28.054 80.439 48.026 1.00 78.69 1000 LYS A CA 1
ATOM 6272 C C . LYS A 1 859 ? 27.578 79.774 49.318 1.00 77.64 1000 LYS A C 1
ATOM 6273 O O . LYS A 1 859 ? 28.352 79.117 50.015 1.00 77.74 1000 LYS A O 1
ATOM 6279 N N . LYS A 1 860 ? 26.297 79.956 49.628 1.00 76.05 1001 LYS A N 1
ATOM 6280 C CA . LYS A 1 860 ? 25.696 79.384 50.827 1.00 74.95 1001 LYS A CA 1
ATOM 6281 C C . LYS A 1 860 ? 25.280 77.931 50.607 1.00 73.57 1001 LYS A C 1
ATOM 6282 O O . LYS A 1 860 ? 24.878 77.555 49.504 1.00 73.95 1001 LYS A O 1
ATOM 6288 N N . THR A 1 861 ? 25.367 77.123 51.661 1.00 71.08 1002 THR A N 1
ATOM 6289 C CA . THR A 1 861 ? 25.006 75.709 51.578 1.00 68.34 1002 THR A CA 1
ATOM 6290 C C . THR A 1 861 ? 23.493 75.517 51.539 1.00 65.92 1002 THR A C 1
ATOM 6291 O O . THR A 1 861 ? 22.742 76.483 51.440 1.00 65.29 1002 THR A O 1
ATOM 6295 N N . SER A 1 862 ? 23.059 74.262 51.619 1.00 63.54 1003 SER A N 1
ATOM 6296 C CA . SER A 1 862 ? 21.641 73.928 51.591 1.00 60.59 1003 SER A CA 1
ATOM 6297 C C . SER A 1 862 ? 21.404 72.449 51.891 1.00 59.51 1003 SER A C 1
ATOM 6298 O O . SER A 1 862 ? 22.327 71.631 51.846 1.00 58.38 1003 SER A O 1
ATOM 6301 N N . LEU A 1 863 ? 20.156 72.112 52.194 1.00 57.42 1004 LEU A N 1
ATOM 6302 C CA . LEU A 1 863 ? 19.792 70.738 52.507 1.00 57.73 1004 LEU A CA 1
ATOM 6303 C C . LEU A 1 863 ? 20.153 69.773 51.373 1.00 56.96 1004 LEU A C 1
ATOM 6304 O O . LEU A 1 863 ? 20.819 68.755 51.598 1.00 56.00 1004 LEU A O 1
ATOM 6309 N N . HIS A 1 864 ? 19.703 70.092 50.161 1.00 54.57 1005 HIS A N 1
ATOM 6310 C CA . HIS A 1 864 ? 19.995 69.259 48.998 1.00 53.40 1005 HIS A CA 1
ATOM 6311 C C . HIS A 1 864 ? 21.486 69.251 48.662 1.00 52.78 1005 HIS A C 1
ATOM 6312 O O . HIS A 1 864 ? 22.073 68.197 48.373 1.00 50.88 1005 HIS A O 1
ATOM 6319 N N . PHE A 1 865 ? 22.097 70.430 48.705 1.00 50.63 1006 PHE A N 1
ATOM 6320 C CA . PHE A 1 865 ? 23.514 70.549 48.412 1.00 49.80 1006 PHE A CA 1
ATOM 6321 C C . PHE A 1 865 ? 24.343 69.721 49.393 1.00 49.53 1006 PHE A C 1
ATOM 6322 O O . PHE A 1 865 ? 25.287 69.038 48.989 1.00 51.53 1006 PHE A O 1
ATOM 6330 N N . GLN A 1 866 ? 24.000 69.784 50.679 1.00 47.45 1007 GLN A N 1
ATOM 6331 C CA . GLN A 1 866 ? 24.720 69.018 51.693 1.00 47.22 1007 GLN A CA 1
ATOM 6332 C C . GLN A 1 866 ? 24.611 67.539 51.347 1.00 44.62 1007 GLN A C 1
ATOM 6333 O O . GLN A 1 866 ? 25.585 66.785 51.448 1.00 42.34 1007 GLN A O 1
ATOM 6339 N N . LYS A 1 867 ? 23.409 67.127 50.959 1.00 42.44 1008 LYS A N 1
ATOM 6340 C CA . LYS A 1 867 ? 23.181 65.746 50.574 1.00 45.56 1008 LYS A CA 1
ATOM 6341 C C . LYS A 1 867 ? 24.144 65.459 49.421 1.00 45.64 1008 LYS A C 1
ATOM 6342 O O . LYS A 1 867 ? 24.928 64.504 49.469 1.00 44.86 1008 LYS A O 1
ATOM 6348 N N . PHE A 1 868 ? 24.098 66.319 48.408 1.00 44.38 1009 PHE A N 1
ATOM 6349 C CA . PHE A 1 868 ? 24.965 66.181 47.248 1.00 44.98 1009 PHE A CA 1
ATOM 6350 C C . PHE A 1 868 ? 26.410 65.943 47.690 1.00 46.61 1009 PHE A C 1
ATOM 6351 O O . PHE A 1 868 ? 27.076 65.019 47.212 1.00 45.82 1009 PHE A O 1
ATOM 6359 N N . GLN A 1 869 ? 26.885 66.775 48.615 1.00 45.92 1010 GLN A N 1
ATOM 6360 C CA . GLN A 1 869 ? 28.254 66.669 49.115 1.00 46.85 1010 GLN A CA 1
ATOM 6361 C C . GLN A 1 869 ? 28.558 65.333 49.795 1.00 45.78 1010 GLN A C 1
ATOM 6362 O O . GLN A 1 869 ? 29.645 64.767 49.620 1.00 43.44 1010 GLN A O 1
ATOM 6368 N N . ASP A 1 870 ? 27.603 64.836 50.573 1.00 45.80 1011 ASP A N 1
ATOM 6369 C CA . ASP A 1 870 ? 27.784 63.572 51.268 1.00 48.08 1011 ASP A CA 1
ATOM 6370 C C . ASP A 1 870 ? 27.840 62.415 50.272 1.00 47.98 1011 ASP A C 1
ATOM 6371 O O . ASP A 1 870 ? 28.749 61.577 50.324 1.00 47.26 1011 ASP A O 1
ATOM 6376 N N . VAL A 1 871 ? 26.859 62.378 49.371 1.00 46.25 1012 VAL A N 1
ATOM 6377 C CA . VAL A 1 871 ? 26.801 61.339 48.352 1.00 46.67 1012 VAL A CA 1
ATOM 6378 C C . VAL A 1 871 ? 28.089 61.300 47.535 1.00 46.79 1012 VAL A C 1
ATOM 6379 O O . VAL A 1 871 ? 28.623 60.223 47.240 1.00 48.03 1012 VAL A O 1
ATOM 6383 N N . CYS A 1 872 ? 28.589 62.478 47.177 1.00 46.03 1013 CYS A N 1
ATOM 6384 C CA . CYS A 1 872 ? 29.827 62.581 46.423 1.00 43.80 1013 CYS A CA 1
ATOM 6385 C C . CYS A 1 872 ? 30.947 61.921 47.207 1.00 44.32 1013 CYS A C 1
ATOM 6386 O O . CYS A 1 872 ? 31.650 61.049 46.691 1.00 42.79 1013 CYS A O 1
ATOM 6389 N N . VAL A 1 873 ? 31.121 62.347 48.456 1.00 42.76 1014 VAL A N 1
ATOM 6390 C CA . VAL A 1 873 ? 32.179 61.789 49.299 1.00 42.03 1014 VAL A CA 1
ATOM 6391 C C . VAL A 1 873 ? 32.022 60.276 49.429 1.00 41.38 1014 VAL A C 1
ATOM 6392 O O . VAL A 1 873 ? 32.988 59.526 49.300 1.00 39.41 1014 VAL A O 1
ATOM 6396 N N . LYS A 1 874 ? 30.789 59.847 49.671 1.00 43.01 1015 LYS A N 1
ATOM 6397 C CA . LYS A 1 874 ? 30.465 58.434 49.842 1.00 46.40 1015 LYS A CA 1
ATOM 6398 C C . LYS A 1 874 ? 30.859 57.616 48.605 1.00 44.93 1015 LYS A C 1
ATOM 6399 O O . LYS A 1 874 ? 31.575 56.620 48.702 1.00 43.52 1015 LYS A O 1
ATOM 6405 N N . ALA A 1 875 ? 30.376 58.037 47.439 1.00 43.64 1016 ALA A N 1
ATOM 6406 C CA . ALA A 1 875 ? 30.692 57.341 46.192 1.00 42.98 1016 ALA A CA 1
ATOM 6407 C C . ALA A 1 875 ? 32.192 57.399 45.925 1.00 42.37 1016 ALA A C 1
ATOM 6408 O O . ALA A 1 875 ? 32.809 56.406 45.535 1.00 42.13 1016 ALA A O 1
ATOM 6410 N N . TYR A 1 876 ? 32.777 58.566 46.161 1.00 40.76 1017 TYR A N 1
ATOM 6411 C CA . TYR A 1 876 ? 34.196 58.753 45.937 1.00 40.42 1017 TYR A CA 1
ATOM 6412 C C . TYR A 1 876 ? 35.010 57.761 46.780 1.00 42.58 1017 TYR A C 1
ATOM 6413 O O . TYR A 1 876 ? 35.818 56.993 46.241 1.00 41.91 1017 TYR A O 1
ATOM 6422 N N . LEU A 1 877 ? 34.773 57.746 48.092 1.00 42.17 1018 LEU A N 1
ATOM 6423 C CA . LEU A 1 877 ? 35.500 56.832 48.977 1.00 43.07 1018 LEU A CA 1
ATOM 6424 C C . LEU A 1 877 ? 35.270 55.382 48.557 1.00 42.08 1018 LEU A C 1
ATOM 6425 O O . LEU A 1 877 ? 36.188 54.572 48.555 1.00 44.70 1018 LEU A O 1
ATOM 6430 N N . ALA A 1 878 ? 34.032 55.061 48.213 1.00 40.26 1019 ALA A N 1
ATOM 6431 C CA . ALA A 1 878 ? 33.691 53.718 47.778 1.00 41.40 1019 ALA A CA 1
ATOM 6432 C C . ALA A 1 878 ? 34.558 53.282 46.597 1.00 41.62 1019 ALA A C 1
ATOM 6433 O O . ALA A 1 878 ? 34.961 52.119 46.518 1.00 41.68 1019 ALA A O 1
ATOM 6435 N N . LEU A 1 879 ? 34.844 54.202 45.677 1.00 40.38 1020 LEU A N 1
ATOM 6436 C CA . LEU A 1 879 ? 35.676 53.856 44.537 1.00 38.77 1020 LEU A CA 1
ATOM 6437 C C . LEU A 1 879 ? 37.120 53.612 44.951 1.00 40.79 1020 LEU A C 1
ATOM 6438 O O . LEU A 1 879 ? 37.785 52.723 44.405 1.00 41.41 1020 LEU A O 1
ATOM 6443 N N . ARG A 1 880 ? 37.608 54.394 45.911 1.00 41.88 1021 ARG A N 1
ATOM 6444 C CA . ARG A 1 880 ? 38.977 54.233 46.372 1.00 43.74 1021 ARG A CA 1
ATOM 6445 C C . ARG A 1 880 ? 39.163 52.855 47.000 1.00 44.57 1021 ARG A C 1
ATOM 6446 O O . ARG A 1 880 ? 40.273 52.326 47.024 1.00 42.51 1021 ARG A O 1
ATOM 6454 N N . HIS A 1 881 ? 38.074 52.273 47.494 1.00 45.24 1022 HIS A N 1
ATOM 6455 C CA . HIS A 1 881 ? 38.138 50.946 48.101 1.00 47.36 1022 HIS A CA 1
ATOM 6456 C C . HIS A 1 881 ? 38.462 49.916 47.013 1.00 47.52 1022 HIS A C 1
ATOM 6457 O O . HIS A 1 881 ? 38.810 48.767 47.304 1.00 44.97 1022 HIS A O 1
ATOM 6464 N N . HIS A 1 882 ? 38.353 50.350 45.759 1.00 46.07 1023 HIS A N 1
ATOM 6465 C CA . HIS A 1 882 ? 38.620 49.499 44.600 1.00 44.49 1023 HIS A CA 1
ATOM 6466 C C . HIS A 1 882 ? 39.643 50.160 43.691 1.00 44.60 1023 HIS A C 1
ATOM 6467 O O . HIS A 1 882 ? 39.578 50.043 42.456 1.00 44.06 1023 HIS A O 1
ATOM 6474 N N . THR A 1 883 ? 40.582 50.860 44.315 1.00 42.01 1024 THR A N 1
ATOM 6475 C CA . THR A 1 883 ? 41.634 51.567 43.600 1.00 40.60 1024 THR A CA 1
ATOM 6476 C C . THR A 1 883 ? 42.405 50.749 42.564 1.00 40.47 1024 THR A C 1
ATOM 6477 O O . THR A 1 883 ? 42.495 51.153 41.402 1.00 40.41 1024 THR A O 1
ATOM 6481 N N . ASN A 1 884 ? 42.961 49.612 42.971 1.00 35.39 1025 ASN A N 1
ATOM 6482 C CA . ASN A 1 884 ? 43.735 48.796 42.049 1.00 36.66 1025 ASN A CA 1
ATOM 6483 C C . ASN A 1 884 ? 42.942 48.354 40.830 1.00 33.93 1025 ASN A C 1
ATOM 6484 O O . ASN A 1 884 ? 43.482 48.297 39.737 1.00 35.82 1025 ASN A O 1
ATOM 6489 N N . LEU A 1 885 ? 41.665 48.066 41.021 1.00 33.79 1026 LEU A N 1
ATOM 6490 C CA . LEU A 1 885 ? 40.801 47.636 39.929 1.00 34.88 1026 LEU A CA 1
ATOM 6491 C C . LEU A 1 885 ? 40.689 48.804 38.938 1.00 35.00 1026 LEU A C 1
ATOM 6492 O O . LEU A 1 885 ? 40.979 48.647 37.756 1.00 35.79 1026 LEU A O 1
ATOM 6497 N N . LEU A 1 886 ? 40.278 49.973 39.424 1.00 32.98 1027 LEU A N 1
ATOM 6498 C CA . LEU A 1 886 ? 40.151 51.162 38.564 1.00 33.68 1027 LEU A CA 1
ATOM 6499 C C . LEU A 1 886 ? 41.450 51.543 37.861 1.00 33.93 1027 LEU A C 1
ATOM 6500 O O . LEU A 1 886 ? 41.442 51.909 36.683 1.00 32.62 1027 LEU A O 1
ATOM 6505 N N . ILE A 1 887 ? 42.564 51.436 38.578 1.00 29.86 1028 ILE A N 1
ATOM 6506 C CA . ILE A 1 887 ? 43.869 51.765 38.013 1.00 31.70 1028 ILE A CA 1
ATOM 6507 C C . ILE A 1 887 ? 44.208 50.888 36.804 1.00 31.40 1028 ILE A C 1
ATOM 6508 O O . ILE A 1 887 ? 44.630 51.385 35.751 1.00 31.27 1028 ILE A O 1
ATOM 6513 N N . ILE A 1 888 ? 44.012 49.583 36.960 1.00 29.58 1029 ILE A N 1
ATOM 6514 C CA . ILE A 1 888 ? 44.312 48.642 35.891 1.00 31.68 1029 ILE A CA 1
ATOM 6515 C C . ILE A 1 888 ? 43.295 48.810 34.729 1.00 31.78 1029 ILE A C 1
ATOM 6516 O O . ILE A 1 888 ? 43.668 48.780 33.553 1.00 33.93 1029 ILE A O 1
ATOM 6521 N N . LEU A 1 889 ? 42.023 49.029 35.056 1.00 30.02 1030 LEU A N 1
ATOM 6522 C CA . LEU A 1 889 ? 41.006 49.215 34.026 1.00 30.58 1030 LEU A CA 1
ATOM 6523 C C . LEU A 1 889 ? 41.298 50.463 33.212 1.00 29.45 1030 LEU A C 1
ATOM 6524 O O . LEU A 1 889 ? 41.173 50.467 31.986 1.00 28.52 1030 LEU A O 1
ATOM 6529 N N . PHE A 1 890 ? 41.735 51.512 33.902 1.00 28.74 1031 PHE A N 1
ATOM 6530 C CA . PHE A 1 890 ? 42.049 52.781 33.262 1.00 29.48 1031 PHE A CA 1
ATOM 6531 C C . PHE A 1 890 ? 43.289 52.663 32.378 1.00 29.58 1031 PHE A C 1
ATOM 6532 O O . PHE A 1 890 ? 43.328 53.212 31.267 1.00 26.86 1031 PHE A O 1
ATOM 6540 N N . SER A 1 891 ? 44.316 51.975 32.868 1.00 27.95 1032 SER A N 1
ATOM 6541 C CA . SER A 1 891 ? 45.533 51.848 32.074 1.00 32.54 1032 SER A CA 1
ATOM 6542 C C . SER A 1 891 ? 45.285 51.006 30.811 1.00 30.67 1032 SER A C 1
ATOM 6543 O O . SER A 1 891 ? 45.800 51.331 29.744 1.00 30.15 1032 SER A O 1
ATOM 6546 N N . MET A 1 892 ? 44.505 49.934 30.930 1.00 29.86 1033 MET A N 1
ATOM 6547 C CA . MET A 1 892 ? 44.207 49.076 29.770 1.00 32.28 1033 MET A CA 1
ATOM 6548 C C . MET A 1 892 ? 43.373 49.836 28.746 1.00 31.14 1033 MET A C 1
ATOM 6549 O O . MET A 1 892 ? 43.617 49.747 27.550 1.00 30.93 1033 MET A O 1
ATOM 6554 N N . MET A 1 893 ? 42.394 50.588 29.237 1.00 31.14 1034 MET A N 1
ATOM 6555 C CA . MET A 1 893 ? 41.536 51.372 28.377 1.00 31.78 1034 MET A CA 1
ATOM 6556 C C . MET A 1 893 ? 42.362 52.349 27.558 1.00 31.61 1034 MET A C 1
ATOM 6557 O O . MET A 1 893 ? 42.201 52.444 26.336 1.00 27.90 1034 MET A O 1
ATOM 6562 N N . LEU A 1 894 ? 43.256 53.073 28.219 1.00 29.21 1035 LEU A N 1
ATOM 6563 C CA . LEU A 1 894 ? 44.094 54.005 27.495 1.00 32.39 1035 LEU A CA 1
ATOM 6564 C C . LEU A 1 894 ? 44.958 53.276 26.478 1.00 33.02 1035 LEU A C 1
ATOM 6565 O O . LEU A 1 894 ? 45.191 53.785 25.372 1.00 32.54 1035 LEU A O 1
ATOM 6570 N N . MET A 1 895 ? 45.430 52.087 26.833 1.00 28.81 1036 MET A N 1
ATOM 6571 C CA . MET A 1 895 ? 46.292 51.340 25.915 1.00 31.26 1036 MET A CA 1
ATOM 6572 C C . MET A 1 895 ? 45.608 50.603 24.776 1.00 30.62 1036 MET A C 1
ATOM 6573 O O . MET A 1 895 ? 46.247 50.291 23.772 1.00 31.24 1036 MET A O 1
ATOM 6578 N N . THR A 1 896 ? 44.320 50.322 24.918 1.00 32.02 1037 THR A N 1
ATOM 6579 C CA . THR A 1 896 ? 43.616 49.591 23.871 1.00 33.80 1037 THR A CA 1
ATOM 6580 C C . THR A 1 896 ? 42.525 50.387 23.181 1.00 35.55 1037 THR A C 1
ATOM 6581 O O . THR A 1 896 ? 42.078 50.009 22.106 1.00 35.80 1037 THR A O 1
ATOM 6585 N N . GLY A 1 897 ? 42.089 51.484 23.789 1.00 36.14 1038 GLY A N 1
ATOM 6586 C CA . GLY A 1 897 ? 41.014 52.246 23.174 1.00 42.62 1038 GLY A CA 1
ATOM 6587 C C . GLY A 1 897 ? 41.414 53.639 22.743 1.00 47.39 1038 GLY A C 1
ATOM 6588 O O . GLY A 1 897 ? 40.589 54.555 22.681 1.00 45.82 1038 GLY A O 1
ATOM 6589 N N . MET A 1 898 ? 42.687 53.798 22.419 1.00 51.81 1039 MET A N 1
ATOM 6590 C CA . MET A 1 898 ? 43.197 55.101 22.032 1.00 56.61 1039 MET A CA 1
ATOM 6591 C C . MET A 1 898 ? 44.069 55.012 20.789 1.00 56.95 1039 MET A C 1
ATOM 6592 O O . MET A 1 898 ? 44.996 54.210 20.722 1.00 58.31 1039 MET A O 1
ATOM 6597 N N . PRO A 1 899 ? 43.772 55.840 19.780 1.00 59.06 1040 PRO A N 1
ATOM 6598 C CA . PRO A 1 899 ? 44.545 55.843 18.533 1.00 59.54 1040 PRO A CA 1
ATOM 6599 C C . PRO A 1 899 ? 46.008 56.204 18.796 1.00 60.70 1040 PRO A C 1
ATOM 6600 O O . PRO A 1 899 ? 46.923 55.490 18.385 1.00 60.68 1040 PRO A O 1
ATOM 6604 N N . GLN A 1 900 ? 46.218 57.313 19.496 1.00 60.94 1041 GLN A N 1
ATOM 6605 C CA . GLN A 1 900 ? 47.562 57.773 19.810 1.00 61.62 1041 GLN A CA 1
ATOM 6606 C C . GLN A 1 900 ? 48.212 56.908 20.884 1.00 61.85 1041 GLN A C 1
ATOM 6607 O O . GLN A 1 900 ? 47.563 56.054 21.495 1.00 61.11 1041 GLN A O 1
ATOM 6613 N N . LEU A 1 901 ? 49.501 57.137 21.105 1.00 61.62 1042 LEU A N 1
ATOM 6614 C CA . LEU A 1 901 ? 50.255 56.395 22.105 1.00 61.59 1042 LEU A CA 1
ATOM 6615 C C . LEU A 1 901 ? 50.121 57.080 23.462 1.00 61.53 1042 LEU A C 1
ATOM 6616 O O . LEU A 1 901 ? 50.159 58.309 23.554 1.00 61.84 1042 LEU A O 1
ATOM 6621 N N . THR A 1 902 ? 49.954 56.276 24.510 1.00 60.92 1043 THR A N 1
ATOM 6622 C CA . THR A 1 902 ? 49.817 56.791 25.868 1.00 59.37 1043 THR A CA 1
ATOM 6623 C C . THR A 1 902 ? 51.136 56.633 26.609 1.00 59.07 1043 THR A C 1
ATOM 6624 O O . THR A 1 902 ? 51.969 55.805 26.241 1.00 58.82 1043 THR A O 1
ATOM 6628 N N . SER A 1 903 ? 51.324 57.428 27.657 1.00 59.06 1044 SER A N 1
ATOM 6629 C CA . SER A 1 903 ? 52.555 57.381 28.443 1.00 58.73 1044 SER A CA 1
ATOM 6630 C C . SER A 1 903 ? 52.251 57.088 29.906 1.00 58.69 1044 SER A C 1
ATOM 6631 O O . SER A 1 903 ? 51.087 57.008 30.301 1.00 58.06 1044 SER A O 1
ATOM 6634 N N . LYS A 1 904 ? 53.298 56.930 30.710 1.00 59.69 1045 LYS A N 1
ATOM 6635 C CA . LYS A 1 904 ? 53.108 56.658 32.128 1.00 61.04 1045 LYS A CA 1
ATOM 6636 C C . LYS A 1 904 ? 52.387 57.845 32.754 1.00 61.17 1045 LYS A C 1
ATOM 6637 O O . LYS A 1 904 ? 51.571 57.681 33.663 1.00 61.02 1045 LYS A O 1
ATOM 6643 N N . GLU A 1 905 ? 52.686 59.039 32.248 1.00 61.22 1046 GLU A N 1
ATOM 6644 C CA . GLU A 1 905 ? 52.082 60.266 32.752 1.00 60.68 1046 GLU A CA 1
ATOM 6645 C C . GLU A 1 905 ? 50.567 60.266 32.587 1.00 60.00 1046 GLU A C 1
ATOM 6646 O O . GLU A 1 905 ? 49.840 60.712 33.478 1.00 60.20 10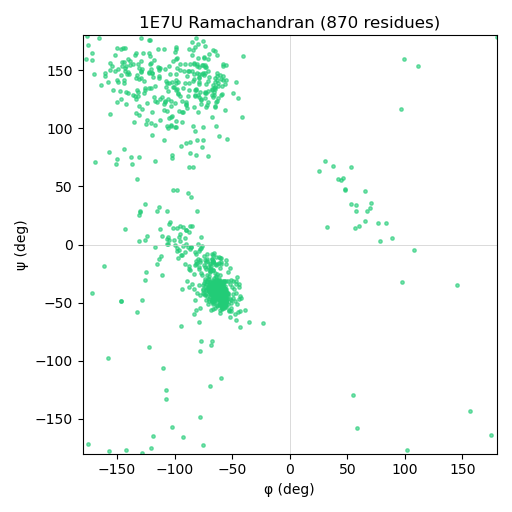46 GLU A O 1
ATOM 6652 N N . ASP A 1 906 ? 50.091 59.770 31.447 1.00 57.93 1047 ASP A N 1
ATOM 6653 C CA . ASP A 1 906 ? 48.655 59.717 31.188 1.00 57.11 1047 ASP A CA 1
ATOM 6654 C C . ASP A 1 906 ? 47.974 58.763 32.157 1.00 55.67 1047 ASP A C 1
ATOM 6655 O O . ASP A 1 906 ? 46.894 59.051 32.665 1.00 54.27 1047 ASP A O 1
ATOM 6660 N N . ILE A 1 907 ? 48.616 57.628 32.409 1.00 54.89 1048 ILE A N 1
ATOM 6661 C CA . ILE A 1 907 ? 48.063 56.624 33.309 1.00 56.38 1048 ILE A CA 1
ATOM 6662 C C . ILE A 1 907 ? 48.082 57.104 34.759 1.00 55.84 1048 ILE A C 1
ATOM 6663 O O . ILE A 1 907 ? 47.135 56.883 35.511 1.00 55.30 1048 ILE A O 1
ATOM 6668 N N . GLU A 1 908 ? 49.161 57.770 35.147 1.00 55.86 1049 GLU A N 1
ATOM 6669 C CA . GLU A 1 908 ? 49.291 58.265 36.508 1.00 56.35 1049 GLU A CA 1
ATOM 6670 C C . GLU A 1 908 ? 48.212 59.240 36.955 1.00 55.38 1049 GLU A C 1
ATOM 6671 O O . GLU A 1 908 ? 48.050 59.464 38.152 1.00 57.18 1049 GLU A O 1
ATOM 6677 N N . TYR A 1 909 ? 47.469 59.816 36.012 1.00 53.52 1050 TYR A N 1
ATOM 6678 C CA . TYR A 1 909 ? 46.409 60.764 36.371 1.00 50.12 1050 TYR A CA 1
ATOM 6679 C C . TYR A 1 909 ? 45.437 60.123 37.350 1.00 49.04 1050 TYR A C 1
ATOM 6680 O O . TYR A 1 909 ? 45.089 60.708 38.378 1.00 48.89 1050 TYR A O 1
ATOM 6689 N N . ILE A 1 910 ? 44.992 58.922 37.002 1.00 47.71 1051 ILE A N 1
ATOM 6690 C CA . ILE A 1 910 ? 44.039 58.175 37.802 1.00 47.43 1051 ILE A CA 1
ATOM 6691 C C . ILE A 1 910 ? 44.537 57.980 39.237 1.00 46.28 1051 ILE A C 1
ATOM 6692 O O . ILE A 1 910 ? 43.761 58.046 40.180 1.00 44.60 1051 ILE A O 1
ATOM 6697 N N . ARG A 1 911 ? 45.832 57.746 39.398 1.00 47.17 1052 ARG A N 1
ATOM 6698 C CA . ARG A 1 911 ? 46.395 57.546 40.724 1.00 49.53 1052 ARG A CA 1
ATOM 6699 C C . ARG A 1 911 ? 46.230 58.814 41.571 1.00 48.96 1052 ARG A C 1
ATOM 6700 O O . ARG A 1 911 ? 45.927 58.730 42.759 1.00 48.17 1052 ARG A O 1
ATOM 6708 N N . ASP A 1 912 ? 46.408 59.980 40.957 1.00 47.24 1053 ASP A N 1
ATOM 6709 C CA . ASP A 1 912 ? 46.254 61.244 41.672 1.00 47.25 1053 ASP A CA 1
ATOM 6710 C C . ASP A 1 912 ? 44.788 61.563 41.907 1.00 45.09 1053 ASP A C 1
ATOM 6711 O O . ASP A 1 912 ? 44.414 62.046 42.974 1.00 43.03 1053 ASP A O 1
ATOM 6716 N N . ALA A 1 913 ? 43.946 61.285 40.919 1.00 42.56 1054 ALA A N 1
ATOM 6717 C CA . ALA A 1 913 ? 42.530 61.579 41.081 1.00 40.60 1054 ALA A CA 1
ATOM 6718 C C . ALA A 1 913 ? 41.946 60.737 42.205 1.00 39.58 1054 ALA A C 1
ATOM 6719 O O . ALA A 1 913 ? 40.970 61.131 42.835 1.00 38.51 1054 ALA A O 1
ATOM 6721 N N . LEU A 1 914 ? 42.528 59.566 42.445 1.00 38.89 1055 LEU A N 1
ATOM 6722 C CA . LEU A 1 914 ? 42.029 58.695 43.510 1.00 41.09 1055 LEU A CA 1
ATOM 6723 C C . LEU A 1 914 ? 42.788 58.879 44.825 1.00 42.17 1055 LEU A C 1
ATOM 6724 O O . LEU A 1 914 ? 42.603 58.104 45.767 1.00 44.08 1055 LEU A O 1
ATOM 6729 N N . THR A 1 915 ? 43.644 59.899 44.880 1.00 43.86 1056 THR A N 1
ATOM 6730 C CA . THR A 1 915 ? 44.441 60.193 46.079 1.00 45.28 1056 THR A CA 1
ATOM 6731 C C . THR A 1 915 ? 45.017 58.941 46.744 1.00 48.02 1056 THR A C 1
ATOM 6732 O O . THR A 1 915 ? 44.781 58.686 47.929 1.00 49.01 1056 THR A O 1
ATOM 6736 N N . VAL A 1 916 ? 45.776 58.168 45.973 1.00 49.25 1057 VAL A N 1
ATOM 6737 C CA . VAL A 1 916 ? 46.382 56.945 46.472 1.00 52.75 1057 VAL A CA 1
ATOM 6738 C C . VAL A 1 916 ? 47.443 57.277 47.524 1.00 55.81 1057 VAL A C 1
ATOM 6739 O O . VAL A 1 916 ? 48.277 58.168 47.326 1.00 55.88 1057 VAL A O 1
ATOM 6743 N N . GLY A 1 917 ? 47.411 56.553 48.640 1.00 57.88 1058 GLY A N 1
ATOM 6744 C CA . GLY A 1 917 ? 48.370 56.798 49.701 1.00 59.52 1058 GLY A CA 1
ATOM 6745 C C . GLY A 1 917 ? 47.780 57.683 50.781 1.00 60.96 1058 GLY A C 1
ATOM 6746 O O . GLY A 1 917 ? 48.109 57.548 51.959 1.00 61.31 1058 GLY A O 1
ATOM 6747 N N . LYS A 1 918 ? 46.892 58.585 50.378 1.00 60.75 1059 LYS A N 1
ATOM 6748 C CA . LYS A 1 918 ? 46.251 59.488 51.320 1.00 60.79 1059 LYS A CA 1
ATOM 6749 C C . LYS A 1 918 ? 45.260 58.731 52.201 1.00 60.76 1059 LYS A C 1
ATOM 6750 O O . LYS A 1 918 ? 44.809 57.636 51.859 1.00 60.25 1059 LYS A O 1
ATOM 6756 N N . SER A 1 919 ? 44.932 59.323 53.344 1.00 60.57 1060 SER A N 1
ATOM 6757 C CA . SER A 1 919 ? 43.989 58.730 54.285 1.00 60.86 1060 SER A CA 1
ATOM 6758 C C . SER A 1 919 ? 42.588 59.129 53.840 1.00 61.19 1060 SER A C 1
ATOM 6759 O O . SER A 1 919 ? 42.429 60.077 53.067 1.00 60.65 1060 SER A O 1
ATOM 6762 N N . GLU A 1 920 ? 41.575 58.423 54.334 1.00 61.28 1061 GLU A N 1
ATOM 6763 C CA . GLU A 1 920 ? 40.201 58.743 53.975 1.00 62.14 1061 GLU A CA 1
ATOM 6764 C C . GLU A 1 920 ? 39.878 60.206 54.236 1.00 62.95 1061 GLU A C 1
ATOM 6765 O O . GLU A 1 920 ? 39.209 60.861 53.429 1.00 61.75 1061 GLU A O 1
ATOM 6771 N N . GLU A 1 921 ? 40.347 60.711 55.374 1.00 63.18 1062 GLU A N 1
ATOM 6772 C CA . GLU A 1 921 ? 40.105 62.101 55.744 1.00 63.26 1062 GLU A CA 1
ATOM 6773 C C . GLU A 1 921 ? 40.598 63.086 54.699 1.00 62.76 1062 GLU A C 1
ATOM 6774 O O . GLU A 1 921 ? 39.842 63.941 54.230 1.00 63.06 1062 GLU A O 1
ATOM 6780 N N . ASP A 1 922 ? 41.874 62.972 54.349 1.00 62.23 1063 ASP A N 1
ATOM 6781 C CA . ASP A 1 922 ? 42.466 63.856 53.360 1.00 62.26 1063 ASP A CA 1
ATOM 6782 C C . ASP A 1 922 ? 41.716 63.701 52.039 1.00 60.17 1063 ASP A C 1
ATOM 6783 O O . ASP A 1 922 ? 41.494 64.679 51.330 1.00 59.03 1063 ASP A O 1
ATOM 6788 N N . ALA A 1 923 ? 41.327 62.467 51.725 1.00 59.16 1064 ALA A N 1
ATOM 6789 C CA . ALA A 1 923 ? 40.597 62.165 50.496 1.00 57.81 1064 ALA A CA 1
ATOM 6790 C C . ALA A 1 923 ? 39.238 62.848 50.490 1.00 57.07 1064 ALA A C 1
ATOM 6791 O O . ALA A 1 923 ? 38.833 63.430 49.487 1.00 56.42 1064 ALA A O 1
ATOM 6793 N N . LYS A 1 924 ? 38.530 62.775 51.609 1.00 56.28 1065 LYS A N 1
ATOM 6794 C CA . LYS A 1 924 ? 37.224 63.406 51.694 1.00 56.30 1065 LYS A CA 1
ATOM 6795 C C . LYS A 1 924 ? 37.366 64.902 51.442 1.00 57.14 1065 LYS A C 1
ATOM 6796 O O . LYS A 1 924 ? 36.582 65.497 50.693 1.00 56.46 1065 LYS A O 1
ATOM 6802 N N . LYS A 1 925 ? 38.382 65.503 52.058 1.00 56.58 1066 LYS A N 1
ATOM 6803 C CA . LYS A 1 925 ? 38.631 66.935 51.897 1.00 57.13 1066 LYS A CA 1
ATOM 6804 C C . LYS A 1 925 ? 39.067 67.275 50.470 1.00 55.84 1066 LYS A C 1
ATOM 6805 O O . LYS A 1 925 ? 38.708 68.323 49.919 1.00 55.09 1066 LYS A O 1
ATOM 6811 N N . TYR A 1 926 ? 39.849 66.385 49.875 1.00 54.30 1067 TYR A N 1
ATOM 6812 C CA . TYR A 1 926 ? 40.311 66.600 48.515 1.00 54.20 1067 TYR A CA 1
ATOM 6813 C C . TYR A 1 926 ? 39.125 66.768 47.558 1.00 52.50 1067 TYR A C 1
ATOM 6814 O O . TYR A 1 926 ? 39.056 67.739 46.801 1.00 52.73 1067 TYR A O 1
ATOM 6823 N N . PHE A 1 927 ? 38.177 65.840 47.607 1.00 51.32 1068 PHE A N 1
ATOM 6824 C CA . PHE A 1 927 ? 37.030 65.933 46.716 1.00 50.71 1068 PHE A CA 1
ATOM 6825 C C . PHE A 1 927 ? 36.216 67.184 47.024 1.00 50.86 1068 PHE A C 1
ATOM 6826 O O . PHE A 1 927 ? 35.778 67.886 46.114 1.00 49.26 1068 PHE A O 1
ATOM 6834 N N . LEU A 1 928 ? 36.000 67.456 48.310 1.00 50.70 1069 LEU A N 1
ATOM 6835 C CA . LEU A 1 928 ? 35.241 68.637 48.715 1.00 50.44 1069 LEU A CA 1
ATOM 6836 C C . LEU A 1 928 ? 35.874 69.905 48.158 1.00 49.45 1069 LEU A C 1
ATOM 6837 O O . LEU A 1 928 ? 35.176 70.869 47.858 1.00 49.64 1069 LEU A O 1
ATOM 6842 N N . ASP A 1 929 ? 37.198 69.896 48.019 1.00 48.76 1070 ASP A N 1
ATOM 6843 C CA . ASP A 1 929 ? 37.915 71.044 47.475 1.00 48.40 1070 ASP A CA 1
ATOM 6844 C C . ASP A 1 929 ? 37.581 71.203 45.989 1.00 48.45 1070 ASP A C 1
ATOM 6845 O O . ASP A 1 929 ? 37.433 72.325 45.488 1.00 47.22 1070 ASP A O 1
ATOM 6850 N N . GLN A 1 930 ? 37.457 70.073 45.288 1.00 47.06 1071 GLN A N 1
ATOM 6851 C CA . GLN A 1 930 ? 37.145 70.100 43.854 1.00 46.34 1071 GLN A CA 1
ATOM 6852 C C . GLN A 1 930 ? 35.734 70.655 43.655 1.00 44.24 1071 GLN A C 1
ATOM 6853 O O . GLN A 1 930 ? 35.445 71.362 42.684 1.00 43.99 1071 GLN A O 1
ATOM 6859 N N . ILE A 1 931 ? 34.853 70.330 44.590 1.00 45.20 1072 ILE A N 1
ATOM 6860 C CA . ILE A 1 931 ? 33.475 70.813 44.542 1.00 47.75 1072 ILE A CA 1
ATOM 6861 C C . ILE A 1 931 ? 33.480 72.333 44.725 1.00 49.43 1072 ILE A C 1
ATOM 6862 O O . ILE A 1 931 ? 32.632 73.041 44.183 1.00 48.98 1072 ILE A O 1
ATOM 6867 N N . GLU A 1 932 ? 34.451 72.836 45.482 1.00 50.40 1073 GLU A N 1
ATOM 6868 C CA . GLU A 1 932 ? 34.529 74.274 45.714 1.00 52.66 1073 GLU A CA 1
ATOM 6869 C C . GLU A 1 932 ? 35.053 75.010 44.486 1.00 51.78 1073 GLU A C 1
ATOM 6870 O O . GLU A 1 932 ? 34.623 76.127 44.198 1.00 51.89 1073 GLU A O 1
ATOM 6876 N N . VAL A 1 933 ? 35.971 74.384 43.756 1.00 51.13 1074 VAL A N 1
ATOM 6877 C CA . VAL A 1 933 ? 36.519 75.006 42.554 1.00 51.55 1074 VAL A CA 1
ATOM 6878 C C . VAL A 1 933 ? 35.397 75.330 41.564 1.00 51.36 1074 VAL A C 1
ATOM 6879 O O . VAL A 1 933 ? 35.416 76.378 40.922 1.00 50.85 1074 VAL A O 1
ATOM 6883 N N . CYS A 1 934 ? 34.417 74.434 41.455 1.00 51.93 1075 CYS A N 1
ATOM 6884 C CA . CYS A 1 934 ? 33.300 74.637 40.534 1.00 51.47 1075 CYS A CA 1
ATOM 6885 C C . CYS A 1 934 ? 32.446 75.839 40.920 1.00 52.30 1075 CYS A C 1
ATOM 6886 O O . CYS A 1 934 ? 31.966 76.573 40.061 1.00 51.49 1075 CYS A O 1
ATOM 6889 N N . ARG A 1 935 ? 32.247 76.027 42.218 1.00 54.11 1076 ARG A N 1
ATOM 6890 C CA . ARG A 1 935 ? 31.447 77.139 42.711 1.00 55.46 1076 ARG A CA 1
ATOM 6891 C C . ARG A 1 935 ? 32.108 78.478 42.397 1.00 55.42 1076 ARG A C 1
ATOM 6892 O O . ARG A 1 935 ? 31.443 79.419 41.970 1.00 55.97 1076 ARG A O 1
ATOM 6900 N N . ASP A 1 936 ? 33.417 78.557 42.595 1.00 55.63 1077 ASP A N 1
ATOM 6901 C CA . ASP A 1 936 ? 34.146 79.784 42.319 1.00 56.52 1077 ASP A CA 1
ATOM 6902 C C . ASP A 1 936 ? 34.187 80.061 40.820 1.00 56.53 1077 ASP A C 1
ATOM 6903 O O . ASP A 1 936 ? 34.194 81.220 40.393 1.00 55.76 1077 ASP A O 1
ATOM 6908 N N . LYS A 1 937 ? 34.211 78.992 40.028 1.00 55.14 1078 LYS A N 1
ATOM 6909 C CA . LYS A 1 937 ? 34.261 79.107 38.572 1.00 54.55 1078 LYS A CA 1
ATOM 6910 C C . LYS A 1 937 ? 32.954 79.585 37.944 1.00 52.74 1078 LYS A C 1
ATOM 6911 O O . LYS A 1 937 ? 32.963 80.252 36.904 1.00 51.52 1078 LYS A O 1
ATOM 6917 N N . GLY A 1 938 ? 31.834 79.241 38.573 1.00 52.23 1079 GLY A N 1
ATOM 6918 C CA . GLY A 1 938 ? 30.539 79.644 38.047 1.00 50.74 1079 GLY A CA 1
ATOM 6919 C C . GLY A 1 938 ? 30.336 79.205 36.606 1.00 51.59 1079 GLY A C 1
ATOM 6920 O O . GLY A 1 938 ? 30.533 78.036 36.276 1.00 50.57 1079 GLY A O 1
ATOM 6921 N N . TRP A 1 939 ? 29.930 80.143 35.756 1.00 50.43 1080 TRP A N 1
ATOM 6922 C CA . TRP A 1 939 ? 29.709 79.883 34.339 1.00 49.51 1080 TRP A CA 1
ATOM 6923 C C . TRP A 1 939 ? 30.966 80.148 33.528 1.00 48.32 1080 TRP A C 1
ATOM 6924 O O . TRP A 1 939 ? 30.997 79.874 32.328 1.00 48.14 1080 TRP A O 1
ATOM 6935 N N . THR A 1 940 ? 31.994 80.680 34.182 1.00 46.41 1081 THR A N 1
ATOM 6936 C CA . THR A 1 940 ? 33.248 81.013 33.518 1.00 47.24 1081 THR A CA 1
ATOM 6937 C C . THR A 1 940 ? 33.706 80.003 32.468 1.00 47.15 1081 THR A C 1
ATOM 6938 O O . THR A 1 940 ? 33.952 80.367 31.314 1.00 48.12 1081 THR A O 1
ATOM 6942 N N . VAL A 1 941 ? 33.849 78.745 32.875 1.00 44.90 1082 VAL A N 1
ATOM 6943 C CA . VAL A 1 941 ? 34.314 77.699 31.961 1.00 44.28 1082 VAL A CA 1
ATOM 6944 C C . VAL A 1 941 ? 33.325 77.380 30.845 1.00 41.78 1082 VAL A C 1
ATOM 6945 O O . VAL A 1 941 ? 33.730 77.163 29.706 1.00 42.85 1082 VAL A O 1
ATOM 6949 N N . GLN A 1 942 ? 32.032 77.341 31.158 1.00 42.44 1083 GLN A N 1
ATOM 6950 C CA . GLN A 1 942 ? 31.041 77.067 30.112 1.00 40.80 1083 GLN A CA 1
ATOM 6951 C C . GLN A 1 942 ? 31.025 78.196 29.088 1.00 40.48 1083 GLN A C 1
ATOM 6952 O O . GLN A 1 942 ? 30.814 77.954 27.897 1.00 38.06 1083 GLN A O 1
ATOM 6958 N N . PHE A 1 943 ? 31.275 79.425 29.545 1.00 41.08 1084 PHE A N 1
ATOM 6959 C CA . PHE A 1 943 ? 31.283 80.593 28.648 1.00 40.96 1084 PHE A CA 1
ATOM 6960 C C . PHE A 1 943 ? 32.447 80.495 27.662 1.00 40.38 1084 PHE A C 1
ATOM 6961 O O . PHE A 1 943 ? 32.313 80.853 26.498 1.00 40.12 1084 PHE A O 1
ATOM 6969 N N . ASN A 1 944 ? 33.595 80.024 28.145 1.00 42.28 1085 ASN A N 1
ATOM 6970 C CA . ASN A 1 944 ? 34.785 79.850 27.310 1.00 42.79 1085 ASN A CA 1
ATOM 6971 C C . ASN A 1 944 ? 34.550 78.731 26.304 1.00 42.85 1085 ASN A C 1
ATOM 6972 O O . ASN A 1 944 ? 35.045 78.789 25.172 1.00 43.03 1085 ASN A O 1
ATOM 6977 N N . TRP A 1 945 ? 33.800 77.711 26.723 1.00 43.03 1086 TRP A N 1
ATOM 6978 C CA . TRP A 1 945 ? 33.487 76.587 25.839 1.00 43.66 1086 TRP A CA 1
ATOM 6979 C C . TRP A 1 945 ? 32.602 77.087 24.707 1.00 43.60 1086 TRP A C 1
ATOM 6980 O O . TRP A 1 945 ? 32.775 76.704 23.550 1.00 41.67 1086 TRP A O 1
ATOM 6991 N N . PHE A 1 946 ? 31.640 77.933 25.059 1.00 44.11 1087 PHE A N 1
ATOM 6992 C CA . PHE A 1 946 ? 30.723 78.493 24.078 1.00 46.87 1087 PHE A CA 1
ATOM 6993 C C . PHE A 1 946 ? 31.487 79.336 23.068 1.00 48.02 1087 PHE A C 1
ATOM 6994 O O . PHE A 1 946 ? 31.295 79.199 21.859 1.00 47.52 1087 PHE A O 1
ATOM 7002 N N . LEU A 1 947 ? 32.367 80.199 23.567 1.00 49.92 1088 LEU A N 1
ATOM 7003 C CA . LEU A 1 947 ? 33.157 81.060 22.693 1.00 51.45 1088 LEU A CA 1
ATOM 7004 C C . LEU A 1 947 ? 34.026 80.242 21.750 1.00 52.65 1088 LEU A C 1
ATOM 7005 O O . LEU A 1 947 ? 34.262 80.633 20.606 1.00 53.76 1088 LEU A O 1
ATOM 7010 N N . HIS A 1 948 ? 34.499 79.100 22.236 1.00 53.57 1089 HIS A N 1
ATOM 7011 C CA . HIS A 1 948 ? 35.362 78.233 21.450 1.00 55.45 1089 HIS A CA 1
ATOM 7012 C C . HIS A 1 948 ? 34.597 77.393 20.427 1.00 56.24 1089 HIS A C 1
ATOM 7013 O O . HIS A 1 948 ? 34.756 77.561 19.219 1.00 56.24 1089 HIS A O 1
ATOM 7020 N N . LEU A 1 949 ? 33.776 76.483 20.938 1.00 58.05 1090 LEU A N 1
ATOM 7021 C CA . LEU A 1 949 ? 32.977 75.567 20.130 1.00 58.33 1090 LEU A CA 1
ATOM 7022 C C . LEU A 1 949 ? 31.934 76.213 19.224 1.00 59.74 1090 LEU A C 1
ATOM 7023 O O . LEU A 1 949 ? 31.702 75.743 18.109 1.00 57.50 1090 LEU A O 1
ATOM 7028 N N . VAL A 1 950 ? 31.307 77.288 19.693 1.00 60.06 1091 VAL A N 1
ATOM 7029 C CA . VAL A 1 950 ? 30.273 77.940 18.906 1.00 61.03 1091 VAL A CA 1
ATOM 7030 C C . VAL A 1 950 ? 30.767 79.100 18.049 1.00 61.87 1091 VAL A C 1
ATOM 7031 O O . VAL A 1 950 ? 30.311 79.273 16.920 1.00 61.86 1091 VAL A O 1
ATOM 7035 N N . LEU A 1 951 ? 31.703 79.886 18.574 1.00 62.99 1092 LEU A N 1
ATOM 7036 C CA . LEU A 1 951 ? 32.212 81.039 17.834 1.00 62.87 1092 LEU A CA 1
ATOM 7037 C C . LEU A 1 951 ? 33.603 80.830 17.238 1.00 63.34 1092 LEU A C 1
ATOM 7038 O O . LEU A 1 951 ? 34.174 81.745 16.644 1.00 63.38 1092 LEU A O 1
ATOM 7043 N N . GLY A 1 952 ? 34.142 79.626 17.395 1.00 62.79 1093 GLY A N 1
ATOM 7044 C CA . GLY A 1 952 ? 35.453 79.328 16.851 1.00 63.68 1093 GLY A CA 1
ATOM 7045 C C . GLY A 1 952 ? 36.581 80.189 17.391 1.00 64.91 1093 GLY A C 1
ATOM 7046 O O . GLY A 1 952 ? 37.670 80.226 16.816 1.00 65.07 1093 GLY A O 1
ATOM 7047 N N . ILE A 1 953 ? 36.336 80.878 18.497 1.00 66.05 1094 ILE A N 1
ATOM 7048 C CA . ILE A 1 953 ? 37.360 81.728 19.088 1.00 67.31 1094 ILE A CA 1
ATOM 7049 C C . ILE A 1 953 ? 38.458 80.867 19.711 1.00 68.37 1094 ILE A C 1
ATOM 7050 O O . ILE A 1 953 ? 38.142 79.738 20.143 1.00 68.55 1094 ILE A O 1
#